Protein 9G88 (pdb70)

Sequence (1050 aa):
YVHPTDILPSGWPTATDLSGGAQPRRFEGTIFDVMTRGTIPKELHGTFYRIMPDYAQPPTYYKGGELNAPIDGDGTVAAFRFKDGKVDYRQQRFVETDRFKVERRARKSMYGLYRNPYTHHPCVRQTVESTANTNVVMHAGRFLAMKENGNAYEMDPHTLKTLGYNPFNNLPSKTMTAHPKQCSVTGNLVGFGYEAKGLATKDVYYFEVDPSGKVVRDLWLEAPWCAFIHDCALTPNYLVLMLWPFEANLERMKAGGHHWAYDYTKPITWITIPRGAKSKDEVKYWHWKNGMPIHTASGFEDEQGRIIIDSSLVHGNAFPFFPPDSDEQKKKQEADGTPKAQFVRWTIDPRKDNNEQLPDPEVILDTPSEFPQIDNRFMGVEYSSAFINVFVPDRSDGNKNVFQGLNGLAHYKRKEGTTEWYYAGDNCLIQEPVFSPRSKDAPEGDGFVLAIVDRLDLNRSEVVVIDTRDFTKAVAAVQLPFAIRSGIHGQWIIPGEVTPDFETKGLVDLPKEEHWAPLSQSPYDPDAYVHPTDILPSGWPTATDLSGGAQPRRFEGTIFDVMTRGTIPKELHGTFYRIMPDYAQPPTYYKGGELNAPIDGDGTVAAFRFKDGKVDYRQRFVETDRFKVERRARKSMYGLYRNPYTHHPCVRQTVESTANTNVVMHAGRFLAMKENGNAYEMDPHTLKTLGYNPFNLPSSKTMTAHPKQCSVTGNLVGFGYEAKGLATKDVYYFEVDPSGKVVRDLWLEAPWCAFIHDCALTPNYLVLMLWPFEANLERMKAGGHHWAYDYTKPITWITIPRGAKSKDEVKYWHWKNGMPIHTASGFEDEQGRIIIDSSLVHGNAFPFFPPDSDEQKKKQEADGTPKAQFVRWTIDPRKDNNEQLPDPEVILDTPSEFPQIDNRFMGVEYSSAFINVFVPDRSDGNKNVFQGLNGLAHYKRKEGTTEWYYAGDNCLIQEPVFSPRSKDAPEGDGFVLAIVDRLDLNRSEVVVIDTRDFTKAVAAVQLPFAIRSGIHGQWIIPGEVTPDFETKGLVDLPKEEHWAPLSQSPYDPDA

Nearest PDB structures (foldseek):
  5u97-assembly2_C  TM=9.193E-01  e=4.533E-53  Neurospora crassa OR74A
  8fu2-assembly2_C  TM=9.051E-01  e=1.361E-52  Neurospora crassa
  6xm7-assembly1_A-2  TM=9.105E-01  e=5.679E-52  Sphingobium sp. SYK-6
  6n20-assembly1_B  TM=8.997E-01  e=5.712E-51  Neurospora crassa
  3npe-assembly1_A  TM=8.228E-01  e=2.898E-35  Zea mays

Structure (mmCIF, N/CA/C/O backbone):
data_9G88
#
_entry.id   9G88
#
_cell.length_a   72.155
_cell.length_b   85.957
_cell.length_c   93.87
_cell.angle_alpha   90
_cell.angle_beta   100.336
_cell.angle_gamma   90
#
_symmetry.space_group_name_H-M   'P 1 21 1'
#
loop_
_entity.id
_entity.type
_entity.pdbx_description
1 polymer 'Lignostilbene dioxygenase'
2 non-polymer 'ACETATE ION'
3 non-polymer 'FE (II) ION'
4 water water
#
loop_
_atom_site.group_PDB
_atom_site.id
_atom_site.type_symbol
_atom_site.label_atom_id
_atom_site.label_alt_id
_atom_site.label_comp_id
_atom_site.label_asym_id
_atom_site.label_entity_id
_atom_site.label_seq_id
_atom_site.pdbx_PDB_ins_code
_atom_site.Cartn_x
_atom_site.Cartn_y
_atom_site.Cartn_z
_atom_site.occupancy
_atom_site.B_iso_or_equiv
_atom_site.auth_seq_id
_atom_site.auth_comp_id
_atom_site.auth_asym_id
_atom_site.auth_atom_id
_atom_site.pdbx_PDB_model_num
ATOM 1 N N . TYR A 1 32 ? 6.887 -32.411 20.594 1 49.636 24 TYR A N 1
ATOM 2 C CA . TYR A 1 32 ? 6.359 -31.419 19.612 1 52.481 24 TYR A CA 1
ATOM 3 C C . TYR A 1 32 ? 6.958 -30.041 19.888 1 51.509 24 TYR A C 1
ATOM 4 O O . TYR A 1 32 ? 6.887 -29.542 21.011 1 51.147 24 TYR A O 1
ATOM 13 N N . VAL A 1 33 ? 7.504 -29.429 18.828 1 44.949 25 VAL A N 1
ATOM 14 C CA . VAL A 1 33 ? 7.906 -28.025 18.814 1 47.219 25 VAL A CA 1
ATOM 15 C C . VAL A 1 33 ? 7.058 -27.35 17.734 1 43.983 25 VAL A C 1
ATOM 16 O O . VAL A 1 33 ? 6.911 -27.905 16.645 1 38.015 25 VAL A O 1
ATOM 20 N N . HIS A 1 34 ? 6.476 -26.178 18.043 1 34.583 26 HIS A N 1
ATOM 21 C CA . HIS A 1 34 ? 5.73 -25.433 17.036 1 29.855 26 HIS A CA 1
ATOM 22 C C . HIS A 1 34 ? 6.738 -24.875 16.028 1 28.97 26 HIS A C 1
ATOM 23 O O . HIS A 1 34 ? 7.704 -24.23 16.44 1 30.594 26 HIS A O 1
ATOM 30 N N . PRO A 1 35 ? 6.591 -25.09 14.693 1 27.047 27 PRO A N 1
ATOM 31 C CA . PRO A 1 35 ? 7.588 -24.608 13.74 1 25.777 27 PRO A CA 1
ATOM 32 C C . PRO A 1 35 ? 7.896 -23.108 13.804 1 28.591 27 PRO A C 1
ATOM 33 O O . PRO A 1 35 ? 9.035 -22.704 13.56 1 26.9 27 PRO A O 1
ATOM 37 N N . THR A 1 36 ? 6.893 -22.284 14.157 1 28.417 28 THR A N 1
ATOM 38 C CA . THR A 1 36 ? 7.152 -20.837 14.212 1 27.004 28 THR A CA 1
ATOM 39 C C . THR A 1 36 ? 8.001 -20.461 15.442 1 25.746 28 THR A C 1
ATOM 40 O O . THR A 1 36 ? 8.588 -19.388 15.476 1 24.189 28 THR A O 1
ATOM 44 N N . ASP A 1 37 ? 8.089 -21.37 16.417 1 26.89 29 ASP A N 1
ATOM 45 C CA . ASP A 1 37 ? 8.816 -21.095 17.661 1 26.453 29 ASP A CA 1
ATOM 46 C C . ASP A 1 37 ? 10.323 -21.206 17.479 1 27.89 29 ASP A C 1
ATOM 47 O O . ASP A 1 37 ? 11.054 -20.769 18.368 1 33.936 29 ASP A O 1
ATOM 52 N N . ILE A 1 38 ? 10.77 -21.833 16.389 1 29.571 30 ILE A N 1
ATOM 53 C CA . ILE A 1 38 ? 12.198 -21.89 16.092 1 36.244 30 ILE A CA 1
ATOM 54 C C . ILE A 1 38 ? 12.656 -20.727 15.202 1 34.468 30 ILE A C 1
ATOM 55 O O . ILE A 1 38 ? 13.853 -20.592 14.955 1 34.233 30 ILE A O 1
ATOM 60 N N . LEU A 1 39 ? 11.729 -19.861 14.745 1 28.578 31 LEU A N 1
ATOM 61 C CA . LEU A 1 39 ? 12.126 -18.67 14 1 28.376 31 LEU A CA 1
ATOM 62 C C . LEU A 1 39 ? 12.85 -17.735 14.97 1 29.249 31 LEU A C 1
ATOM 63 O O . LEU A 1 39 ? 12.405 -17.631 16.112 1 29.765 31 LEU A O 1
ATOM 68 N N . PRO A 1 40 ? 13.987 -17.082 14.605 1 30.26 32 PRO A N 1
ATOM 69 C CA . PRO A 1 40 ? 14.776 -16.314 15.567 1 31.295 32 PRO A CA 1
ATOM 70 C C . PRO A 1 40 ? 14.115 -15.043 16.088 1 31.119 32 PRO A C 1
ATOM 71 O O . PRO A 1 40 ? 13.487 -14.281 15.353 1 27.599 32 PRO A O 1
ATOM 75 N N . SER A 1 41 ? 14.358 -14.805 17.374 1 34.532 33 SER A N 1
ATOM 76 C CA . SER A 1 41 ? 14.058 -13.559 18.043 1 29.319 33 SER A CA 1
ATOM 77 C C . SER A 1 41 ? 15.366 -12.779 18.232 1 31.501 33 SER A C 1
ATOM 78 O O . SER A 1 41 ? 16.433 -13.357 18.501 1 40.101 33 SER A O 1
ATOM 81 N N . GLY A 1 42 ? 15.261 -11.467 18.048 1 26.985 34 GLY A N 1
ATOM 82 C CA . GLY A 1 42 ? 16.291 -10.49 18.357 1 24.185 34 GLY A CA 1
ATOM 83 C C . GLY A 1 42 ? 16.305 -10.052 19.826 1 25.578 34 GLY A C 1
ATOM 84 O O . GLY A 1 42 ? 17.104 -9.168 20.174 1 27.621 34 GLY A O 1
ATOM 85 N N . TRP A 1 43 ? 15.428 -10.625 20.667 1 21.144 35 TRP A N 1
ATOM 86 C CA . TRP A 1 43 ? 15.404 -10.18 22.053 1 21.23 35 TRP A CA 1
ATOM 87 C C . TRP A 1 43 ? 16.425 -10.942 22.89 1 21.183 35 TRP A C 1
ATOM 88 O O . TRP A 1 43 ? 16.476 -12.187 22.858 1 22.853 35 TRP A O 1
ATOM 99 N N . PRO A 1 44 ? 17.2 -10.234 23.737 1 19.668 36 PRO A N 1
ATOM 100 C CA . PRO A 1 44 ? 17.96 -10.899 24.801 1 20.772 36 PRO A CA 1
ATOM 101 C C . PRO A 1 44 ? 16.989 -11.261 25.925 1 24.774 36 PRO A C 1
ATOM 102 O O . PRO A 1 44 ? 15.817 -10.862 25.905 1 23.843 36 PRO A O 1
ATOM 106 N N . THR A 1 45 ? 17.48 -12.055 26.876 1 21.067 37 THR A N 1
ATOM 107 C CA . THR A 1 45 ? 16.683 -12.455 28.018 1 19.83 37 THR A CA 1
ATOM 108 C C . THR A 1 45 ? 16.592 -11.269 28.973 1 19.402 37 THR A C 1
ATOM 109 O O . THR A 1 45 ? 17.617 -10.878 29.538 1 25.31 37 THR A O 1
ATOM 113 N N . ALA A 1 46 ? 15.388 -10.695 29.119 1 20.598 38 ALA A N 1
ATOM 114 C CA . ALA A 1 46 ? 15.178 -9.487 29.923 1 19.539 38 ALA A CA 1
ATOM 115 C C . ALA A 1 46 ? 14.296 -9.888 31.108 1 17.63 38 ALA A C 1
ATOM 116 O O . ALA A 1 46 ? 13.063 -9.945 30.989 1 17.27 38 ALA A O 1
ATOM 118 N N . THR A 1 47 ? 14.931 -10.287 32.225 1 16.745 39 THR A N 1
ATOM 119 C CA . THR A 1 47 ? 14.174 -10.744 33.398 1 16.615 39 THR A CA 1
ATOM 120 C C . THR A 1 47 ? 13.651 -9.551 34.214 1 15.672 39 THR A C 1
ATOM 121 O O . THR A 1 47 ? 14.164 -8.432 34.139 1 16.852 39 THR A O 1
ATOM 125 N N . ASP A 1 48 ? 12.635 -9.864 35.025 1 15.119 40 ASP A N 1
ATOM 126 C CA . ASP A 1 48 ? 12.219 -8.992 36.124 1 15.297 40 ASP A CA 1
ATOM 127 C C . ASP A 1 48 ? 12.649 -9.705 37.413 1 16.195 40 ASP A C 1
ATOM 128 O O . ASP A 1 48 ? 13.261 -10.773 37.366 1 16.042 40 ASP A O 1
ATOM 133 N N . LEU A 1 49 ? 12.369 -9.112 38.58 1 16.01 41 LEU A N 1
ATOM 134 C CA . LEU A 1 49 ? 12.912 -9.666 39.814 1 15.523 41 LEU A CA 1
ATOM 135 C C . LEU A 1 49 ? 12.377 -11.068 40.099 1 16.478 41 LEU A C 1
ATOM 136 O O . LEU A 1 49 ? 13.058 -11.837 40.79 1 17.202 41 LEU A O 1
ATOM 141 N N . SER A 1 50 ? 11.182 -11.409 39.603 1 16.351 42 SER A N 1
ATOM 142 C CA . SER A 1 50 ? 10.649 -12.755 39.808 1 18.444 42 SER A CA 1
ATOM 143 C C . SER A 1 50 ? 11.452 -13.815 39.041 1 15.981 42 SER A C 1
ATOM 144 O O . SER A 1 50 ? 11.298 -15.014 39.33 1 18.468 42 SER A O 1
ATOM 147 N N . GLY A 1 51 ? 12.246 -13.394 38.062 1 16.183 43 GLY A N 1
ATOM 148 C CA . GLY A 1 51 ? 12.933 -14.286 37.132 1 17.923 43 GLY A CA 1
ATOM 149 C C . GLY A 1 51 ? 12.195 -14.466 35.801 1 19.141 43 GLY A C 1
ATOM 150 O O . GLY A 1 51 ? 12.785 -14.98 34.838 1 19.224 43 GLY A O 1
ATOM 151 N N . GLY A 1 52 ? 10.935 -14.007 35.756 1 18.726 44 GLY A N 1
ATOM 152 C CA . GLY A 1 52 ? 10.148 -14.099 34.531 1 17.395 44 GLY A CA 1
ATOM 153 C C . GLY A 1 52 ? 10.782 -13.247 33.434 1 18.266 44 GLY A C 1
ATOM 154 O O . GLY A 1 52 ? 11.364 -12.205 33.715 1 17.816 44 GLY A O 1
ATOM 155 N N . ALA A 1 53 ? 10.676 -13.687 32.166 1 17.651 45 ALA A N 1
ATOM 156 C CA . ALA A 1 53 ? 11.415 -12.987 31.125 1 19.478 45 ALA A CA 1
ATOM 157 C C . ALA A 1 53 ? 10.531 -12.682 29.915 1 19.133 45 ALA A C 1
ATOM 158 O O . ALA A 1 53 ? 11.064 -12.518 28.811 1 22.894 45 ALA A O 1
ATOM 160 N N . GLN A 1 54 ? 9.205 -12.618 30.12 1 17.586 46 GLN A N 1
ATOM 161 C CA . GLN A 1 54 ? 8.367 -12.313 28.964 1 15.285 46 GLN A CA 1
ATOM 162 C C . GLN A 1 54 ? 8.153 -10.798 28.861 1 14.6 46 GLN A C 1
ATOM 163 O O . GLN A 1 54 ? 7.499 -10.23 29.724 1 15.173 46 GLN A O 1
ATOM 169 N N . PRO A 1 55 ? 8.603 -10.107 27.799 1 14.854 47 PRO A N 1
ATOM 170 C CA . PRO A 1 55 ? 8.268 -8.689 27.63 1 14.253 47 PRO A CA 1
ATOM 171 C C . PRO A 1 55 ? 6.77 -8.49 27.43 1 14.456 47 PRO A C 1
ATOM 172 O O . PRO A 1 55 ? 6.117 -9.312 26.752 1 15.31 47 PRO A O 1
ATOM 176 N N . ARG A 1 56 ? 6.224 -7.444 28.065 1 12.417 48 ARG A N 1
ATOM 177 C CA . ARG A 1 56 ? 4.782 -7.172 27.942 1 13.846 48 ARG A CA 1
ATOM 178 C C . ARG A 1 56 ? 4.627 -5.888 27.141 1 14.554 48 ARG A C 1
ATOM 179 O O . ARG A 1 56 ? 4.285 -5.947 25.952 1 14.447 48 ARG A O 1
ATOM 187 N N . ARG A 1 57 ? 4.857 -4.728 27.78 1 13.597 49 ARG A N 1
ATOM 188 C CA . ARG A 1 57 ? 5.092 -3.465 27.061 1 14.38 49 ARG A CA 1
ATOM 189 C C . ARG A 1 57 ? 3.815 -2.826 26.497 1 15.063 49 ARG A C 1
ATOM 190 O O . ARG A 1 57 ? 3.914 -1.889 25.713 1 18.388 49 ARG A O 1
ATOM 198 N N . PHE A 1 58 ? 2.657 -3.279 26.89 1 16.967 50 PHE A N 1
ATOM 199 C CA . PHE A 1 58 ? 1.498 -2.6 26.362 1 16.397 50 PHE A CA 1
ATOM 200 C C . PHE A 1 58 ? 1.195 -1.369 27.203 1 13.161 50 PHE A C 1
ATOM 201 O O . PHE A 1 58 ? 1.462 -1.245 28.406 1 15.553 50 PHE A O 1
ATOM 209 N N . GLU A 1 59 ? 0.506 -0.462 26.515 1 12.669 51 GLU A N 1
ATOM 210 C CA . GLU A 1 59 ? 0.099 0.817 27.093 1 11.994 51 GLU A CA 1
ATOM 211 C C . GLU A 1 59 ? -1.36 1.03 26.749 1 12.191 51 GLU A C 1
ATOM 212 O O . GLU A 1 59 ? -1.729 1.1 25.554 1 13.172 51 GLU A O 1
ATOM 218 N N . GLY A 1 60 ? -2.21 1.11 27.789 1 12.452 52 GLY A N 1
ATOM 219 C CA . GLY A 1 60 ? -3.618 1.309 27.486 1 12.951 52 GLY A CA 1
ATOM 220 C C . GLY A 1 60 ? -4.477 0.96 28.692 1 12.178 52 GLY A C 1
ATOM 221 O O . GLY A 1 60 ? -3.976 0.958 29.819 1 13.431 52 GLY A O 1
ATOM 222 N N . THR A 1 61 ? -5.746 0.705 28.428 1 12.751 53 THR A N 1
ATOM 223 C CA . THR A 1 61 ? -6.745 0.622 29.5 1 12.893 53 THR A CA 1
ATOM 224 C C . THR A 1 61 ? -7.659 -0.584 29.326 1 11.764 53 THR A C 1
ATOM 225 O O . THR A 1 61 ? -7.849 -1.118 28.226 1 12.511 53 THR A O 1
ATOM 229 N N . ILE A 1 62 ? -8.282 -0.955 30.456 1 12.065 54 ILE A N 1
ATOM 230 C CA . ILE A 1 62 ? -9.517 -1.752 30.446 1 12.393 54 ILE A CA 1
ATOM 231 C C . ILE A 1 62 ? -10.477 -1.058 31.393 1 12.273 54 ILE A C 1
ATOM 232 O O . ILE A 1 62 ? -10.175 -0.795 32.553 1 12.377 54 ILE A O 1
ATOM 237 N N . PHE A 1 63 ? -11.647 -0.708 30.833 1 13.12 55 PHE A N 1
ATOM 238 C CA . PHE A 1 63 ? -12.719 -0.112 31.596 1 12.465 55 PHE A CA 1
ATOM 239 C C . PHE A 1 63 ? -13.592 -1.207 32.229 1 13.537 55 PHE A C 1
ATOM 240 O O . PHE A 1 63 ? -13.977 -2.138 31.515 1 13.167 55 PHE A O 1
ATOM 248 N N . ASP A 1 64 ? -13.796 -1.146 33.549 1 13.228 56 ASP A N 1
ATOM 249 C CA . ASP A 1 64 ? -14.628 -2.098 34.288 1 13.23 56 ASP A CA 1
ATOM 250 C C . ASP A 1 64 ? -14.027 -3.506 34.166 1 12.93 56 ASP A C 1
ATOM 251 O O . ASP A 1 64 ? -14.571 -4.439 33.544 1 12.63 56 ASP A O 1
ATOM 256 N N . VAL A 1 65 ? -12.828 -3.652 34.74 1 12.708 57 VAL A N 1
ATOM 257 C CA . VAL A 1 65 ? -12.097 -4.931 34.734 1 11.749 57 VAL A CA 1
ATOM 258 C C . VAL A 1 65 ? -12.972 -5.997 35.403 1 11.955 57 VAL A C 1
ATOM 259 O O . VAL A 1 65 ? -13.698 -5.743 36.367 1 13.377 57 VAL A O 1
ATOM 263 N N . MET A 1 66 ? -12.945 -7.192 34.797 1 12.607 58 MET A N 1
ATOM 264 C CA . MET A 1 66 ? -13.683 -8.311 35.378 1 13.424 58 MET A CA 1
ATOM 265 C C . MET A 1 66 ? -13.294 -8.555 36.817 1 14.35 58 MET A C 1
ATOM 266 O O . MET A 1 66 ? -12.101 -8.475 37.157 1 14.153 58 MET A O 1
ATOM 271 N N . THR A 1 67 ? -14.306 -8.85 37.661 1 13.919 59 THR A N 1
ATOM 272 C CA . THR A 1 67 ? -14.042 -9.205 39.05 1 13.844 59 THR A CA 1
ATOM 273 C C . THR A 1 67 ? -14.735 -10.503 39.421 1 14.745 59 THR A C 1
ATOM 274 O O . THR A 1 67 ? -15.767 -10.83 38.832 1 15.123 59 THR A O 1
ATOM 278 N N . ARG A 1 68 ? -14.162 -11.159 40.423 1 15.641 60 ARG A N 1
ATOM 279 C CA . ARG A 1 68 ? -14.783 -12.309 41.065 1 15.084 60 ARG A CA 1
ATOM 280 C C . ARG A 1 68 ? -14.969 -11.923 42.508 1 16.865 60 ARG A C 1
ATOM 281 O O . ARG A 1 68 ? -14.118 -11.306 43.134 1 17.532 60 ARG A O 1
ATOM 289 N N . GLY A 1 69 ? -16.068 -12.348 43.106 1 15.97 61 GLY A N 1
ATOM 290 C CA . GLY A 1 69 ? -16.319 -11.999 44.491 1 17.957 61 GLY A CA 1
ATOM 291 C C . GLY A 1 69 ? -16.923 -10.617 44.597 1 18.988 61 GLY A C 1
ATOM 292 O O . GLY A 1 69 ? -17.525 -10.163 43.623 1 25.502 61 GLY A O 1
ATOM 293 N N . THR A 1 70 ? -16.809 -9.975 45.757 1 19.783 62 THR A N 1
ATOM 294 C CA . THR A 1 70 ? -17.434 -8.678 45.965 1 21.501 62 THR A CA 1
ATOM 295 C C . THR A 1 70 ? -16.303 -7.698 46.28 1 17.706 62 THR A C 1
ATOM 296 O O . THR A 1 70 ? -15.583 -7.884 47.274 1 18.92 62 THR A O 1
ATOM 300 N N . ILE A 1 71 ? -16.178 -6.673 45.434 1 17.198 63 ILE A N 1
ATOM 301 C CA . ILE A 1 71 ? -15.207 -5.619 45.685 1 17.806 63 ILE A CA 1
ATOM 302 C C . ILE A 1 71 ? -15.697 -4.799 46.879 1 17.683 63 ILE A C 1
ATOM 303 O O . ILE A 1 71 ? -16.808 -4.247 46.838 1 19.344 63 ILE A O 1
ATOM 308 N N . PRO A 1 72 ? -14.914 -4.676 47.973 1 14.681 64 PRO A N 1
ATOM 309 C CA . PRO A 1 72 ? -15.365 -3.899 49.126 1 15.646 64 PRO A CA 1
ATOM 310 C C . PRO A 1 72 ? -15.705 -2.467 48.733 1 18.528 64 PRO A C 1
ATOM 311 O O . PRO A 1 72 ? -14.926 -1.799 48.021 1 17.173 64 PRO A O 1
ATOM 315 N N . LYS A 1 73 ? -16.88 -2.013 49.222 1 19.707 65 LYS A N 1
ATOM 316 C CA . LYS A 1 73 ? -17.289 -0.643 48.965 1 21.06 65 LYS A CA 1
ATOM 317 C C . LYS A 1 73 ? -16.388 0.373 49.669 1 18.517 65 LYS A C 1
ATOM 318 O O . LYS A 1 73 ? -16.325 1.535 49.259 1 20.55 65 LYS A O 1
ATOM 324 N N . GLU A 1 74 ? -15.601 -0.103 50.647 1 18.348 66 GLU A N 1
ATOM 325 C CA . GLU A 1 74 ? -14.727 0.773 51.406 1 17.826 66 GLU A CA 1
ATOM 326 C C . GLU A 1 74 ? -13.47 1.159 50.612 1 16.309 66 GLU A C 1
ATOM 327 O O . GLU A 1 74 ? -12.737 2.055 51.052 1 18.474 66 GLU A O 1
ATOM 333 N N . LEU A 1 75 ? -13.217 0.46 49.492 1 15.51 67 LEU A N 1
ATOM 334 C CA . LEU A 1 75 ? -12.02 0.813 48.702 1 15.336 67 LEU A CA 1
ATOM 335 C C . LEU A 1 75 ? -12.354 2.013 47.815 1 13.81 67 LEU A C 1
ATOM 336 O O . LEU A 1 75 ? -13.271 1.935 46.992 1 15.825 67 LEU A O 1
ATOM 341 N N . HIS A 1 76 ? -11.607 3.111 47.985 1 13.847 68 HIS A N 1
ATOM 342 C CA . HIS A 1 76 ? -11.858 4.349 47.266 1 12.833 68 HIS A CA 1
ATOM 343 C C . HIS A 1 76 ? -10.513 4.986 46.993 1 13.567 68 HIS A C 1
ATOM 344 O O . HIS A 1 76 ? -9.977 5.701 47.809 1 15.143 68 HIS A O 1
ATOM 351 N N . GLY A 1 77 ? -9.914 4.541 45.88 1 12.679 69 GLY A N 1
ATOM 352 C CA . GLY A 1 77 ? -8.539 4.937 45.639 1 12.652 69 GLY A CA 1
ATOM 353 C C . GLY A 1 77 ? -7.956 4.107 44.523 1 11.681 69 GLY A C 1
ATOM 354 O O . GLY A 1 77 ? -8.695 3.555 43.717 1 12.952 69 GLY A O 1
ATOM 355 N N . THR A 1 78 ? -6.611 4.157 44.435 1 12.37 70 THR A N 1
ATOM 356 C CA . THR A 1 78 ? -5.94 3.54 43.293 1 10.983 70 THR A CA 1
ATOM 357 C C . THR A 1 78 ? -4.76 2.749 43.823 1 11.317 70 THR A C 1
ATOM 358 O O . THR A 1 78 ? -3.978 3.262 44.613 1 12.508 70 THR A O 1
ATOM 362 N N . PHE A 1 79 ? -4.645 1.495 43.34 1 11.307 71 PHE A N 1
ATOM 363 C CA . PHE A 1 79 ? -3.44 0.712 43.59 1 12.08 71 PHE A CA 1
ATOM 364 C C . PHE A 1 79 ? -2.548 0.95 42.37 1 11.871 71 PHE A C 1
ATOM 365 O O . PHE A 1 79 ? -2.852 0.494 41.256 1 11.694 71 PHE A O 1
ATOM 373 N N . TYR A 1 80 ? -1.455 1.681 42.598 1 10.659 72 TYR A N 1
ATOM 374 C CA . TYR A 1 80 ? -0.477 1.943 41.532 1 11.251 72 TYR A CA 1
ATOM 375 C C . TYR A 1 80 ? 0.7 1.004 41.744 1 13.011 72 TYR A C 1
ATOM 376 O O . TYR A 1 80 ? 1.267 1.018 42.836 1 14.671 72 TYR A O 1
ATOM 385 N N . ARG A 1 81 ? 1.098 0.252 40.708 1 12.467 73 ARG A N 1
ATOM 386 C CA . ARG A 1 81 ? 2.243 -0.65 40.822 1 12.064 73 ARG A CA 1
ATOM 387 C C . ARG A 1 81 ? 3.202 -0.332 39.696 1 12.265 73 ARG A C 1
ATOM 388 O O . ARG A 1 81 ? 2.762 0.001 38.614 1 14.209 73 ARG A O 1
ATOM 396 N N . ILE A 1 82 ? 4.505 -0.413 39.966 1 11.015 74 ILE A N 1
ATOM 397 C CA . ILE A 1 82 ? 5.471 -0.073 38.931 1 12.664 74 ILE A CA 1
ATOM 398 C C . ILE A 1 82 ? 6.352 -1.29 38.676 1 12.003 74 ILE A C 1
ATOM 399 O O . ILE A 1 82 ? 6.635 -2.075 39.583 1 13.133 74 ILE A O 1
ATOM 404 N N . MET A 1 83 ? 6.739 -1.426 37.404 1 11.656 75 MET A N 1
ATOM 405 C CA . MET A 1 83 ? 7.438 -2.626 36.957 1 11.904 75 MET A CA 1
ATOM 406 C C . MET A 1 83 ? 8.499 -2.24 35.965 1 12.422 75 MET A C 1
ATOM 407 O O . MET A 1 83 ? 8.367 -1.299 35.17 1 11.741 75 MET A O 1
ATOM 412 N N . PRO A 1 84 ? 9.607 -3.011 35.915 1 11.496 76 PRO A N 1
ATOM 413 C CA . PRO A 1 84 ? 10.61 -2.879 34.854 1 11.252 76 PRO A CA 1
ATOM 414 C C . PRO A 1 84 ? 10.164 -3.68 33.64 1 11.819 76 PRO A C 1
ATOM 415 O O . PRO A 1 84 ? 9.872 -4.882 33.775 1 14.037 76 PRO A O 1
ATOM 419 N N . ASP A 1 85 ? 10.085 -3.016 32.481 1 11.39 77 ASP A N 1
ATOM 420 C CA . ASP A 1 85 ? 9.641 -3.75 31.294 1 12.434 77 ASP A CA 1
ATOM 421 C C . ASP A 1 85 ? 10.303 -3.075 30.105 1 11.52 77 ASP A C 1
ATOM 422 O O . ASP A 1 85 ? 9.698 -2.229 29.441 1 13.282 77 ASP A O 1
ATOM 427 N N . TYR A 1 86 ? 11.555 -3.457 29.81 1 12.921 78 TYR A N 1
ATOM 428 C CA . TYR A 1 86 ? 12.277 -2.801 28.719 1 13.061 78 TYR A CA 1
ATOM 429 C C . TYR A 1 86 ? 11.378 -2.624 27.483 1 12.259 78 TYR A C 1
ATOM 430 O O . TYR A 1 86 ? 10.789 -3.613 26.992 1 13.382 78 TYR A O 1
ATOM 439 N N . ALA A 1 87 ? 11.311 -1.379 26.976 1 12.249 79 ALA A N 1
ATOM 440 C CA . ALA A 1 87 ? 10.406 -1.069 25.875 1 13.28 79 ALA A CA 1
ATOM 441 C C . ALA A 1 87 ? 10.978 -1.477 24.521 1 14.844 79 ALA A C 1
ATOM 442 O O . ALA A 1 87 ? 10.233 -1.819 23.603 1 16.022 79 ALA A O 1
ATOM 444 N N . GLN A 1 88 ? 12.304 -1.414 24.408 1 14.96 80 GLN A N 1
ATOM 445 C CA . GLN A 1 88 ? 13.053 -1.898 23.245 1 14.576 80 GLN A CA 1
ATOM 446 C C . GLN A 1 88 ? 14.003 -2.987 23.706 1 15.506 80 GLN A C 1
ATOM 447 O O . GLN A 1 88 ? 14.441 -2.989 24.859 1 15.08 80 GLN A O 1
ATOM 453 N N . PRO A 1 89 ? 14.365 -3.953 22.827 1 14.939 81 PRO A N 1
ATOM 454 C CA . PRO A 1 89 ? 15.266 -5.035 23.248 1 15.316 81 PRO A CA 1
ATOM 455 C C . PRO A 1 89 ? 16.611 -4.393 23.643 1 13.977 81 PRO A C 1
ATOM 456 O O . PRO A 1 89 ? 17.148 -3.591 22.876 1 13.82 81 PRO A O 1
ATOM 460 N N . PRO A 1 90 ? 17.161 -4.709 24.847 1 14.755 82 PRO A N 1
ATOM 461 C CA . PRO A 1 90 ? 18.249 -3.869 25.414 1 14.725 82 PRO A CA 1
ATOM 462 C C . PRO A 1 90 ? 19.659 -4.251 24.942 1 15.934 82 PRO A C 1
ATOM 463 O O . PRO A 1 90 ? 20.516 -4.574 25.762 1 16.738 82 PRO A O 1
ATOM 467 N N . THR A 1 91 ? 19.844 -4.231 23.619 1 15.238 83 THR A N 1
ATOM 468 C CA . THR A 1 91 ? 21.002 -4.897 23.013 1 15.821 83 THR A CA 1
ATOM 469 C C . THR A 1 91 ? 22.246 -4.005 22.908 1 16.631 83 THR A C 1
ATOM 470 O O . THR A 1 91 ? 23.236 -4.492 22.355 1 18.205 83 THR A O 1
ATOM 474 N N . TYR A 1 92 ? 22.223 -2.742 23.376 1 14.722 84 TYR A N 1
ATOM 475 C CA . TYR A 1 92 ? 23.321 -1.818 23.073 1 15.553 84 TYR A CA 1
ATOM 476 C C . TYR A 1 92 ? 24.669 -2.347 23.6 1 15.27 84 TYR A C 1
ATOM 477 O O . TYR A 1 92 ? 25.687 -2.309 22.851 1 16.902 84 TYR A O 1
ATOM 486 N N . TYR A 1 93 ? 24.713 -2.812 24.853 1 14.858 85 TYR A N 1
ATOM 487 C CA . TYR A 1 93 ? 26.01 -3.193 25.439 1 15.045 85 TYR A CA 1
ATOM 488 C C . TYR A 1 93 ? 26.08 -4.696 25.601 1 16.488 85 TYR A C 1
ATOM 489 O O . TYR A 1 93 ? 25.267 -5.279 26.298 1 17.828 85 TYR A O 1
ATOM 498 N N . LYS A 1 94 ? 27.105 -5.314 24.967 1 17.444 86 LYS A N 1
ATOM 499 C CA . LYS A 1 94 ? 27.342 -6.751 25.115 1 17.794 86 LYS A CA 1
ATOM 500 C C . LYS A 1 94 ? 26.084 -7.54 24.754 1 16.957 86 LYS A C 1
ATOM 501 O O . LYS A 1 94 ? 25.78 -8.555 25.374 1 19.054 86 LYS A O 1
ATOM 507 N N . GLY A 1 95 ? 25.332 -7.058 23.748 1 18.968 87 GLY A N 1
ATOM 508 C CA . GLY A 1 95 ? 24.085 -7.691 23.325 1 19.283 87 GLY A CA 1
ATOM 509 C C . GLY A 1 95 ? 22.992 -7.77 24.41 1 18.892 87 GLY A C 1
ATOM 510 O O . GLY A 1 95 ? 22.08 -8.605 24.323 1 21.043 87 GLY A O 1
ATOM 511 N N . GLY A 1 96 ? 23.132 -6.938 25.454 1 17.933 88 GLY A N 1
ATOM 512 C CA . GLY A 1 96 ? 22.215 -7.004 26.599 1 17.749 88 GLY A CA 1
ATOM 513 C C . GLY A 1 96 ? 22.454 -8.19 27.527 1 17.944 88 GLY A C 1
ATOM 514 O O . GLY A 1 96 ? 21.634 -8.412 28.418 1 17.664 88 GLY A O 1
ATOM 515 N N . GLU A 1 97 ? 23.6 -8.903 27.403 1 18.026 89 GLU A N 1
ATOM 516 C CA . GLU A 1 97 ? 23.827 -10.133 28.17 1 20.709 89 GLU A CA 1
ATOM 517 C C . GLU A 1 97 ? 23.853 -9.879 29.69 1 17.759 89 GLU A C 1
ATOM 518 O O . GLU A 1 97 ? 23.512 -10.777 30.475 1 18.461 89 GLU A O 1
ATOM 524 N N . LEU A 1 98 ? 24.24 -8.653 30.098 1 16.771 90 LEU A N 1
ATOM 525 C CA . LEU A 1 98 ? 24.394 -8.342 31.515 1 17.892 90 LEU A CA 1
ATOM 526 C C . LEU A 1 98 ? 23.3 -7.382 32.021 1 17.236 90 LEU A C 1
ATOM 527 O O . LEU A 1 98 ? 23.472 -6.777 33.095 1 16.606 90 LEU A O 1
ATOM 532 N N . ASN A 1 99 ? 22.183 -7.255 31.255 1 15.63 91 ASN A N 1
ATOM 533 C CA . ASN A 1 99 ? 21.039 -6.522 31.81 1 16.422 91 ASN A CA 1
ATOM 534 C C . ASN A 1 99 ? 20.605 -7.14 33.145 1 16.119 91 ASN A C 1
ATOM 535 O O . ASN A 1 99 ? 20.644 -8.351 33.33 1 18.545 91 ASN A O 1
ATOM 540 N N . ALA A 1 100 ? 20.181 -6.266 34.09 1 15.547 92 ALA A N 1
ATOM 541 C CA . ALA A 1 100 ? 19.779 -6.695 35.407 1 14.607 92 ALA A CA 1
ATOM 542 C C . ALA A 1 100 ? 18.253 -6.643 35.515 1 15.749 92 ALA A C 1
ATOM 543 O O . ALA A 1 100 ? 17.614 -5.844 34.814 1 14.771 92 ALA A O 1
ATOM 545 N N . PRO A 1 101 ? 17.622 -7.436 36.404 1 13.671 93 PRO A N 1
ATOM 546 C CA . PRO A 1 101 ? 16.16 -7.39 36.576 1 14.505 93 PRO A CA 1
ATOM 547 C C . PRO A 1 101 ? 15.633 -6.033 37.015 1 13.858 93 PRO A C 1
ATOM 548 O O . PRO A 1 101 ? 14.456 -5.744 36.757 1 15.485 93 PRO A O 1
ATOM 552 N N . ILE A 1 102 ? 16.51 -5.207 37.598 1 13.632 94 ILE A N 1
ATOM 553 C CA . ILE A 1 102 ? 16.127 -3.864 38.05 1 13.617 94 ILE A CA 1
ATOM 554 C C . ILE A 1 102 ? 16.34 -2.791 36.983 1 14.661 94 ILE A C 1
ATOM 555 O O . ILE A 1 102 ? 16.23 -1.607 37.297 1 12.797 94 ILE A O 1
ATOM 560 N N . ASP A 1 103 ? 16.746 -3.165 35.774 1 12.624 95 ASP A N 1
ATOM 561 C CA . ASP A 1 103 ? 17.092 -2.167 34.76 1 12.431 95 ASP A CA 1
ATOM 562 C C . ASP A 1 103 ? 15.904 -1.606 33.968 1 13.527 95 ASP A C 1
ATOM 563 O O . ASP A 1 103 ? 15.947 -0.408 33.61 1 13.986 95 ASP A O 1
ATOM 568 N N . GLY A 1 104 ? 14.92 -2.456 33.62 1 12.827 96 GLY A N 1
ATOM 569 C CA . GLY A 1 104 ? 14.085 -2.127 32.447 1 13.708 96 GLY A CA 1
ATOM 570 C C . GLY A 1 104 ? 13.2 -0.879 32.626 1 12.58 96 GLY A C 1
ATOM 571 O O . GLY A 1 104 ? 12.824 -0.507 33.73 1 12.859 96 GLY A O 1
ATOM 572 N N . ASP A 1 105 ? 12.835 -0.272 31.494 1 11.987 97 ASP A N 1
ATOM 573 C CA . ASP A 1 105 ? 12.01 0.949 31.491 1 12.515 97 ASP A CA 1
ATOM 574 C C . ASP A 1 105 ? 10.791 0.802 32.405 1 11.083 97 ASP A C 1
ATOM 575 O O . ASP A 1 105 ? 10.033 -0.171 32.354 1 12.144 97 ASP A O 1
ATOM 580 N N . GLY A 1 106 ? 10.584 1.837 33.246 1 10.86 98 GLY A N 1
ATOM 581 C CA . GLY A 1 106 ? 9.474 1.798 34.208 1 10.949 98 GLY A CA 1
ATOM 582 C C . GLY A 1 106 ? 8.119 1.955 33.52 1 11.226 98 GLY A C 1
ATOM 583 O O . GLY A 1 106 ? 7.948 2.828 32.657 1 11.466 98 GLY A O 1
ATOM 584 N N . THR A 1 107 ? 7.193 1.061 33.903 1 10.876 99 THR A N 1
ATOM 585 C CA . THR A 1 107 ? 5.806 1.163 33.44 1 10.915 99 THR A CA 1
ATOM 586 C C . THR A 1 107 ? 4.9 1.044 34.669 1 11.331 99 THR A C 1
ATOM 587 O O . THR A 1 107 ? 5.159 0.186 35.536 1 11.541 99 THR A O 1
ATOM 591 N N . VAL A 1 108 ? 3.892 1.916 34.727 1 11.842 100 VAL A N 1
ATOM 592 C CA . VAL A 1 108 ? 2.979 2.007 35.861 1 12.856 100 VAL A CA 1
ATOM 593 C C . VAL A 1 108 ? 1.667 1.349 35.477 1 11.46 100 VAL A C 1
ATOM 594 O O . VAL A 1 108 ? 1.08 1.677 34.431 1 12.013 100 VAL A O 1
ATOM 598 N N . ALA A 1 109 ? 1.224 0.424 36.335 1 11.314 101 ALA A N 1
ATOM 599 C CA . ALA A 1 109 ? -0.148 -0.079 36.246 1 13.41 101 ALA A CA 1
ATOM 600 C C . ALA A 1 109 ? -0.96 0.572 37.35 1 13.046 101 ALA A C 1
ATOM 601 O O . ALA A 1 109 ? -0.549 0.61 38.512 1 15.594 101 ALA A O 1
ATOM 603 N N . ALA A 1 110 ? -2.142 1.03 36.991 1 12.251 102 ALA A N 1
ATOM 604 C CA . ALA A 1 110 ? -3.06 1.636 37.947 1 11.135 102 ALA A CA 1
ATOM 605 C C . ALA A 1 110 ? -4.349 0.841 37.959 1 11.18 102 ALA A C 1
ATOM 606 O O . ALA A 1 110 ? -4.944 0.602 36.891 1 11.133 102 ALA A O 1
ATOM 608 N N . PHE A 1 111 ? -4.827 0.504 39.169 1 12.273 103 PHE A N 1
ATOM 609 C CA . PHE A 1 111 ? -6.115 -0.173 39.341 1 11.156 103 PHE A CA 1
ATOM 610 C C . PHE A 1 111 ? -6.936 0.703 40.253 1 11.531 103 PHE A C 1
ATOM 611 O O . PHE A 1 111 ? -6.634 0.843 41.428 1 11.992 103 PHE A O 1
ATOM 619 N N . ARG A 1 112 ? -7.935 1.391 39.657 1 11.767 104 ARG A N 1
ATOM 620 C CA . ARG A 1 112 ? -8.713 2.365 40.442 1 11.34 104 ARG A CA 1
ATOM 621 C C . ARG A 1 112 ? -10.038 1.75 40.857 1 12.286 104 ARG A C 1
ATOM 622 O O . ARG A 1 112 ? -10.79 1.277 40.002 1 12.651 104 ARG A O 1
ATOM 630 N N . PHE A 1 113 ? -10.262 1.785 42.161 1 12.359 105 PHE A N 1
ATOM 631 C CA . PHE A 1 113 ? -11.483 1.255 42.771 1 11.725 105 PHE A CA 1
ATOM 632 C C . PHE A 1 113 ? -12.37 2.42 43.214 1 12.683 105 PHE A C 1
ATOM 633 O O . PHE A 1 113 ? -11.975 3.28 44.005 1 14.07 105 PHE A O 1
ATOM 641 N N . LYS A 1 114 ? -13.609 2.407 42.713 1 14.296 106 LYS A N 1
ATOM 642 C CA . LYS A 1 114 ? -14.574 3.415 43.136 1 16.363 106 LYS A CA 1
ATOM 643 C C . LYS A 1 114 ? -15.951 2.761 43.094 1 17.663 106 LYS A C 1
ATOM 644 O O . LYS A 1 114 ? -16.34 2.228 42.042 1 17.23 106 LYS A O 1
ATOM 650 N N . ASP A 1 115 ? -16.661 2.779 44.234 1 18.414 107 ASP A N 1
ATOM 651 C CA . ASP A 1 115 ? -18.036 2.266 44.288 1 20.998 107 ASP A CA 1
ATOM 652 C C . ASP A 1 115 ? -18.143 0.819 43.765 1 19.958 107 ASP A C 1
ATOM 653 O O . ASP A 1 115 ? -19.061 0.471 43.011 1 21.982 107 ASP A O 1
ATOM 658 N N . GLY A 1 116 ? -17.174 -0.053 44.092 1 16.218 108 GLY A N 1
ATOM 659 C CA . GLY A 1 116 ? -17.231 -1.453 43.752 1 16.981 108 GLY A CA 1
ATOM 660 C C . GLY A 1 116 ? -16.739 -1.801 42.351 1 17.47 108 GLY A C 1
ATOM 661 O O . GLY A 1 116 ? -16.751 -2.984 42.035 1 19.265 108 GLY A O 1
ATOM 662 N N . LYS A 1 117 ? -16.331 -0.79 41.581 1 16.417 109 LYS A N 1
ATOM 663 C CA . LYS A 1 117 ? -15.912 -1.017 40.196 1 16.88 109 LYS A CA 1
ATOM 664 C C . LYS A 1 117 ? -14.429 -0.692 40.051 1 13.991 109 LYS A C 1
ATOM 665 O O . LYS A 1 117 ? -13.942 0.136 40.784 1 14.904 109 LYS A O 1
ATOM 671 N N . VAL A 1 118 ? -13.737 -1.391 39.155 1 12.814 110 VAL A N 1
ATOM 672 C CA . VAL A 1 118 ? -12.299 -1.271 38.993 1 13.687 110 VAL A CA 1
ATOM 673 C C . VAL A 1 118 ? -12 -0.961 37.535 1 13.118 110 VAL A C 1
ATOM 674 O O . VAL A 1 118 ? -12.49 -1.668 36.654 1 14.095 110 VAL A O 1
ATOM 678 N N . ASP A 1 119 ? -11.148 0.072 37.271 1 12.368 111 ASP A N 1
ATOM 679 C CA . ASP A 1 119 ? -10.595 0.342 35.936 1 12.153 111 ASP A CA 1
ATOM 680 C C . ASP A 1 119 ? -9.088 0.137 36.017 1 11.917 111 ASP A C 1
ATOM 681 O O . ASP A 1 119 ? -8.466 0.244 37.096 1 12.258 111 ASP A O 1
ATOM 686 N N . TYR A 1 120 ? -8.498 -0.123 34.848 1 11.501 112 TYR A N 1
ATOM 687 C CA . TYR A 1 120 ? -7.061 -0.325 34.774 1 10.803 112 TYR A CA 1
ATOM 688 C C . TYR A 1 120 ? -6.445 0.531 33.676 1 12.102 112 TYR A C 1
ATOM 689 O O . TYR A 1 120 ? -7.041 0.679 32.582 1 13.038 112 TYR A O 1
ATOM 698 N N . ARG A 1 121 ? -5.261 1.078 33.96 1 11.064 113 ARG A N 1
ATOM 699 C CA . ARG A 1 121 ? -4.45 1.734 32.926 1 12.109 113 ARG A CA 1
ATOM 700 C C . ARG A 1 121 ? -3.013 1.332 33.146 1 12.814 113 ARG A C 1
ATOM 701 O O . ARG A 1 121 ? -2.564 1.261 34.299 1 13.914 113 ARG A O 1
ATOM 709 N N A GLN A 1 122 ? -2.272 1.045 32.049 0.5 12.127 114 GLN A N 1
ATOM 710 N N B GLN A 1 122 ? -2.295 1.131 32.047 0.5 12.403 114 GLN A N 1
ATOM 711 C CA A GLN A 1 122 ? -0.83 0.715 32.007 0.5 12.442 114 GLN A CA 1
ATOM 712 C CA B GLN A 1 122 ? -0.861 0.933 32.149 0.5 13.335 114 GLN A CA 1
ATOM 713 C C A GLN A 1 122 ? -0.12 1.758 31.132 0.5 12.595 114 GLN A C 1
ATOM 714 C C B GLN A 1 122 ? -0.143 1.824 31.151 0.5 13.078 114 GLN A C 1
ATOM 715 O O A GLN A 1 122 ? -0.619 2.001 30.046 0.5 12.742 114 GLN A O 1
ATOM 716 O O B GLN A 1 122 ? -0.624 1.996 30.044 0.5 13.209 114 GLN A O 1
ATOM 727 N N . ARG A 1 123 ? 0.985 2.4 31.591 1 11.015 115 ARG A N 1
ATOM 728 C CA . ARG A 1 123 ? 1.71 3.269 30.672 1 12.059 115 ARG A CA 1
ATOM 729 C C . ARG A 1 123 ? 3.171 3.362 31.079 1 11.483 115 ARG A C 1
ATOM 730 O O . ARG A 1 123 ? 3.466 3.48 32.269 1 12.266 115 ARG A O 1
ATOM 738 N N . PHE A 1 124 ? 4.051 3.417 30.06 1 11.286 116 PHE A N 1
ATOM 739 C CA . PHE A 1 124 ? 5.459 3.707 30.342 1 12.115 116 PHE A CA 1
ATOM 740 C C . PHE A 1 124 ? 5.648 5.132 30.852 1 12.175 116 PHE A C 1
ATOM 741 O O . PHE A 1 124 ? 5.05 6.075 30.322 1 13.357 116 PHE A O 1
ATOM 749 N N . VAL A 1 125 ? 6.572 5.284 31.831 1 11.477 117 VAL A N 1
ATOM 750 C CA . VAL A 1 125 ? 7.092 6.615 32.183 1 11.055 117 VAL A CA 1
ATOM 751 C C . VAL A 1 125 ? 7.928 7.148 31.013 1 11.946 117 VAL A C 1
ATOM 752 O O . VAL A 1 125 ? 8.763 6.419 30.472 1 12.204 117 VAL A O 1
ATOM 756 N N . GLU A 1 126 ? 7.67 8.403 30.583 1 12.509 118 GLU A N 1
ATOM 757 C CA . GLU A 1 126 ? 8.435 8.907 29.443 1 14.019 118 GLU A CA 1
ATOM 758 C C . GLU A 1 126 ? 9.757 9.508 29.922 1 13.658 118 GLU A C 1
ATOM 759 O O . GLU A 1 126 ? 9.974 10.74 29.836 1 14.695 118 GLU A O 1
ATOM 765 N N . THR A 1 127 ? 10.598 8.668 30.53 1 12.585 119 THR A N 1
ATOM 766 C CA . THR A 1 127 ? 11.914 9.146 30.969 1 12.592 119 THR A CA 1
ATOM 767 C C . THR A 1 127 ? 12.695 9.652 29.746 1 12.948 119 THR A C 1
ATOM 768 O O . THR A 1 127 ? 12.42 9.195 28.626 1 12.728 119 THR A O 1
ATOM 772 N N . ASP A 1 128 ? 13.736 10.466 30.02 1 13.56 120 ASP A N 1
ATOM 773 C CA . ASP A 1 128 ? 14.558 10.898 28.883 1 12.391 120 ASP A CA 1
ATOM 774 C C . ASP A 1 128 ? 15.158 9.714 28.133 1 12.987 120 ASP A C 1
ATOM 775 O O . ASP A 1 128 ? 15.259 9.72 26.896 1 14.026 120 ASP A O 1
ATOM 780 N N . ARG A 1 129 ? 15.526 8.662 28.9 1 11.943 121 ARG A N 1
ATOM 781 C CA . ARG A 1 129 ? 16.056 7.438 28.318 1 12.534 121 ARG A CA 1
ATOM 782 C C . ARG A 1 129 ? 15.035 6.732 27.43 1 13.028 121 ARG A C 1
ATOM 783 O O . ARG A 1 129 ? 15.363 6.268 26.341 1 13.16 121 ARG A O 1
ATOM 791 N N . PHE A 1 130 ? 13.82 6.538 27.971 1 12.244 122 PHE A N 1
ATOM 792 C CA . PHE A 1 130 ? 12.765 5.907 27.18 1 11.742 122 PHE A CA 1
ATOM 793 C C . PHE A 1 130 ? 12.498 6.695 25.895 1 11.925 122 PHE A C 1
ATOM 794 O O . PHE A 1 130 ? 12.316 6.057 24.854 1 13.113 122 PHE A O 1
ATOM 802 N N . LYS A 1 131 ? 12.478 8.031 25.983 1 13.282 123 LYS A N 1
ATOM 803 C CA . LYS A 1 131 ? 12.204 8.838 24.791 1 13.55 123 LYS A CA 1
ATOM 804 C C . LYS A 1 131 ? 13.316 8.63 23.757 1 13.546 123 LYS A C 1
ATOM 805 O O . LYS A 1 131 ? 12.984 8.459 22.58 1 13.679 123 LYS A O 1
ATOM 811 N N . VAL A 1 132 ? 14.581 8.654 24.205 1 13.919 124 VAL A N 1
ATOM 812 C CA . VAL A 1 132 ? 15.69 8.439 23.261 1 14.104 124 VAL A CA 1
ATOM 813 C C . VAL A 1 132 ? 15.479 7.093 22.578 1 13.72 124 VAL A C 1
ATOM 814 O O . VAL A 1 132 ? 15.612 7.002 21.354 1 15.059 124 VAL A O 1
ATOM 818 N N . GLU A 1 133 ? 15.256 6.028 23.355 1 12.661 125 GLU A N 1
ATOM 819 C CA . GLU A 1 133 ? 15.241 4.71 22.729 1 12.954 125 GLU A CA 1
ATOM 820 C C . GLU A 1 133 ? 14.007 4.476 21.847 1 14.088 125 GLU A C 1
ATOM 821 O O . GLU A 1 133 ? 14.091 3.76 20.838 1 14.992 125 GLU A O 1
ATOM 827 N N . ARG A 1 134 ? 12.848 5.051 22.208 1 14.076 126 ARG A N 1
ATOM 828 C CA . ARG A 1 134 ? 11.66 4.837 21.384 1 13.927 126 ARG A CA 1
ATOM 829 C C . ARG A 1 134 ? 11.806 5.611 20.072 1 14.667 126 ARG A C 1
ATOM 830 O O . ARG A 1 134 ? 11.499 5.064 19.02 1 15.848 126 ARG A O 1
ATOM 838 N N . ARG A 1 135 ? 12.295 6.847 20.156 1 14.801 127 ARG A N 1
ATOM 839 C CA . ARG A 1 135 ? 12.468 7.689 18.968 1 15.336 127 ARG A CA 1
ATOM 840 C C . ARG A 1 135 ? 13.481 7.051 18.026 1 17.841 127 ARG A C 1
ATOM 841 O O . ARG A 1 135 ? 13.32 7.156 16.813 1 19.62 127 ARG A O 1
ATOM 849 N N . ALA A 1 136 ? 14.537 6.431 18.567 1 17.255 128 ALA A N 1
ATOM 850 C CA . ALA A 1 136 ? 15.557 5.805 17.723 1 18.196 128 ALA A CA 1
ATOM 851 C C . ALA A 1 136 ? 15.164 4.391 17.342 1 16.963 128 ALA A C 1
ATOM 852 O O . ALA A 1 136 ? 15.852 3.775 16.516 1 19.196 128 ALA A O 1
ATOM 854 N N . ARG A 1 137 ? 14.104 3.825 17.95 1 16.172 129 ARG A N 1
ATOM 855 C CA . ARG A 1 137 ? 13.77 2.402 17.901 1 15.894 129 ARG A CA 1
ATOM 856 C C . ARG A 1 137 ? 15.033 1.544 18.135 1 17.715 129 ARG A C 1
ATOM 857 O O . ARG A 1 137 ? 15.308 0.545 17.434 1 18.12 129 ARG A O 1
ATOM 865 N N . LYS A 1 138 ? 15.782 1.887 19.19 1 15.878 130 LYS A N 1
ATOM 866 C CA . LYS A 1 138 ? 17.094 1.282 19.41 1 17.143 130 LYS A CA 1
ATOM 867 C C . LYS A 1 138 ? 17.484 1.474 20.868 1 15.143 130 LYS A C 1
ATOM 868 O O . LYS A 1 138 ? 17.452 2.576 21.37 1 16.468 130 LYS A O 1
ATOM 874 N N . SER A 1 139 ? 18.001 0.399 21.461 1 14.556 131 SER A N 1
ATOM 875 C CA . SER A 1 139 ? 18.727 0.484 22.721 1 14.323 131 SER A CA 1
ATOM 876 C C . SER A 1 139 ? 19.982 1.371 22.58 1 15.986 131 SER A C 1
ATOM 877 O O . SER A 1 139 ? 20.786 1.217 21.654 1 16.139 131 SER A O 1
ATOM 880 N N . MET A 1 140 ? 20.172 2.279 23.548 1 14.702 132 MET A N 1
ATOM 881 C CA . MET A 1 140 ? 21.277 3.224 23.546 1 14.354 132 MET A CA 1
ATOM 882 C C . MET A 1 140 ? 21.982 3.262 24.89 1 14.775 132 MET A C 1
ATOM 883 O O . MET A 1 140 ? 22.916 4.038 25.071 1 15.128 132 MET A O 1
ATOM 888 N N . TYR A 1 141 ? 21.55 2.388 25.823 1 13.541 133 TYR A N 1
ATOM 889 C CA . TYR A 1 141 ? 22.057 2.41 27.19 1 13.278 133 TYR A CA 1
ATOM 890 C C . TYR A 1 141 ? 22.564 1.029 27.519 1 13.085 133 TYR A C 1
ATOM 891 O O . TYR A 1 141 ? 22.039 0.02 27.032 1 14.086 133 TYR A O 1
ATOM 900 N N . GLY A 1 142 ? 23.618 1.014 28.347 1 13.311 134 GLY A N 1
ATOM 901 C CA . GLY A 1 142 ? 24.307 -0.221 28.725 1 15.543 134 GLY A CA 1
ATOM 902 C C . GLY A 1 142 ? 23.91 -0.731 30.094 1 15.097 134 GLY A C 1
ATOM 903 O O . GLY A 1 142 ? 22.73 -0.91 30.396 1 15.47 134 GLY A O 1
ATOM 904 N N . LEU A 1 143 ? 24.923 -0.905 30.961 1 14.689 135 LEU A N 1
ATOM 905 C CA . LEU A 1 143 ? 24.743 -1.537 32.275 1 14.402 135 LEU A CA 1
ATOM 906 C C . LEU A 1 143 ? 24.051 -0.602 33.252 1 13.323 135 LEU A C 1
ATOM 907 O O . LEU A 1 143 ? 24.142 0.622 33.122 1 14.075 135 LEU A O 1
ATOM 912 N N . TYR A 1 144 ? 23.4 -1.215 34.266 1 13.396 136 TYR A N 1
ATOM 913 C CA . TYR A 1 144 ? 22.815 -0.514 35.391 1 13.763 136 TYR A CA 1
ATOM 914 C C . TYR A 1 144 ? 23.787 0.525 35.942 1 13.612 136 TYR A C 1
ATOM 915 O O . TYR A 1 144 ? 24.886 0.207 36.408 1 14.208 136 TYR A O 1
ATOM 924 N N . ARG A 1 145 ? 23.395 1.796 35.9 1 13.638 137 ARG A N 1
ATOM 925 C CA . ARG A 1 145 ? 24.14 2.886 36.518 1 13.696 137 ARG A CA 1
ATOM 926 C C . ARG A 1 145 ? 25.577 2.986 35.983 1 13.572 137 ARG A C 1
ATOM 927 O O . ARG A 1 145 ? 26.46 3.397 36.749 1 13.649 137 ARG A O 1
ATOM 935 N N . ASN A 1 146 ? 25.822 2.624 34.703 1 13.141 138 ASN A N 1
ATOM 936 C CA . ASN A 1 146 ? 27.193 2.814 34.215 1 14.049 138 ASN A CA 1
ATOM 937 C C . ASN A 1 146 ? 27.171 3.581 32.89 1 12.851 138 ASN A C 1
ATOM 938 O O . ASN A 1 146 ? 27.146 2.986 31.807 1 13.953 138 ASN A O 1
ATOM 943 N N . PRO A 1 147 ? 27.183 4.927 32.951 1 13.632 139 PRO A N 1
ATOM 944 C CA . PRO A 1 147 ? 27.236 5.767 31.74 1 12.812 139 PRO A CA 1
ATOM 945 C C . PRO A 1 147 ? 28.397 5.482 30.77 1 14.2 139 PRO A C 1
ATOM 946 O O . PRO A 1 147 ? 28.265 5.779 29.593 1 15.617 139 PRO A O 1
ATOM 950 N N . TYR A 1 148 ? 29.509 4.906 31.263 1 13.812 140 TYR A N 1
ATOM 951 C CA . TYR A 1 148 ? 30.643 4.591 30.367 1 13.271 140 TYR A CA 1
ATOM 952 C C . TYR A 1 148 ? 30.268 3.48 29.404 1 16.047 140 TYR A C 1
ATOM 953 O O . TYR A 1 148 ? 31.021 3.236 28.441 1 17.049 140 TYR A O 1
ATOM 962 N N . THR A 1 149 ? 29.136 2.788 29.637 1 14.14 141 THR A N 1
ATOM 963 C CA . THR A 1 149 ? 28.672 1.737 28.74 1 14.913 141 THR A CA 1
ATOM 964 C C . THR A 1 149 ? 27.447 2.187 27.929 1 15.163 141 THR A C 1
ATOM 965 O O . THR A 1 149 ? 26.966 1.362 27.163 1 16.374 141 THR A O 1
ATOM 969 N N . HIS A 1 150 ? 27.003 3.448 28.076 1 13.704 142 HIS A N 1
ATOM 970 C CA . HIS A 1 150 ? 25.896 3.933 27.235 1 13.222 142 HIS A CA 1
ATOM 971 C C . HIS A 1 150 ? 26.499 4.456 25.941 1 17.031 142 HIS A C 1
ATOM 972 O O . HIS A 1 150 ? 27.726 4.688 25.873 1 17.314 142 HIS A O 1
ATOM 979 N N . HIS A 1 151 ? 25.637 4.659 24.916 1 15.142 143 HIS A N 1
ATOM 980 C CA . HIS A 1 151 ? 26.134 5.231 23.672 1 16.773 143 HIS A CA 1
ATOM 981 C C . HIS A 1 151 ? 26.708 6.621 23.948 1 16.83 143 HIS A C 1
ATOM 982 O O . HIS A 1 151 ? 26.182 7.393 24.76 1 17.245 143 HIS A O 1
ATOM 989 N N . PRO A 1 152 ? 27.855 7.029 23.335 1 17.192 144 PRO A N 1
ATOM 990 C CA . PRO A 1 152 ? 28.426 8.351 23.628 1 18.947 144 PRO A CA 1
ATOM 991 C C . PRO A 1 152 ? 27.48 9.534 23.584 1 18.537 144 PRO A C 1
ATOM 992 O O . PRO A 1 152 ? 27.605 10.478 24.375 1 21.344 144 PRO A O 1
ATOM 996 N N . CYS A 1 153 ? 26.476 9.447 22.697 1 17.895 145 CYS A N 1
ATOM 997 C CA . CYS A 1 153 ? 25.578 10.574 22.522 1 20.757 145 CYS A CA 1
ATOM 998 C C . CYS A 1 153 ? 24.6 10.728 23.694 1 20.622 145 CYS A C 1
ATOM 999 O O . CYS A 1 153 ? 24.02 11.791 23.82 1 22.064 145 CYS A O 1
ATOM 1002 N N . VAL A 1 154 ? 24.468 9.71 24.57 1 16.527 146 VAL A N 1
ATOM 1003 C CA . VAL A 1 154 ? 23.517 9.796 25.672 1 17.919 146 VAL A CA 1
ATOM 1004 C C . VAL A 1 154 ? 24.225 9.731 27.032 1 18.637 146 VAL A C 1
ATOM 1005 O O . VAL A 1 154 ? 23.556 9.651 28.067 1 17.593 146 VAL A O 1
ATOM 1009 N N . ARG A 1 155 ? 25.58 9.739 27.056 1 18.622 147 ARG A N 1
ATOM 1010 C CA . ARG A 1 155 ? 26.253 9.511 28.333 1 18.946 147 ARG A CA 1
ATOM 1011 C C . ARG A 1 155 ? 25.904 10.604 29.336 1 18.915 147 ARG A C 1
ATOM 1012 O O . ARG A 1 155 ? 25.914 10.32 30.538 1 19.411 147 ARG A O 1
ATOM 1020 N N . GLN A 1 156 ? 25.638 11.836 28.871 1 18.485 148 GLN A N 1
ATOM 1021 C CA . GLN A 1 156 ? 25.365 12.929 29.781 1 17.333 148 GLN A CA 1
ATOM 1022 C C . GLN A 1 156 ? 23.869 13.206 29.887 1 20.557 148 GLN A C 1
ATOM 1023 O O . GLN A 1 156 ? 23.469 14.323 30.193 1 20.516 148 GLN A O 1
ATOM 1029 N N . THR A 1 157 ? 23.031 12.164 29.769 1 18.431 149 THR A N 1
ATOM 1030 C CA . THR A 1 157 ? 21.589 12.268 29.992 1 15.668 149 THR A CA 1
ATOM 1031 C C . THR A 1 157 ? 21.298 11.739 31.386 1 14.37 149 THR A C 1
ATOM 1032 O O . THR A 1 157 ? 22.156 11.115 32.029 1 15.093 149 THR A O 1
ATOM 1036 N N . VAL A 1 158 ? 20.069 12.035 31.862 1 12.243 150 VAL A N 1
ATOM 1037 C CA . VAL A 1 158 ? 19.526 11.292 33.019 1 12.594 150 VAL A CA 1
ATOM 1038 C C . VAL A 1 158 ? 19.244 9.881 32.528 1 12.391 150 VAL A C 1
ATOM 1039 O O . VAL A 1 158 ? 18.458 9.68 31.609 1 13.429 150 VAL A O 1
ATOM 1043 N N . GLU A 1 159 ? 19.897 8.894 33.176 1 12.185 151 GLU A N 1
ATOM 1044 C CA . GLU A 1 159 ? 19.842 7.5 32.752 1 12.686 151 GLU A CA 1
ATOM 1045 C C . GLU A 1 159 ? 18.759 6.718 33.511 1 11.133 151 GLU A C 1
ATOM 1046 O O . GLU A 1 159 ? 18.557 5.546 33.208 1 12.739 151 GLU A O 1
ATOM 1052 N N . SER A 1 160 ? 18.068 7.355 34.457 1 10.932 152 SER A N 1
ATOM 1053 C CA . SER A 1 160 ? 17.044 6.662 35.254 1 10.551 152 SER A CA 1
ATOM 1054 C C . SER A 1 160 ? 15.93 6.124 34.359 1 11.654 152 SER A C 1
ATOM 1055 O O . SER A 1 160 ? 15.399 6.819 33.469 1 13.038 152 SER A O 1
ATOM 1058 N N . THR A 1 161 ? 15.531 4.888 34.671 1 10.834 153 THR A N 1
ATOM 1059 C CA . THR A 1 161 ? 14.345 4.298 34.06 1 11.301 153 THR A CA 1
ATOM 1060 C C . THR A 1 161 ? 13.11 4.397 34.951 1 10.803 153 THR A C 1
ATOM 1061 O O . THR A 1 161 ? 12.058 3.87 34.582 1 11.595 153 THR A O 1
ATOM 1065 N N . ALA A 1 162 ? 13.221 5.106 36.098 1 11.283 154 ALA A N 1
ATOM 1066 C CA . ALA A 1 162 ? 12.042 5.47 36.897 1 11.231 154 ALA A CA 1
ATOM 1067 C C . ALA A 1 162 ? 11.109 4.278 37.092 1 12.523 154 ALA A C 1
ATOM 1068 O O . ALA A 1 162 ? 9.916 4.345 36.78 1 12.739 154 ALA A O 1
ATOM 1070 N N . ASN A 1 163 ? 11.685 3.19 37.66 1 11.416 155 ASN A N 1
ATOM 1071 C CA . ASN A 1 163 ? 10.999 1.897 37.565 1 11.879 155 ASN A CA 1
ATOM 1072 C C . ASN A 1 163 ? 10.832 1.218 38.913 1 12.414 155 ASN A C 1
ATOM 1073 O O . ASN A 1 163 ? 10.49 0.032 38.906 1 12.41 155 ASN A O 1
ATOM 1078 N N . THR A 1 164 ? 11.048 1.911 40.065 1 11.194 156 THR A N 1
ATOM 1079 C CA . THR A 1 164 ? 11.031 1.103 41.297 1 11.572 156 THR A CA 1
ATOM 1080 C C . THR A 1 164 ? 9.89 1.407 42.248 1 12.448 156 THR A C 1
ATOM 1081 O O . THR A 1 164 ? 9.457 0.483 42.936 1 12.166 156 THR A O 1
ATOM 1085 N N . ASN A 1 165 ? 9.47 2.666 42.417 1 10.871 157 ASN A N 1
ATOM 1086 C CA . ASN A 1 165 ? 8.379 2.941 43.366 1 10.969 157 ASN A CA 1
ATOM 1087 C C . ASN A 1 165 ? 7.689 4.242 42.955 1 11.729 157 ASN A C 1
ATOM 1088 O O . ASN A 1 165 ? 8.153 4.959 42.072 1 11.372 157 ASN A O 1
ATOM 1093 N N . VAL A 1 166 ? 6.527 4.493 43.556 1 11.292 158 VAL A N 1
ATOM 1094 C CA . VAL A 1 166 ? 5.717 5.673 43.26 1 11.895 158 VAL A CA 1
ATOM 1095 C C . VAL A 1 166 ? 5.282 6.298 44.579 1 11.378 158 VAL A C 1
ATOM 1096 O O . VAL A 1 166 ? 5.304 5.655 45.627 1 11.726 158 VAL A O 1
ATOM 1100 N N . VAL A 1 167 ? 4.899 7.597 44.501 1 11.295 159 VAL A N 1
ATOM 1101 C CA . VAL A 1 167 ? 4.393 8.306 45.692 1 11.942 159 VAL A CA 1
ATOM 1102 C C . VAL A 1 167 ? 3.453 9.416 45.193 1 12.484 159 VAL A C 1
ATOM 1103 O O . VAL A 1 167 ? 3.671 9.964 44.101 1 12.854 159 VAL A O 1
ATOM 1107 N N . MET A 1 168 ? 2.429 9.751 45.984 1 10.809 160 MET A N 1
ATOM 1108 C CA . MET A 1 168 ? 1.611 10.941 45.77 1 11.907 160 MET A CA 1
ATOM 1109 C C . MET A 1 168 ? 1.931 11.879 46.922 1 12.989 160 MET A C 1
ATOM 1110 O O . MET A 1 168 ? 1.652 11.533 48.064 1 13.204 160 MET A O 1
ATOM 1115 N N . HIS A 1 169 ? 2.534 13.036 46.602 1 12.687 161 HIS A N 1
ATOM 1116 C CA . HIS A 1 169 ? 2.944 13.937 47.671 1 13.252 161 HIS A CA 1
ATOM 1117 C C . HIS A 1 169 ? 2.595 15.346 47.184 1 12.973 161 HIS A C 1
ATOM 1118 O O . HIS A 1 169 ? 2.966 15.71 46.076 1 13.93 161 HIS A O 1
ATOM 1125 N N . ALA A 1 170 ? 1.963 16.14 48.084 1 13.918 162 ALA A N 1
ATOM 1126 C CA . ALA A 1 170 ? 1.667 17.543 47.744 1 15.171 162 ALA A CA 1
ATOM 1127 C C . ALA A 1 170 ? 0.928 17.669 46.409 1 14.759 162 ALA A C 1
ATOM 1128 O O . ALA A 1 170 ? 1.114 18.587 45.615 1 16.037 162 ALA A O 1
ATOM 1130 N N . GLY A 1 171 ? 0.028 16.714 46.165 1 13.691 163 GLY A N 1
ATOM 1131 C CA . GLY A 1 171 ? -0.794 16.755 44.966 1 13.501 163 GLY A CA 1
ATOM 1132 C C . GLY A 1 171 ? -0.087 16.284 43.697 1 11.936 163 GLY A C 1
ATOM 1133 O O . GLY A 1 171 ? -0.614 16.536 42.621 1 14.224 163 GLY A O 1
ATOM 1134 N N . ARG A 1 172 ? 1.147 15.808 43.819 1 13.462 164 ARG A N 1
ATOM 1135 C CA . ARG A 1 172 ? 1.957 15.426 42.663 1 13.456 164 ARG A CA 1
ATOM 1136 C C . ARG A 1 172 ? 2.255 13.904 42.734 1 11.407 164 ARG A C 1
ATOM 1137 O O . ARG A 1 172 ? 2.68 13.369 43.769 1 12.166 164 ARG A O 1
ATOM 1145 N N . PHE A 1 173 ? 2.082 13.248 41.605 1 12.04 165 PHE A N 1
ATOM 1146 C CA . PHE A 1 173 ? 2.315 11.808 41.466 1 11.354 165 PHE A CA 1
ATOM 1147 C C . PHE A 1 173 ? 3.674 11.556 40.822 1 11.237 165 PHE A C 1
ATOM 1148 O O . PHE A 1 173 ? 3.904 12.011 39.696 1 12.214 165 PHE A O 1
ATO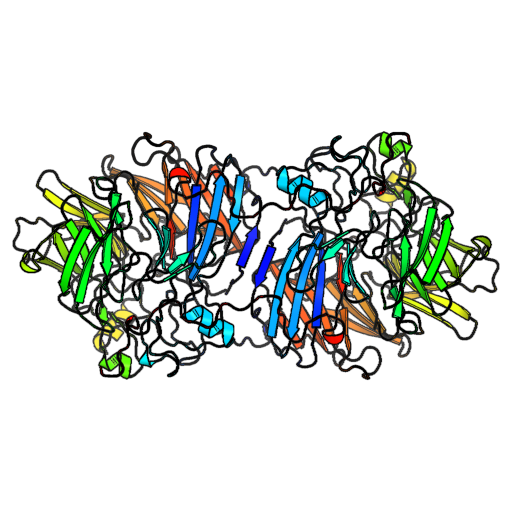M 1156 N N . LEU A 1 174 ? 4.545 10.842 41.553 1 12.116 166 LEU A N 1
ATOM 1157 C CA . LEU A 1 174 ? 5.957 10.643 41.137 1 11.972 166 LEU A CA 1
ATOM 1158 C C . LEU A 1 174 ? 6.268 9.162 40.877 1 11.841 166 LEU A C 1
ATOM 1159 O O . LEU A 1 174 ? 5.889 8.294 41.673 1 12.857 166 LEU A O 1
ATOM 1164 N N . ALA A 1 175 ? 7.043 8.915 39.814 1 11.52 167 ALA A N 1
ATOM 1165 C CA . ALA A 1 175 ? 7.72 7.653 39.557 1 11.149 167 ALA A CA 1
ATOM 1166 C C . ALA A 1 175 ? 9.182 7.856 39.935 1 11.522 167 ALA A C 1
ATOM 1167 O O . ALA A 1 175 ? 9.791 8.824 39.472 1 12.388 167 ALA A O 1
ATOM 1169 N N . MET A 1 176 ? 9.75 6.919 40.698 1 11.029 168 MET A N 1
ATOM 1170 C CA . MET A 1 176 ? 11.069 7.104 41.288 1 11.243 168 MET A CA 1
ATOM 1171 C C . MET A 1 176 ? 12.006 5.962 40.932 1 12.135 168 MET A C 1
ATOM 1172 O O . MET A 1 176 ? 11.59 4.805 40.79 1 12.377 168 MET A O 1
ATOM 1177 N N . LYS A 1 177 ? 13.302 6.308 40.932 1 11.378 169 LYS A N 1
ATOM 1178 C CA . LYS A 1 177 ? 14.402 5.367 40.868 1 12.434 169 LYS A CA 1
ATOM 1179 C C . LYS A 1 177 ? 15.617 6.113 41.443 1 12.565 169 LYS A C 1
ATOM 1180 O O . LYS A 1 177 ? 15.827 7.284 41.127 1 12.112 169 LYS A O 1
ATOM 1186 N N . GLU A 1 178 ? 16.409 5.41 42.27 1 12.009 170 GLU A N 1
ATOM 1187 C CA . GLU A 1 178 ? 17.375 6.079 43.138 1 11.172 170 GLU A CA 1
ATOM 1188 C C . GLU A 1 178 ? 18.595 6.706 42.442 1 11.544 170 GLU A C 1
ATOM 1189 O O . GLU A 1 178 ? 19.348 7.399 43.139 1 11.919 170 GLU A O 1
ATOM 1195 N N . ASN A 1 179 ? 18.748 6.495 41.131 1 10.547 171 ASN A N 1
ATOM 1196 C CA . ASN A 1 179 ? 19.869 7.082 40.369 1 11.285 171 ASN A CA 1
ATOM 1197 C C . ASN A 1 179 ? 19.475 8.368 39.67 1 12.428 171 ASN A C 1
ATOM 1198 O O . ASN A 1 179 ? 20.273 8.872 38.883 1 12.719 171 ASN A O 1
ATOM 1203 N N . GLY A 1 180 ? 18.334 8.954 40.037 1 11.735 172 GLY A N 1
ATOM 1204 C CA . GLY A 1 180 ? 17.939 10.23 39.464 1 11.885 172 GLY A CA 1
ATOM 1205 C C . GLY A 1 180 ? 16.864 10.87 40.349 1 11.137 172 GLY A C 1
ATOM 1206 O O . GLY A 1 180 ? 16.347 10.236 41.268 1 12.361 172 GLY A O 1
ATOM 1207 N N . ASN A 1 181 ? 16.515 12.136 40.054 1 11.689 173 ASN A N 1
ATOM 1208 C CA . ASN A 1 181 ? 15.288 12.651 40.641 1 11.413 173 ASN A CA 1
ATOM 1209 C C . ASN A 1 181 ? 14.074 12.002 39.987 1 10.38 173 ASN A C 1
ATOM 1210 O O . ASN A 1 181 ? 14.183 11.265 38.998 1 12.124 173 ASN A O 1
ATOM 1215 N N . ALA A 1 182 ? 12.908 12.202 40.618 1 12.185 174 ALA A N 1
ATOM 1216 C CA . ALA A 1 182 ? 11.681 11.571 40.124 1 12.103 174 ALA A CA 1
ATOM 1217 C C . ALA A 1 182 ? 11.163 12.204 38.841 1 13.215 174 ALA A C 1
ATOM 1218 O O . ALA A 1 182 ? 11.391 13.393 38.584 1 13.99 174 ALA A O 1
ATOM 1220 N N . TYR A 1 183 ? 10.341 11.431 38.114 1 11.953 175 TYR A N 1
ATOM 1221 C CA . TYR A 1 183 ? 9.517 11.966 37.034 1 11.631 175 TYR A CA 1
ATOM 1222 C C . TYR A 1 183 ? 8.089 12.1 37.54 1 13.035 175 TYR A C 1
ATOM 1223 O O . TYR A 1 183 ? 7.56 11.181 38.181 1 13.575 175 TYR A O 1
ATOM 1232 N N . GLU A 1 184 ? 7.415 13.176 37.177 1 11.553 176 GLU A N 1
ATOM 1233 C CA . GLU A 1 184 ? 6.018 13.364 37.534 1 12.364 176 GLU A CA 1
ATOM 1234 C C . GLU A 1 184 ? 5.121 12.857 36.414 1 12.358 176 GLU A C 1
ATOM 1235 O O . GLU A 1 184 ? 5.408 13.065 35.221 1 12.716 176 GLU A O 1
ATOM 1241 N N . MET A 1 185 ? 3.985 12.262 36.837 1 12.459 177 MET A N 1
ATOM 1242 C CA . MET A 1 185 ? 2.993 11.793 35.863 1 11.703 177 MET A CA 1
ATOM 1243 C C . MET A 1 185 ? 1.618 12.265 36.3 1 11.946 177 MET A C 1
ATOM 1244 O O . MET A 1 185 ? 1.377 12.473 37.476 1 13.69 177 MET A O 1
ATOM 1249 N N . ASP A 1 186 ? 0.71 12.43 35.315 1 12.368 178 ASP A N 1
ATOM 1250 C CA . ASP A 1 186 ? -0.691 12.693 35.619 1 11.883 178 ASP A CA 1
ATOM 1251 C C . ASP A 1 186 ? -1.237 11.426 36.281 1 12.465 178 ASP A C 1
ATOM 1252 O O . ASP A 1 186 ? -1.075 10.325 35.718 1 12.375 178 ASP A O 1
ATOM 1257 N N . PRO A 1 187 ? -1.965 11.522 37.412 1 12.464 179 PRO A N 1
ATOM 1258 C CA . PRO A 1 187 ? -2.425 10.309 38.099 1 12.267 179 PRO A CA 1
ATOM 1259 C C . PRO A 1 187 ? -3.602 9.6 37.415 1 12.727 179 PRO A C 1
ATOM 1260 O O . PRO A 1 187 ? -3.96 8.483 37.864 1 13.304 179 PRO A O 1
ATOM 1264 N N . HIS A 1 188 ? -4.162 10.196 36.352 1 11.819 180 HIS A N 1
ATOM 1265 C CA . HIS A 1 188 ? -5.337 9.601 35.692 1 12.09 180 HIS A CA 1
ATOM 1266 C C . HIS A 1 188 ? -4.994 9.082 34.32 1 13.01 180 HIS A C 1
ATOM 1267 O O . HIS A 1 188 ? -5.394 7.97 33.976 1 12.796 180 HIS A O 1
ATOM 1274 N N . THR A 1 189 ? -4.272 9.883 33.512 1 12.593 181 THR A N 1
ATOM 1275 C CA . THR A 1 189 ? -3.844 9.43 32.188 1 12.505 181 THR A CA 1
ATOM 1276 C C . THR A 1 189 ? -2.458 8.791 32.2 1 11.659 181 THR A C 1
ATOM 1277 O O . THR A 1 189 ? -2.066 8.192 31.188 1 12.362 181 THR A O 1
ATOM 1281 N N . LEU A 1 190 ? -1.697 8.993 33.286 1 11.307 182 LEU A N 1
ATOM 1282 C CA . LEU A 1 190 ? -0.319 8.545 33.426 1 13.58 182 LEU A CA 1
ATOM 1283 C C . LEU A 1 190 ? 0.585 9.241 32.403 1 13.259 182 LEU A C 1
ATOM 1284 O O . LEU A 1 190 ? 1.711 8.776 32.209 1 13.042 182 LEU A O 1
ATOM 1289 N N . LYS A 1 191 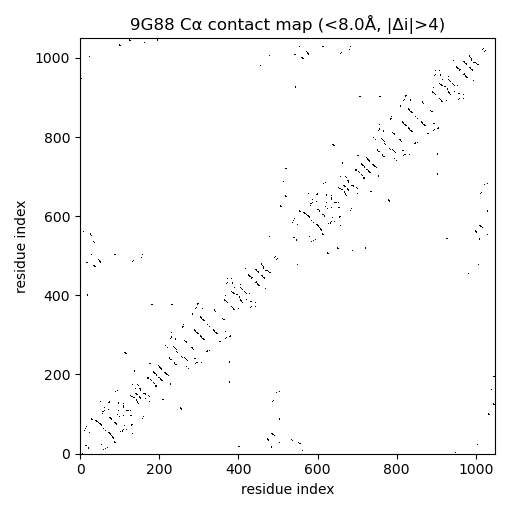? 0.144 10.349 31.767 1 13.201 183 LYS A N 1
ATOM 1290 C CA . LYS A 1 191 ? 1.046 11.096 30.88 1 13.077 183 LYS A CA 1
ATOM 1291 C C . LYS A 1 191 ? 2.194 11.647 31.727 1 12.928 183 LYS A C 1
ATOM 1292 O O . LYS A 1 191 ? 1.98 12.135 32.843 1 13.747 183 LYS A O 1
ATOM 1298 N N . THR A 1 192 ? 3.386 11.667 31.165 1 12.563 184 THR A N 1
ATOM 1299 C CA . THR A 1 192 ? 4.507 12.222 31.9 1 12.735 184 THR A CA 1
ATOM 1300 C C . THR A 1 192 ? 4.489 13.754 31.792 1 13.202 184 THR A C 1
ATOM 1301 O O . THR A 1 192 ? 4.229 14.28 30.694 1 13.297 184 THR A O 1
ATOM 1305 N N . LEU A 1 193 ? 4.716 14.411 32.918 1 12.758 185 LEU A N 1
ATOM 1306 C CA . LEU A 1 193 ? 4.595 15.88 33.004 1 13.158 185 LEU A CA 1
ATOM 1307 C C . LEU A 1 193 ? 5.926 16.608 33.132 1 14.804 185 LEU A C 1
ATOM 1308 O O . LEU A 1 193 ? 5.983 17.803 32.803 1 16.439 185 LEU A O 1
ATOM 1313 N N . GLY A 1 194 ? 6.943 15.964 33.717 1 14.188 186 GLY A N 1
ATOM 1314 C CA . GLY A 1 194 ? 8.213 16.638 33.931 1 14.826 186 GLY A CA 1
ATOM 1315 C C . GLY A 1 194 ? 9.153 15.831 34.801 1 15.635 186 GLY A C 1
ATOM 1316 O O . GLY A 1 194 ? 8.857 14.696 35.2 1 14.403 186 GLY A O 1
ATOM 1317 N N . TYR A 1 195 ? 10.265 16.469 35.145 1 13.477 187 TYR A N 1
ATOM 1318 C CA . TYR A 1 195 ? 11.331 15.843 35.9 1 12.762 187 TYR A CA 1
ATOM 1319 C C . TYR A 1 195 ? 11.599 16.736 37.106 1 12.703 187 TYR A C 1
ATOM 1320 O O . TYR A 1 195 ? 11.62 17.999 37.005 1 14.458 187 TYR A O 1
ATOM 1329 N N . ASN A 1 196 ? 11.91 16.095 38.246 1 12.041 188 ASN A N 1
ATOM 1330 C CA . ASN A 1 196 ? 12.333 16.779 39.473 1 14.15 188 ASN A CA 1
ATOM 1331 C C . ASN A 1 196 ? 11.298 17.824 39.894 1 14.426 188 ASN A C 1
ATOM 1332 O O . ASN A 1 196 ? 11.634 19.027 40.029 1 15.192 188 ASN A O 1
ATOM 1337 N N . PRO A 1 197 ? 10.017 17.452 40.121 1 15.03 189 PRO A N 1
ATOM 1338 C CA . PRO A 1 197 ? 8.986 18.442 40.434 1 15.55 189 PRO A CA 1
ATOM 1339 C C . PRO A 1 197 ? 9.188 19.279 41.688 1 14.309 189 PRO A C 1
ATOM 1340 O O . PRO A 1 197 ? 8.747 20.417 41.726 1 18.856 189 PRO A O 1
ATOM 1344 N N . PHE A 1 198 ? 9.933 18.732 42.662 1 13.456 190 PHE A N 1
ATOM 1345 C CA . PHE A 1 198 ? 10.202 19.431 43.902 1 13.581 190 PHE A CA 1
ATOM 1346 C C . PHE A 1 198 ? 11.519 20.211 43.827 1 13.645 190 PHE A C 1
ATOM 1347 O O . PHE A 1 198 ? 11.904 20.802 44.855 1 14.494 190 PHE A O 1
ATOM 1355 N N A ASN A 1 199 ? 12.203 20.185 42.673 0.5 13.96 191 ASN A N 1
ATOM 1356 N N B ASN A 1 199 ? 12.205 20.2 42.672 0.5 15.209 191 ASN A N 1
ATOM 1357 C CA A ASN A 1 199 ? 13.411 20.982 42.43 0.5 13.708 191 ASN A CA 1
ATOM 1358 C CA B ASN A 1 199 ? 13.42 20.995 42.455 0.5 15.828 191 ASN A CA 1
ATOM 1359 C C A ASN A 1 199 ? 14.461 20.696 43.498 0.5 15.118 191 ASN A C 1
ATOM 1360 C C B ASN A 1 199 ? 14.464 20.695 43.518 0.5 16.377 191 ASN A C 1
ATOM 1361 O O A ASN A 1 199 ? 15.099 21.61 43.999 0.5 15.29 191 ASN A O 1
ATOM 1362 O O B ASN A 1 199 ? 15.085 21.609 44.045 0.5 16.226 191 ASN A O 1
ATOM 1371 N N . LEU A 1 200 ? 14.678 19.402 43.819 1 15.161 192 LEU A N 1
ATOM 1372 C CA . LEU A 1 200 ? 15.722 19.034 44.746 1 14.191 192 LEU A CA 1
ATOM 1373 C C . LEU A 1 200 ? 17.08 19.395 44.126 1 14.968 192 LEU A C 1
ATOM 1374 O O . LEU A 1 200 ? 17.288 19.275 42.919 1 14.538 192 LEU A O 1
ATOM 1379 N N . PRO A 1 201 ? 18.035 19.849 44.961 1 13.496 193 PRO A N 1
ATOM 1380 C CA . PRO A 1 201 ? 19.34 20.238 44.434 1 14.335 193 PRO A CA 1
ATOM 1381 C C . PRO A 1 201 ? 20.341 19.13 44.182 1 16.552 193 PRO A C 1
ATOM 1382 O O . PRO A 1 201 ? 21.407 19.378 43.602 1 15.784 193 PRO A O 1
ATOM 1386 N N . SER A 1 202 ? 20.037 17.919 44.667 1 14.72 194 SER A N 1
ATOM 1387 C CA . SER A 1 202 ? 20.859 16.744 44.427 1 14.117 194 SER A CA 1
ATOM 1388 C C . SER A 1 202 ? 20.606 16.231 43.017 1 13.52 194 SER A C 1
ATOM 1389 O O . SER A 1 202 ? 19.585 16.573 42.376 1 13.474 194 SER A O 1
ATOM 1392 N N . LYS A 1 203 ? 21.507 15.353 42.563 1 12.683 195 LYS A N 1
ATOM 1393 C CA . LYS A 1 203 ? 21.348 14.693 41.269 1 14.071 195 LYS A CA 1
ATOM 1394 C C . LYS A 1 203 ? 20.465 13.437 41.381 1 13.885 195 LYS A C 1
ATOM 1395 O O . LYS A 1 203 ? 20.047 12.893 40.355 1 15.051 195 LYS A O 1
ATOM 1401 N N . THR A 1 204 ? 20.108 13.05 42.609 1 13.49 196 THR A N 1
ATOM 1402 C CA . THR A 1 204 ? 19.381 11.81 42.873 1 13.882 196 THR A CA 1
ATOM 1403 C C . THR A 1 204 ? 18.342 12.058 43.947 1 12.483 196 THR A C 1
ATOM 1404 O O . THR A 1 204 ? 18.464 12.953 44.784 1 13.336 196 THR A O 1
ATOM 1408 N N . MET A 1 205 ? 17.35 11.161 43.983 1 12.883 197 MET A N 1
ATOM 1409 C CA . MET A 1 205 ? 16.423 11.073 45.1 1 12.495 197 MET A CA 1
ATOM 1410 C C . MET A 1 205 ? 16.14 9.579 45.282 1 12.467 197 MET A C 1
ATOM 1411 O O . MET A 1 205 ? 15.951 8.835 44.303 1 12.406 197 MET A O 1
ATOM 1416 N N . THR A 1 206 ? 16.114 9.147 46.545 1 12.735 198 THR A N 1
ATOM 1417 C CA . THR A 1 206 ? 15.745 7.774 46.869 1 11.994 198 THR A CA 1
ATOM 1418 C C . THR A 1 206 ? 14.39 7.447 46.282 1 13.07 198 THR A C 1
ATOM 1419 O O . THR A 1 206 ? 13.523 8.328 46.171 1 12.881 198 THR A O 1
ATOM 1423 N N . ALA A 1 207 ? 14.217 6.158 45.972 1 11.794 199 ALA A N 1
ATOM 1424 C CA . ALA A 1 207 ? 12.895 5.676 45.635 1 11.877 199 ALA A CA 1
ATOM 1425 C C . ALA A 1 207 ? 12.163 5.17 46.873 1 12.429 199 ALA A C 1
ATOM 1426 O O . ALA A 1 207 ? 11.034 4.663 46.739 1 12.874 199 ALA A O 1
ATOM 1428 N N . HIS A 1 208 ? 12.747 5.335 48.07 1 12.57 200 HIS A N 1
ATOM 1429 C CA . HIS A 1 208 ? 12.101 4.9 49.309 1 11.706 200 HIS A CA 1
ATOM 1430 C C . HIS A 1 208 ? 11.98 6.097 50.263 1 13.014 200 HIS A C 1
ATOM 1431 O O . HIS A 1 208 ? 12.342 6.003 51.435 1 12.863 200 HIS A O 1
ATOM 1438 N N . PRO A 1 209 ? 11.4 7.259 49.853 1 12.402 201 PRO A N 1
ATOM 1439 C CA . PRO A 1 209 ? 11.088 8.286 50.848 1 12.163 201 PRO A CA 1
ATOM 1440 C C . PRO A 1 209 ? 9.929 7.801 51.715 1 11.916 201 PRO A C 1
ATOM 1441 O O . PRO A 1 209 ? 9.19 6.885 51.324 1 13.334 201 PRO A O 1
ATOM 1445 N N . LYS A 1 210 ? 9.724 8.463 52.848 1 11.673 202 LYS A N 1
ATOM 1446 C CA . LYS A 1 210 ? 8.66 8.037 53.776 1 10.948 202 LYS A CA 1
ATOM 1447 C C . LYS A 1 210 ? 7.788 9.255 54.049 1 12.002 202 LYS A C 1
ATOM 1448 O O . LYS A 1 210 ? 8.349 10.328 54.314 1 14.329 202 LYS A O 1
ATOM 1454 N N . GLN A 1 211 ? 6.466 9.108 54.017 1 11.713 203 GLN A N 1
ATOM 1455 C CA . GLN A 1 211 ? 5.553 10.203 54.349 1 12.463 203 GLN A CA 1
ATOM 1456 C C . GLN A 1 211 ? 5.192 10.142 55.815 1 13.115 203 GLN A C 1
ATOM 1457 O O . GLN A 1 211 ? 4.467 9.271 56.282 1 13.714 203 GLN A O 1
ATOM 1463 N N . CYS A 1 212 ? 5.74 11.106 56.557 1 12.987 204 CYS A N 1
ATOM 1464 C CA . CYS A 1 212 ? 5.598 11.207 58.009 1 15.178 204 CYS A CA 1
ATOM 1465 C C . CYS A 1 212 ? 4.122 11.392 58.395 1 14.98 204 CYS A C 1
ATOM 1466 O O . CYS A 1 212 ? 3.496 12.321 57.906 1 15.386 204 CYS A O 1
ATOM 1469 N N . SER A 1 213 ? 3.604 10.536 59.272 1 14.512 205 SER A N 1
ATOM 1470 C CA . SER A 1 213 ? 2.213 10.649 59.709 1 14.426 205 SER A CA 1
ATOM 1471 C C . SER A 1 213 ? 1.995 11.867 60.619 1 17.181 205 SER A C 1
ATOM 1472 O O . SER A 1 213 ? 0.835 12.258 60.79 1 19.759 205 SER A O 1
ATOM 1475 N N . VAL A 1 214 ? 3.052 12.445 61.21 1 17.265 206 VAL A N 1
ATOM 1476 C CA . VAL A 1 214 ? 2.863 13.554 62.144 1 18.439 206 VAL A CA 1
ATOM 1477 C C . VAL A 1 214 ? 2.89 14.884 61.391 1 19.556 206 VAL A C 1
ATOM 1478 O O . VAL A 1 214 ? 1.975 15.709 61.571 1 22.305 206 VAL A O 1
ATOM 1482 N N . THR A 1 215 ? 3.939 15.1 60.582 1 17.532 207 THR A N 1
ATOM 1483 C CA . THR A 1 215 ? 4.108 16.352 59.865 1 17.345 207 THR A CA 1
ATOM 1484 C C . THR A 1 215 ? 3.438 16.334 58.497 1 16.13 207 THR A C 1
ATOM 1485 O O . THR A 1 215 ? 3.279 17.408 57.909 1 18.748 207 THR A O 1
ATOM 1489 N N . GLY A 1 216 ? 3.266 15.142 57.883 1 15.738 208 GLY A N 1
ATOM 1490 C CA . GLY A 1 216 ? 2.904 15.053 56.475 1 14.034 208 GLY A CA 1
ATOM 1491 C C . GLY A 1 216 ? 4.111 15.24 55.542 1 13.656 208 GLY A C 1
ATOM 1492 O O . GLY A 1 216 ? 3.922 15.226 54.332 1 16.429 208 GLY A O 1
ATOM 1493 N N . ASN A 1 217 ? 5.32 15.415 56.1 1 13.922 209 ASN A N 1
ATOM 1494 C CA . ASN A 1 217 ? 6.472 15.656 55.231 1 14 209 ASN A CA 1
ATOM 1495 C C . ASN A 1 217 ? 6.858 14.382 54.466 1 13.36 209 ASN A C 1
ATOM 1496 O O . ASN A 1 217 ? 6.78 13.271 55.008 1 13.87 209 ASN A O 1
ATOM 1501 N N . LEU A 1 218 ? 7.312 14.582 53.216 1 13.209 210 LEU A N 1
ATOM 1502 C CA . LEU A 1 218 ? 8.023 13.537 52.476 1 12.019 210 LEU A CA 1
ATOM 1503 C C . LEU A 1 218 ? 9.483 13.583 52.925 1 13.373 210 LEU A C 1
ATOM 1504 O O . LEU A 1 218 ? 10.2 14.566 52.632 1 13.526 210 LEU A O 1
ATOM 1509 N N . VAL A 1 219 ? 9.924 12.552 53.656 1 11.43 211 VAL A N 1
ATOM 1510 C CA . VAL A 1 219 ? 11.239 12.56 54.285 1 11.75 211 VAL A CA 1
ATOM 1511 C C . VAL A 1 219 ? 12.1 11.583 53.481 1 12.984 211 VAL A C 1
ATOM 1512 O O . VAL A 1 219 ? 11.706 10.433 53.259 1 13.476 211 VAL A O 1
ATOM 1516 N N . GLY A 1 220 ? 13.256 12.053 53.016 1 11.82 212 GLY A N 1
ATOM 1517 C CA . GLY A 1 220 ? 14.11 11.145 52.256 1 11.322 212 GLY A CA 1
ATOM 1518 C C . GLY A 1 220 ? 15.525 11.672 52.135 1 11.706 212 GLY A C 1
ATOM 1519 O O . GLY A 1 220 ? 15.979 12.509 52.926 1 12.658 212 GLY A O 1
ATOM 1520 N N . PHE A 1 221 ? 16.199 11.152 51.124 1 11.932 213 PHE A N 1
ATOM 1521 C CA . PHE A 1 221 ? 17.61 11.426 50.886 1 11.646 213 PHE A CA 1
ATOM 1522 C C . PHE A 1 221 ? 17.887 11.111 49.442 1 12.553 213 PHE A C 1
ATOM 1523 O O . PHE A 1 221 ? 17.08 10.494 48.783 1 12.185 213 PHE A O 1
ATOM 1531 N N . GLY A 1 222 ? 19.05 11.555 48.966 1 11.503 214 GLY A N 1
ATOM 1532 C CA . GLY A 1 222 ? 19.625 11.083 47.716 1 12.419 214 GLY A CA 1
ATOM 1533 C C . GLY A 1 222 ? 21.088 10.758 47.978 1 12.927 214 GLY A C 1
ATOM 1534 O O . GLY A 1 222 ? 21.767 11.548 48.633 1 15.083 214 GLY A O 1
ATOM 1535 N N . TYR A 1 223 ? 21.556 9.598 47.536 1 12.239 215 TYR A N 1
ATOM 1536 C CA . TYR A 1 223 ? 22.981 9.277 47.666 1 12.997 215 TYR A CA 1
ATOM 1537 C C . TYR A 1 223 ? 23.611 9.291 46.271 1 12.989 215 TYR A C 1
ATOM 1538 O O . TYR A 1 223 ? 22.931 9.444 45.242 1 12.162 215 TYR A O 1
ATOM 1547 N N . GLU A 1 224 ? 24.944 9.198 46.213 1 12.483 216 GLU A N 1
ATOM 1548 C CA . GLU A 1 224 ? 25.659 9.604 44.996 1 13.685 216 GLU A CA 1
ATOM 1549 C C . GLU A 1 224 ? 25.127 10.961 44.542 1 13.299 216 GLU A C 1
ATOM 1550 O O . GLU A 1 224 ? 24.922 11.239 43.363 1 13.234 216 GLU A O 1
ATOM 1556 N N . ALA A 1 225 ? 24.939 11.867 45.52 1 13.046 217 ALA A N 1
ATOM 1557 C CA . ALA A 1 225 ? 24.114 13.043 45.275 1 12.993 217 ALA A CA 1
ATOM 1558 C C . ALA A 1 225 ? 24.799 14.097 44.419 1 14.045 217 ALA A C 1
ATOM 1559 O O . ALA A 1 225 ? 24.105 14.974 43.932 1 14.949 217 ALA A O 1
ATOM 1561 N N . LYS A 1 226 ? 26.123 13.951 44.203 1 15.219 218 LYS A N 1
ATOM 1562 C CA . LYS A 1 226 ? 26.883 14.898 43.371 1 15.445 218 LYS A CA 1
ATOM 1563 C C . LYS A 1 226 ? 27.399 14.207 42.12 1 18.09 218 LYS A C 1
ATOM 1564 O O . LYS A 1 226 ? 28.204 14.802 41.392 1 19.762 218 LYS A O 1
ATOM 1570 N N . GLY A 1 227 ? 26.913 12.997 41.804 1 14.365 219 GLY A N 1
ATOM 1571 C CA . GLY A 1 227 ? 27.262 12.32 40.56 1 16.708 219 GLY A CA 1
ATOM 1572 C C . GLY A 1 227 ? 27.859 10.941 40.795 1 14.793 219 GLY A C 1
ATOM 1573 O O . GLY A 1 227 ? 27.916 10.422 41.937 1 14.409 219 GLY A O 1
ATOM 1574 N N . LEU A 1 228 ? 28.278 10.296 39.697 1 15.772 220 LEU A N 1
ATOM 1575 C CA . LEU A 1 228 ? 28.659 8.898 39.742 1 17.022 220 LEU A CA 1
ATOM 1576 C C . LEU A 1 228 ? 29.76 8.637 40.773 1 17.421 220 LEU A C 1
ATOM 1577 O O . LEU A 1 228 ? 30.811 9.294 40.755 1 17.847 220 LEU A O 1
ATOM 1582 N N . ALA A 1 229 ? 29.513 7.664 41.671 1 15.707 221 ALA A N 1
ATOM 1583 C CA . ALA A 1 229 ? 30.45 7.152 42.667 1 16.227 221 ALA A CA 1
ATOM 1584 C C . ALA A 1 229 ? 30.77 8.175 43.765 1 16.784 221 ALA A C 1
ATOM 1585 O O . ALA A 1 229 ? 31.639 7.916 44.608 1 19.727 221 ALA A O 1
ATOM 1587 N N . THR A 1 230 ? 30.003 9.265 43.839 1 14.571 222 THR A N 1
ATOM 1588 C CA . THR A 1 230 ? 30.201 10.252 44.913 1 14.355 222 THR A CA 1
ATOM 1589 C C . THR A 1 230 ? 29.698 9.716 46.249 1 14.266 222 THR A C 1
ATOM 1590 O O . THR A 1 230 ? 28.683 8.994 46.317 1 14.785 222 THR A O 1
ATOM 1594 N N . LYS A 1 231 ? 30.424 10.094 47.332 1 14.95 223 LYS A N 1
ATOM 1595 C CA . LYS A 1 231 ? 30.009 9.691 48.678 1 15.333 223 LYS A CA 1
ATOM 1596 C C . LYS A 1 231 ? 28.914 10.592 49.262 1 14.599 223 LYS A C 1
ATOM 1597 O O . LYS A 1 231 ? 28.336 10.294 50.328 1 13.597 223 LYS A O 1
ATOM 1603 N N . ASP A 1 232 ? 28.645 11.722 48.579 1 14.056 224 ASP A N 1
ATOM 1604 C CA . ASP A 1 232 ? 27.708 12.7 49.125 1 13.711 224 ASP A CA 1
ATOM 1605 C C . ASP A 1 232 ? 26.29 12.15 49.252 1 14.104 224 ASP A C 1
ATOM 1606 O O . ASP A 1 232 ? 25.791 11.438 48.367 1 14.62 224 ASP A O 1
ATOM 1611 N N . VAL A 1 233 ? 25.669 12.535 50.362 1 13.288 225 VAL A N 1
ATOM 1612 C CA . VAL A 1 233 ? 24.283 12.207 50.656 1 12.309 225 VAL A CA 1
ATOM 1613 C C . VAL A 1 233 ? 23.566 13.49 51.002 1 13.167 225 VAL A C 1
ATOM 1614 O O . VAL A 1 233 ? 24.08 14.271 51.793 1 14.085 225 VAL A O 1
ATOM 1618 N N . TYR A 1 234 ? 22.418 13.717 50.37 1 13.099 226 TYR A N 1
ATOM 1619 C CA . TYR A 1 234 ? 21.584 14.87 50.653 1 11.933 226 TYR A CA 1
ATOM 1620 C C . TYR A 1 234 ? 20.337 14.383 51.386 1 12.908 226 TYR A C 1
ATOM 1621 O O . TYR A 1 234 ? 19.59 13.594 50.812 1 14.403 226 TYR A O 1
ATOM 1630 N N . TYR A 1 235 ? 20.064 14.88 52.585 1 12.332 227 TYR A N 1
ATOM 1631 C CA . TYR A 1 235 ? 18.847 14.579 53.315 1 12.414 227 TYR A CA 1
ATOM 1632 C C . TYR A 1 235 ? 17.867 15.725 53.133 1 14.706 227 TYR A C 1
ATOM 1633 O O . TYR A 1 235 ? 18.287 16.881 53.087 1 15.433 227 TYR A O 1
ATOM 1642 N N . PHE A 1 236 ? 16.57 15.411 53.05 1 14.037 228 PHE A N 1
ATOM 1643 C CA . PHE A 1 236 ? 15.562 16.462 52.923 1 13.069 228 PHE A CA 1
ATOM 1644 C C . PHE A 1 236 ? 14.245 16.038 53.55 1 14.082 228 PHE A C 1
ATOM 1645 O O . PHE A 1 236 ? 13.953 14.851 53.718 1 12.931 228 PHE A O 1
ATOM 1653 N N . GLU A 1 237 ? 13.423 17.06 53.861 1 13.038 229 GLU A N 1
ATOM 1654 C CA . GLU A 1 237 ? 12.015 16.869 54.122 1 13.07 229 GLU A CA 1
ATOM 1655 C C . GLU A 1 237 ? 11.244 17.912 53.335 1 15.944 229 GLU A C 1
ATOM 1656 O O . GLU A 1 237 ? 11.556 19.107 53.407 1 15.482 229 GLU A O 1
ATOM 1662 N N . VAL A 1 238 ? 10.276 17.452 52.538 1 13.456 230 VAL A N 1
ATOM 1663 C CA . VAL A 1 238 ? 9.417 18.285 51.697 1 13.197 230 VAL A CA 1
ATOM 1664 C C . VAL A 1 238 ? 8.072 18.331 52.402 1 13.106 230 VAL A C 1
ATOM 1665 O O . VAL A 1 238 ? 7.445 17.313 52.679 1 14.058 230 VAL A O 1
ATOM 1669 N N . ASP A 1 239 ? 7.576 19.544 52.691 1 15.046 231 ASP A N 1
ATOM 1670 C CA . ASP A 1 239 ? 6.337 19.646 53.433 1 15.314 231 ASP A CA 1
ATOM 1671 C C . ASP A 1 239 ? 5.114 19.393 52.55 1 14.854 231 ASP A C 1
ATOM 1672 O O . ASP A 1 239 ? 5.243 19.184 51.333 1 14.955 231 ASP A O 1
ATOM 1677 N N . PRO A 1 240 ? 3.892 19.302 53.15 1 15.117 232 PRO A N 1
ATOM 1678 C CA . PRO A 1 240 ? 2.699 19.023 52.335 1 15.45 232 PRO A CA 1
ATOM 1679 C C . PRO A 1 240 ? 2.358 20.015 51.253 1 15.398 232 PRO A C 1
ATOM 1680 O O . PRO A 1 240 ? 1.502 19.739 50.407 1 17.045 232 PRO A O 1
ATOM 1684 N N . SER A 1 241 ? 3.024 21.177 51.277 1 16.377 233 SER A N 1
ATOM 1685 C CA . SER A 1 241 ? 2.809 22.163 50.222 1 17.759 233 SER A CA 1
ATOM 1686 C C . SER A 1 241 ? 3.845 22.069 49.107 1 18.013 233 SER A C 1
ATOM 1687 O O . SER A 1 241 ? 3.81 22.852 48.154 1 20.039 233 SER A O 1
ATOM 1690 N N . GLY A 1 242 ? 4.852 21.171 49.244 1 15.652 234 GLY A N 1
ATOM 1691 C CA . GLY A 1 242 ? 5.847 20.999 48.217 1 16.012 234 GLY A CA 1
ATOM 1692 C C . GLY A 1 242 ? 7.162 21.727 48.47 1 16.416 234 GLY A C 1
ATOM 1693 O O . GLY A 1 242 ? 7.991 21.73 47.557 1 18.96 234 GLY A O 1
ATOM 1694 N N . LYS A 1 243 ? 7.318 22.334 49.647 1 17.143 235 LYS A N 1
ATOM 1695 C CA . LYS A 1 243 ? 8.522 23.131 49.943 1 19.635 235 LYS A CA 1
ATOM 1696 C C . LYS A 1 243 ? 9.532 22.287 50.732 1 16.27 235 LYS A C 1
ATOM 1697 O O . LYS A 1 243 ? 9.157 21.627 51.677 1 16.388 235 LYS A O 1
ATOM 1703 N N . VAL A 1 244 ? 10.827 22.398 50.381 1 15.501 236 VAL A N 1
ATOM 1704 C CA . VAL A 1 244 ? 11.886 21.758 51.162 1 17.07 236 VAL A CA 1
ATOM 1705 C C . VAL A 1 244 ? 12.046 22.584 52.431 1 18.152 236 VAL A C 1
ATOM 1706 O O . VAL A 1 244 ? 12.471 23.748 52.335 1 21.012 236 VAL A O 1
ATOM 1710 N N . VAL A 1 245 ? 11.702 21.998 53.565 1 16.412 237 VAL A N 1
ATOM 1711 C CA . VAL A 1 245 ? 11.701 22.705 54.84 1 17.696 237 VAL A CA 1
ATOM 1712 C C . VAL A 1 245 ? 12.87 22.305 55.721 1 17.394 237 VAL A C 1
ATOM 1713 O O . VAL A 1 245 ? 13.155 23.026 56.686 1 18.651 237 VAL A O 1
ATOM 1717 N N . ARG A 1 246 ? 13.52 21.156 55.449 1 14.965 238 ARG A N 1
ATOM 1718 C CA . ARG A 1 246 ? 14.681 20.716 56.204 1 15.238 238 ARG A CA 1
ATOM 1719 C C . ARG A 1 246 ? 15.599 20.026 55.209 1 16.048 238 ARG A C 1
ATOM 1720 O O . ARG A 1 246 ? 15.13 19.317 54.323 1 15.375 238 ARG A O 1
ATOM 1728 N N . ASP A 1 247 ? 16.91 20.276 55.307 1 14.298 239 ASP A N 1
ATOM 1729 C CA . ASP A 1 247 ? 17.876 19.555 54.488 1 14.994 239 ASP A CA 1
ATOM 1730 C C . ASP A 1 247 ? 19.225 19.556 55.175 1 15.295 239 ASP A C 1
ATOM 1731 O O . ASP A 1 247 ? 19.439 20.25 56.19 1 17.563 239 ASP A O 1
ATOM 1736 N N . LEU A 1 248 ? 20.124 18.752 54.616 1 14.918 240 LEU A N 1
ATOM 1737 C CA . LEU A 1 248 ? 21.487 18.617 55.109 1 14.744 240 LEU A CA 1
ATOM 1738 C C . LEU A 1 248 ? 22.317 17.884 54.067 1 16.449 240 LEU A C 1
ATOM 1739 O O . LEU A 1 248 ? 21.867 16.85 53.547 1 15.966 240 LEU A O 1
ATOM 1744 N N . TRP A 1 249 ? 23.545 18.349 53.82 1 15.171 241 TRP A N 1
ATOM 1745 C CA . TRP A 1 249 ? 24.53 17.602 53.051 1 13.506 241 TRP A CA 1
ATOM 1746 C C . TRP A 1 249 ? 25.451 16.867 54.021 1 14.944 241 TRP A C 1
ATOM 1747 O O . TRP A 1 249 ? 25.922 17.417 55.022 1 18.433 241 TRP A O 1
ATOM 1758 N N . LEU A 1 250 ? 25.756 15.62 53.723 1 15.258 242 LEU A N 1
ATOM 1759 C CA . LEU A 1 250 ? 26.612 14.747 54.516 1 14.633 242 LEU A CA 1
ATOM 1760 C C . LEU A 1 250 ? 27.258 13.741 53.574 1 14 242 LEU A C 1
ATOM 1761 O O . LEU A 1 250 ? 27.195 13.875 52.338 1 14.728 242 LEU A O 1
ATOM 1766 N N . GLU A 1 251 ? 27.982 12.768 54.141 1 16.263 243 GLU A N 1
ATOM 1767 C CA . GLU A 1 251 ? 28.628 11.746 53.313 1 15.484 243 GLU A CA 1
ATOM 1768 C C . GLU A 1 251 ? 28.376 10.392 53.957 1 15.475 243 GLU A C 1
ATOM 1769 O O . GLU A 1 251 ? 28.21 10.293 55.175 1 16.656 243 GLU A O 1
ATOM 1775 N N . ALA A 1 252 ? 28.374 9.344 53.122 1 14.487 244 ALA A N 1
ATOM 1776 C CA . ALA A 1 252 ? 28.398 7.973 53.627 1 14.612 244 ALA A CA 1
ATOM 1777 C C . ALA A 1 252 ? 29.849 7.552 53.894 1 16.097 244 ALA A C 1
ATOM 1778 O O . ALA A 1 252 ? 30.759 8.117 53.279 1 16.385 244 ALA A O 1
ATOM 1780 N N . PRO A 1 253 ? 30.119 6.555 54.753 1 15.052 245 PRO A N 1
ATOM 1781 C CA . PRO A 1 253 ? 31.501 6.126 55.008 1 15.922 245 PRO A CA 1
ATOM 1782 C C . PRO A 1 253 ? 32.263 5.561 53.827 1 17.866 245 PRO A C 1
ATOM 1783 O O . PRO A 1 253 ? 33.505 5.63 53.79 1 18.369 245 PRO A O 1
ATOM 1787 N N . TRP A 1 254 ? 31.519 5.006 52.873 1 15.271 246 TRP A N 1
ATOM 1788 C CA . TRP A 1 254 ? 32.012 4.543 51.59 1 14.402 246 TRP A CA 1
ATOM 1789 C C . TRP A 1 254 ? 30.896 4.825 50.581 1 14.758 246 TRP A C 1
ATOM 1790 O O . TRP A 1 254 ? 29.779 5.16 51.033 1 15.127 246 TRP A O 1
ATOM 1801 N N . CYS A 1 255 ? 31.185 4.711 49.269 1 16.959 247 CYS A N 1
ATOM 1802 C CA . CYS A 1 255 ? 30.087 4.892 48.321 1 15.651 247 CYS A CA 1
ATOM 1803 C C . CYS A 1 255 ? 29.319 3.579 48.275 1 14.697 247 CYS A C 1
ATOM 1804 O O . CYS A 1 255 ? 29.702 2.631 47.602 1 13.963 247 CYS A O 1
ATOM 1807 N N . ALA A 1 256 ? 28.243 3.564 49.075 1 15.146 248 ALA A N 1
ATOM 1808 C CA . ALA A 1 256 ? 27.456 2.387 49.376 1 12.537 248 ALA A CA 1
ATOM 1809 C C . ALA A 1 256 ? 26.102 2.458 48.68 1 14.629 248 ALA A C 1
ATOM 1810 O O . ALA A 1 256 ? 25.594 3.551 48.353 1 14.931 248 ALA A O 1
ATOM 1812 N N . PHE A 1 257 ? 25.475 1.28 48.543 1 12.762 249 PHE A N 1
ATOM 1813 C CA . PHE A 1 257 ? 24.16 1.187 47.904 1 12.291 249 PHE A CA 1
ATOM 1814 C C . PHE A 1 257 ? 23.147 1.387 49.037 1 12.5 249 PHE A C 1
ATOM 1815 O O . PHE A 1 257 ? 22.852 0.459 49.831 1 13.309 249 PHE A O 1
ATOM 1823 N N . ILE A 1 258 ? 22.611 2.61 49.123 1 12.001 250 ILE A N 1
ATOM 1824 C CA . ILE A 1 258 ? 21.684 2.991 50.2 1 12.04 250 ILE A CA 1
ATOM 1825 C C . ILE A 1 258 ? 20.265 2.947 49.631 1 12.283 250 ILE A C 1
ATOM 1826 O O . ILE A 1 258 ? 19.724 3.97 49.234 1 11.968 250 ILE A O 1
ATOM 1831 N N . HIS A 1 259 ? 19.705 1.742 49.577 1 11.162 251 HIS A N 1
ATOM 1832 C CA . HIS A 1 259 ? 18.428 1.563 48.898 1 11.657 251 HIS A CA 1
ATOM 1833 C C . HIS A 1 259 ? 17.273 2.143 49.713 1 11.872 251 HIS A C 1
ATOM 1834 O O . HIS A 1 259 ? 16.352 2.711 49.112 1 12.57 251 HIS A O 1
ATOM 1841 N N . ASP A 1 260 ? 17.246 1.833 51.003 1 12.068 252 ASP A N 1
ATOM 1842 C CA . ASP A 1 260 ? 16.064 2.106 51.817 1 11.195 252 ASP A CA 1
ATOM 1843 C C . ASP A 1 260 ? 16.516 2.761 53.116 1 11.256 252 ASP A C 1
ATOM 1844 O O . ASP A 1 260 ? 17.704 2.949 53.401 1 12.371 252 ASP A O 1
ATOM 1849 N N . CYS A 1 261 ? 15.544 3.066 53.974 1 12.119 253 CYS A N 1
ATOM 1850 C CA . CYS A 1 261 ? 15.734 3.849 55.174 1 11.584 253 CYS A CA 1
ATOM 1851 C C . CYS A 1 261 ? 14.569 3.542 56.113 1 10.566 253 CYS A C 1
ATOM 1852 O O . CYS A 1 261 ? 13.593 2.9 55.727 1 11.253 253 CYS A O 1
ATOM 1855 N N . ALA A 1 262 ? 14.648 4.092 57.326 1 12.738 254 ALA A N 1
ATOM 1856 C CA . ALA A 1 262 ? 13.513 4.005 58.237 1 11.182 254 ALA A CA 1
ATOM 1857 C C . ALA A 1 262 ? 13.318 5.381 58.86 1 12.35 254 ALA A C 1
ATOM 1858 O O . ALA A 1 262 ? 14.286 6.045 59.237 1 12.787 254 ALA A O 1
ATOM 1860 N N . LEU A 1 263 ? 12.042 5.763 59.016 1 12.486 255 LEU A N 1
ATOM 1861 C CA . LEU A 1 263 ? 11.646 7.044 59.604 1 12.79 255 LEU A CA 1
ATOM 1862 C C . LEU A 1 263 ? 11.115 6.805 61.012 1 14.106 255 LEU A C 1
ATOM 1863 O O . LEU A 1 263 ? 10.251 5.955 61.239 1 14.491 255 LEU A O 1
ATOM 1868 N N . THR A 1 264 ? 11.63 7.633 61.954 1 14.739 256 THR A N 1
ATOM 1869 C CA . THR A 1 264 ? 11.195 7.59 63.346 1 14.79 256 THR A CA 1
ATOM 1870 C C . THR A 1 264 ? 10.811 9.01 63.746 1 13.801 256 THR A C 1
ATOM 1871 O O . THR A 1 264 ? 11.056 9.957 62.962 1 14.726 256 THR A O 1
ATOM 1875 N N . PRO A 1 265 ? 10.244 9.256 64.958 1 14.705 257 PRO A N 1
ATOM 1876 C CA . PRO A 1 265 ? 9.888 10.642 65.255 1 16.929 257 PRO A CA 1
ATOM 1877 C C . PRO A 1 265 ? 11.029 11.64 65.161 1 15.503 257 PRO A C 1
ATOM 1878 O O . PRO A 1 265 ? 10.85 12.784 64.699 1 18.66 257 PRO A O 1
ATOM 1882 N N . ASN A 1 266 ? 12.235 11.198 65.564 1 15.976 258 ASN A N 1
ATOM 1883 C CA . ASN A 1 266 ? 13.364 12.115 65.676 1 16.503 258 ASN A CA 1
ATOM 1884 C C . ASN A 1 266 ? 14.518 11.826 64.721 1 17.151 258 ASN A C 1
ATOM 1885 O O . ASN A 1 266 ? 15.513 12.577 64.725 1 16.839 258 ASN A O 1
ATOM 1890 N N . TYR A 1 267 ? 14.374 10.769 63.884 1 14.592 259 TYR A N 1
ATOM 1891 C CA . TYR A 1 267 ? 15.497 10.368 63.034 1 14.204 259 TYR A CA 1
ATOM 1892 C C . TYR A 1 267 ? 15.022 9.909 61.667 1 13.92 259 TYR A C 1
ATOM 1893 O O . TYR A 1 267 ? 13.924 9.389 61.511 1 15.639 259 TYR A O 1
ATOM 1902 N N . LEU A 1 268 ? 15.904 10.133 60.69 1 13.325 260 LEU A N 1
ATOM 1903 C CA . LEU A 1 268 ? 15.863 9.346 59.46 1 12.748 260 LEU A CA 1
ATOM 1904 C C . LEU A 1 268 ? 17.103 8.46 59.499 1 14.421 260 LEU A C 1
ATOM 1905 O O . LEU A 1 268 ? 18.196 8.938 59.792 1 14.324 260 LEU A O 1
ATOM 1910 N N . VAL A 1 269 ? 16.888 7.158 59.308 1 12.484 261 VAL A N 1
ATOM 1911 C CA . VAL A 1 269 ? 17.989 6.195 59.47 1 12.133 261 VAL A CA 1
ATOM 1912 C C . VAL A 1 269 ? 18.222 5.534 58.109 1 12.172 261 VAL A C 1
ATOM 1913 O O . VAL A 1 269 ? 17.369 4.855 57.596 1 12.962 261 VAL A O 1
ATOM 1917 N N . LEU A 1 270 ? 19.406 5.762 57.53 1 11.316 262 LEU A N 1
ATOM 1918 C CA . LEU A 1 270 ? 19.753 5.209 56.225 1 12.668 262 LEU A CA 1
ATOM 1919 C C . LEU A 1 270 ? 20.335 3.813 56.41 1 12.614 262 LEU A C 1
ATOM 1920 O O . LEU A 1 270 ? 21.138 3.604 57.326 1 12.508 262 LEU A O 1
ATOM 1925 N N . MET A 1 271 ? 20.011 2.894 55.482 1 12.184 263 MET A N 1
ATOM 1926 C CA . MET A 1 271 ? 20.401 1.48 55.608 1 12.1 263 MET A CA 1
ATOM 1927 C C . MET A 1 271 ? 21.403 1.194 54.475 1 12.398 263 MET A C 1
ATOM 1928 O O . MET A 1 271 ? 21.031 1.282 53.292 1 12.645 263 MET A O 1
ATOM 1933 N N . LEU A 1 272 ? 22.664 0.903 54.812 1 11.525 264 LEU A N 1
ATOM 1934 C CA . LEU A 1 272 ? 23.692 0.664 53.783 1 11.52 264 LEU A CA 1
ATOM 1935 C C . LEU A 1 272 ? 23.876 -0.806 53.489 1 13.242 264 LEU A C 1
ATOM 1936 O O . LEU A 1 272 ? 24.204 -1.593 54.386 1 13.333 264 LEU A O 1
ATOM 1941 N N . TRP A 1 273 ? 23.635 -1.186 52.232 1 12.839 265 TRP A N 1
ATOM 1942 C CA . TRP A 1 273 ? 23.954 -2.547 51.803 1 12.317 265 TRP A CA 1
ATOM 1943 C C . TRP A 1 273 ? 25.459 -2.633 51.543 1 13.97 265 TRP A C 1
ATOM 1944 O O . TRP A 1 273 ? 26.107 -1.659 51.193 1 12.674 265 TRP A O 1
ATOM 1955 N N . PRO A 1 274 ? 26.049 -3.854 51.685 1 13.906 266 PRO A N 1
ATOM 1956 C CA . PRO A 1 274 ? 27.489 -4.091 51.489 1 14.165 266 PRO A CA 1
ATOM 1957 C C . PRO A 1 274 ? 27.919 -4.181 50.041 1 14.28 266 PRO A C 1
ATOM 1958 O O . PRO A 1 274 ? 28.475 -5.188 49.591 1 15.208 266 PRO A O 1
ATOM 1962 N N . PHE A 1 275 ? 27.555 -3.144 49.26 1 13.337 267 PHE A N 1
ATOM 1963 C CA . PHE A 1 275 ? 28.067 -2.966 47.913 1 13.663 267 PHE A CA 1
ATOM 1964 C C . PHE A 1 275 ? 28.896 -1.699 47.917 1 13.394 267 PHE A C 1
ATOM 1965 O O . PHE A 1 275 ? 28.546 -0.749 48.597 1 14.762 267 PHE A O 1
ATOM 1973 N N . GLU A 1 276 ? 29.957 -1.668 47.099 1 12.879 268 GLU A N 1
ATOM 1974 C CA . GLU A 1 276 ? 30.721 -0.457 46.911 1 14.318 268 GLU A CA 1
ATOM 1975 C C . GLU A 1 276 ? 30.796 -0.14 45.431 1 13.325 268 GLU A C 1
ATOM 1976 O O . GLU A 1 276 ? 30.846 -1.041 44.597 1 13.643 268 GLU A O 1
ATOM 1982 N N . ALA A 1 277 ? 30.752 1.166 45.158 1 13.197 269 ALA A N 1
ATOM 1983 C CA . ALA A 1 277 ? 30.895 1.682 43.795 1 14.401 269 ALA A CA 1
ATOM 1984 C C . ALA A 1 277 ? 32.356 2.006 43.512 1 17.024 269 ALA A C 1
ATOM 1985 O O . ALA A 1 277 ? 33.049 2.484 44.416 1 19.689 269 ALA A O 1
ATOM 1987 N N . ASN A 1 278 ? 32.787 1.758 42.276 1 16.277 270 ASN A N 1
ATOM 1988 C CA . ASN A 1 278 ? 34.182 2.027 41.916 1 16.515 270 ASN A CA 1
ATOM 1989 C C . ASN A 1 278 ? 34.181 2.66 40.52 1 14.543 270 ASN A C 1
ATOM 1990 O O . ASN A 1 278 ? 33.791 1.983 39.566 1 15.533 270 ASN A O 1
ATOM 1995 N N . LEU A 1 279 ? 34.657 3.911 40.412 1 15.883 271 LEU A N 1
ATOM 1996 C CA . LEU A 1 279 ? 34.669 4.62 39.14 1 14.776 271 LEU A CA 1
ATOM 1997 C C . LEU A 1 279 ? 35.592 3.936 38.129 1 15.889 271 LEU A C 1
ATOM 1998 O O . LEU A 1 279 ? 35.253 3.838 36.945 1 16.304 271 LEU A O 1
ATOM 2003 N N . GLU A 1 280 ? 36.769 3.46 38.561 1 16.471 272 GLU A N 1
ATOM 2004 C CA . GLU A 1 280 ? 37.697 2.803 37.634 1 17.28 272 GLU A CA 1
ATOM 2005 C C . GLU A 1 280 ? 37.051 1.569 37.015 1 17.982 272 GLU A C 1
ATOM 2006 O O . GLU A 1 280 ? 37.187 1.33 35.803 1 17.256 272 GLU A O 1
ATOM 2012 N N . ARG A 1 281 ? 36.364 0.751 37.821 1 16.522 273 ARG A N 1
ATOM 2013 C CA . ARG A 1 281 ? 35.672 -0.434 37.31 1 16.456 273 ARG A CA 1
ATOM 2014 C C . ARG A 1 281 ? 34.63 -0.008 36.258 1 16.236 273 ARG A C 1
ATOM 2015 O O . ARG A 1 281 ? 34.496 -0.653 35.222 1 16.3 273 ARG A O 1
ATOM 2023 N N . MET A 1 282 ? 33.869 1.047 36.559 1 14.967 274 MET A N 1
ATOM 2024 C CA . MET A 1 282 ? 32.832 1.493 35.619 1 14.997 274 MET A CA 1
ATOM 2025 C C . MET A 1 282 ? 33.487 1.977 34.327 1 16.948 274 MET A C 1
ATOM 2026 O O . MET A 1 282 ? 33.011 1.63 33.251 1 14.966 274 MET A O 1
ATOM 2031 N N . LYS A 1 283 ? 34.588 2.738 34.432 1 16.402 275 LYS A N 1
ATOM 2032 C CA . LYS A 1 283 ? 35.242 3.189 33.204 1 15.904 275 LYS A CA 1
ATOM 2033 C C . LYS A 1 283 ? 35.731 2.003 32.363 1 16.114 275 LYS A C 1
ATOM 2034 O O . LYS A 1 283 ? 35.718 2.082 31.124 1 16.904 275 LYS A O 1
ATOM 2040 N N . ALA A 1 284 ? 36.12 0.902 33.024 1 14.836 276 ALA A N 1
ATOM 2041 C CA . ALA A 1 284 ? 36.566 -0.31 32.351 1 15.234 276 ALA A CA 1
ATOM 2042 C C . ALA A 1 284 ? 35.42 -1.161 31.828 1 16.166 276 ALA A C 1
ATOM 2043 O O . ALA A 1 284 ? 35.629 -2.207 31.217 1 15.881 276 ALA A O 1
ATOM 2045 N N . GLY A 1 285 ? 34.173 -0.659 32.018 1 15.561 277 GLY A N 1
ATOM 2046 C CA . GLY A 1 285 ? 33.007 -1.337 31.459 1 16.304 277 GLY A CA 1
ATOM 2047 C C . GLY A 1 285 ? 32.356 -2.367 32.391 1 14.27 277 GLY A C 1
ATOM 2048 O O . GLY A 1 285 ? 31.522 -3.136 31.947 1 17.318 277 GLY A O 1
ATOM 2049 N N . GLY A 1 286 ? 32.755 -2.361 33.668 1 15.615 278 GLY A N 1
ATOM 2050 C CA . GLY A 1 286 ? 32.202 -3.284 34.63 1 14.937 278 GLY A CA 1
ATOM 2051 C C . GLY A 1 286 ? 30.989 -2.667 35.345 1 12.878 278 GLY A C 1
ATOM 2052 O O . GLY A 1 286 ? 30.636 -1.523 35.082 1 15.325 278 GLY A O 1
ATOM 2053 N N . HIS A 1 287 ? 30.438 -3.46 36.26 1 14.334 279 HIS A N 1
ATOM 2054 C CA . HIS A 1 287 ? 29.251 -3.033 37.002 1 14.318 279 HIS A CA 1
ATOM 2055 C C . HIS A 1 287 ? 29.56 -1.877 37.941 1 13.921 279 HIS A C 1
ATOM 2056 O O . HIS A 1 287 ? 30.661 -1.704 38.47 1 14.884 279 HIS A O 1
ATOM 2063 N N . HIS A 1 288 ? 28.548 -1.042 38.163 1 12.942 280 HIS A N 1
ATOM 2064 C CA . HIS A 1 288 ? 28.616 0.037 39.148 1 12.702 280 HIS A CA 1
ATOM 2065 C C . HIS A 1 288 ? 28.945 -0.509 40.539 1 12.966 280 HIS A C 1
ATOM 2066 O O . HIS A 1 288 ? 29.876 -0.006 41.203 1 13.511 280 HIS A O 1
ATOM 2073 N N . TRP A 1 289 ? 28.187 -1.509 40.984 1 11.854 281 TRP A N 1
ATOM 2074 C CA . TRP A 1 289 ? 28.311 -2.08 42.303 1 12.932 281 TRP A CA 1
ATOM 2075 C C . TRP A 1 289 ? 29.005 -3.432 42.283 1 13.485 281 TRP A C 1
ATOM 2076 O O . TRP A 1 289 ? 28.787 -4.218 41.35 1 14.395 281 TRP A O 1
ATOM 2087 N N . ALA A 1 290 ? 29.736 -3.711 43.37 1 13.576 282 ALA A N 1
ATOM 2088 C CA . ALA A 1 290 ? 30.232 -5.053 43.653 1 13.883 282 ALA A CA 1
ATOM 2089 C C . ALA A 1 290 ? 29.999 -5.359 45.129 1 13.155 282 ALA A C 1
ATOM 2090 O O . ALA A 1 290 ? 30.314 -4.518 45.991 1 13.896 282 ALA A O 1
ATOM 2092 N N . TYR A 1 291 ? 29.436 -6.542 45.406 1 13.502 283 TYR A N 1
ATOM 2093 C CA . TYR A 1 291 ? 29.197 -7.003 46.775 1 13.201 283 TYR A CA 1
ATOM 2094 C C . TYR A 1 291 ? 30.532 -7.18 47.49 1 14.773 283 TYR A C 1
ATOM 2095 O O . TYR A 1 291 ? 31.498 -7.63 46.842 1 15.735 283 TYR A O 1
ATOM 2104 N N . ASP A 1 292 ? 30.592 -6.806 48.773 1 14.533 284 ASP A N 1
ATOM 2105 C CA . ASP A 1 292 ? 31.814 -6.981 49.533 1 14.451 284 ASP A CA 1
ATOM 2106 C C . ASP A 1 292 ? 31.462 -7.671 50.848 1 15.179 284 ASP A C 1
ATOM 2107 O O . ASP A 1 292 ? 30.851 -7.057 51.728 1 14.837 284 ASP A O 1
ATOM 2112 N N . TYR A 1 293 ? 31.923 -8.945 51.014 1 14.924 285 TYR A N 1
ATOM 2113 C CA . TYR A 1 293 ? 31.699 -9.724 52.23 1 16.297 285 TYR A CA 1
ATOM 2114 C C . TYR A 1 293 ? 32.345 -9.082 53.454 1 15.585 285 TYR A C 1
ATOM 2115 O O . TYR A 1 293 ? 31.937 -9.408 54.574 1 17.855 285 TYR A O 1
ATOM 2124 N N . THR A 1 294 ? 33.324 -8.209 53.257 1 16.417 286 THR A N 1
ATOM 2125 C CA . THR A 1 294 ? 34.023 -7.589 54.387 1 17.134 286 THR A CA 1
ATOM 2126 C C . THR A 1 294 ? 33.318 -6.318 54.867 1 18.483 286 THR A C 1
ATOM 2127 O O . THR A 1 294 ? 33.718 -5.784 55.913 1 19.874 286 THR A O 1
ATOM 2131 N N . LYS A 1 295 ? 32.289 -5.824 54.143 1 15.453 287 LYS A N 1
ATOM 2132 C CA . LYS A 1 295 ? 31.59 -4.633 54.612 1 15.892 287 LYS A CA 1
ATOM 2133 C C . LYS A 1 295 ? 30.502 -5.067 55.588 1 15.793 287 LYS A C 1
ATOM 2134 O O . LYS A 1 295 ? 29.671 -5.923 55.262 1 15.627 287 LYS A O 1
ATOM 2140 N N . PRO A 1 296 ? 30.378 -4.429 56.77 1 15.258 288 PRO A N 1
ATOM 2141 C CA . PRO A 1 296 ? 29.276 -4.747 57.682 1 14.182 288 PRO A CA 1
ATOM 2142 C C . PRO A 1 296 ? 28.06 -3.925 57.245 1 14.161 288 PRO A C 1
ATOM 2143 O O . PRO A 1 296 ? 28.2 -2.803 56.689 1 15.159 288 PRO A O 1
ATOM 2147 N N . ILE A 1 297 ? 26.871 -4.502 57.523 1 14.021 289 ILE A N 1
ATOM 2148 C CA . ILE A 1 297 ? 25.66 -3.684 57.428 1 14.28 289 ILE A CA 1
ATOM 2149 C C . ILE A 1 297 ? 25.861 -2.436 58.291 1 14.473 289 ILE A C 1
ATOM 2150 O O . ILE A 1 297 ? 26.344 -2.549 59.432 1 15.583 289 ILE A O 1
ATOM 2155 N N . THR A 1 298 ? 25.616 -1.261 57.712 1 14.024 290 THR A N 1
ATOM 2156 C CA . THR A 1 298 ? 25.905 -0.001 58.378 1 13.344 290 THR A CA 1
ATOM 2157 C C . THR A 1 298 ? 24.65 0.861 58.304 1 13.239 290 THR A C 1
ATOM 2158 O O . THR A 1 298 ? 23.895 0.79 57.325 1 14.024 290 THR A O 1
ATOM 2162 N N . TRP A 1 299 ? 24.415 1.644 59.346 1 14.436 291 TRP A N 1
ATOM 2163 C CA . TRP A 1 299 ? 23.263 2.52 59.483 1 13.117 291 TRP A CA 1
ATOM 2164 C C . TRP A 1 299 ? 23.758 3.922 59.702 1 14.243 291 TRP A C 1
ATOM 2165 O O . TRP A 1 299 ? 24.713 4.116 60.48 1 15.608 291 TRP A O 1
ATOM 2176 N N . ILE A 1 300 ? 23.159 4.893 59.013 1 12.971 292 ILE A N 1
ATOM 2177 C CA . ILE A 1 300 ? 23.467 6.298 59.292 1 12.576 292 ILE A CA 1
ATOM 2178 C C . ILE A 1 300 ? 22.263 6.932 59.954 1 12.695 292 ILE A C 1
ATOM 2179 O O . ILE A 1 300 ? 21.202 7.058 59.325 1 13.502 292 ILE A O 1
ATOM 2184 N N . THR A 1 301 ? 22.444 7.388 61.2 1 13.704 293 THR A N 1
ATOM 2185 C CA . THR A 1 301 ? 21.372 8.094 61.891 1 14.565 293 THR A CA 1
ATOM 2186 C C . THR A 1 301 ? 21.485 9.602 61.588 1 15.646 293 THR A C 1
ATOM 2187 O O . THR A 1 301 ? 22.539 10.214 61.798 1 15.46 293 THR A O 1
ATOM 2191 N N . ILE A 1 302 ? 20.377 10.204 61.134 1 13.532 294 ILE A N 1
ATOM 2192 C CA . ILE A 1 302 ? 20.348 11.61 60.788 1 15.495 294 ILE A CA 1
ATOM 2193 C C . ILE A 1 302 ? 19.279 12.21 61.694 1 15.084 294 ILE A C 1
ATOM 2194 O O . ILE A 1 302 ? 18.079 11.943 61.514 1 14.271 294 ILE A O 1
ATOM 2199 N N . PRO A 1 303 ? 19.638 12.967 62.764 1 14.169 295 PRO A N 1
ATOM 2200 C CA . PRO A 1 303 ? 18.563 13.576 63.545 1 15.025 295 PRO A CA 1
ATOM 2201 C C . PRO A 1 303 ? 17.753 14.492 62.641 1 14.051 295 PRO A C 1
ATOM 2202 O O . PRO A 1 303 ? 18.279 15.226 61.816 1 16.261 295 PRO A O 1
ATOM 2206 N N . ARG A 1 304 ? 16.425 14.391 62.736 1 13.92 296 ARG A N 1
ATOM 2207 C CA . ARG A 1 304 ? 15.586 15.171 61.823 1 14.693 296 ARG A CA 1
ATOM 2208 C C . ARG A 1 304 ? 15.78 16.654 62.125 1 16.835 296 ARG A C 1
ATOM 2209 O O . ARG A 1 304 ? 15.831 17.025 63.312 1 18.841 296 ARG A O 1
ATOM 2217 N N . GLY A 1 305 ? 15.871 17.44 61.058 1 16.334 297 GLY A N 1
ATOM 2218 C CA . GLY A 1 305 ? 16.156 18.872 61.179 1 17.436 297 GLY A CA 1
ATOM 2219 C C . GLY A 1 305 ? 17.593 19.148 61.629 1 19.638 297 GLY A C 1
ATOM 2220 O O . GLY A 1 305 ? 17.874 20.261 62.059 1 21.348 297 GLY A O 1
ATOM 2221 N N . ALA A 1 306 ? 18.524 18.181 61.544 1 18.039 298 ALA A N 1
ATOM 2222 C CA . ALA A 1 306 ? 19.91 18.418 61.974 1 19.415 298 ALA A CA 1
ATOM 2223 C C . ALA A 1 306 ? 20.461 19.674 61.282 1 19.043 298 ALA A C 1
ATOM 2224 O O . ALA A 1 306 ? 20.208 19.921 60.112 1 20.398 298 ALA A O 1
ATOM 2226 N N . LYS A 1 307 ? 21.336 20.39 62.012 1 21.587 299 LYS A N 1
ATOM 2227 C CA . LYS A 1 307 ? 21.924 21.58 61.418 1 22.14 299 LYS A CA 1
ATOM 2228 C C . LYS A 1 307 ? 23.378 21.388 61.01 1 22.912 299 LYS A C 1
ATOM 2229 O O . LYS A 1 307 ? 23.9 22.236 60.291 1 26.468 299 LYS A O 1
ATOM 2235 N N . SER A 1 308 ? 23.991 20.284 61.445 1 19.432 300 SER A N 1
ATOM 2236 C CA . SER A 1 308 ? 25.379 20.029 61.115 1 21.496 300 SER A CA 1
ATOM 2237 C C . SER A 1 308 ? 25.5 18.538 60.82 1 20.187 300 SER A C 1
ATOM 2238 O O . SER A 1 308 ? 24.915 17.735 61.562 1 21.498 300 SER A O 1
ATOM 2241 N N . LYS A 1 309 ? 26.369 18.217 59.861 1 20.39 301 LYS A N 1
ATOM 2242 C CA . LYS A 1 309 ? 26.747 16.826 59.622 1 20.72 301 LYS A CA 1
ATOM 2243 C C . LYS A 1 309 ? 27.438 16.214 60.851 1 20.731 301 LYS A C 1
ATOM 2244 O O . LYS A 1 309 ? 27.491 14.999 61.007 1 20.859 301 LYS A O 1
ATOM 2250 N N . ASP A 1 310 ? 27.897 17.038 61.812 1 22.855 302 ASP A N 1
ATOM 2251 C CA . ASP A 1 310 ? 28.495 16.511 63.04 1 22.225 302 ASP A CA 1
ATOM 2252 C C . ASP A 1 310 ? 27.483 15.742 63.903 1 19.869 302 ASP A C 1
ATOM 2253 O O . ASP A 1 310 ? 27.883 14.975 64.782 1 23.011 302 ASP A O 1
ATOM 2258 N N . GLU A 1 311 ? 26.169 15.959 63.657 1 19.127 303 GLU A N 1
ATOM 2259 C CA . GLU A 1 311 ? 25.128 15.277 64.42 1 18.662 303 GLU A CA 1
ATOM 2260 C C . GLU A 1 311 ? 24.847 13.868 63.882 1 17.123 303 GLU A C 1
ATOM 2261 O O . GLU A 1 311 ? 24.206 13.094 64.594 1 17.796 303 GLU A O 1
ATOM 2267 N N . VAL A 1 312 ? 25.352 13.565 62.692 1 17.187 304 VAL A N 1
ATOM 2268 C CA . VAL A 1 312 ? 25.092 12.292 62.033 1 17.427 304 VAL A CA 1
ATOM 2269 C C . VAL A 1 312 ? 26.058 11.259 62.613 1 17.505 304 VAL A C 1
ATOM 2270 O O . VAL A 1 312 ? 27.221 11.579 62.915 1 18.642 304 VAL A O 1
ATOM 2274 N N . LYS A 1 313 ? 25.573 10.016 62.799 1 16.546 305 LYS A N 1
ATOM 2275 C CA . LYS A 1 313 ? 26.426 8.965 63.318 1 15.936 305 LYS A CA 1
ATOM 2276 C C . LYS A 1 313 ? 26.316 7.714 62.461 1 16.318 305 LYS A C 1
ATOM 2277 O O . LYS A 1 313 ? 25.241 7.46 61.875 1 14.934 305 LYS A O 1
ATOM 2283 N N . TYR A 1 314 ? 27.42 6.956 62.357 1 15.76 306 TYR A N 1
ATOM 2284 C CA . TYR A 1 314 ? 27.461 5.685 61.642 1 13.91 306 TYR A CA 1
ATOM 2285 C C . TYR A 1 314 ? 27.487 4.553 62.66 1 15.822 306 TYR A C 1
ATOM 2286 O O . TYR A 1 314 ? 28.262 4.583 63.637 1 16.393 306 TYR A O 1
ATOM 2295 N N . TRP A 1 315 ? 26.667 3.523 62.417 1 14.556 307 TRP A N 1
ATOM 2296 C CA . TRP A 1 315 ? 26.539 2.359 63.29 1 15.037 307 TRP A CA 1
ATOM 2297 C C . TRP A 1 315 ? 26.757 1.11 62.446 1 16.258 307 TRP A C 1
ATOM 2298 O O . TRP A 1 315 ? 26.401 1.109 61.265 1 17.875 307 TRP A O 1
ATOM 2309 N N . HIS A 1 316 ? 27.271 0.03 63.015 1 14.427 308 HIS A N 1
ATOM 2310 C CA . HIS A 1 316 ? 27.608 -1.123 62.194 1 14.922 308 HIS A CA 1
ATOM 2311 C C . HIS A 1 316 ? 27.294 -2.419 62.919 1 15.066 308 HIS A C 1
ATOM 2312 O O . HIS A 1 316 ? 27.346 -2.474 64.143 1 15.553 308 HIS A O 1
ATOM 2319 N N . TRP A 1 317 ? 26.937 -3.443 62.124 1 15.012 309 TRP A N 1
ATOM 2320 C CA . TRP A 1 317 ? 26.788 -4.806 62.611 1 15.932 309 TRP A CA 1
ATOM 2321 C C . TRP A 1 317 ? 27.808 -5.714 61.92 1 15.859 309 TRP A C 1
ATOM 2322 O O . TRP A 1 317 ? 28.992 -5.611 62.21 1 17.195 309 TRP A O 1
ATOM 2333 N N . LYS A 1 318 ? 27.358 -6.587 61.003 1 15.117 310 LYS A N 1
ATOM 2334 C CA . LYS A 1 318 ? 28.151 -7.631 60.35 1 14.069 310 LYS A CA 1
ATOM 2335 C C . LYS A 1 318 ? 27.67 -7.692 58.906 1 15.353 310 LYS A C 1
ATOM 2336 O O . LYS A 1 318 ? 26.652 -7.084 58.535 1 15.876 310 LYS A O 1
ATOM 2342 N N . ASN A 1 319 ? 28.362 -8.484 58.083 1 14.853 311 ASN A N 1
ATOM 2343 C CA . ASN A 1 319 ? 27.942 -8.555 56.684 1 14.114 311 ASN A CA 1
ATOM 2344 C C . ASN A 1 319 ? 26.598 -9.271 56.526 1 13.688 311 ASN A C 1
ATOM 2345 O O . ASN A 1 319 ? 26.245 -10.173 57.266 1 15.538 311 ASN A O 1
ATOM 2350 N N . GLY A 1 320 ? 25.826 -8.804 55.522 1 13.129 312 GLY A N 1
ATOM 2351 C CA . GLY A 1 320 ? 24.533 -9.363 55.129 1 13.563 312 GLY A CA 1
ATOM 2352 C C . GLY A 1 320 ? 23.812 -8.279 54.341 1 14.123 312 GLY A C 1
ATOM 2353 O O . GLY A 1 320 ? 24.347 -7.201 54.115 1 13.608 312 GLY A O 1
ATOM 2354 N N . MET A 1 321 ? 22.58 -8.619 53.904 1 13.66 313 MET A N 1
ATOM 2355 C CA . MET A 1 321 ? 21.863 -7.736 52.994 1 12.845 313 MET A CA 1
ATOM 2356 C C . MET A 1 321 ? 20.439 -7.584 53.494 1 12.85 313 MET A C 1
ATOM 2357 O O . MET A 1 321 ? 19.558 -8.407 53.215 1 13.224 313 MET A O 1
ATOM 2362 N N . PRO A 1 322 ? 20.14 -6.479 54.24 1 12.405 314 PRO A N 1
ATOM 2363 C CA . PRO A 1 322 ? 18.791 -6.227 54.727 1 11.827 314 PRO A CA 1
ATOM 2364 C C . PRO A 1 322 ? 18.186 -5.352 53.614 1 11.373 314 PRO A C 1
ATOM 2365 O O . PRO A 1 322 ? 18.615 -4.216 53.367 1 13.035 314 PRO A O 1
ATOM 2369 N N . ILE A 1 323 ? 17.228 -5.93 52.885 1 11.849 315 ILE A N 1
ATOM 2370 C CA . ILE A 1 323 ? 16.844 -5.349 51.6 1 11.682 315 ILE A CA 1
ATOM 2371 C C . ILE A 1 323 ? 15.912 -4.154 51.817 1 11.725 315 ILE A C 1
ATOM 2372 O O . ILE A 1 323 ? 16.16 -3.067 51.277 1 13.5 315 ILE A O 1
ATOM 2377 N N . HIS A 1 324 ? 14.829 -4.352 52.57 1 12.196 316 HIS A N 1
ATOM 2378 C CA . HIS A 1 324 ? 13.845 -3.305 52.815 1 12.354 316 HIS A CA 1
ATOM 2379 C C . HIS A 1 324 ? 13.492 -3.271 54.299 1 13.481 316 HIS A C 1
ATOM 2380 O O . HIS A 1 324 ? 13.389 -4.327 54.953 1 13.466 316 HIS A O 1
ATOM 2387 N N . THR A 1 325 ? 13.184 -2.081 54.785 1 13.24 317 THR A N 1
ATOM 2388 C CA . THR A 1 325 ? 12.59 -1.92 56.104 1 13.236 317 THR A CA 1
ATOM 2389 C C . THR A 1 325 ? 11.077 -2.099 56.008 1 12.526 317 THR A C 1
ATOM 2390 O O . THR A 1 325 ? 10.437 -1.724 55.013 1 12.364 317 THR A O 1
ATOM 2394 N N . ALA A 1 326 ? 10.482 -2.636 57.09 1 11.665 318 ALA A N 1
ATOM 2395 C CA . ALA A 1 326 ? 9.048 -2.454 57.3 1 11.071 318 ALA A CA 1
ATOM 2396 C C . ALA A 1 326 ? 8.805 -1.003 57.701 1 12.176 318 ALA A C 1
ATOM 2397 O O . ALA A 1 326 ? 8.374 -0.182 56.889 1 12.549 318 ALA A O 1
ATOM 2399 N N . SER A 1 327 ? 9.19 -0.661 58.93 1 12.554 319 SER A N 1
ATOM 2400 C CA . SER A 1 327 ? 9.3 0.722 59.329 1 12.38 319 SER A CA 1
ATOM 2401 C C . SER A 1 327 ? 10.198 0.768 60.571 1 13.039 319 SER A C 1
ATOM 2402 O O . SER A 1 327 ? 10.807 -0.249 60.966 1 13.445 319 SER A O 1
ATOM 2405 N N . GLY A 1 328 ? 10.254 1.947 61.181 1 12.374 320 GLY A N 1
ATOM 2406 C CA . GLY A 1 328 ? 10.965 2.123 62.433 1 12.477 320 GLY A CA 1
ATOM 2407 C C . GLY A 1 328 ? 10.144 2.951 63.415 1 13.436 320 GLY A C 1
ATOM 2408 O O . GLY A 1 328 ? 9.132 3.563 63.053 1 14.328 320 GLY A O 1
ATOM 2409 N N . PHE A 1 329 ? 10.665 2.95 64.655 1 13.296 321 PHE A N 1
ATOM 2410 C CA . PHE A 1 329 ? 10.072 3.824 65.67 1 12.944 321 PHE A CA 1
ATOM 2411 C C . PHE A 1 329 ? 11.078 3.959 66.808 1 14.408 321 PHE A C 1
ATOM 2412 O O . PHE A 1 329 ? 12.16 3.347 66.79 1 14.924 321 PHE A O 1
ATOM 2420 N N . GLU A 1 330 ? 10.722 4.809 67.808 1 15.28 322 GLU A N 1
ATOM 2421 C CA . GLU A 1 330 ? 11.565 4.879 69.006 1 16.173 322 GLU A CA 1
ATOM 2422 C C . GLU A 1 330 ? 10.802 4.28 70.184 1 15.356 322 GLU A C 1
ATOM 2423 O O . GLU A 1 330 ? 9.635 4.626 70.383 1 16.728 322 GLU A O 1
ATOM 2429 N N . ASP A 1 331 ? 11.481 3.423 70.943 1 17.58 323 ASP A N 1
ATOM 2430 C CA . ASP A 1 331 ? 10.838 2.711 72.063 1 16.483 323 ASP A CA 1
ATOM 2431 C C . ASP A 1 331 ? 10.714 3.676 73.265 1 18.117 323 ASP A C 1
ATOM 2432 O O . ASP A 1 331 ? 11.065 4.857 73.175 1 18.846 323 ASP A O 1
ATOM 2437 N N . GLU A 1 332 ? 10.245 3.136 74.393 1 20.928 324 GLU A N 1
ATOM 2438 C CA . GLU A 1 332 ? 10.023 3.945 75.592 1 21.981 324 GLU A CA 1
ATOM 2439 C C . GLU A 1 332 ? 11.331 4.488 76.179 1 23.138 324 GLU A C 1
ATOM 2440 O O . GLU A 1 332 ? 11.24 5.412 76.983 1 24.763 324 GLU A O 1
ATOM 2446 N N . GLN A 1 333 ? 12.508 3.949 75.813 1 19.553 325 GLN A N 1
ATOM 2447 C CA . GLN A 1 333 ? 13.803 4.445 76.241 1 20.205 325 GLN A CA 1
ATOM 2448 C C . GLN A 1 333 ? 14.524 5.266 75.169 1 18.732 325 GLN A C 1
ATOM 2449 O O . GLN A 1 333 ? 15.7 5.6 75.33 1 23.168 325 GLN A O 1
ATOM 2455 N N . GLY A 1 334 ? 13.813 5.602 74.083 1 18.182 326 GLY A N 1
ATOM 2456 C CA . GLY A 1 334 ? 14.359 6.416 72.997 1 18.73 326 GLY A CA 1
ATOM 2457 C C . GLY A 1 334 ? 15.219 5.597 72.009 1 18.539 326 GLY A C 1
ATOM 2458 O O . GLY A 1 334 ? 15.948 6.176 71.205 1 19.524 326 GLY A O 1
ATOM 2459 N N . ARG A 1 335 ? 15.191 4.266 72.116 1 16.723 327 ARG A N 1
ATOM 2460 C CA . ARG A 1 335 ? 16.027 3.439 71.252 1 16.766 327 ARG A CA 1
ATOM 2461 C C . ARG A 1 335 ? 15.315 3.313 69.899 1 15.589 327 ARG A C 1
ATOM 2462 O O . ARG A 1 335 ? 14.089 3.241 69.828 1 15.237 327 ARG A O 1
ATOM 2470 N N . ILE A 1 336 ? 16.127 3.338 68.818 1 13.79 328 ILE A N 1
ATOM 2471 C CA . ILE A 1 336 ? 15.596 3.146 67.459 1 14.439 328 ILE A CA 1
ATOM 2472 C C . ILE A 1 336 ? 15.376 1.66 67.211 1 13.813 328 ILE A C 1
ATOM 2473 O O . ILE A 1 336 ? 16.311 0.87 67.304 1 14.787 328 ILE A O 1
ATOM 2478 N N . ILE A 1 337 ? 14.13 1.318 66.856 1 13.665 329 ILE A N 1
ATOM 2479 C CA . ILE A 1 337 ? 13.749 -0.054 66.549 1 14.261 329 ILE A CA 1
ATOM 2480 C C . ILE A 1 337 ? 13.334 -0.069 65.078 1 13.319 329 ILE A C 1
ATOM 2481 O O . ILE A 1 337 ? 12.489 0.717 64.676 1 15.119 329 ILE A O 1
ATOM 2486 N N . ILE A 1 338 ? 13.945 -0.996 64.324 1 12.571 330 ILE A N 1
ATOM 2487 C CA . ILE A 1 338 ? 13.681 -1.087 62.879 1 13.005 330 ILE A CA 1
ATOM 2488 C C . ILE A 1 338 ? 13.521 -2.57 62.544 1 12.962 330 ILE A C 1
ATOM 2489 O O . ILE A 1 338 ? 14.364 -3.384 62.89 1 13.408 330 ILE A O 1
ATOM 2494 N N . ASP A 1 339 ? 12.45 -2.92 61.829 1 13.11 331 ASP A N 1
ATOM 2495 C CA . ASP A 1 339 ? 12.367 -4.279 61.289 1 13.295 331 ASP A CA 1
ATOM 2496 C C . ASP A 1 339 ? 12.72 -4.245 59.803 1 13.114 331 ASP A C 1
ATOM 2497 O O . ASP A 1 339 ? 12.383 -3.289 59.087 1 13.434 331 ASP A O 1
ATOM 2502 N N . SER A 1 340 ? 13.363 -5.321 59.348 1 12.565 332 SER A N 1
ATOM 2503 C CA . SER A 1 340 ? 13.719 -5.417 57.953 1 12.254 332 SER A CA 1
ATOM 2504 C C . SER A 1 340 ? 13.823 -6.854 57.528 1 12.419 332 SER A C 1
ATOM 2505 O O . SER A 1 340 ? 13.974 -7.76 58.352 1 13.289 332 SER A O 1
ATOM 2508 N N . SER A 1 341 ? 13.822 -7.072 56.206 1 12.714 333 SER A N 1
ATOM 2509 C CA . SER A 1 341 ? 14.321 -8.357 55.737 1 12.585 333 SER A CA 1
ATOM 2510 C C . SER A 1 341 ? 15.826 -8.467 56.009 1 13.396 333 SER A C 1
ATOM 2511 O O . SER A 1 341 ? 16.521 -7.449 56.204 1 13.427 333 SER A O 1
ATOM 2514 N N . LEU A 1 342 ? 16.299 -9.723 56.06 1 12.921 334 LEU A N 1
ATOM 2515 C CA . LEU A 1 342 ? 17.741 -9.964 56.164 1 12.756 334 LEU A CA 1
ATOM 2516 C C . LEU A 1 342 ? 18.089 -11.219 55.378 1 13.499 334 LEU A C 1
ATOM 2517 O O . LEU A 1 342 ? 17.699 -12.316 55.775 1 14.184 334 LEU A O 1
ATOM 2522 N N . VAL A 1 343 ? 18.862 -10.999 54.315 1 12.65 335 VAL A N 1
ATOM 2523 C CA . VAL A 1 343 ? 19.423 -12.131 53.55 1 12.617 335 VAL A CA 1
ATOM 2524 C C . VAL A 1 343 ? 20.885 -12.221 53.966 1 13.598 335 VAL A C 1
ATOM 2525 O O . VAL A 1 343 ? 21.599 -11.217 53.975 1 14.427 335 VAL A O 1
ATOM 2529 N N . HIS A 1 344 ? 21.308 -13.425 54.372 1 13.821 336 HIS A N 1
ATOM 2530 C CA . HIS A 1 344 ? 22.629 -13.631 54.969 1 14.788 336 HIS A CA 1
ATOM 2531 C C . HIS A 1 344 ? 23.67 -13.851 53.875 1 15.804 336 HIS A C 1
ATOM 2532 O O . HIS A 1 344 ? 24.389 -14.862 53.833 1 17.193 336 HIS A O 1
ATOM 2539 N N . GLY A 1 345 ? 23.762 -12.851 52.953 1 15.135 337 GLY A N 1
ATOM 2540 C CA . GLY A 1 345 ? 24.6 -12.978 51.763 1 13.396 337 GLY A CA 1
ATOM 2541 C C . GLY A 1 345 ? 24.033 -12.105 50.636 1 14.456 337 GLY A C 1
ATOM 2542 O O . GLY A 1 345 ? 23.19 -11.246 50.909 1 14.771 337 GLY A O 1
ATOM 2543 N N . ASN A 1 346 ? 24.432 -12.389 49.406 1 13.907 338 ASN A N 1
ATOM 2544 C CA . ASN A 1 346 ? 24.091 -11.5 48.301 1 15.022 338 ASN A CA 1
ATOM 2545 C C . ASN A 1 346 ? 22.775 -11.901 47.642 1 13.806 338 ASN A C 1
ATOM 2546 O O . ASN A 1 346 ? 22.701 -12.9 46.933 1 16.569 338 ASN A O 1
ATOM 2551 N N . ALA A 1 347 ? 21.732 -11.071 47.811 1 13.013 339 ALA A N 1
ATOM 2552 C CA . ALA A 1 347 ? 20.451 -11.278 47.132 1 13.801 339 ALA A CA 1
ATOM 2553 C C . ALA A 1 347 ? 20.426 -10.684 45.731 1 15.542 339 ALA A C 1
ATOM 2554 O O . ALA A 1 347 ? 19.413 -10.862 45.027 1 15.17 339 ALA A O 1
ATOM 2556 N N . PHE A 1 348 ? 21.479 -9.966 45.323 1 15.494 340 PHE A N 1
ATOM 2557 C CA . PHE A 1 348 ? 21.601 -9.49 43.941 1 14.064 340 PHE A CA 1
ATOM 2558 C C . PHE A 1 348 ? 22.862 -10.157 43.373 1 14.832 340 PHE A C 1
ATOM 2559 O O . PHE A 1 348 ? 23.889 -9.512 43.13 1 15.505 340 PHE A O 1
ATOM 2567 N N . PRO A 1 349 ? 22.818 -11.493 43.114 1 16.317 341 PRO A N 1
ATOM 2568 C CA . PRO A 1 349 ? 24.059 -12.166 42.687 1 15.504 341 PRO A CA 1
ATOM 2569 C C . PRO A 1 349 ? 24.579 -11.686 41.33 1 14.88 341 PRO A C 1
ATOM 2570 O O . PRO A 1 349 ? 25.753 -11.913 41.024 1 16.493 341 PRO A O 1
ATOM 2574 N N . PHE A 1 350 ? 23.721 -11.007 40.547 1 13.896 342 PHE A N 1
ATOM 2575 C CA . PHE A 1 350 ? 24.118 -10.39 39.3 1 16.596 342 PHE A CA 1
ATOM 2576 C C . PHE A 1 350 ? 25.068 -9.2 39.458 1 15.175 342 PHE A C 1
ATOM 2577 O O . PHE A 1 350 ? 25.619 -8.73 38.457 1 17.666 342 PHE A O 1
ATOM 2585 N N . PHE A 1 351 ? 25.295 -8.75 40.698 1 15.343 343 PHE A N 1
ATOM 2586 C CA . PHE A 1 351 ? 26.371 -7.808 40.998 1 14.774 343 PHE A CA 1
ATOM 2587 C C . PHE A 1 351 ? 27.328 -8.487 41.97 1 15.316 343 PHE A C 1
ATOM 2588 O O . PHE A 1 351 ? 27.341 -8.209 43.187 1 15.763 343 PHE A O 1
ATOM 2596 N N . PRO A 1 352 ? 28.165 -9.402 41.455 1 16.125 344 PRO A N 1
ATOM 2597 C CA . PRO A 1 352 ? 29.06 -10.177 42.327 1 15.355 344 PRO A CA 1
ATOM 2598 C C . PRO A 1 352 ? 30.205 -9.34 42.885 1 15.982 344 PRO A C 1
ATOM 2599 O O . PRO A 1 352 ? 30.42 -8.166 42.507 1 15.768 344 PRO A O 1
ATOM 2603 N N . PRO A 1 353 ? 31.022 -9.904 43.814 1 14.743 345 PRO A N 1
ATOM 2604 C CA . PRO A 1 353 ? 32.206 -9.192 44.27 1 14.636 345 PRO A CA 1
ATOM 2605 C C . PRO A 1 353 ? 33.238 -8.916 43.192 1 15.304 345 PRO A C 1
ATOM 2606 O O . PRO A 1 353 ? 33.206 -9.497 42.099 1 17.448 345 PRO A O 1
ATOM 2610 N N . ASP A 1 354 ? 34.173 -8.029 43.537 1 16.635 346 ASP A N 1
ATOM 2611 C CA . ASP A 1 354 ? 35.236 -7.624 42.654 1 21.165 346 ASP A CA 1
ATOM 2612 C C . ASP A 1 354 ? 36.37 -8.657 42.682 1 20.883 346 ASP A C 1
ATOM 2613 O O . ASP A 1 354 ? 36.824 -9.055 41.608 1 25.202 346 ASP A O 1
ATOM 2618 N N . SER A 1 355 ? 36.746 -9.139 43.883 1 20.076 347 SER A N 1
ATOM 2619 C CA . SER A 1 355 ? 37.967 -9.939 43.979 1 18.954 347 SER A CA 1
ATOM 2620 C C . SER A 1 355 ? 37.668 -11.391 43.626 1 21.207 347 SER A C 1
ATOM 2621 O O . SER A 1 355 ? 36.542 -11.884 43.832 1 20.344 347 SER A O 1
ATOM 2624 N N . ASP A 1 356 ? 38.695 -12.097 43.134 1 22.62 348 ASP A N 1
ATOM 2625 C CA . ASP A 1 356 ? 38.545 -13.512 42.817 1 23.602 348 ASP A CA 1
ATOM 2626 C C . ASP A 1 356 ? 38.087 -14.354 44.002 1 18.888 348 ASP A C 1
ATOM 2627 O O . ASP A 1 356 ? 37.171 -15.17 43.846 1 20.498 348 ASP A O 1
ATOM 2632 N N . GLU A 1 357 ? 38.681 -14.141 45.186 1 18.109 349 GLU A N 1
ATOM 2633 C CA . GLU A 1 357 ? 38.356 -14.952 46.348 1 18.759 349 GLU A CA 1
ATOM 2634 C C . GLU A 1 357 ? 36.891 -14.768 46.752 1 18.668 349 GLU A C 1
ATOM 2635 O O . GLU A 1 357 ? 36.206 -15.73 47.101 1 19.328 349 GLU A O 1
ATOM 2641 N N . GLN A 1 358 ? 36.42 -13.501 46.752 1 17.416 350 GLN A N 1
ATOM 2642 C CA . GLN A 1 358 ? 35.042 -13.271 47.176 1 16.062 350 GLN A CA 1
ATOM 2643 C C . GLN A 1 358 ? 34.052 -13.803 46.134 1 15.154 350 GLN A C 1
ATOM 2644 O O . GLN A 1 358 ? 33.009 -14.299 46.53 1 16.06 350 GLN A O 1
ATOM 2650 N N . LYS A 1 359 ? 34.384 -13.719 44.838 1 16.047 351 LYS A N 1
ATOM 2651 C CA . LYS A 1 359 ? 33.527 -14.267 43.804 1 16.947 351 LYS A CA 1
ATOM 2652 C C . LYS A 1 359 ? 33.372 -15.773 44.028 1 15.785 351 LYS A C 1
ATOM 2653 O O . LYS A 1 359 ? 32.271 -16.3 43.85 1 16.684 351 LYS A O 1
ATOM 2659 N N . LYS A 1 360 ? 34.479 -16.457 44.403 1 16.638 352 LYS A N 1
ATOM 2660 C CA . LYS A 1 360 ? 34.393 -17.904 44.612 1 16.562 352 LYS A CA 1
ATOM 2661 C C . LYS A 1 360 ? 33.479 -18.242 45.789 1 15.677 352 LYS A C 1
ATOM 2662 O O . LYS A 1 360 ? 32.668 -19.179 45.726 1 18.259 352 LYS A O 1
ATOM 2668 N N . LYS A 1 361 ? 33.514 -17.398 46.847 1 15.455 353 LYS A N 1
ATOM 2669 C CA . LYS A 1 361 ? 32.598 -17.59 47.954 1 15.342 353 LYS A CA 1
ATOM 2670 C C . LYS A 1 361 ? 31.117 -17.449 47.53 1 15.731 353 LYS A C 1
ATOM 2671 O O . LYS A 1 361 ? 30.254 -18.24 47.928 1 15.282 353 LYS A O 1
ATOM 2677 N N . GLN A 1 362 ? 30.829 -16.417 46.733 1 15.04 354 GLN A N 1
ATOM 2678 C CA . GLN A 1 362 ? 29.433 -16.238 46.347 1 16.271 354 GLN A CA 1
ATOM 2679 C C . GLN A 1 362 ? 28.915 -17.466 45.582 1 15.757 354 GLN A C 1
ATOM 2680 O O . GLN A 1 362 ? 27.805 -17.901 45.822 1 17.305 354 GLN A O 1
ATOM 2686 N N . GLU A 1 363 ? 29.751 -17.981 44.67 1 17.458 355 GLU A N 1
ATOM 2687 C CA . GLU A 1 363 ? 29.34 -19.105 43.843 1 19.259 355 GLU A CA 1
ATOM 2688 C C . GLU A 1 363 ? 29.173 -20.339 44.723 1 17.366 355 GLU A C 1
ATOM 2689 O O . GLU A 1 363 ? 28.131 -21.016 44.633 1 21.555 355 GLU A O 1
ATOM 2695 N N . ALA A 1 364 ? 30.11 -20.553 45.65 1 16.486 356 ALA A N 1
ATOM 2696 C CA . ALA A 1 364 ? 30.021 -21.706 46.537 1 19.527 356 ALA A CA 1
ATOM 2697 C C . ALA A 1 364 ? 28.784 -21.664 47.436 1 21.796 356 ALA A C 1
ATOM 2698 O O . ALA A 1 364 ? 28.113 -22.688 47.654 1 21.671 356 ALA A O 1
ATOM 2700 N N . ASP A 1 365 ? 28.468 -20.48 47.962 1 19.108 357 ASP A N 1
ATOM 2701 C CA . ASP A 1 365 ? 27.364 -20.387 48.917 1 19.933 357 ASP A CA 1
ATOM 2702 C C . ASP A 1 365 ? 25.984 -20.533 48.286 1 20.633 357 ASP A C 1
ATOM 2703 O O . ASP A 1 365 ? 25.051 -20.942 49.007 1 23.321 357 ASP A O 1
ATOM 2708 N N . GLY A 1 366 ? 25.807 -20.056 47.043 1 20.307 358 GLY A N 1
ATOM 2709 C CA . GLY A 1 366 ? 24.501 -20.079 46.384 1 19.115 358 GLY A CA 1
ATOM 2710 C C . GLY A 1 366 ? 23.473 -19.216 47.143 1 20.21 358 GLY A C 1
ATOM 2711 O O . GLY A 1 366 ? 23.833 -18.236 47.809 1 20.904 358 GLY A O 1
ATOM 2712 N N . THR A 1 367 ? 22.202 -19.674 47.146 1 20.709 359 THR A N 1
ATOM 2713 C CA . THR A 1 367 ? 21.147 -18.926 47.827 1 18.845 359 THR A CA 1
ATOM 2714 C C . THR A 1 367 ? 21.376 -18.866 49.351 1 18.01 359 THR A C 1
ATOM 2715 O O . THR A 1 367 ? 21.334 -19.908 50.035 1 18.655 359 THR A O 1
ATOM 2719 N N . PRO A 1 368 ? 21.521 -17.657 49.957 1 17.662 360 PRO A N 1
ATOM 2720 C CA . PRO A 1 368 ? 21.667 -17.532 51.404 1 16.265 360 PRO A CA 1
ATOM 2721 C C . PRO A 1 368 ? 20.37 -17.743 52.191 1 15.736 360 PRO A C 1
ATOM 2722 O O . PRO A 1 368 ? 19.273 -17.722 51.62 1 16.8 360 PRO A O 1
ATOM 2726 N N . LYS A 1 369 ? 20.508 -17.992 53.502 1 16.434 361 LYS A N 1
ATOM 2727 C CA . LYS A 1 369 ? 19.406 -17.942 54.461 1 16.886 361 LYS A CA 1
ATOM 2728 C C . LYS A 1 369 ? 18.765 -16.534 54.439 1 15.5 361 LYS A C 1
ATOM 2729 O O . LYS A 1 369 ? 19.449 -15.531 54.224 1 16.364 361 LYS A O 1
ATOM 2735 N N . ALA A 1 370 ? 17.448 -16.509 54.578 1 15.273 362 ALA A N 1
ATOM 2736 C CA . ALA A 1 370 ? 16.699 -15.265 54.506 1 14.723 362 ALA A CA 1
ATOM 2737 C C . ALA A 1 370 ? 15.609 -15.269 55.573 1 14.275 362 ALA A C 1
ATOM 2738 O O . ALA A 1 370 ? 14.923 -16.278 55.791 1 14.972 362 ALA A O 1
ATOM 2740 N N . GLN A 1 371 ? 15.502 -14.141 56.299 1 14.347 363 GLN A N 1
ATOM 2741 C CA . GLN A 1 371 ? 14.612 -14.033 57.45 1 14.446 363 GLN A CA 1
ATOM 2742 C C . GLN A 1 371 ? 14.026 -12.614 57.5 1 14.252 363 GLN A C 1
ATOM 2743 O O . GLN A 1 371 ? 14.378 -11.745 56.676 1 13.616 363 GLN A O 1
ATOM 2749 N N . PHE A 1 372 ? 13.16 -12.365 58.493 1 13.997 364 PHE A N 1
ATOM 2750 C CA . PHE A 1 372 ? 12.671 -11.033 58.822 1 13.705 364 PHE A CA 1
ATOM 2751 C C . PHE A 1 372 ? 13.122 -10.763 60.251 1 15.029 364 PHE A C 1
ATOM 2752 O O . PHE A 1 372 ? 12.859 -11.601 61.114 1 14.14 364 PHE A O 1
ATOM 2760 N N . VAL A 1 373 ? 13.756 -9.618 60.495 1 14.228 365 VAL A N 1
ATOM 2761 C CA . VAL A 1 373 ? 14.46 -9.377 61.757 1 12.19 365 VAL A CA 1
ATOM 2762 C C . VAL A 1 373 ? 14.165 -7.988 62.331 1 14.675 365 VAL A C 1
ATOM 2763 O O . VAL A 1 373 ? 13.699 -7.092 61.627 1 14.27 365 VAL A O 1
ATOM 2767 N N . ARG A 1 374 ? 14.614 -7.773 63.581 1 13.291 366 ARG A N 1
ATOM 2768 C CA . ARG A 1 374 ? 14.421 -6.527 64.293 1 13.642 366 ARG A CA 1
ATOM 2769 C C . ARG A 1 374 ? 15.758 -6.054 64.847 1 13.866 366 ARG A C 1
ATOM 2770 O O . ARG A 1 374 ? 16.446 -6.769 65.597 1 15.661 366 ARG A O 1
ATOM 2778 N N . TRP A 1 375 ? 16.078 -4.808 64.517 1 13.628 367 TRP A N 1
ATOM 2779 C CA . TRP A 1 375 ? 17.301 -4.122 64.928 1 13.378 367 TRP A CA 1
ATOM 2780 C C . TRP A 1 375 ? 17.007 -3.149 66.057 1 14.146 367 TRP A C 1
ATOM 2781 O O . TRP A 1 375 ? 15.945 -2.524 66.074 1 14.736 367 TRP A O 1
ATOM 2792 N N . THR A 1 376 ? 17.997 -3.005 66.985 1 14.537 368 THR A N 1
ATOM 2793 C CA . THR A 1 376 ? 17.931 -2.033 68.06 1 15.778 368 THR A CA 1
ATOM 2794 C C . THR A 1 376 ? 19.185 -1.145 68.007 1 15.232 368 THR A C 1
ATOM 2795 O O . THR A 1 376 ? 20.312 -1.658 68.144 1 17.033 368 THR A O 1
ATOM 2799 N N . ILE A 1 377 ? 18.982 0.159 67.768 1 15.52 369 ILE A N 1
ATOM 2800 C CA . ILE A 1 377 ? 20.076 1.113 67.79 1 15.242 369 ILE A CA 1
ATOM 2801 C C . ILE A 1 377 ? 19.79 2.076 68.938 1 15.817 369 ILE A C 1
ATOM 2802 O O . ILE A 1 377 ? 18.921 2.954 68.834 1 16.408 369 ILE A O 1
ATOM 2807 N N . ASP A 1 378 ? 20.583 1.913 70.018 1 16.742 370 ASP A N 1
ATOM 2808 C CA . ASP A 1 378 ? 20.402 2.771 71.188 1 17.844 370 ASP A CA 1
ATOM 2809 C C . ASP A 1 378 ? 21.336 3.978 71.077 1 18.007 370 ASP A C 1
ATOM 2810 O O . ASP A 1 378 ? 22.545 3.811 71.169 1 18.979 370 ASP A O 1
ATOM 2815 N N . PRO A 1 379 ? 20.786 5.195 70.816 1 19.53 371 PRO A N 1
ATOM 2816 C CA . PRO A 1 379 ? 21.615 6.378 70.593 1 19.753 371 PRO A CA 1
ATOM 2817 C C . PRO A 1 379 ? 22.476 6.814 71.788 1 21.466 371 PRO A C 1
ATOM 2818 O O . PRO A 1 379 ? 23.358 7.639 71.605 1 22.058 371 PRO A O 1
ATOM 2822 N N . ARG A 1 380 ? 22.234 6.209 72.965 1 20.999 372 ARG A N 1
ATOM 2823 C CA . ARG A 1 380 ? 23.046 6.477 74.151 1 19.753 372 ARG A CA 1
ATOM 2824 C C . ARG A 1 380 ? 24.369 5.718 74.088 1 23.565 372 ARG A C 1
ATOM 2825 O O . ARG A 1 380 ? 25.313 6.055 74.814 1 23.399 372 ARG A O 1
ATOM 2833 N N . LYS A 1 381 ? 24.435 4.658 73.262 1 19.959 373 LYS A N 1
ATOM 2834 C CA . LYS A 1 381 ? 25.597 3.793 73.195 1 20.135 373 LYS A CA 1
ATOM 2835 C C . LYS A 1 381 ? 26.679 4.435 72.339 1 18.84 373 LYS A C 1
ATOM 2836 O O . LYS A 1 381 ? 26.417 5.318 71.532 1 21.429 373 LYS A O 1
ATOM 2842 N N . ASP A 1 382 ? 27.921 3.953 72.503 1 20.258 374 ASP A N 1
ATOM 2843 C CA . ASP A 1 382 ? 29 4.38 71.62 1 22.783 374 ASP A CA 1
ATOM 2844 C C . ASP A 1 382 ? 28.775 3.767 70.223 1 19.906 374 ASP A C 1
ATOM 2845 O O . ASP A 1 382 ? 28.792 2.557 70.084 1 20.644 374 ASP A O 1
ATOM 2850 N N . ASN A 1 383 ? 28.622 4.643 69.211 1 18.664 375 ASN A N 1
ATOM 2851 C CA . ASN A 1 383 ? 28.353 4.168 67.841 1 18.411 375 ASN A CA 1
ATOM 2852 C C . ASN A 1 383 ? 29.541 3.409 67.244 1 19.856 375 ASN A C 1
ATOM 2853 O O . ASN A 1 383 ? 29.374 2.705 66.241 1 18.773 375 ASN A O 1
ATOM 2858 N N . ASN A 1 384 ? 30.747 3.492 67.84 1 20.808 376 ASN A N 1
ATOM 2859 C CA . ASN A 1 384 ? 31.881 2.691 67.389 1 23.471 376 ASN A CA 1
ATOM 2860 C C . ASN A 1 384 ? 31.792 1.23 67.827 1 20.537 376 ASN A C 1
ATOM 2861 O O . ASN A 1 384 ? 32.549 0.403 67.328 1 21.593 376 ASN A O 1
ATOM 2866 N N . GLU A 1 385 ? 30.924 0.907 68.808 1 18.948 377 GLU A N 1
ATOM 2867 C CA . GLU A 1 385 ? 30.738 -0.457 69.248 1 21.122 377 GLU A CA 1
ATOM 2868 C C . GLU A 1 385 ? 29.752 -1.154 68.301 1 18.47 377 GLU A C 1
ATOM 2869 O O . GLU A 1 385 ? 28.712 -0.584 67.969 1 20.069 377 GLU A O 1
ATOM 2875 N N . GLN A 1 386 ? 30.1 -2.364 67.902 1 16.855 378 GLN A N 1
ATOM 2876 C CA . GLN A 1 386 ? 29.242 -3.218 67.081 1 18.096 378 GLN A CA 1
ATOM 2877 C C . GLN A 1 386 ? 27.847 -3.295 67.707 1 17.58 378 GLN A C 1
ATOM 2878 O O . GLN A 1 386 ? 27.67 -3.545 68.92 1 18.279 378 GLN A O 1
ATOM 2884 N N . LEU A 1 387 ? 26.809 -3.109 66.859 1 15.843 379 LEU A N 1
ATOM 2885 C CA . LEU A 1 387 ? 25.418 -3.296 67.271 1 16.224 379 LEU A CA 1
ATOM 2886 C C . LEU A 1 387 ? 25.146 -4.716 67.76 1 15.247 379 LEU A C 1
ATOM 2887 O O . LEU A 1 387 ? 25.805 -5.654 67.308 1 16.448 379 LEU A O 1
ATOM 2892 N N . PRO A 1 388 ? 24.125 -4.906 68.623 1 17.578 380 PRO A N 1
ATOM 2893 C CA . PRO A 1 388 ? 23.668 -6.234 69.003 1 18.69 380 PRO A CA 1
ATOM 2894 C C . PRO A 1 388 ? 23.077 -6.955 67.791 1 18.909 380 PRO A C 1
ATOM 2895 O O . PRO A 1 388 ? 22.586 -6.337 66.825 1 18.566 380 PRO A O 1
ATOM 2899 N N . ASP A 1 389 ? 23.139 -8.283 67.828 1 17.872 381 ASP A N 1
ATOM 2900 C CA . ASP A 1 389 ? 22.601 -9.063 66.736 1 17.834 381 ASP A CA 1
ATOM 2901 C C . ASP A 1 389 ? 21.09 -8.823 66.649 1 18.446 381 ASP A C 1
ATOM 2902 O O . ASP A 1 389 ? 20.422 -8.699 67.675 1 18.252 381 ASP A O 1
ATOM 2907 N N . PRO A 1 390 ? 20.529 -8.722 65.419 1 17.151 382 PRO A N 1
ATOM 2908 C CA . PRO A 1 390 ? 19.081 -8.521 65.309 1 17.212 382 PRO A CA 1
ATOM 2909 C C . PRO A 1 390 ? 18.325 -9.761 65.768 1 17.947 382 PRO A C 1
ATOM 2910 O O . PRO A 1 390 ? 18.85 -10.889 65.682 1 17.479 382 PRO A O 1
ATOM 2914 N N . GLU A 1 391 ? 17.108 -9.513 66.264 1 17.69 383 GLU A N 1
ATOM 2915 C CA . GLU A 1 391 ? 16.23 -10.581 66.702 1 16.023 383 GLU A CA 1
ATOM 2916 C C . GLU A 1 391 ? 15.496 -11.146 65.488 1 17.075 383 GLU A C 1
ATOM 2917 O O . GLU A 1 391 ? 14.968 -10.376 64.677 1 15.945 383 GLU A O 1
ATOM 2923 N N . VAL A 1 392 ? 15.404 -12.476 65.378 1 16.655 384 VAL A N 1
ATOM 2924 C CA . VAL A 1 392 ? 14.649 -13.112 64.308 1 17.093 384 VAL A CA 1
ATOM 2925 C C . VAL A 1 392 ? 13.176 -13.015 64.639 1 17.866 384 VAL A C 1
ATOM 2926 O O . VAL A 1 392 ? 12.719 -13.521 65.678 1 20.455 384 VAL A O 1
ATOM 2930 N N . ILE A 1 393 ? 12.404 -12.415 63.722 1 16.923 385 ILE A N 1
ATOM 2931 C CA . ILE A 1 393 ? 10.965 -12.25 63.89 1 17.239 385 ILE A CA 1
ATOM 2932 C C . ILE A 1 393 ? 10.246 -13.326 63.093 1 17.876 385 ILE A C 1
ATOM 2933 O O . ILE A 1 393 ? 9.349 -13.971 63.643 1 18.739 385 ILE A O 1
ATOM 2938 N N . LEU A 1 394 ? 10.584 -13.473 61.806 1 16.129 386 LEU A N 1
ATOM 2939 C CA . LEU A 1 394 ? 10.102 -14.584 60.996 1 16.327 386 LEU A CA 1
ATOM 2940 C C . LEU A 1 394 ? 11.295 -15.355 60.462 1 19.405 386 LEU A C 1
ATOM 2941 O O . LEU A 1 394 ? 12.161 -14.787 59.801 1 17.1 386 LEU A O 1
ATOM 2946 N N . ASP A 1 395 ? 11.334 -16.668 60.73 1 17.303 387 ASP A N 1
ATOM 2947 C CA . ASP A 1 395 ? 12.386 -17.487 60.172 1 16.586 387 ASP A CA 1
ATOM 2948 C C . ASP A 1 395 ? 11.899 -18.084 58.857 1 19.574 387 ASP A C 1
ATOM 2949 O O . ASP A 1 395 ? 11.862 -19.29 58.666 1 18.16 387 ASP A O 1
ATOM 2954 N N . THR A 1 396 ? 11.558 -17.212 57.89 1 16.701 388 THR A N 1
ATOM 2955 C CA . THR A 1 396 ? 11.198 -17.623 56.555 1 16.365 388 THR A CA 1
ATOM 2956 C C . THR A 1 396 ? 11.663 -16.504 55.62 1 15.386 388 THR A C 1
ATOM 2957 O O . THR A 1 396 ? 11.69 -15.351 56.04 1 15.921 388 THR A O 1
ATOM 2961 N N . PRO A 1 397 ? 12.045 -16.819 54.373 1 16.38 389 PRO A N 1
ATOM 2962 C CA . PRO A 1 397 ? 12.378 -15.757 53.417 1 14.657 389 PRO A CA 1
ATOM 2963 C C . PRO A 1 397 ? 11.197 -14.796 53.298 1 16.202 389 PRO A C 1
ATOM 2964 O O . PRO A 1 397 ? 10.039 -15.219 53.135 1 15.928 389 PRO A O 1
ATOM 2968 N N . SER A 1 398 ? 11.526 -13.501 53.451 1 13.887 390 SER A N 1
ATOM 2969 C CA . SER A 1 398 ? 10.568 -12.416 53.649 1 13.508 390 SER A CA 1
ATOM 2970 C C . SER A 1 398 ? 11.075 -11.221 52.837 1 13.794 390 SER A C 1
ATOM 2971 O O . SER A 1 398 ? 12.293 -10.928 52.83 1 15.304 390 SER A O 1
ATOM 2974 N N . GLU A 1 399 ? 10.163 -10.52 52.157 1 12.577 391 GLU A N 1
ATOM 2975 C CA . GLU A 1 399 ? 10.637 -9.346 51.414 1 12.701 391 GLU A CA 1
ATOM 2976 C C . GLU A 1 399 ? 9.414 -8.451 51.206 1 13.506 391 GLU A C 1
ATOM 2977 O O . GLU A 1 399 ? 8.329 -8.72 51.663 1 12.594 391 GLU A O 1
ATOM 2983 N N . PHE A 1 400 ? 9.636 -7.293 50.564 1 12.216 392 PHE A N 1
ATOM 2984 C CA . PHE A 1 400 ? 8.593 -6.34 50.225 1 11.447 392 PHE A CA 1
ATOM 2985 C C . PHE A 1 400 ? 7.624 -6.13 51.377 1 11.831 392 PHE A C 1
ATOM 2986 O O . PHE A 1 400 ? 6.412 -6.176 51.164 1 12.534 392 PHE A O 1
ATOM 2994 N N . PRO A 1 401 ? 8.093 -5.745 52.587 1 11.989 393 PRO A N 1
ATOM 2995 C CA . PRO A 1 401 ? 7.175 -5.383 53.657 1 11.709 393 PRO A CA 1
ATOM 2996 C C . PRO A 1 401 ? 6.588 -3.976 53.479 1 12.231 393 PRO A C 1
ATOM 2997 O O . PRO A 1 401 ? 7.266 -3.072 52.994 1 12.449 393 PRO A O 1
ATOM 3001 N N . GLN A 1 402 ? 5.33 -3.823 53.904 1 11.204 394 GLN A N 1
ATOM 3002 C CA . GLN A 1 402 ? 4.711 -2.509 54.037 1 12.637 394 GLN A CA 1
ATOM 3003 C C . GLN A 1 402 ? 3.987 -2.483 55.377 1 12.261 394 GLN A C 1
ATOM 3004 O O . GLN A 1 402 ? 3.868 -3.509 56.059 1 12.48 394 GLN A O 1
ATOM 3010 N N . ILE A 1 403 ? 3.528 -1.29 55.776 1 11.667 395 ILE A N 1
ATOM 3011 C CA . ILE A 1 403 ? 2.853 -1.129 57.063 1 12.285 395 ILE A CA 1
ATOM 3012 C C . ILE A 1 403 ? 1.529 -0.388 56.85 1 11.938 395 ILE A C 1
ATOM 3013 O O . ILE A 1 403 ? 1.096 -0.143 55.729 1 12.334 395 ILE A O 1
ATOM 3018 N N . ASP A 1 404 ? 0.885 -0.035 57.971 1 13.338 396 ASP A N 1
ATOM 3019 C CA . ASP A 1 404 ? -0.247 0.876 57.99 1 13.617 396 ASP A CA 1
ATOM 3020 C C . ASP A 1 404 ? 0.313 2.291 58.108 1 13.393 396 ASP A C 1
ATOM 3021 O O . ASP A 1 404 ? 0.794 2.685 59.173 1 14.124 396 ASP A O 1
ATOM 3026 N N . ASN A 1 405 ? 0.266 3.044 57.002 1 13.877 397 ASN A N 1
ATOM 3027 C CA . ASN A 1 405 ? 0.996 4.31 56.883 1 14.659 397 ASN A CA 1
ATOM 3028 C C . ASN A 1 405 ? 0.399 5.404 57.764 1 13.991 397 ASN A C 1
ATOM 3029 O O . ASN A 1 405 ? 1.03 6.444 57.962 1 15.002 397 ASN A O 1
ATOM 3034 N N . ARG A 1 406 ? -0.762 5.124 58.368 1 13.606 398 ARG A N 1
ATOM 3035 C CA . ARG A 1 406 ? -1.215 6.044 59.42 1 13.589 398 ARG A CA 1
ATOM 3036 C C . ARG A 1 406 ? -0.274 6.034 60.616 1 15.535 398 ARG A C 1
ATOM 3037 O O . ARG A 1 406 ? -0.377 6.928 61.478 1 16.782 398 ARG A O 1
ATOM 3045 N N . PHE A 1 407 ? 0.635 5.045 60.672 1 13.983 399 PHE A N 1
ATOM 3046 C CA . PHE A 1 407 ? 1.616 4.908 61.743 1 13.398 399 PHE A CA 1
ATOM 3047 C C . PHE A 1 407 ? 3.047 5.077 61.188 1 13.083 399 PHE A C 1
ATOM 3048 O O . PHE A 1 407 ? 4.016 4.765 61.914 1 14.511 399 PHE A O 1
ATOM 3056 N N . MET A 1 408 ? 3.18 5.713 60.011 1 13.008 400 MET A N 1
ATOM 3057 C CA . MET A 1 408 ? 4.5 5.917 59.447 1 12.917 400 MET A CA 1
ATOM 3058 C C . MET A 1 408 ? 5.215 7.007 60.254 1 13.811 400 MET A C 1
ATOM 3059 O O . MET A 1 408 ? 4.72 8.117 60.411 1 14.603 400 MET A O 1
ATOM 3064 N N . GLY A 1 409 ? 6.438 6.703 60.679 1 13.55 401 GLY A N 1
ATOM 3065 C CA . GLY A 1 409 ? 7.271 7.619 61.449 1 15.423 401 GLY A CA 1
ATOM 3066 C C . GLY A 1 409 ? 6.924 7.662 62.946 1 16.308 401 GLY A C 1
ATOM 3067 O O . GLY A 1 409 ? 7.502 8.492 63.65 1 16.807 401 GLY A O 1
ATOM 3068 N N . VAL A 1 410 ? 6.03 6.797 63.416 1 14.942 402 VAL A N 1
ATOM 3069 C CA . VAL A 1 410 ? 5.72 6.65 64.844 1 14.861 402 VAL A CA 1
ATOM 3070 C C . VAL A 1 410 ? 5.705 5.169 65.184 1 15.131 402 VAL A C 1
ATOM 3071 O O . VAL A 1 410 ? 5.891 4.325 64.293 1 15.126 402 VAL A O 1
ATOM 3075 N N . GLU A 1 411 ? 5.428 4.825 66.47 1 14.717 403 GLU A N 1
ATOM 3076 C CA . GLU A 1 411 ? 5.316 3.419 66.803 1 15.055 403 GLU A CA 1
ATOM 3077 C C . GLU A 1 411 ? 4.238 2.751 65.932 1 14.746 403 GLU A C 1
ATOM 3078 O O . GLU A 1 411 ? 3.111 3.243 65.803 1 16.935 403 GLU A O 1
ATOM 3084 N N . TYR A 1 412 ? 4.621 1.611 65.353 1 13.5 404 TYR A N 1
ATOM 3085 C CA . TYR A 1 412 ? 3.748 0.818 64.513 1 13.552 404 TYR A CA 1
ATOM 3086 C C . TYR A 1 412 ? 3.815 -0.623 64.981 1 14.65 404 TYR A C 1
ATOM 3087 O O . TYR A 1 412 ? 4.788 -1.027 65.624 1 15.363 404 TYR A O 1
ATOM 3096 N N . SER A 1 413 ? 2.783 -1.399 64.606 1 15.676 405 SER A N 1
ATOM 3097 C CA . SER A 1 413 ? 2.665 -2.79 65.002 1 15.739 405 SER A CA 1
ATOM 3098 C C . SER A 1 413 ? 2.441 -3.741 63.815 1 14.451 405 SER A C 1
ATOM 3099 O O . SER A 1 413 ? 3.066 -4.802 63.777 1 14.989 405 SER A O 1
ATOM 3102 N N . SER A 1 414 ? 1.519 -3.395 62.893 1 13.679 406 SER A N 1
ATOM 3103 C CA . SER A 1 414 ? 1.247 -4.269 61.744 1 14.328 406 SER A CA 1
ATOM 3104 C C . SER A 1 414 ? 2.368 -4.16 60.718 1 13.029 406 SER A C 1
ATOM 3105 O O . SER A 1 414 ? 2.769 -3.041 60.346 1 15.032 406 SER A O 1
ATOM 3108 N N . ALA A 1 415 ? 2.764 -5.305 60.191 1 13.105 407 ALA A N 1
ATOM 3109 C CA . ALA A 1 415 ? 3.571 -5.382 58.966 1 13.209 407 ALA A CA 1
ATOM 3110 C C . ALA A 1 415 ? 2.938 -6.393 58.026 1 13.743 407 ALA A C 1
ATOM 3111 O O . ALA A 1 415 ? 2.523 -7.464 58.454 1 14.377 407 ALA A O 1
ATOM 3113 N N . PHE A 1 416 ? 2.834 -6.006 56.754 1 12.73 408 PHE A N 1
ATOM 3114 C CA . PHE A 1 416 ? 2.32 -6.859 55.687 1 11.992 408 PHE A CA 1
ATOM 3115 C C . PHE A 1 416 ? 3.517 -7.267 54.852 1 12.681 408 PHE A C 1
ATOM 3116 O O . PHE A 1 416 ? 4.189 -6.398 54.315 1 13.293 408 PHE A O 1
ATOM 3124 N N . ILE A 1 417 ? 3.828 -8.571 54.767 1 12.971 409 ILE A N 1
ATOM 3125 C CA . ILE A 1 417 ? 5.139 -9.021 54.291 1 12.278 409 ILE A CA 1
ATOM 3126 C C . ILE A 1 417 ? 4.931 -10.057 53.193 1 13.017 409 ILE A C 1
ATOM 3127 O O . ILE A 1 417 ? 4.068 -10.947 53.318 1 13.817 409 ILE A O 1
ATOM 3132 N N . ASN A 1 418 ? 5.709 -9.951 52.104 1 12.07 410 ASN A N 1
ATOM 3133 C CA . ASN A 1 418 ? 5.703 -10.955 51.046 1 12.425 410 ASN A CA 1
ATOM 3134 C C . ASN A 1 418 ? 6.609 -12.097 51.513 1 14.6 410 ASN A C 1
ATOM 3135 O O . ASN A 1 418 ? 7.74 -11.828 51.953 1 14.003 410 ASN A O 1
ATOM 3140 N N . VAL A 1 419 ? 6.075 -13.33 51.514 1 13.811 411 VAL A N 1
ATOM 3141 C CA . VAL A 1 419 ? 6.842 -14.43 52.114 1 13.299 411 VAL A CA 1
ATOM 3142 C C . VAL A 1 419 ? 6.933 -15.643 51.196 1 13.43 411 VAL A C 1
ATOM 3143 O O . VAL A 1 419 ? 6.06 -15.873 50.361 1 14.769 411 VAL A O 1
ATOM 3147 N N . PHE A 1 420 ? 7.968 -16.45 51.449 1 15.26 412 PHE A N 1
ATOM 3148 C CA . PHE A 1 420 ? 7.96 -17.86 51.061 1 16.387 412 PHE A CA 1
ATOM 3149 C C . PHE A 1 420 ? 7.177 -18.588 52.148 1 15.545 412 PHE A C 1
ATOM 3150 O O . PHE A 1 420 ? 7.537 -18.513 53.322 1 18.727 412 PHE A O 1
ATOM 3158 N N . VAL A 1 421 ? 6.067 -19.223 51.777 1 17.286 413 VAL A N 1
ATOM 3159 C CA . VAL A 1 421 ? 5.195 -19.785 52.805 1 17.724 413 VAL A CA 1
ATOM 3160 C C . VAL A 1 421 ? 5.882 -21.008 53.429 1 20.305 413 VAL A C 1
ATOM 3161 O O . VAL A 1 421 ? 6.299 -21.893 52.683 1 21.334 413 VAL A O 1
ATOM 3165 N N . PRO A 1 422 ? 6.013 -21.073 54.781 1 21.008 414 PRO A N 1
ATOM 3166 C CA . PRO A 1 422 ? 6.697 -22.213 55.424 1 23.83 414 PRO A CA 1
ATOM 3167 C C . PRO A 1 422 ? 6.094 -23.552 54.973 1 27.126 414 PRO A C 1
ATOM 3168 O O . PRO A 1 422 ? 4.87 -23.686 54.896 1 23.594 414 PRO A O 1
ATOM 3172 N N . ASP A 1 423 ? 6.967 -24.475 54.552 1 27.27 415 ASP A N 1
ATOM 3173 C CA . ASP A 1 423 ? 6.635 -25.86 54.181 1 31.296 415 ASP A CA 1
ATOM 3174 C C . ASP A 1 423 ? 5.955 -25.965 52.816 1 31.783 415 ASP A C 1
ATOM 3175 O O . ASP A 1 423 ? 5.608 -27.063 52.385 1 32.71 415 ASP A O 1
ATOM 3180 N N . ARG A 1 424 ? 5.836 -24.843 52.093 1 26.841 416 ARG A N 1
ATOM 3181 C CA . ARG A 1 424 ? 5.134 -24.805 50.819 1 27.869 416 ARG A CA 1
ATOM 3182 C C . ARG A 1 424 ? 5.899 -23.929 49.828 1 32.586 416 ARG A C 1
ATOM 3183 O O . ARG A 1 424 ? 5.309 -23.348 48.912 1 33.405 416 ARG A O 1
ATOM 3191 N N . SER A 1 425 ? 7.218 -23.856 50.005 1 32.472 417 SER A N 1
ATOM 3192 C CA . SER A 1 425 ? 8.043 -22.968 49.203 1 30.353 417 SER A CA 1
ATOM 3193 C C . SER A 1 425 ? 9.409 -23.605 48.979 1 33.604 417 SER A C 1
ATOM 3194 O O . SER A 1 425 ? 9.778 -24.563 49.668 1 32.066 417 SER A O 1
ATOM 3197 N N . ASP A 1 426 ? 10.128 -23.049 47.997 1 33.993 418 ASP A N 1
ATOM 3198 C CA . ASP A 1 426 ? 11.428 -23.558 47.597 1 38.44 418 ASP A CA 1
ATOM 3199 C C . ASP A 1 426 ? 12.51 -22.628 48.147 1 35.34 418 ASP A C 1
ATOM 3200 O O . ASP A 1 426 ? 12.794 -21.588 47.537 1 28.769 418 ASP A O 1
ATOM 3205 N N . GLY A 1 427 ? 13.136 -23.058 49.261 1 32.238 419 GLY A N 1
ATOM 3206 C CA . GLY A 1 427 ? 14.139 -22.286 49.977 1 35.213 419 GLY A CA 1
ATOM 3207 C C . GLY A 1 427 ? 15.412 -22.048 49.156 1 33.451 419 GLY A C 1
ATOM 3208 O O . GLY A 1 427 ? 16.214 -21.194 49.532 1 36.595 419 GLY A O 1
ATOM 3209 N N . ASN A 1 428 ? 15.569 -22.789 48.039 1 29.338 420 ASN A N 1
ATOM 3210 C CA . ASN A 1 428 ? 16.758 -22.621 47.221 1 32.904 420 ASN A CA 1
ATOM 3211 C C . ASN A 1 428 ? 16.581 -21.495 46.207 1 25.902 420 ASN A C 1
ATOM 3212 O O . ASN A 1 428 ? 17.554 -21.158 45.543 1 25.849 420 ASN A O 1
ATOM 3217 N N . LYS A 1 429 ? 15.355 -20.943 46.047 1 21.867 421 LYS A N 1
ATOM 3218 C CA . LYS A 1 429 ? 15.179 -19.817 45.139 1 20.396 421 LYS A CA 1
ATOM 3219 C C . LYS A 1 429 ? 15.722 -18.539 45.8 1 20.423 421 LYS A C 1
ATOM 3220 O O . LYS A 1 429 ? 15.589 -18.33 47.011 1 18.421 421 LYS A O 1
ATOM 3226 N N . ASN A 1 430 ? 16.351 -17.696 44.97 1 17.112 422 ASN A N 1
ATOM 3227 C CA . ASN A 1 430 ? 16.647 -16.318 45.35 1 15.304 422 ASN A CA 1
ATOM 3228 C C . ASN A 1 430 ? 15.392 -15.715 45.986 1 15.173 422 ASN A C 1
ATOM 3229 O O . ASN A 1 430 ? 14.262 -16.059 45.596 1 16.161 422 ASN A O 1
ATOM 3234 N N . VAL A 1 431 ? 15.59 -14.789 46.941 1 14.545 423 VAL A N 1
ATOM 3235 C CA . VAL A 1 431 ? 14.51 -14.274 47.775 1 14.436 423 VAL A CA 1
ATOM 3236 C C . VAL A 1 431 ? 13.41 -13.614 46.913 1 14.39 423 VAL A C 1
ATOM 3237 O O . VAL A 1 431 ? 12.244 -13.593 47.333 1 16.433 423 VAL A O 1
ATOM 3241 N N . PHE A 1 432 ? 13.758 -13.048 45.741 1 15.094 424 PHE A N 1
ATOM 3242 C CA . PHE A 1 432 ? 12.75 -12.353 44.934 1 15.659 424 PHE A CA 1
ATOM 3243 C C . PHE A 1 432 ? 11.955 -13.318 44.062 1 14.646 424 PHE A C 1
ATOM 3244 O O . PHE A 1 432 ? 10.992 -12.863 43.428 1 15.133 424 PHE A O 1
ATOM 3252 N N . GLN A 1 433 ? 12.317 -14.625 44.054 1 16.477 425 GLN A N 1
ATOM 3253 C CA . GLN A 1 433 ? 11.785 -15.525 43.029 1 16.668 425 GLN A CA 1
ATOM 3254 C C . GLN A 1 433 ? 10.915 -16.643 43.605 1 18.727 425 GLN A C 1
ATOM 3255 O O . GLN A 1 433 ? 10.362 -17.419 42.809 1 20.396 425 GLN A O 1
ATOM 3261 N N . GLY A 1 434 ? 10.74 -16.73 44.911 1 15.19 426 GLY A N 1
ATOM 3262 C CA . GLY A 1 434 ? 9.895 -17.783 45.475 1 17.013 426 GLY A CA 1
ATOM 3263 C C . GLY A 1 434 ? 8.754 -17.283 46.349 1 17.325 426 GLY A C 1
ATOM 3264 O O . GLY A 1 434 ? 8.282 -18.033 47.214 1 18.379 426 GLY A O 1
ATOM 3265 N N . LEU A 1 435 ? 8.355 -16.011 46.163 1 16.325 427 LEU A N 1
ATOM 3266 C CA . LEU A 1 435 ? 7.411 -15.382 47.093 1 16.084 427 LEU A CA 1
ATOM 3267 C C . LEU A 1 435 ? 5.99 -15.78 46.679 1 16.269 427 LEU A C 1
ATOM 3268 O O . LEU A 1 435 ? 5.445 -15.292 45.66 1 16.107 427 LEU A O 1
ATOM 3273 N N . ASN A 1 436 ? 5.406 -16.7 47.465 1 16.273 428 ASN A N 1
ATOM 3274 C CA . ASN A 1 436 ? 4.116 -17.31 47.147 1 15.716 428 ASN A CA 1
ATOM 3275 C C . ASN A 1 436 ? 3.082 -17.11 48.246 1 14.968 428 ASN A C 1
ATOM 3276 O O . ASN A 1 436 ? 2.027 -17.765 48.251 1 16.212 428 ASN A O 1
ATOM 3281 N N . GLY A 1 437 ? 3.356 -16.189 49.183 1 14.029 429 GLY A N 1
ATOM 3282 C CA . GLY A 1 437 ? 2.361 -15.843 50.163 1 14.674 429 GLY A CA 1
ATOM 3283 C C . GLY A 1 437 ? 2.529 -14.459 50.76 1 13.132 429 GLY A C 1
ATOM 3284 O O . GLY A 1 437 ? 3.466 -13.717 50.374 1 14.237 429 GLY A O 1
ATOM 3285 N N . LEU A 1 438 ? 1.585 -14.117 51.633 1 13.402 430 LEU A N 1
ATOM 3286 C CA . LEU A 1 438 ? 1.698 -12.905 52.426 1 14.054 430 LEU A CA 1
ATOM 3287 C C . LEU A 1 438 ? 1.617 -13.267 53.897 1 13.792 430 LEU A C 1
ATOM 3288 O O . LEU A 1 438 ? 0.942 -14.247 54.26 1 14.698 430 LEU A O 1
ATOM 3293 N N . ALA A 1 439 ? 2.233 -12.423 54.726 1 13.998 431 ALA A N 1
ATOM 3294 C CA . ALA A 1 439 ? 2.039 -12.539 56.159 1 14.31 431 ALA A CA 1
ATOM 3295 C C . ALA A 1 439 ? 1.537 -11.229 56.725 1 15.054 431 ALA A C 1
ATOM 3296 O O . ALA A 1 439 ? 1.96 -10.165 56.261 1 14.789 431 ALA A O 1
ATOM 3298 N N . HIS A 1 440 ? 0.619 -11.287 57.7 1 14.126 432 HIS A N 1
ATOM 3299 C CA . HIS A 1 440 ? 0.257 -10.11 58.476 1 13.573 432 HIS A CA 1
ATOM 3300 C C . HIS A 1 440 ? 0.806 -10.333 59.879 1 13.863 432 HIS A C 1
ATOM 3301 O O . HIS A 1 440 ? 0.257 -11.152 60.614 1 16.043 432 HIS A O 1
ATOM 3308 N N . TYR A 1 441 ? 1.927 -9.705 60.184 1 14.123 433 TYR A N 1
ATOM 3309 C CA . TYR A 1 441 ? 2.605 -9.769 61.467 1 13.78 433 TYR A CA 1
ATOM 3310 C C . TYR A 1 441 ? 2.125 -8.613 62.325 1 13.756 433 TYR A C 1
ATOM 3311 O O . TYR A 1 441 ? 2.004 -7.477 61.855 1 14.989 433 TYR A O 1
ATOM 3320 N N . LYS A 1 442 ? 1.838 -8.89 63.613 1 14.871 434 LYS A N 1
ATOM 3321 C CA . LYS A 1 442 ? 1.463 -7.843 64.558 1 15.127 434 LYS A CA 1
ATOM 3322 C C . LYS A 1 442 ? 2.399 -7.922 65.756 1 17.194 434 LYS A C 1
ATOM 3323 O O . LYS A 1 442 ? 2.337 -8.905 66.522 1 17.963 434 LYS A O 1
ATOM 3329 N N . ARG A 1 443 ? 3.252 -6.895 65.9 1 15.644 435 ARG A N 1
ATOM 3330 C CA . ARG A 1 443 ? 4.235 -6.896 66.981 1 17.473 435 ARG A CA 1
ATOM 3331 C C . ARG A 1 443 ? 3.529 -6.882 68.342 1 19.341 435 ARG A C 1
ATOM 3332 O O . ARG A 1 443 ? 3.95 -7.639 69.232 1 21.471 435 ARG A O 1
ATOM 3340 N N . LYS A 1 444 ? 2.479 -6.06 68.484 1 16.38 436 LYS A N 1
ATOM 3341 C CA . LYS A 1 444 ? 1.91 -5.874 69.838 1 20.145 436 LYS A CA 1
ATOM 3342 C C . LYS A 1 444 ? 1.312 -7.186 70.328 1 19.774 436 LYS A C 1
ATOM 3343 O O . LYS A 1 444 ? 1.6 -7.571 71.469 1 22.184 436 LYS A O 1
ATOM 3349 N N . GLU A 1 445 ? 0.556 -7.871 69.467 1 21.059 437 GLU A N 1
ATOM 3350 C CA . GLU A 1 445 ? -0.052 -9.155 69.806 1 20.163 437 GLU A CA 1
ATOM 3351 C C . GLU A 1 445 ? 0.956 -10.305 69.686 1 20.287 437 GLU A C 1
ATOM 3352 O O . GLU A 1 445 ? 0.737 -11.342 70.331 1 24.959 437 GLU A O 1
ATOM 3358 N N . GLY A 1 446 ? 2.015 -10.169 68.878 1 21.995 438 GLY A N 1
ATOM 3359 C CA . GLY A 1 446 ? 3.035 -11.192 68.691 1 19.897 438 GLY A CA 1
ATOM 3360 C C . GLY A 1 446 ? 2.629 -12.293 67.7 1 23.804 438 GLY A C 1
ATOM 3361 O O . GLY A 1 446 ? 3.286 -13.328 67.658 1 29.652 438 GLY A O 1
ATOM 3362 N N . THR A 1 447 ? 1.585 -12.041 66.901 1 23.485 439 THR A N 1
ATOM 3363 C CA . THR A 1 447 ? 0.943 -13.031 66.059 1 20.611 439 THR A CA 1
ATOM 3364 C C . THR A 1 447 ? 1.348 -12.818 64.609 1 18.618 439 THR A C 1
ATOM 3365 O O . THR A 1 447 ? 1.602 -11.68 64.212 1 18.03 439 THR A O 1
ATOM 3369 N N . THR A 1 448 ? 1.279 -13.891 63.823 1 16.749 440 THR A N 1
ATOM 3370 C CA . THR A 1 448 ? 1.447 -13.83 62.375 1 16.718 440 THR A CA 1
ATOM 3371 C C . THR A 1 448 ? 0.317 -14.632 61.741 1 18.912 440 THR A C 1
ATOM 3372 O O . THR A 1 448 ? 0.083 -15.784 62.124 1 20.408 440 THR A O 1
ATOM 3376 N N . GLU A 1 449 ? -0.385 -14.025 60.782 1 16.757 441 GLU A N 1
ATOM 3377 C CA . GLU A 1 449 ? -1.371 -14.687 59.936 1 16.888 441 GLU A CA 1
ATOM 3378 C C . GLU A 1 449 ? -0.83 -14.8 58.519 1 18.082 441 GLU A C 1
ATOM 3379 O O . GLU A 1 449 ? -0.005 -13.989 58.103 1 17.322 441 GLU A O 1
ATOM 3385 N N . TRP A 1 450 ? -1.309 -15.781 57.755 1 16.585 442 TRP A N 1
ATOM 3386 C CA . TRP A 1 450 ? -0.687 -16.197 56.498 1 16.292 442 TRP A CA 1
ATOM 3387 C C . TRP A 1 450 ? -1.74 -16.344 55.414 1 17.358 442 TRP A C 1
ATOM 3388 O O . TRP A 1 450 ? -2.824 -16.885 55.647 1 18.442 442 TRP A O 1
ATOM 3399 N N . TYR A 1 451 ? -1.43 -15.805 54.234 1 14.929 443 TYR A N 1
ATOM 3400 C CA . TYR A 1 451 ? -2.21 -15.98 53.022 1 15.889 443 TYR A CA 1
ATOM 3401 C C . TYR A 1 451 ? -1.365 -16.746 52.012 1 15.544 443 TYR A C 1
ATOM 3402 O O . TYR A 1 451 ? -0.22 -16.37 51.736 1 15.906 443 TYR A O 1
ATOM 3411 N N . TYR A 1 452 ? -1.914 -17.853 51.459 1 16.451 444 TYR A N 1
ATOM 3412 C CA . TYR A 1 452 ? -1.22 -18.605 50.419 1 15.475 444 TYR A CA 1
ATOM 3413 C C . TYR A 1 452 ? -1.739 -18.194 49.038 1 17.199 444 TYR A C 1
ATOM 3414 O O . TYR A 1 452 ? -2.945 -18.256 48.789 1 18.678 444 TYR A O 1
ATOM 3423 N N . ALA A 1 453 ? -0.827 -17.869 48.121 1 15.752 445 ALA A N 1
ATOM 3424 C CA . ALA A 1 453 ? -1.254 -17.37 46.817 1 16.313 445 ALA A CA 1
ATOM 3425 C C . ALA A 1 453 ? -1.957 -18.448 45.982 1 19.016 445 ALA A C 1
ATOM 3426 O O . ALA A 1 453 ? -2.772 -18.111 45.114 1 17.812 445 ALA A O 1
ATOM 3428 N N . GLY A 1 454 ? -1.536 -19.705 46.168 1 19.672 446 GLY A N 1
ATOM 3429 C CA . GLY A 1 454 ? -2.083 -20.818 45.411 1 21.355 446 GLY A CA 1
ATOM 3430 C C . GLY A 1 454 ? -0.965 -21.626 44.756 1 19.451 446 GLY A C 1
ATOM 3431 O O . GLY A 1 454 ? 0.144 -21.151 44.52 1 21.621 446 GLY A O 1
ATOM 3432 N N . ASP A 1 455 ? -1.281 -22.892 44.395 1 24.224 447 ASP A N 1
ATOM 3433 C CA . ASP A 1 455 ? -0.353 -23.691 43.602 1 24.114 447 ASP A CA 1
ATOM 3434 C C . ASP A 1 455 ? -0.138 -23.035 42.242 1 23.475 447 ASP A C 1
ATOM 3435 O O . ASP A 1 455 ? -1.09 -22.506 41.681 1 27.972 447 ASP A O 1
ATOM 3440 N N . ASN A 1 456 ? 1.121 -23.059 41.788 1 25.303 448 ASN A N 1
ATOM 3441 C CA . ASN A 1 456 ? 1.589 -22.49 40.529 1 26.675 448 ASN A CA 1
ATOM 3442 C C . ASN A 1 456 ? 1.282 -20.983 40.478 1 26.09 448 ASN A C 1
ATOM 3443 O O . ASN A 1 456 ? 0.962 -20.431 39.417 1 24.953 448 ASN A O 1
ATOM 3448 N N . CYS A 1 457 ? 1.356 -20.338 41.646 1 20.345 449 CYS A N 1
ATOM 3449 C CA . CYS A 1 457 ? 1.163 -18.888 41.74 1 18.145 449 CYS A CA 1
ATOM 3450 C C . CYS A 1 457 ? 2.341 -18.262 42.471 1 18.455 449 CYS A C 1
ATOM 3451 O O . CYS A 1 457 ? 2.972 -18.874 43.354 1 20.618 449 CYS A O 1
ATOM 3454 N N . LEU A 1 458 ? 2.643 -17.01 42.112 1 15.788 450 LEU A N 1
ATOM 3455 C CA . LEU A 1 458 ? 3.443 -16.113 42.93 1 15.926 450 LEU A CA 1
ATOM 3456 C C . LEU A 1 458 ? 2.535 -14.947 43.31 1 15.88 450 LEU A C 1
ATOM 3457 O O . LEU A 1 458 ? 1.479 -14.726 42.691 1 16.573 450 LEU A O 1
ATOM 3462 N N . ILE A 1 459 ? 2.936 -14.25 44.38 1 14.779 451 ILE A N 1
ATOM 3463 C CA . ILE A 1 459 ? 2.22 -13.048 44.799 1 13.601 451 ILE A CA 1
ATOM 3464 C C . ILE A 1 459 ? 3.271 -11.981 45.1 1 13.071 451 ILE A C 1
ATOM 3465 O O . ILE A 1 459 ? 4.404 -12.271 45.514 1 12.733 451 ILE A O 1
ATOM 3470 N N . GLN A 1 460 ? 2.925 -10.733 44.754 1 13.184 452 GLN A N 1
ATOM 3471 C CA . GLN A 1 460 ? 3.856 -9.607 44.839 1 12.373 452 GLN A CA 1
ATOM 3472 C C . GLN A 1 460 ? 3.557 -8.762 46.089 1 12.528 452 GLN A C 1
ATOM 3473 O O . GLN A 1 460 ? 2.73 -9.143 46.937 1 12.633 452 GLN A O 1
ATOM 3479 N N . GLU A 1 461 ? 4.276 -7.631 46.244 1 12.44 453 GLU A N 1
ATOM 3480 C CA . GLU A 1 461 ? 4.264 -6.851 47.495 1 10.785 453 GLU A CA 1
ATOM 3481 C C . GLU A 1 461 ? 2.823 -6.456 47.843 1 10.803 453 GLU A C 1
ATOM 3482 O O . GLU A 1 461 ? 2.077 -5.963 46.982 1 11.608 453 GLU A O 1
ATOM 3488 N N . PRO A 1 462 ? 2.421 -6.618 49.115 1 11.596 454 PRO A N 1
ATOM 3489 C CA . PRO A 1 462 ? 1.08 -6.182 49.546 1 12.023 454 PRO A CA 1
ATOM 3490 C C . PRO A 1 462 ? 1.027 -4.68 49.828 1 11.673 454 PRO A C 1
ATOM 3491 O O . PRO A 1 462 ? 2.029 -4.062 50.265 1 12.202 454 PRO A O 1
ATOM 3495 N N . VAL A 1 463 ? -0.172 -4.13 49.642 1 11.392 455 VAL A N 1
ATOM 3496 C CA . VAL A 1 463 ? -0.481 -2.79 50.131 1 11.031 455 VAL A CA 1
ATOM 3497 C C . VAL A 1 463 ? -1.738 -2.833 50.984 1 13.069 455 VAL A C 1
ATOM 3498 O O . VAL A 1 463 ? -2.611 -3.699 50.78 1 13.082 455 VAL A O 1
ATOM 3502 N N . PHE A 1 464 ? -1.865 -1.864 51.887 1 12.56 456 PHE A N 1
ATOM 3503 C CA . PHE A 1 464 ? -2.986 -1.875 52.841 1 12.937 456 PHE A CA 1
ATOM 3504 C C . PHE A 1 464 ? -3.844 -0.609 52.686 1 13.908 456 PHE A C 1
ATOM 3505 O O . PHE A 1 464 ? -3.345 0.506 52.478 1 13.421 456 PHE A O 1
ATOM 3513 N N . SER A 1 465 ? -5.152 -0.822 52.795 1 13.592 457 SER A N 1
ATOM 3514 C CA . SER A 1 465 ? -6.074 0.311 52.847 1 14.49 457 SER A CA 1
ATOM 3515 C C . SER A 1 465 ? -6.928 0.148 54.106 1 14.935 457 SER A C 1
ATOM 3516 O O . SER A 1 465 ? -7.584 -0.884 54.231 1 14.301 457 SER A O 1
ATOM 3519 N N . PRO A 1 466 ? -6.976 1.136 55.032 1 14.811 458 PRO A N 1
ATOM 3520 C CA . PRO A 1 466 ? -7.8 0.956 56.251 1 14.556 458 PRO A CA 1
ATOM 3521 C C . PRO A 1 466 ? -9.292 0.869 55.941 1 14.237 458 PRO A C 1
ATOM 3522 O O . PRO A 1 466 ? -9.756 1.512 54.993 1 16.48 458 PRO A O 1
ATOM 3526 N N . ARG A 1 467 ? -10.019 0.131 56.786 1 15.408 459 ARG A N 1
ATOM 3527 C CA . ARG A 1 467 ? -11.448 -0.053 56.532 1 15.936 459 ARG A CA 1
ATOM 3528 C C . ARG A 1 467 ? -12.167 1.304 56.526 1 17.245 459 ARG A C 1
ATOM 3529 O O . ARG A 1 467 ? -13.093 1.497 55.735 1 19.392 459 ARG A O 1
ATOM 3537 N N . SER A 1 468 ? -11.735 2.24 57.386 1 18.38 460 SER A N 1
ATOM 3538 C CA . SER A 1 468 ? -12.141 3.644 57.43 1 19.917 460 SER A CA 1
ATOM 3539 C C . SER A 1 468 ? -10.998 4.438 58.064 1 20.479 460 SER A C 1
ATOM 3540 O O . SER A 1 468 ? -10.067 3.855 58.608 1 20.925 460 SER A O 1
ATOM 3543 N N . LYS A 1 469 ? -11.097 5.787 58.022 1 24.025 461 LYS A N 1
ATOM 3544 C CA . LYS A 1 469 ? -10.012 6.652 58.491 1 26.101 461 LYS A CA 1
ATOM 3545 C C . LYS A 1 469 ? -9.663 6.365 59.951 1 25.355 461 LYS A C 1
ATOM 3546 O O . LYS A 1 469 ? -8.476 6.447 60.298 1 24.693 461 LYS A O 1
ATOM 3552 N N . ASP A 1 470 ? -10.663 5.999 60.785 1 24.014 462 ASP A N 1
ATOM 3553 C CA . ASP A 1 470 ? -10.385 5.744 62.197 1 24.24 462 ASP A CA 1
ATOM 3554 C C . ASP A 1 470 ? -10.515 4.276 62.583 1 24.695 462 ASP A C 1
ATOM 3555 O O . ASP A 1 470 ? -10.582 3.945 63.778 1 25.857 462 ASP A O 1
ATOM 3560 N N . ALA A 1 471 ? -10.429 3.366 61.592 1 20.64 463 ALA A N 1
ATOM 3561 C CA . ALA A 1 471 ? -10.308 1.944 61.911 1 19.026 463 ALA A CA 1
ATOM 3562 C C . ALA A 1 471 ? -9.053 1.697 62.759 1 17.977 463 ALA A C 1
ATOM 3563 O O . ALA A 1 471 ? -8.075 2.444 62.629 1 19.077 463 ALA A O 1
ATOM 3565 N N . PRO A 1 472 ? -9.017 0.646 63.599 1 17.821 464 PRO A N 1
ATOM 3566 C CA . PRO A 1 472 ? -7.8 0.288 64.339 1 17.49 464 PRO A CA 1
ATOM 3567 C C . PRO A 1 472 ? -6.648 -0.009 63.366 1 17.372 464 PRO A C 1
ATOM 3568 O O . PRO A 1 472 ? -6.874 -0.334 62.183 1 17.575 464 PRO A O 1
ATOM 3572 N N . GLU A 1 473 ? -5.427 0.088 63.902 1 17.698 465 GLU A N 1
ATOM 3573 C CA . GLU A 1 473 ? -4.249 -0.211 63.073 1 16.257 465 GLU A CA 1
ATOM 3574 C C . GLU A 1 473 ? -4.373 -1.591 62.439 1 16.233 465 GLU A C 1
ATOM 3575 O O . GLU A 1 473 ? -4.7 -2.582 63.098 1 16.222 465 GLU A O 1
ATOM 3581 N N . GLY A 1 474 ? -4.109 -1.64 61.12 1 14.494 466 GLY A N 1
ATOM 3582 C CA . GLY A 1 474 ? -4.077 -2.907 60.386 1 13.708 466 GLY A CA 1
ATOM 3583 C C . GLY A 1 474 ? -5.462 -3.532 60.214 1 14.795 466 GLY A C 1
ATOM 3584 O O . GLY A 1 474 ? -5.494 -4.716 59.859 1 16.881 466 GLY A O 1
ATOM 3585 N N . ASP A 1 475 ? -6.555 -2.774 60.441 1 14.294 467 ASP A N 1
ATOM 3586 C CA . ASP A 1 475 ? -7.896 -3.259 60.112 1 15.3 467 ASP A CA 1
ATOM 3587 C C . ASP A 1 475 ? -8.373 -2.672 58.798 1 15.163 467 ASP A C 1
ATOM 3588 O O . ASP A 1 475 ? -8.539 -1.462 58.666 1 15.955 467 ASP A O 1
ATOM 3593 N N . GLY A 1 476 ? -8.558 -3.569 57.82 1 14.12 468 GLY A N 1
ATOM 3594 C CA . GLY A 1 476 ? -8.981 -3.103 56.511 1 14.294 468 GLY A CA 1
ATOM 3595 C C . GLY A 1 476 ? -8.673 -4.159 55.459 1 14.181 468 GLY A C 1
ATOM 3596 O O . GLY A 1 476 ? -8.907 -5.337 55.664 1 13.919 468 GLY A O 1
ATOM 3597 N N . PHE A 1 477 ? -8.121 -3.703 54.317 1 13.019 469 PHE A N 1
ATOM 3598 C CA . PHE A 1 477 ? -7.975 -4.598 53.187 1 13.628 469 PHE A CA 1
ATOM 3599 C C . PHE A 1 477 ? -6.508 -4.599 52.745 1 13.635 469 PHE A C 1
ATOM 3600 O O . PHE A 1 477 ? -5.851 -3.539 52.752 1 14.358 469 PHE A O 1
ATOM 3608 N N . VAL A 1 478 ? -6.09 -5.76 52.269 1 12.362 470 VAL A N 1
ATOM 3609 C CA . VAL A 1 478 ? -4.751 -5.955 51.697 1 12.779 470 VAL A CA 1
ATOM 3610 C C . VAL A 1 478 ? -4.938 -6.361 50.254 1 12.656 470 VAL A C 1
ATOM 3611 O O . VAL A 1 478 ? -5.765 -7.212 49.914 1 13.598 470 VAL A O 1
ATOM 3615 N N . LEU A 1 479 ? -4.197 -5.677 49.372 1 11.268 471 LEU A N 1
ATOM 3616 C CA . LEU A 1 479 ? -4.253 -5.954 47.948 1 12.89 471 LEU A CA 1
ATOM 3617 C C . LEU A 1 479 ? -2.862 -6.353 47.465 1 11.287 471 LEU A C 1
ATOM 3618 O O . LEU A 1 479 ? -1.857 -5.867 47.987 1 11.881 471 LEU A O 1
ATOM 3623 N N . ALA A 1 480 ? -2.82 -7.261 46.493 1 11.939 472 ALA A N 1
ATOM 3624 C CA . ALA A 1 480 ? -1.531 -7.616 45.906 1 11.411 472 ALA A CA 1
ATOM 3625 C C . ALA A 1 480 ? -1.747 -8.242 44.539 1 12.132 472 ALA A C 1
ATOM 3626 O O . ALA A 1 480 ? -2.828 -8.804 44.274 1 12.796 472 ALA A O 1
ATOM 3628 N N . ILE A 1 481 ? -0.736 -8.159 43.689 1 11.69 473 ILE A N 1
ATOM 3629 C CA . ILE A 1 481 ? -0.795 -8.816 42.371 1 11.581 473 ILE A CA 1
ATOM 3630 C C . ILE A 1 481 ? -0.389 -10.289 42.468 1 12.206 473 ILE A C 1
ATOM 3631 O O . ILE A 1 481 ? 0.644 -10.622 43.058 1 13.467 473 ILE A O 1
ATOM 3636 N N . VAL A 1 482 ? -1.241 -11.16 41.926 1 12.898 474 VAL A N 1
ATOM 3637 C CA . VAL A 1 482 ? -0.971 -12.594 41.841 1 13.793 474 VAL A CA 1
ATOM 3638 C C . VAL A 1 482 ? -0.684 -12.97 40.398 1 13.761 474 VAL A C 1
ATOM 3639 O O . VAL A 1 482 ? -1.442 -12.598 39.48 1 14.126 474 VAL A O 1
ATOM 3643 N N . ASP A 1 483 ? 0.441 -13.668 40.194 1 14.655 475 ASP A N 1
ATOM 3644 C CA . ASP A 1 483 ? 0.769 -14.273 38.895 1 14.514 475 ASP A CA 1
ATOM 3645 C C . ASP A 1 483 ? 0.157 -15.668 38.844 1 17.124 475 ASP A C 1
ATOM 3646 O O . ASP A 1 483 ? 0.563 -16.53 39.645 1 17.243 475 ASP A O 1
ATOM 3651 N N . ARG A 1 484 ? -0.857 -15.854 37.975 1 17.742 476 ARG A N 1
ATOM 3652 C CA . ARG A 1 484 ? -1.448 -17.174 37.759 1 17.893 476 ARG A CA 1
ATOM 3653 C C . ARG A 1 484 ? -0.607 -17.868 36.693 1 20.862 476 ARG A C 1
ATOM 3654 O O . ARG A 1 484 ? -0.899 -17.71 35.499 1 20.313 476 ARG A O 1
ATOM 3662 N N . LEU A 1 485 ? 0.493 -18.499 37.104 1 19.73 477 LEU A N 1
ATOM 3663 C CA . LEU A 1 485 ? 1.541 -18.904 36.176 1 23.431 477 LEU A CA 1
ATOM 3664 C C . LEU A 1 485 ? 1.077 -19.91 35.126 1 26.837 477 LEU A C 1
ATOM 3665 O O . LEU A 1 485 ? 1.562 -19.843 34.011 1 32.217 477 LEU A O 1
ATOM 3670 N N . ASP A 1 486 ? 0.149 -20.788 35.476 1 26.037 478 ASP A N 1
ATOM 3671 C CA . ASP A 1 486 ? -0.359 -21.761 34.51 1 31.866 478 ASP A CA 1
ATOM 3672 C C . ASP A 1 486 ? -1.385 -21.147 33.549 1 35.807 478 ASP A C 1
ATOM 3673 O O . ASP A 1 486 ? -1.738 -21.783 32.542 1 32.888 478 ASP A O 1
ATOM 3678 N N . LEU A 1 487 ? -1.844 -19.909 33.831 1 29.608 479 LEU A N 1
ATOM 3679 C CA . LEU A 1 487 ? -2.895 -19.293 33.018 1 25.464 479 LEU A CA 1
ATOM 3680 C C . LEU A 1 487 ? -2.395 -18.123 32.16 1 24.997 479 LEU A C 1
ATOM 3681 O O . LEU A 1 487 ? -3.201 -17.584 31.411 1 23.097 479 LEU A O 1
ATOM 3686 N N . ASN A 1 488 ? -1.11 -17.733 32.241 1 22.5 480 ASN A N 1
ATOM 3687 C CA . ASN A 1 488 ? -0.548 -16.566 31.565 1 22.595 480 ASN A CA 1
ATOM 3688 C C . ASN A 1 488 ? -1.493 -15.39 31.839 1 18.708 480 ASN A C 1
ATOM 3689 O O . ASN A 1 488 ? -1.85 -14.643 30.944 1 19.925 480 ASN A O 1
ATOM 3694 N N . ARG A 1 489 ? -1.817 -15.186 33.13 1 17.603 481 ARG A N 1
ATOM 3695 C CA . ARG A 1 489 ? -2.547 -13.968 33.494 1 17.177 481 ARG A CA 1
ATOM 3696 C C . ARG A 1 489 ? -2.137 -13.487 34.888 1 15.56 481 ARG A C 1
ATOM 3697 O O . ARG A 1 489 ? -1.605 -14.262 35.694 1 16.841 481 ARG A O 1
ATOM 3705 N N . SER A 1 490 ? -2.464 -12.224 35.185 1 12.985 482 SER A N 1
ATOM 3706 C CA . SER A 1 490 ? -2.228 -11.58 36.467 1 12.986 482 SER A CA 1
ATOM 3707 C C . SER A 1 490 ? -3.565 -11.12 37.009 1 13.013 482 SER A C 1
ATOM 3708 O O . SER A 1 490 ? -4.468 -10.794 36.216 1 14.089 482 SER A O 1
ATOM 3711 N N . GLU A 1 491 ? -3.666 -11.118 38.342 1 12.987 483 GLU A N 1
ATOM 3712 C CA . GLU A 1 491 ? -4.894 -10.724 39.013 1 13.284 483 GLU A CA 1
ATOM 3713 C C . GLU A 1 491 ? -4.529 -9.874 40.219 1 12.832 483 GLU A C 1
ATOM 3714 O O . GLU A 1 491 ? -3.427 -9.944 40.717 1 15.336 483 GLU A O 1
ATOM 3720 N N . VAL A 1 492 ? -5.437 -9.037 40.707 1 12.867 484 VAL A N 1
ATOM 3721 C CA . VAL A 1 492 ? -5.281 -8.365 41.995 1 12.059 484 VAL A CA 1
ATOM 3722 C C . VAL A 1 492 ? -6.127 -9.129 42.992 1 13.338 484 VAL A C 1
ATOM 3723 O O . VAL A 1 492 ? -7.339 -9.219 42.776 1 15.118 484 VAL A O 1
ATOM 3727 N N . VAL A 1 493 ? -5.542 -9.61 44.086 1 12.672 485 VAL A N 1
ATOM 3728 C CA . VAL A 1 493 ? -6.404 -10.184 45.115 1 12.22 485 VAL A CA 1
ATOM 3729 C C . VAL A 1 493 ? -6.721 -9.139 46.177 1 13.783 485 VAL A C 1
ATOM 3730 O O . VAL A 1 493 ? -5.905 -8.233 46.417 1 14.054 485 VAL A O 1
ATOM 3734 N N . VAL A 1 494 ? -7.892 -9.269 46.828 1 12.76 486 VAL A N 1
ATOM 3735 C CA . VAL A 1 494 ? -8.282 -8.336 47.871 1 13.277 486 VAL A CA 1
ATOM 3736 C C . VAL A 1 494 ? -8.61 -9.215 49.079 1 14.257 486 VAL A C 1
ATOM 3737 O O . VAL A 1 494 ? -9.478 -10.088 48.966 1 14.958 486 VAL A O 1
ATOM 3741 N N . ILE A 1 495 ? -7.953 -8.921 50.21 1 13.444 487 ILE A N 1
ATOM 3742 C CA . ILE A 1 495 ? -8.099 -9.722 51.439 1 12.391 487 ILE A CA 1
ATOM 3743 C C . ILE A 1 495 ? -8.627 -8.789 52.517 1 14.062 487 ILE A C 1
ATOM 3744 O O . ILE A 1 495 ? -8.083 -7.702 52.707 1 14.489 487 ILE A O 1
ATOM 3749 N N . ASP A 1 496 ? -9.652 -9.208 53.285 1 13.764 488 ASP A N 1
ATOM 3750 C CA . ASP A 1 496 ? -10.064 -8.487 54.488 1 14.871 488 ASP A CA 1
ATOM 3751 C C . ASP A 1 496 ? -9.267 -9.038 55.676 1 15.788 488 ASP A C 1
ATOM 3752 O O . ASP A 1 496 ? -9.205 -10.256 55.871 1 15.938 488 ASP A O 1
ATOM 3757 N N . THR A 1 497 ? -8.618 -8.141 56.421 1 14.88 489 THR A N 1
ATOM 3758 C CA . THR A 1 497 ? -7.769 -8.535 57.544 1 15.652 489 THR A CA 1
ATOM 3759 C C . THR A 1 497 ? -8.534 -9.303 58.633 1 15.692 489 THR A C 1
ATOM 3760 O O . THR A 1 497 ? -7.881 -9.926 59.477 1 17.105 489 THR A O 1
ATOM 3764 N N . ARG A 1 498 ? -9.87 -9.261 58.586 1 17.214 490 ARG A N 1
ATOM 3765 C CA . ARG A 1 498 ? -10.621 -10.018 59.594 1 18.827 490 ARG A CA 1
ATOM 3766 C C . ARG A 1 498 ? -10.508 -11.512 59.311 1 22.385 490 ARG A C 1
ATOM 3767 O O . ARG A 1 498 ? -10.761 -12.331 60.205 1 23.131 490 ARG A O 1
ATOM 3775 N N . ASP A 1 499 ? -10.146 -11.907 58.087 1 18.434 491 ASP A N 1
ATOM 3776 C CA . ASP A 1 499 ? -9.725 -13.26 57.802 1 20.262 491 ASP A CA 1
ATOM 3777 C C . ASP A 1 499 ? -8.628 -13.21 56.736 1 17.001 491 ASP A C 1
ATOM 3778 O O . ASP A 1 499 ? -8.907 -13.331 55.54 1 18.536 491 ASP A O 1
ATOM 3783 N N . PHE A 1 500 ? -7.394 -13.18 57.216 1 18.465 492 PHE A N 1
ATOM 3784 C CA . PHE A 1 500 ? -6.255 -12.963 56.335 1 16.242 492 PHE A CA 1
ATOM 3785 C C . PHE A 1 500 ? -6.032 -14.131 55.373 1 18.444 492 PHE A C 1
ATOM 3786 O O . PHE A 1 500 ? -5.339 -13.979 54.363 1 17.919 492 PHE A O 1
ATOM 3794 N N . THR A 1 501 ? -6.572 -15.321 55.722 1 17.217 493 THR A N 1
ATOM 3795 C CA . THR A 1 501 ? -6.338 -16.515 54.931 1 16.46 493 THR A CA 1
ATOM 3796 C C . THR A 1 501 ? -7.175 -16.56 53.65 1 15.721 493 THR A C 1
ATOM 3797 O O . THR A 1 501 ? -6.938 -17.441 52.819 1 18.171 493 THR A O 1
ATOM 3801 N N . LYS A 1 502 ? -8.178 -15.677 53.521 1 16.73 494 LYS A N 1
ATOM 3802 C CA . LYS A 1 502 ? -9.13 -15.783 52.403 1 17.506 494 LYS A CA 1
ATOM 3803 C C . LYS A 1 502 ? -9.215 -14.486 51.585 1 17.245 494 LYS A C 1
ATOM 3804 O O . LYS A 1 502 ? -9.3 -13.404 52.159 1 17.927 494 LYS A O 1
ATOM 3810 N N . ALA A 1 503 ? -9.203 -14.634 50.263 1 16.131 495 ALA A N 1
ATOM 3811 C CA . ALA A 1 503 ? -9.532 -13.508 49.39 1 16.238 495 ALA A CA 1
ATOM 3812 C C . ALA A 1 503 ? -11.036 -13.275 49.378 1 17.448 495 ALA A C 1
ATOM 3813 O O . ALA A 1 503 ? -11.821 -14.253 49.244 1 20.057 495 ALA A O 1
ATOM 3815 N N . VAL A 1 504 ? -11.459 -11.994 49.469 1 14.981 496 VAL A N 1
ATOM 3816 C CA . VAL A 1 504 ? -12.872 -11.663 49.275 1 15.314 496 VAL A CA 1
ATOM 3817 C C . VAL A 1 504 ? -13.172 -11.36 47.802 1 15.407 496 VAL A C 1
ATOM 3818 O O . VAL A 1 504 ? -14.336 -11.335 47.405 1 17.432 496 VAL A O 1
ATOM 3822 N N . ALA A 1 505 ? -12.152 -10.968 47.018 1 15.454 497 ALA A N 1
ATOM 3823 C CA . ALA A 1 505 ? -12.381 -10.594 45.639 1 15.45 497 ALA A CA 1
ATOM 3824 C C . ALA A 1 505 ? -11.091 -10.789 44.867 1 13.314 497 ALA A C 1
ATOM 3825 O O . ALA A 1 505 ? -10.003 -10.815 45.45 1 14.189 497 ALA A O 1
ATOM 3827 N N . ALA A 1 506 ? -11.25 -10.922 43.54 1 15.507 498 ALA A N 1
ATOM 3828 C CA . ALA A 1 506 ? -10.115 -10.928 42.625 1 14.523 498 ALA A CA 1
ATOM 3829 C C . ALA A 1 506 ? -10.473 -10.031 41.471 1 16.935 498 ALA A C 1
ATOM 3830 O O . ALA A 1 506 ? -11.592 -10.124 40.978 1 18.155 498 ALA A O 1
ATOM 3832 N N . VAL A 1 507 ? -9.525 -9.2 41.062 1 13.665 499 VAL A N 1
ATOM 3833 C CA . VAL A 1 507 ? -9.647 -8.41 39.849 1 12.754 499 VAL A CA 1
ATOM 3834 C C . VAL A 1 507 ? -8.902 -9.159 38.757 1 13.447 499 VAL A C 1
ATOM 3835 O O . VAL A 1 507 ? -7.695 -9.396 38.901 1 16.2 499 VAL A O 1
ATOM 3839 N N . GLN A 1 508 ? -9.609 -9.593 37.719 1 13.032 500 GLN A N 1
ATOM 3840 C CA . GLN A 1 508 ? -9.031 -10.557 36.78 1 12.617 500 GLN A CA 1
ATOM 3841 C C . GLN A 1 508 ? -8.696 -9.822 35.477 1 12.471 500 GLN A C 1
ATOM 3842 O O . GLN A 1 508 ? -9.586 -9.548 34.653 1 13.566 500 GLN A O 1
ATOM 3848 N N . LEU A 1 509 ? -7.407 -9.565 35.245 1 13.051 501 LEU A N 1
ATOM 3849 C CA . LEU A 1 509 ? -7.012 -9.068 33.93 1 13.374 501 LEU A CA 1
ATOM 3850 C C . LEU A 1 509 ? -7.124 -10.205 32.915 1 15.338 501 LEU A C 1
ATOM 3851 O O . LEU A 1 509 ? -7.074 -11.381 33.294 1 15.677 501 LEU A O 1
ATOM 3856 N N . PRO A 1 510 ? -7.27 -9.864 31.618 1 14.206 502 PRO A N 1
ATOM 3857 C CA . PRO A 1 510 ? -7.293 -10.838 30.546 1 14.911 502 PRO A CA 1
ATOM 3858 C C . PRO A 1 510 ? -5.907 -11.253 30.035 1 16.239 502 PRO A C 1
ATOM 3859 O O . PRO A 1 510 ? -5.792 -11.927 29.012 1 18.197 502 PRO A O 1
ATOM 3863 N N . PHE A 1 511 ? -4.868 -10.854 30.783 1 15.052 503 PHE A N 1
ATOM 3864 C CA . PHE A 1 511 ? -3.465 -11.075 30.39 1 14.157 503 PHE A CA 1
ATOM 3865 C C . PHE A 1 511 ? -2.613 -10.971 31.631 1 14.776 503 PHE A C 1
ATOM 3866 O O . PHE A 1 511 ? -3.124 -10.624 32.71 1 13.942 503 PHE A O 1
ATOM 3874 N N . ALA A 1 512 ? -1.324 -11.273 31.434 1 14.051 504 ALA A N 1
ATOM 3875 C CA . ALA A 1 512 ? -0.316 -11.111 32.485 1 13.869 504 ALA A CA 1
ATOM 3876 C C . ALA A 1 512 ? 0.418 -9.796 32.278 1 13.749 504 ALA A C 1
ATOM 3877 O O . ALA A 1 512 ? 0.575 -9.314 31.149 1 14.973 504 ALA A O 1
ATOM 3879 N N . ILE A 1 513 ? 0.832 -9.199 33.399 1 14.044 505 ILE A N 1
ATOM 3880 C CA . ILE A 1 513 ? 1.707 -8.036 33.4 1 13.39 505 ILE A CA 1
ATOM 3881 C C . ILE A 1 513 ? 3.051 -8.474 33.993 1 12.67 505 ILE A C 1
ATOM 3882 O O . ILE A 1 513 ? 3.176 -9.546 34.6 1 13.152 505 ILE A O 1
ATOM 3887 N N . ARG A 1 514 ? 4.092 -7.63 33.804 1 12.924 506 ARG A N 1
ATOM 3888 C CA . ARG A 1 514 ? 5.367 -7.957 34.431 1 13.005 506 ARG A CA 1
ATOM 3889 C C . ARG A 1 514 ? 5.216 -8.062 35.95 1 13.435 506 ARG A C 1
ATOM 3890 O O . ARG A 1 514 ? 4.376 -7.37 36.574 1 13.523 506 ARG A O 1
ATOM 3898 N N . SER A 1 515 ? 6.079 -8.901 36.569 1 13.627 507 SER A N 1
ATOM 3899 C CA . SER A 1 515 ? 6.205 -8.904 38.006 1 13.969 507 SER A CA 1
ATOM 3900 C C . SER A 1 515 ? 6.991 -7.642 38.377 1 15.357 507 SER A C 1
ATOM 3901 O O . SER A 1 515 ? 8.059 -7.371 37.798 1 15.658 507 SER A O 1
ATOM 3904 N N . GLY A 1 516 ? 6.432 -6.824 39.265 1 12.765 508 GLY A N 1
ATOM 3905 C CA . GLY A 1 516 ? 6.967 -5.493 39.509 1 13.378 508 GLY A CA 1
ATOM 3906 C C . GLY A 1 516 ? 7.893 -5.412 40.716 1 13.728 508 GLY A C 1
ATOM 3907 O O . GLY A 1 516 ? 8.397 -6.41 41.237 1 14.477 508 GLY A O 1
ATOM 3908 N N . ILE A 1 517 ? 8.132 -4.173 41.134 1 12.245 509 ILE A N 1
ATOM 3909 C CA . ILE A 1 517 ? 8.971 -3.881 42.281 1 12.607 509 ILE A CA 1
ATOM 3910 C C . ILE A 1 517 ? 8.009 -3.439 43.379 1 12.762 509 ILE A C 1
ATOM 3911 O O . ILE A 1 517 ? 7.501 -4.343 44.069 1 13.38 509 ILE A O 1
ATOM 3916 N N . HIS A 1 518 ? 7.791 -2.134 43.55 1 11.783 510 HIS A N 1
ATOM 3917 C CA . HIS A 1 518 ? 6.865 -1.674 44.563 1 11.679 510 HIS A CA 1
ATOM 3918 C C . HIS A 1 518 ? 5.586 -1.193 43.894 1 13.054 510 HIS A C 1
ATOM 3919 O O . HIS A 1 518 ? 5.484 -0.94 42.681 1 13.74 510 HIS A O 1
ATOM 3926 N N . GLY A 1 519 ? 4.587 -1.036 44.755 1 12.025 511 GLY A N 1
ATOM 3927 C CA . GLY A 1 519 ? 3.337 -0.382 44.446 1 13.003 511 GLY A CA 1
ATOM 3928 C C . GLY A 1 519 ? 2.872 0.34 45.706 1 11.781 511 GLY A C 1
ATOM 3929 O O . GLY A 1 519 ? 3.363 0.093 46.816 1 12.489 511 GLY A O 1
ATOM 3930 N N . GLN A 1 520 ? 1.802 1.115 45.535 1 11.876 512 GLN A N 1
ATOM 3931 C CA . GLN A 1 520 ? 1.258 1.815 46.691 1 11.697 512 GLN A CA 1
ATOM 3932 C C . GLN A 1 520 ? -0.244 1.922 46.549 1 11.487 512 GLN A C 1
ATOM 3933 O O . GLN A 1 520 ? -0.794 2.128 45.431 1 11.228 512 GLN A O 1
ATOM 3939 N N . TRP A 1 521 ? -0.932 1.783 47.699 1 11.784 513 TRP A N 1
ATOM 3940 C CA . TRP A 1 521 ? -2.328 2.213 47.752 1 11.451 513 TRP A CA 1
ATOM 3941 C C . TRP A 1 521 ? -2.361 3.725 47.947 1 11.769 513 TRP A C 1
ATOM 3942 O O . TRP A 1 521 ? -1.788 4.226 48.917 1 13.329 513 TRP A O 1
ATOM 3953 N N A ILE A 1 522 ? -3.026 4.418 47.013 0.5 12.091 514 ILE A N 1
ATOM 3954 N N B ILE A 1 522 ? -3.032 4.416 47.017 0.5 12.338 514 ILE A N 1
ATOM 3955 C CA A ILE A 1 522 ? -3.127 5.868 47.105 0.5 12.532 514 ILE A CA 1
ATOM 3956 C CA B ILE A 1 522 ? -3.135 5.865 47.112 0.5 13.056 514 ILE A CA 1
ATOM 3957 C C A ILE A 1 522 ? -4.603 6.191 47.256 0.5 13.408 514 ILE A C 1
ATOM 3958 C C B ILE A 1 522 ? -4.606 6.198 47.251 0.5 13.723 514 ILE A C 1
ATOM 3959 O O A ILE A 1 522 ? -5.358 6.004 46.292 0.5 13.032 514 ILE A O 1
ATOM 3960 O O B ILE A 1 522 ? -5.358 6.014 46.284 0.5 13.321 514 ILE A O 1
ATOM 3969 N N . PRO A 1 523 ? -5.046 6.676 48.44 1 13.847 515 PRO A N 1
ATOM 3970 C CA . PRO A 1 523 ? -6.471 6.952 48.653 1 15.084 515 PRO A CA 1
ATOM 3971 C C . PRO A 1 523 ? -6.99 8.022 47.712 1 12.924 515 PRO A C 1
ATOM 3972 O O . PRO A 1 523 ? -6.269 8.958 47.3 1 14.879 515 PRO A O 1
ATOM 3976 N N . GLY A 1 524 ? -8.255 7.9 47.33 1 14.47 516 GLY A N 1
ATOM 3977 C CA . GLY A 1 524 ? -8.84 8.917 46.454 1 15.403 516 GLY A CA 1
ATOM 3978 C C . GLY A 1 524 ? -8.823 10.305 47.113 1 16.454 516 GLY A C 1
ATOM 3979 O O . GLY A 1 524 ? -8.633 11.305 46.398 1 15.43 516 GLY A O 1
ATOM 3980 N N . GLU A 1 525 ? -8.89 10.315 48.457 1 16.402 517 GLU A N 1
ATOM 3981 C CA . GLU A 1 525 ? -8.919 11.563 49.214 1 16.824 517 GLU A CA 1
ATOM 3982 C C . GLU A 1 525 ? -7.722 12.448 48.879 1 18.385 517 GLU A C 1
ATOM 3983 O O . GLU A 1 525 ? -7.886 13.654 48.842 1 19.855 517 GLU A O 1
ATOM 3989 N N . VAL A 1 526 ? -6.533 11.873 48.607 1 14.697 518 VAL A N 1
ATOM 3990 C CA . VAL A 1 526 ? -5.29 12.607 48.402 1 14.572 518 VAL A CA 1
ATOM 3991 C C . VAL A 1 526 ? -4.982 12.76 46.917 1 13.731 518 VAL A C 1
ATOM 3992 O O . VAL A 1 526 ? -3.944 13.319 46.561 1 16.67 518 VAL A O 1
ATOM 3996 N N . THR A 1 527 ? -5.884 12.297 46.042 1 13.856 519 THR A N 1
ATOM 3997 C CA . THR A 1 527 ? -5.628 12.272 44.624 1 13.846 519 THR A CA 1
ATOM 3998 C C . THR A 1 527 ? -6.371 13.451 44.015 1 13.931 519 THR A C 1
ATOM 3999 O O . THR A 1 527 ? -7.603 13.431 44.04 1 14.113 519 THR A O 1
ATOM 4003 N N . PRO A 1 528 ? -5.676 14.445 43.407 1 13.407 520 PRO A N 1
ATOM 4004 C CA . PRO A 1 528 ? -6.398 15.545 42.759 1 13.218 520 PRO A CA 1
ATOM 4005 C C . PRO A 1 528 ? -7.411 15.049 41.764 1 13.508 520 PRO A C 1
ATOM 4006 O O . PRO A 1 528 ? -7.114 14.176 40.966 1 14.177 520 PRO A O 1
ATOM 4010 N N . ASP A 1 529 ? -8.637 15.611 41.834 1 13.814 521 ASP A N 1
ATOM 4011 C CA . ASP A 1 529 ? -9.685 15.364 40.858 1 13.479 521 ASP A CA 1
ATOM 4012 C C . ASP A 1 529 ? -10.209 13.92 40.873 1 13.037 521 ASP A C 1
ATOM 401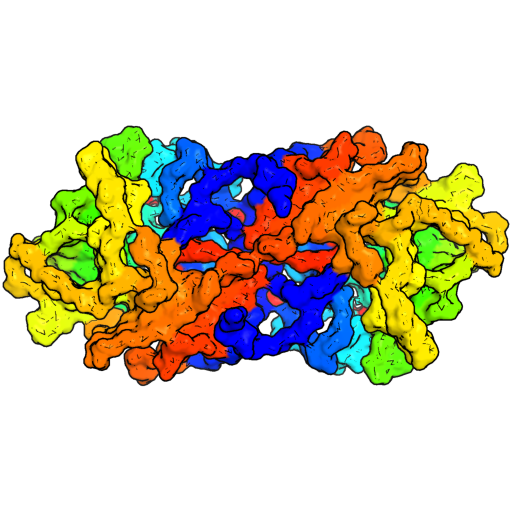3 O O . ASP A 1 529 ? -10.892 13.537 39.929 1 14.617 521 ASP A O 1
ATOM 4018 N N . PHE A 1 530 ? -9.937 13.147 41.937 1 13.841 522 PHE A N 1
ATOM 4019 C CA . PHE A 1 530 ? -10.463 11.794 41.987 1 14.926 522 PHE A CA 1
ATOM 4020 C C . PHE A 1 530 ? -11.989 11.75 41.882 1 15.688 522 PHE A C 1
ATOM 4021 O O . PHE A 1 530 ? -12.53 10.79 41.323 1 16.421 522 PHE A O 1
ATOM 4029 N N . GLU A 1 531 ? -12.644 12.804 42.404 1 17.911 523 GLU A N 1
ATOM 4030 C CA . GLU A 1 531 ? -14.105 12.768 42.333 1 22.476 523 GLU A CA 1
ATOM 4031 C C . GLU A 1 531 ? -14.633 12.881 40.896 1 23.674 523 GLU A C 1
ATOM 4032 O O . GLU A 1 531 ? -15.764 12.491 40.643 1 27.935 523 GLU A O 1
ATOM 4038 N N . THR A 1 532 ? -13.866 13.431 39.957 1 19.557 524 THR A N 1
ATOM 4039 C CA . THR A 1 532 ? -14.408 13.716 38.628 1 18.619 524 THR A CA 1
ATOM 4040 C C . THR A 1 532 ? -13.682 12.997 37.498 1 19.811 524 THR A C 1
ATOM 4041 O O . THR A 1 532 ? -14.191 12.983 36.369 1 21.187 524 THR A O 1
ATOM 4045 N N . LYS A 1 533 ? -12.463 12.506 37.762 1 19.227 525 LYS A N 1
ATOM 4046 C CA . LYS A 1 533 ? -11.683 11.939 36.671 1 20.321 525 LYS A CA 1
ATOM 4047 C C . LYS A 1 533 ? -11.477 10.455 36.937 1 18.074 525 LYS A C 1
ATOM 4048 O O . LYS A 1 533 ? -10.954 10.066 37.987 1 22.368 525 LYS A O 1
ATOM 4054 N N . GLY A 1 534 ? -11.808 9.63 35.948 1 16.992 526 GLY A N 1
ATOM 4055 C CA . GLY A 1 534 ? -11.444 8.213 35.951 1 17.222 526 GLY A CA 1
ATOM 4056 C C . GLY A 1 534 ? -10.096 7.994 35.248 1 15.152 526 GLY A C 1
ATOM 4057 O O . GLY A 1 534 ? -9.525 8.886 34.632 1 16.27 526 GLY A O 1
ATOM 4058 N N . LEU A 1 535 ? -9.653 6.733 35.276 1 13.295 527 LEU A N 1
ATOM 4059 C CA . LEU A 1 535 ? -8.506 6.312 34.48 1 13.874 527 LEU A CA 1
ATOM 4060 C C . LEU A 1 535 ? -8.857 6.288 33.007 1 13.5 527 LEU A C 1
ATOM 4061 O O . LEU A 1 535 ? -7.936 6.399 32.203 1 16.495 527 LEU A O 1
ATOM 4066 N N . VAL A 1 536 ? -10.149 6.13 32.634 1 14.895 528 VAL A N 1
ATOM 4067 C CA . VAL A 1 536 ? -10.571 6.086 31.237 1 14.96 528 VAL A CA 1
ATOM 4068 C C . VAL A 1 536 ? -11.506 7.289 31.021 1 16.327 528 VAL A C 1
ATOM 4069 O O . VAL A 1 536 ? -12.457 7.453 31.771 1 19.594 528 VAL A O 1
ATOM 4073 N N . ASP A 1 537 ? -11.241 8.117 30.015 1 21.77 529 ASP A N 1
ATOM 4074 C CA . ASP A 1 537 ? -12.204 9.194 29.756 1 21.735 529 ASP A CA 1
ATOM 4075 C C . ASP A 1 537 ? -13.429 8.633 29.036 1 18.711 529 ASP A C 1
ATOM 4076 O O . ASP A 1 537 ? -13.281 7.794 28.147 1 20.115 529 ASP A O 1
ATOM 4081 N N . LEU A 1 538 ? -14.603 9.076 29.469 1 21.504 530 LEU A N 1
ATOM 4082 C CA . LEU A 1 538 ? -15.833 8.59 28.884 1 17.644 530 LEU A CA 1
ATOM 4083 C C . LEU A 1 538 ? -16.019 9.134 27.476 1 16.517 530 LEU A C 1
ATOM 4084 O O . LEU A 1 538 ? -15.578 10.264 27.167 1 19.79 530 LEU A O 1
ATOM 4089 N N . PRO A 1 539 ? -16.662 8.358 26.589 1 15.722 531 PRO A N 1
ATOM 4090 C CA . PRO A 1 539 ? -17.027 8.895 25.277 1 16.169 531 PRO A CA 1
ATOM 4091 C C . PRO A 1 539 ? -18.144 9.915 25.47 1 16.254 531 PRO A C 1
ATOM 4092 O O . PRO A 1 539 ? -18.751 10.025 26.537 1 16.425 531 PRO A O 1
ATOM 4096 N N . LYS A 1 540 ? -18.39 10.675 24.399 1 17.737 532 LYS A N 1
ATOM 4097 C CA . LYS A 1 540 ? -19.375 11.743 24.473 1 18.313 532 LYS A CA 1
ATOM 4098 C C . LYS A 1 540 ? -20.804 11.207 24.654 1 16.508 532 LYS A C 1
ATOM 4099 O O . LYS A 1 540 ? -21.166 10.089 24.237 1 16.447 532 LYS A O 1
ATOM 4105 N N . GLU A 1 541 ? -21.639 12.078 25.227 1 17.496 533 GLU A N 1
ATOM 4106 C CA . GLU A 1 541 ? -23.036 11.726 25.452 1 16.551 533 GLU A CA 1
ATOM 4107 C C . GLU A 1 541 ? -23.871 11.733 24.159 1 18.194 533 GLU A C 1
ATOM 4108 O O . GLU A 1 541 ? -24.652 10.791 23.938 1 19.754 533 GLU A O 1
ATOM 4114 N N . GLU A 1 542 ? -23.721 12.801 23.34 1 18.136 534 GLU A N 1
ATOM 4115 C CA . GLU A 1 542 ? -24.566 12.964 22.164 1 20.031 534 GLU A CA 1
ATOM 4116 C C . GLU A 1 542 ? -24.408 11.745 21.245 1 17.315 534 GLU A C 1
ATOM 4117 O O . GLU A 1 542 ? -23.281 11.305 21.002 1 17.111 534 GLU A O 1
ATOM 4123 N N . HIS A 1 543 ? -25.527 11.259 20.69 1 17.843 535 HIS A N 1
ATOM 4124 C CA . HIS A 1 543 ? -25.442 10.186 19.695 1 16.13 535 HIS A CA 1
ATOM 4125 C C . HIS A 1 543 ? -24.8 10.694 18.406 1 17.169 535 HIS A C 1
ATOM 4126 O O . HIS A 1 543 ? -25.013 11.863 17.999 1 19.976 535 HIS A O 1
ATOM 4133 N N . TRP A 1 544 ? -24.051 9.796 17.732 1 15.179 536 TRP A N 1
ATOM 4134 C CA . TRP A 1 544 ? -23.554 10.106 16.397 1 15.029 536 TRP A CA 1
ATOM 4135 C C . TRP A 1 544 ? -24.694 10.113 15.386 1 19.044 536 TRP A C 1
ATOM 4136 O O . TRP A 1 544 ? -24.662 10.894 14.418 1 20.724 536 TRP A O 1
ATOM 4147 N N . ALA A 1 545 ? -25.581 9.132 15.484 1 17.231 537 ALA A N 1
ATOM 4148 C CA . ALA A 1 545 ? -26.565 8.888 14.435 1 17.326 537 ALA A CA 1
ATOM 4149 C C . ALA A 1 545 ? -27.802 9.747 14.667 1 19.644 537 ALA A C 1
ATOM 4150 O O . ALA A 1 545 ? -28.195 9.962 15.803 1 20.308 537 ALA A O 1
ATOM 4152 N N . PRO A 1 546 ? -28.472 10.227 13.587 1 20.051 538 PRO A N 1
ATOM 4153 C CA . PRO A 1 546 ? -29.77 10.902 13.755 1 20.756 538 PRO A CA 1
ATOM 4154 C C . PRO A 1 546 ? -30.863 9.917 14.152 1 19.752 538 PRO A C 1
ATOM 4155 O O . PRO A 1 546 ? -30.801 8.709 13.858 1 20.449 538 PRO A O 1
ATOM 4159 N N . LEU A 1 547 ? -31.896 10.473 14.809 1 21.229 539 LEU A N 1
ATOM 4160 C CA . LEU A 1 547 ? -33.024 9.678 15.261 1 22.433 539 LEU A CA 1
ATOM 4161 C C . LEU A 1 547 ? -33.639 8.834 14.141 1 22.352 539 LEU A C 1
ATOM 4162 O O . LEU A 1 547 ? -34.025 7.695 14.384 1 22.799 539 LEU A O 1
ATOM 4167 N N . SER A 1 548 ? -33.667 9.38 12.922 1 23.313 540 SER A N 1
ATOM 4168 C CA . SER A 1 548 ? -34.31 8.759 11.773 1 24.39 540 SER A CA 1
ATOM 4169 C C . SER A 1 548 ? -33.673 7.429 11.375 1 22.629 540 SER A C 1
ATOM 4170 O O . SER A 1 548 ? -34.303 6.624 10.709 1 24.217 540 SER A O 1
ATOM 4173 N N . GLN A 1 549 ? -32.408 7.185 11.787 1 19.785 541 GLN A N 1
ATOM 4174 C CA . GLN A 1 549 ? -31.745 5.957 11.376 1 18.388 541 GLN A CA 1
ATOM 4175 C C . GLN A 1 549 ? -32.107 4.749 12.25 1 17.409 541 GLN A C 1
ATOM 4176 O O . GLN A 1 549 ? -31.71 3.643 11.89 1 19.346 541 GLN A O 1
ATOM 4182 N N . SER A 1 550 ? -32.854 4.918 13.353 1 19.245 542 SER A N 1
ATOM 4183 C CA . SER A 1 550 ? -33.177 3.74 14.157 1 19.838 542 SER A CA 1
ATOM 4184 C C . SER A 1 550 ? -33.981 2.715 13.359 1 18.39 542 SER A C 1
ATOM 4185 O O . SER A 1 550 ? -34.885 3.108 12.599 1 18.076 542 SER A O 1
ATOM 4188 N N . PRO A 1 551 ? -33.702 1.401 13.504 1 18.491 543 PRO A N 1
ATOM 4189 C CA . PRO A 1 551 ? -34.554 0.373 12.919 1 19.148 543 PRO A CA 1
ATOM 4190 C C . PRO A 1 551 ? -35.97 0.387 13.499 1 17.862 543 PRO A C 1
ATOM 4191 O O . PRO A 1 551 ? -36.897 -0.077 12.833 1 18.549 543 PRO A O 1
ATOM 4195 N N . TYR A 1 552 ? -36.105 0.893 14.719 1 17.295 544 TYR A N 1
ATOM 4196 C CA . TYR A 1 552 ? -37.378 0.82 15.434 1 17.899 544 TYR A CA 1
ATOM 4197 C C . TYR A 1 552 ? -38.254 2.028 15.13 1 20.314 544 TYR A C 1
ATOM 4198 O O . TYR A 1 552 ? -37.813 3.173 15.175 1 19.9 544 TYR A O 1
ATOM 4207 N N . ASP A 1 553 ? -39.567 1.734 14.978 1 21.919 545 ASP A N 1
ATOM 4208 C CA . ASP A 1 553 ? -40.586 2.761 14.827 1 22.704 545 ASP A CA 1
ATOM 4209 C C . ASP A 1 553 ? -41.641 2.542 15.911 1 19.277 545 ASP A C 1
ATOM 4210 O O . ASP A 1 553 ? -42.226 1.455 15.897 1 20.543 545 ASP A O 1
ATOM 4215 N N . PRO A 1 554 ? -41.886 3.498 16.851 1 21.871 546 PRO A N 1
ATOM 4216 C CA . PRO A 1 554 ? -42.878 3.283 17.919 1 22.436 546 PRO A CA 1
ATOM 4217 C C . PRO A 1 554 ? -44.299 3.031 17.425 1 20.711 546 PRO A C 1
ATOM 4218 O O . PRO A 1 554 ? -45.102 2.485 18.173 1 22.476 546 PRO A O 1
ATOM 4222 N N . ASP A 1 555 ? -44.562 3.377 16.148 1 22.178 547 ASP A N 1
ATOM 4223 C CA . ASP A 1 555 ? -45.891 3.211 15.544 1 22.432 547 ASP A CA 1
ATOM 4224 C C . ASP A 1 555 ? -46.054 1.871 14.841 1 21.765 547 ASP A C 1
ATOM 4225 O O . ASP A 1 555 ? -47.175 1.472 14.517 1 24.018 547 ASP A O 1
ATOM 4230 N N . ALA A 1 556 ? -44.975 1.138 14.626 1 21.484 548 ALA A N 1
ATOM 4231 C CA . ALA A 1 556 ? -45.029 -0.083 13.856 1 20.985 548 ALA A CA 1
ATOM 4232 C C . ALA A 1 556 ? -45.574 -1.245 14.695 1 22.973 548 ALA A C 1
ATOM 4233 O O . ALA A 1 556 ? -45.962 -2.235 14.074 1 27.678 548 ALA A O 1
ATOM 4236 N N . TYR B 1 32 ? -4.739 -28.517 41.647 1 31.516 24 TYR B N 1
ATOM 4237 C CA . TYR B 1 32 ? -5.764 -28.123 42.664 1 26.987 24 TYR B CA 1
ATOM 4238 C C . TYR B 1 32 ? -6.525 -26.91 42.145 1 32.227 24 TYR B C 1
ATOM 4239 O O . TYR B 1 32 ? -5.908 -26.014 41.573 1 31.349 24 TYR B O 1
ATOM 4248 N N . VAL B 1 33 ? -7.843 -26.902 42.368 1 28.142 25 VAL B N 1
ATOM 4249 C CA . VAL B 1 33 ? -8.725 -25.788 42.017 1 27.322 25 VAL B CA 1
ATOM 4250 C C . VAL B 1 33 ? -8.265 -24.617 42.894 1 26.285 25 VAL B C 1
ATOM 4251 O O . VAL B 1 33 ? -7.86 -24.773 44.056 1 26.636 25 VAL B O 1
ATOM 4255 N N . HIS B 1 34 ? -8.29 -23.422 42.3 1 23.229 26 HIS B N 1
ATOM 4256 C CA . HIS B 1 34 ? -7.934 -22.222 43.036 1 21.631 26 HIS B CA 1
ATOM 4257 C C . HIS B 1 34 ? -9.155 -21.704 43.794 1 21.123 26 HIS B C 1
ATOM 4258 O O . HIS B 1 34 ? -10.185 -21.48 43.183 1 21.451 26 HIS B O 1
ATOM 4265 N N . PRO B 1 35 ? -9.097 -21.455 45.125 1 18.979 27 PRO B N 1
ATOM 4266 C CA . PRO B 1 35 ? -10.232 -20.911 45.871 1 19.88 27 PRO B CA 1
ATOM 4267 C C . PRO B 1 35 ? -10.881 -19.655 45.294 1 21.33 27 PRO B C 1
ATOM 4268 O O . PRO B 1 35 ? -12.101 -19.49 45.373 1 19.756 27 PRO B O 1
ATOM 4272 N N . THR B 1 36 ? -10.046 -18.757 44.706 1 19.86 28 THR B N 1
ATOM 4273 C CA . THR B 1 36 ? -10.6 -17.514 44.198 1 19.592 28 THR B CA 1
ATOM 4274 C C . THR B 1 36 ? -11.374 -17.743 42.89 1 18.698 28 THR B C 1
ATOM 4275 O O . THR B 1 36 ? -12.195 -16.885 42.53 1 17.903 28 THR B O 1
ATOM 4279 N N . ASP B 1 37 ? -11.15 -18.91 42.247 1 19.013 29 ASP B N 1
ATOM 4280 C CA . ASP B 1 37 ? -11.81 -19.189 40.975 1 20.38 29 ASP B CA 1
ATOM 4281 C C . ASP B 1 37 ? -13.277 -19.547 41.141 1 22.276 29 ASP B C 1
ATOM 4282 O O . ASP B 1 37 ? -14.006 -19.489 40.13 1 26.42 29 ASP B O 1
ATOM 4287 N N . ILE B 1 38 ? -13.658 -19.952 42.361 1 21.586 30 ILE B N 1
ATOM 4288 C CA . ILE B 1 38 ? -15.051 -20.256 42.627 1 22.712 30 ILE B CA 1
ATOM 4289 C C . ILE B 1 38 ? -15.806 -19.064 43.219 1 24.179 30 ILE B C 1
ATOM 4290 O O . ILE B 1 38 ? -17.01 -19.17 43.436 1 23.655 30 ILE B O 1
ATOM 4295 N N . LEU B 1 39 ? -15.151 -17.897 43.402 1 20.23 31 LEU B N 1
ATOM 4296 C CA . LEU B 1 39 ? -15.868 -16.68 43.761 1 20.583 31 LEU B CA 1
ATOM 4297 C C . LEU B 1 39 ? -16.759 -16.285 42.575 1 21.509 31 LEU B C 1
ATOM 4298 O O . LEU B 1 39 ? -16.339 -16.412 41.442 1 21.934 31 LEU B O 1
ATOM 4303 N N . PRO B 1 40 ? -17.985 -15.798 42.823 1 22.053 32 PRO B N 1
ATOM 4304 C CA . PRO B 1 40 ? -18.914 -15.484 41.736 1 23.451 32 PRO B CA 1
ATOM 4305 C C . PRO B 1 40 ? -18.529 -14.324 40.83 1 24.337 32 PRO B C 1
ATOM 4306 O O . PRO B 1 40 ? -17.977 -13.321 41.254 1 19.907 32 PRO B O 1
ATOM 4310 N N . SER B 1 41 ? -18.939 -14.491 39.583 1 23.338 33 SER B N 1
ATOM 4311 C CA . SER B 1 41 ? -18.753 -13.535 38.514 1 24.09 33 SER B CA 1
ATOM 4312 C C . SER B 1 41 ? -20.159 -13.056 38.144 1 23.521 33 SER B C 1
ATOM 4313 O O . SER B 1 41 ? -21.123 -13.853 38.121 1 25.533 33 SER B O 1
ATOM 4316 N N . GLY B 1 42 ? -20.256 -11.752 37.862 1 21.774 34 GLY B N 1
ATOM 4317 C CA . GLY B 1 42 ? -21.448 -11.16 37.276 1 21.195 34 GLY B CA 1
ATOM 4318 C C . GLY B 1 42 ? -21.467 -11.258 35.759 1 21.895 34 GLY B C 1
ATOM 4319 O O . GLY B 1 42 ? -22.414 -10.744 35.173 1 23.612 34 GLY B O 1
ATOM 4320 N N . TRP B 1 43 ? -20.481 -11.891 35.119 1 18.462 35 TRP B N 1
ATOM 4321 C CA . TRP B 1 43 ? -20.513 -11.989 33.669 1 19.11 35 TRP B CA 1
ATOM 4322 C C . TRP B 1 43 ? -21.329 -13.198 33.24 1 20.42 35 TRP B C 1
ATOM 4323 O O . TRP B 1 43 ? -21.093 -14.318 33.722 1 23.566 35 TRP B O 1
ATOM 4334 N N . PRO B 1 44 ? -22.225 -13.026 32.237 1 17.81 36 PRO B N 1
ATOM 4335 C CA . PRO B 1 44 ? -22.785 -14.174 31.536 1 21.093 36 PRO B CA 1
ATOM 4336 C C . PRO B 1 44 ? -21.708 -14.67 30.577 1 20.462 36 PRO B C 1
ATOM 4337 O O . PRO B 1 44 ? -20.677 -14.021 30.353 1 21.822 36 PRO B O 1
ATOM 4341 N N . THR B 1 45 ? -21.965 -15.845 30.007 1 20.921 37 THR B N 1
ATOM 4342 C CA . THR B 1 45 ? -21.067 -16.412 29.015 1 20.297 37 THR B CA 1
ATOM 4343 C C . THR B 1 45 ? -21.201 -15.659 27.697 1 20.573 37 THR B C 1
ATOM 4344 O O . THR B 1 45 ? -22.258 -15.696 27.077 1 23.406 37 THR B O 1
ATOM 4348 N N . ALA B 1 46 ? -20.115 -14.974 27.295 1 18.448 38 ALA B N 1
ATOM 4349 C CA . ALA B 1 46 ? -20.107 -14.118 26.109 1 19.471 38 ALA B CA 1
ATOM 4350 C C . ALA B 1 46 ? -19.143 -14.73 25.107 1 17.626 38 ALA B C 1
ATOM 4351 O O . ALA B 1 46 ? -17.946 -14.473 25.157 1 19.248 38 ALA B O 1
ATOM 4353 N N . THR B 1 47 ? -19.638 -15.621 24.229 1 17.779 39 THR B N 1
ATOM 4354 C CA . THR B 1 47 ? -18.796 -16.327 23.271 1 18.923 39 THR B CA 1
ATOM 4355 C C . THR B 1 47 ? -18.516 -15.423 22.066 1 19.347 39 THR B C 1
ATOM 4356 O O . THR B 1 47 ? -19.261 -14.469 21.792 1 19.493 39 THR B O 1
ATOM 4360 N N . ASP B 1 48 ? -17.425 -15.725 21.36 1 17.546 40 ASP B N 1
ATOM 4361 C CA . ASP B 1 48 ? -17.199 -15.264 20 1 17.868 40 ASP B CA 1
ATOM 4362 C C . ASP B 1 48 ? -17.435 -16.453 19.051 1 18.63 40 ASP B C 1
ATOM 4363 O O . ASP B 1 48 ? -17.776 -17.549 19.515 1 19.175 40 ASP B O 1
ATOM 4368 N N . LEU B 1 49 ? -17.242 -16.254 17.753 1 18.317 41 LEU B N 1
ATOM 4369 C CA . LEU B 1 49 ? -17.591 -17.307 16.788 1 18.843 41 LEU B CA 1
ATOM 4370 C C . LEU B 1 49 ? -16.759 -18.582 16.969 1 19.784 41 LEU B C 1
ATOM 4371 O O . LEU B 1 49 ? -17.188 -19.682 16.599 1 20.968 41 LEU B O 1
ATOM 4376 N N . SER B 1 50 ? -15.546 -18.443 17.516 1 18.198 42 SER B N 1
ATOM 4377 C CA . SER B 1 50 ? -14.681 -19.578 17.785 1 18.869 42 SER B CA 1
ATOM 4378 C C . SER B 1 50 ? -15.261 -20.474 18.885 1 20.57 42 SER B C 1
ATOM 4379 O O . SER B 1 50 ? -14.789 -21.624 19.006 1 21.014 42 SER B O 1
ATOM 4382 N N . GLY B 1 51 ? -16.199 -19.933 19.695 1 19.563 43 GLY B N 1
ATOM 4383 C CA . GLY B 1 51 ? -16.678 -20.604 20.903 1 21.056 43 GLY B CA 1
ATOM 4384 C C . GLY B 1 51 ? -15.947 -20.164 22.176 1 19.333 43 GLY B C 1
ATOM 4385 O O . GLY B 1 51 ? -16.42 -20.439 23.276 1 21.737 43 GLY B O 1
ATOM 4386 N N . GLY B 1 52 ? -14.822 -19.463 22.001 1 18.11 44 GLY B N 1
ATOM 4387 C CA . GLY B 1 52 ? -14.078 -18.891 23.128 1 19.451 44 GLY B CA 1
ATOM 4388 C C . GLY B 1 52 ? -14.948 -17.902 23.9 1 18.227 44 GLY B C 1
ATOM 4389 O O . GLY B 1 52 ? -15.737 -17.188 23.291 1 20.126 44 GLY B O 1
ATOM 4390 N N . ALA B 1 53 ? -14.787 -17.827 25.233 1 19.368 45 ALA B N 1
ATOM 4391 C CA . ALA B 1 53 ? -15.693 -16.961 25.981 1 19.485 45 ALA B CA 1
ATOM 4392 C C . ALA B 1 53 ? -14.913 -16.051 26.932 1 19.338 45 ALA B C 1
ATOM 4393 O O . ALA B 1 53 ? -15.483 -15.637 27.938 1 21.587 45 ALA B O 1
ATOM 4395 N N . GLN B 1 54 ? -13.631 -15.8 26.651 1 18.209 46 GLN B N 1
ATOM 4396 C CA . GLN B 1 54 ? -12.887 -14.945 27.588 1 16.771 46 GLN B CA 1
ATOM 4397 C C . GLN B 1 54 ? -13.007 -13.498 27.099 1 14.399 46 GLN B C 1
ATOM 4398 O O . GLN B 1 54 ? -12.441 -13.155 26.046 1 14.794 46 GLN B O 1
ATOM 4404 N N . PRO B 1 55 ? -13.612 -12.56 27.867 1 14.55 47 PRO B N 1
ATOM 4405 C CA . PRO B 1 55 ? -13.582 -11.145 27.503 1 14.447 47 PRO B CA 1
ATOM 4406 C C . PRO B 1 55 ? -12.153 -10.607 27.542 1 13.495 47 PRO B C 1
ATOM 4407 O O . PRO B 1 55 ? -11.395 -10.946 28.478 1 14.471 47 PRO B O 1
ATOM 4411 N N . ARG B 1 56 ? -11.812 -9.744 26.572 1 13.359 48 ARG B N 1
ATOM 4412 C CA . ARG B 1 56 ? -10.458 -9.183 26.511 1 13.423 48 ARG B CA 1
ATOM 4413 C C . ARG B 1 56 ? -10.561 -7.683 26.771 1 14.201 48 ARG B C 1
ATOM 4414 O O . ARG B 1 56 ? -10.262 -7.226 27.884 1 14.83 48 ARG B O 1
ATOM 4422 N N . ARG B 1 57 ? -11.01 -6.909 25.774 1 14.782 49 ARG B N 1
ATOM 4423 C CA . ARG B 1 57 ? -11.512 -5.537 25.958 1 15.293 49 ARG B CA 1
ATOM 4424 C C . ARG B 1 57 ? -10.395 -4.513 26.192 1 15.476 49 ARG B C 1
ATOM 4425 O O . ARG B 1 57 ? -10.71 -3.417 26.659 1 16.303 49 ARG B O 1
ATOM 4433 N N . PHE B 1 58 ? -9.16 -4.848 25.816 1 16.439 50 PHE B N 1
ATOM 4434 C CA . PHE B 1 58 ? -8.052 -3.894 25.976 1 15.116 50 PHE B CA 1
ATOM 4435 C C . PHE B 1 58 ? -8.193 -2.832 24.9 1 14.463 50 PHE B C 1
ATOM 4436 O O . PHE B 1 58 ? -8.463 -3.118 23.733 1 14.311 50 PHE B O 1
ATOM 4444 N N . GLU B 1 59 ? -7.838 -1.6 25.292 1 12.896 51 GLU B N 1
ATOM 4445 C CA . GLU B 1 59 ? -7.715 -0.493 24.35 1 11.833 51 GLU B CA 1
ATOM 4446 C C . GLU B 1 59 ? -6.315 0.087 24.537 1 12.804 51 GLU B C 1
ATOM 4447 O O . GLU B 1 59 ? -6.034 0.636 25.624 1 12.964 51 GLU B O 1
ATOM 4453 N N . GLY B 1 60 ? -5.47 0.018 23.509 1 13.052 52 GLY B N 1
ATOM 4454 C CA . GLY B 1 60 ? -4.165 0.665 23.642 1 12.693 52 GLY B CA 1
ATOM 4455 C C . GLY B 1 60 ? -3.193 0.139 22.6 1 14.046 52 GLY B C 1
ATOM 4456 O O . GLY B 1 60 ? -3.631 -0.376 21.56 1 14.502 52 GLY B O 1
ATOM 4457 N N . THR B 1 61 ? -1.896 0.22 22.932 1 13.488 53 THR B N 1
ATOM 4458 C CA . THR B 1 61 ? -0.873 0.017 21.894 1 12.879 53 THR B CA 1
ATOM 4459 C C . THR B 1 61 ? 0.274 -0.834 22.394 1 13.176 53 THR B C 1
ATOM 4460 O O . THR B 1 61 ? 0.545 -0.903 23.588 1 14.948 53 THR B O 1
ATOM 4464 N N . ILE B 1 62 ? 1.016 -1.392 21.415 1 13.843 54 ILE B N 1
ATOM 4465 C CA . ILE B 1 62 ? 2.373 -1.879 21.654 1 14.123 54 ILE B CA 1
ATOM 4466 C C . ILE B 1 62 ? 3.219 -1.333 20.512 1 14.703 54 ILE B C 1
ATOM 4467 O O . ILE B 1 62 ? 2.881 -1.554 19.339 1 16.396 54 ILE B O 1
ATOM 4472 N N . PHE B 1 63 ? 4.304 -0.613 20.858 1 14.473 55 PHE B N 1
ATOM 4473 C CA . PHE B 1 63 ? 5.231 -0.108 19.85 1 15.215 55 PHE B CA 1
ATOM 4474 C C . PHE B 1 63 ? 6.304 -1.172 19.609 1 14.743 55 PHE B C 1
ATOM 4475 O O . PHE B 1 63 ? 6.868 -1.677 20.57 1 14.175 55 PHE B O 1
ATOM 4483 N N . ASP B 1 64 ? 6.548 -1.529 18.33 1 15.284 56 ASP B N 1
ATOM 4484 C CA . ASP B 1 64 ? 7.608 -2.498 17.981 1 14.93 56 ASP B CA 1
ATOM 4485 C C . ASP B 1 64 ? 7.305 -3.851 18.631 1 14.199 56 ASP B C 1
ATOM 4486 O O . ASP B 1 64 ? 8.038 -4.352 19.513 1 15.352 56 ASP B O 1
ATOM 4491 N N . VAL B 1 65 ? 6.175 -4.445 18.188 1 14.406 57 VAL B N 1
ATOM 4492 C CA . VAL B 1 65 ? 5.72 -5.735 18.698 1 13.933 57 VAL B CA 1
ATOM 4493 C C . VAL B 1 65 ? 6.833 -6.771 18.455 1 13.892 57 VAL B C 1
ATOM 4494 O O . VAL B 1 65 ? 7.467 -6.736 17.381 1 15.948 57 VAL B O 1
ATOM 4498 N N . MET B 1 66 ? 7.047 -7.68 19.415 1 15.536 58 MET B N 1
ATOM 4499 C CA . MET B 1 66 ? 8.031 -8.759 19.261 1 15.771 58 MET B CA 1
ATOM 4500 C C . MET B 1 66 ? 7.72 -9.55 18.001 1 16.461 58 MET B C 1
ATOM 4501 O O . MET B 1 66 ? 6.55 -9.85 17.713 1 16.746 58 MET B O 1
ATOM 4506 N N . THR B 1 67 ? 8.793 -9.901 17.281 1 17.927 59 THR B N 1
ATOM 4507 C CA . THR B 1 67 ? 8.641 -10.729 16.087 1 18.525 59 THR B CA 1
ATOM 4508 C C . THR B 1 67 ? 9.62 -11.893 16.115 1 21.401 59 THR B C 1
ATOM 4509 O O . THR B 1 67 ? 10.694 -11.806 16.722 1 22.678 59 THR B O 1
ATOM 4513 N N . ARG B 1 68 ? 9.213 -12.981 15.476 1 19.472 60 ARG B N 1
ATOM 4514 C CA . ARG B 1 68 ? 10.095 -14.117 15.244 1 20.245 60 ARG B CA 1
ATOM 4515 C C . ARG B 1 68 ? 10.237 -14.303 13.755 1 20.261 60 ARG B C 1
ATOM 4516 O O . ARG B 1 68 ? 9.278 -14.179 13.017 1 21.595 60 ARG B O 1
ATOM 4524 N N . GLY B 1 69 ? 11.477 -14.495 13.309 1 22.464 61 GLY B N 1
ATOM 4525 C CA . GLY B 1 69 ? 11.68 -14.551 11.869 1 24.023 61 GLY B CA 1
ATOM 4526 C C . GLY B 1 69 ? 11.929 -13.159 11.322 1 27.352 61 GLY B C 1
ATOM 4527 O O . GLY B 1 69 ? 12.205 -12.237 12.08 1 32.371 61 GLY B O 1
ATOM 4528 N N . THR B 1 70 ? 11.859 -13.005 10.002 1 31.504 62 THR B N 1
ATOM 4529 C CA . THR B 1 70 ? 12.116 -11.722 9.362 1 28.615 62 THR B CA 1
ATOM 4530 C C . THR B 1 70 ? 10.82 -11.229 8.73 1 24.525 62 THR B C 1
ATOM 4531 O O . THR B 1 70 ? 10.241 -11.916 7.903 1 25.532 62 THR B O 1
ATOM 4535 N N . ILE B 1 71 ? 10.383 -10.042 9.153 1 24.428 63 ILE B N 1
ATOM 4536 C CA . ILE B 1 71 ? 9.202 -9.418 8.583 1 23.151 63 ILE B CA 1
ATOM 4537 C C . ILE B 1 71 ? 9.538 -9 7.155 1 20.865 63 ILE B C 1
ATOM 4538 O O . ILE B 1 71 ? 10.497 -8.262 6.948 1 23.199 63 ILE B O 1
ATOM 4543 N N . PRO B 1 72 ? 8.775 -9.452 6.124 1 21.107 64 PRO B N 1
ATOM 4544 C CA . PRO B 1 72 ? 9.085 -9.111 4.737 1 22.246 64 PRO B CA 1
ATOM 4545 C C . PRO B 1 72 ? 9.125 -7.605 4.543 1 24.133 64 PRO B C 1
ATOM 4546 O O . PRO B 1 72 ? 8.225 -6.874 5.005 1 22.207 64 PRO B O 1
ATOM 4550 N N . LYS B 1 73 ? 10.172 -7.132 3.859 1 24.408 65 LYS B N 1
ATOM 4551 C CA . LYS B 1 73 ? 10.294 -5.717 3.557 1 24.624 65 LYS B CA 1
ATOM 4552 C C . LYS B 1 73 ? 9.174 -5.21 2.636 1 22.174 65 LYS B C 1
ATOM 4553 O O . LYS B 1 73 ? 8.86 -4.022 2.603 1 22.24 65 LYS B O 1
ATOM 4559 N N . GLU B 1 74 ? 8.54 -6.141 1.921 1 23.139 66 GLU B N 1
ATOM 4560 C CA . GLU B 1 74 ? 7.506 -5.774 0.962 1 23.266 66 GLU B CA 1
ATOM 4561 C C . GLU B 1 74 ? 6.173 -5.436 1.643 1 22.634 66 GLU B C 1
ATOM 4562 O O . GLU B 1 74 ? 5.27 -4.929 0.98 1 23.333 66 GLU B O 1
ATOM 4568 N N . LEU B 1 75 ? 6.029 -5.758 2.943 1 20.257 67 LEU B N 1
ATOM 4569 C CA . LEU B 1 75 ? 4.803 -5.375 3.648 1 18.058 67 LEU B CA 1
ATOM 4570 C C . LEU B 1 75 ? 4.842 -3.903 4.018 1 18.465 67 LEU B C 1
ATOM 4571 O O . LEU B 1 75 ? 5.763 -3.47 4.733 1 21.042 67 LEU B O 1
ATOM 4576 N N . HIS B 1 76 ? 3.859 -3.149 3.525 1 17.772 68 HIS B N 1
ATOM 4577 C CA . HIS B 1 76 ? 3.823 -1.691 3.695 1 17.016 68 HIS B CA 1
ATOM 4578 C C . HIS B 1 76 ? 2.36 -1.319 3.805 1 17.803 68 HIS B C 1
ATOM 4579 O O . HIS B 1 76 ? 1.696 -0.982 2.834 1 18.88 68 HIS B O 1
ATOM 4586 N N . GLY B 1 77 ? 1.82 -1.45 5.029 1 16.687 69 GLY B N 1
ATOM 4587 C CA . GLY B 1 77 ? 0.39 -1.272 5.182 1 18.14 69 GLY B CA 1
ATOM 4588 C C . GLY B 1 77 ? -0.047 -1.766 6.564 1 16.776 69 GLY B C 1
ATOM 4589 O O . GLY B 1 77 ? 0.773 -1.878 7.463 1 16.182 69 GLY B O 1
ATOM 4590 N N . THR B 1 78 ? -1.361 -1.974 6.712 1 16.835 70 THR B N 1
ATOM 4591 C CA . THR B 1 78 ? -1.937 -2.303 8.024 1 15.812 70 THR B CA 1
ATOM 4592 C C . THR B 1 78 ? -2.886 -3.47 7.843 1 15.857 70 THR B C 1
ATOM 4593 O O . THR B 1 78 ? -3.756 -3.417 6.974 1 16.498 70 THR B O 1
ATOM 4597 N N . PHE B 1 79 ? -2.766 -4.453 8.727 1 15.29 71 PHE B N 1
ATOM 4598 C CA . PHE B 1 79 ? -3.752 -5.514 8.843 1 14.863 71 PHE B CA 1
ATOM 4599 C C . PHE B 1 79 ? -4.705 -5.085 9.947 1 15.832 71 PHE B C 1
ATOM 4600 O O . PHE B 1 79 ? -4.314 -4.999 11.11 1 14.794 71 PHE B O 1
ATOM 4608 N N . TYR B 1 80 ? -5.934 -4.745 9.542 1 15.175 72 TYR B N 1
ATOM 4609 C CA . TYR B 1 80 ? -6.981 -4.332 10.487 1 14.744 72 TYR B CA 1
ATOM 4610 C C . TYR B 1 80 ? -7.906 -5.517 10.686 1 18.035 72 TYR B C 1
ATOM 4611 O O . TYR B 1 80 ? -8.474 -6.021 9.718 1 17.059 72 TYR B O 1
ATOM 4620 N N . ARG B 1 81 ? -8.092 -5.981 11.935 1 15.832 73 ARG B N 1
ATOM 4621 C CA . ARG B 1 81 ? -9.01 -7.082 12.19 1 15.047 73 ARG B CA 1
ATOM 4622 C C . ARG B 1 81 ? -10.08 -6.584 13.149 1 15.758 73 ARG B C 1
ATOM 4623 O O . ARG B 1 81 ? -9.773 -5.752 14.009 1 17.142 73 ARG B O 1
ATOM 4631 N N . ILE B 1 82 ? -11.32 -7.046 12.973 1 14.244 74 ILE B N 1
ATOM 4632 C CA . ILE B 1 82 ? -12.375 -6.609 13.877 1 13.504 74 ILE B CA 1
ATOM 4633 C C . ILE B 1 82 ? -12.994 -7.804 14.59 1 15.453 74 ILE B C 1
ATOM 4634 O O . ILE B 1 82 ? -13.066 -8.914 14.048 1 15.735 74 ILE B O 1
ATOM 4639 N N . MET B 1 83 ? -13.345 -7.565 15.858 1 13.904 75 MET B N 1
ATOM 4640 C CA . MET B 1 83 ? -13.792 -8.633 16.731 1 14.375 75 MET B CA 1
ATOM 4641 C C . MET B 1 83 ? -14.983 -8.188 17.55 1 12.797 75 MET B C 1
ATOM 4642 O O . MET B 1 83 ? -15.121 -7.023 17.915 1 14.098 75 MET B O 1
ATOM 4647 N N . PRO B 1 84 ? -15.893 -9.121 17.902 1 13.275 76 PRO B N 1
ATOM 4648 C CA . PRO B 1 84 ? -16.921 -8.862 18.895 1 14.33 76 PRO B CA 1
ATOM 4649 C C . PRO B 1 84 ? -16.354 -9.069 20.295 1 14.642 76 PRO B C 1
ATOM 4650 O O . PRO B 1 84 ? -15.817 -10.125 20.58 1 15.396 76 PRO B O 1
ATOM 4654 N N . ASP B 1 85 ? -16.444 -8.047 21.146 1 12.536 77 ASP B N 1
ATOM 4655 C CA . ASP B 1 85 ? -15.851 -8.153 22.487 1 13.598 77 ASP B CA 1
ATOM 4656 C C . ASP B 1 85 ? -16.698 -7.279 23.398 1 13.182 77 ASP B C 1
ATOM 4657 O O . ASP B 1 85 ? -16.272 -6.174 23.744 1 14.004 77 ASP B O 1
ATOM 4662 N N . TYR B 1 86 ? -17.857 -7.796 23.834 1 12.826 78 TYR B N 1
ATOM 4663 C CA . TYR B 1 86 ? -18.727 -6.988 24.67 1 13.441 78 TYR B CA 1
ATOM 4664 C C . TYR B 1 86 ? -17.939 -6.226 25.734 1 14.453 78 TYR B C 1
ATOM 4665 O O . TYR B 1 86 ? -17.152 -6.803 26.513 1 14.021 78 TYR B O 1
ATOM 4674 N N . ALA B 1 87 ? -18.146 -4.899 25.735 1 13.214 79 ALA B N 1
ATOM 4675 C CA . ALA B 1 87 ? -17.336 -4.042 26.61 1 13.62 79 ALA B CA 1
ATOM 4676 C C . ALA B 1 87 ? -17.847 -4.045 28.046 1 12.897 79 ALA B C 1
ATOM 4677 O O . ALA B 1 87 ? -17.058 -3.894 28.999 1 13.895 79 ALA B O 1
ATOM 4679 N N . GLN B 1 88 ? -19.163 -4.203 28.203 1 14.214 80 GLN B N 1
ATOM 4680 C CA . GLN B 1 88 ? -19.776 -4.426 29.498 1 14.009 80 GLN B CA 1
ATOM 4681 C C . GLN B 1 88 ? -20.499 -5.764 29.518 1 14.373 80 GLN B C 1
ATOM 4682 O O . GLN B 1 88 ? -20.895 -6.285 28.462 1 14.198 80 GLN B O 1
ATOM 4688 N N . PRO B 1 89 ? -20.64 -6.412 30.692 1 14.374 81 PRO B N 1
ATOM 4689 C CA . PRO B 1 89 ? -21.324 -7.697 30.735 1 14.324 81 PRO B CA 1
ATOM 4690 C C . PRO B 1 89 ? -22.76 -7.531 30.227 1 13.83 81 PRO B C 1
ATOM 4691 O O . PRO B 1 89 ? -23.46 -6.67 30.737 1 14.031 81 PRO B O 1
ATOM 4695 N N . PRO B 1 90 ? -23.218 -8.325 29.222 1 12.87 82 PRO B N 1
ATOM 4696 C CA . PRO B 1 90 ? -24.465 -7.955 28.524 1 13.786 82 PRO B CA 1
ATOM 4697 C C . PRO B 1 90 ? -25.723 -8.499 29.213 1 14.651 82 PRO B C 1
ATOM 4698 O O . PRO B 1 90 ? -26.495 -9.238 28.59 1 16.288 82 PRO B O 1
ATOM 4702 N N . THR B 1 91 ? -25.951 -8.029 30.44 1 15.116 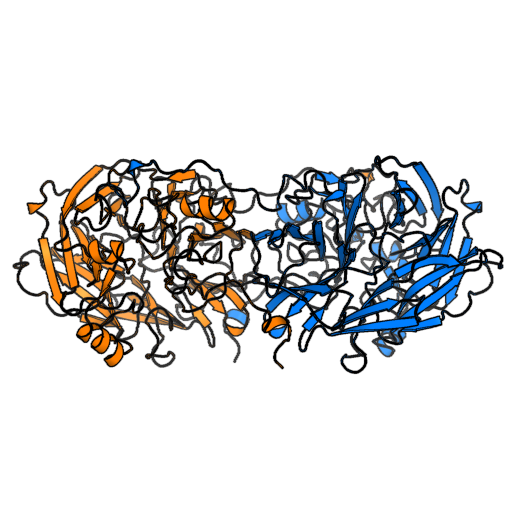83 THR B N 1
ATOM 4703 C CA . THR B 1 91 ? -26.974 -8.652 31.288 1 16.646 83 THR B CA 1
ATOM 4704 C C . THR B 1 91 ? -28.379 -8.041 31.133 1 16.374 83 THR B C 1
ATOM 4705 O O . THR B 1 91 ? -29.277 -8.459 31.875 1 19.243 83 THR B O 1
ATOM 4709 N N . TYR B 1 92 ? -28.605 -7.038 30.266 1 15.949 84 TYR B N 1
ATOM 4710 C CA . TYR B 1 92 ? -29.872 -6.288 30.311 1 14.592 84 TYR B CA 1
ATOM 4711 C C . TYR B 1 92 ? -31.088 -7.218 30.108 1 16.527 84 TYR B C 1
ATOM 4712 O O . TYR B 1 92 ? -32.063 -7.148 30.879 1 16.916 84 TYR B O 1
ATOM 4721 N N . TYR B 1 93 ? -31.048 -8.055 29.072 1 15.682 85 TYR B N 1
ATOM 4722 C CA . TYR B 1 93 ? -32.207 -8.867 28.726 1 18.04 85 TYR B CA 1
ATOM 4723 C C . TYR B 1 93 ? -31.964 -10.309 29.114 1 16.311 85 TYR B C 1
ATOM 4724 O O . TYR B 1 93 ? -31.05 -10.945 28.612 1 17.476 85 TYR B O 1
ATOM 4733 N N . LYS B 1 94 ? -32.83 -10.838 30.019 1 18.208 86 LYS B N 1
ATOM 4734 C CA . LYS B 1 94 ? -32.76 -12.251 30.405 1 18.966 86 LYS B CA 1
ATOM 4735 C C . LYS B 1 94 ? -31.354 -12.634 30.903 1 17.798 86 LYS B C 1
ATOM 4736 O O . LYS B 1 94 ? -30.863 -13.719 30.603 1 19.723 86 LYS B O 1
ATOM 4742 N N . GLY B 1 95 ? -30.703 -11.675 31.573 1 18.437 87 GLY B N 1
ATOM 4743 C CA . GLY B 1 95 ? -29.391 -11.912 32.166 1 18.29 87 GLY B CA 1
ATOM 4744 C C . GLY B 1 95 ? -28.304 -12.151 31.101 1 19.285 87 GLY B C 1
ATOM 4745 O O . GLY B 1 95 ? -27.217 -12.682 31.41 1 20.733 87 GLY B O 1
ATOM 4746 N N . GLY B 1 96 ? -28.597 -11.774 29.852 1 18.325 88 GLY B N 1
ATOM 4747 C CA . GLY B 1 96 ? -27.664 -12.018 28.749 1 17.475 88 GLY B CA 1
ATOM 4748 C C . GLY B 1 96 ? -27.602 -13.465 28.268 1 16.094 88 GLY B C 1
ATOM 4749 O O . GLY B 1 96 ? -26.719 -13.827 27.482 1 19.462 88 GLY B O 1
ATOM 4750 N N . GLU B 1 97 ? -28.555 -14.307 28.726 1 17.258 89 GLU B N 1
ATOM 4751 C CA . GLU B 1 97 ? -28.517 -15.735 28.448 1 18.955 89 GLU B CA 1
ATOM 4752 C C . GLU B 1 97 ? -28.548 -16.062 26.946 1 17.183 89 GLU B C 1
ATOM 4753 O O . GLU B 1 97 ? -28.005 -17.097 26.528 1 20.436 89 GLU B O 1
ATOM 4759 N N . LEU B 1 98 ? -29.169 -15.165 26.156 1 17.411 90 LEU B N 1
ATOM 4760 C CA . LEU B 1 98 ? -29.364 -15.417 24.733 1 18.499 90 LEU B CA 1
ATOM 4761 C C . LEU B 1 98 ? -28.487 -14.533 23.844 1 17.088 90 LEU B C 1
ATOM 4762 O O . LEU B 1 98 ? -28.76 -14.405 22.642 1 17.506 90 LEU B O 1
ATOM 4767 N N . ASN B 1 99 ? -27.42 -13.936 24.438 1 16.479 91 ASN B N 1
ATOM 4768 C CA . ASN B 1 99 ? -26.457 -13.227 23.606 1 16.836 91 ASN B CA 1
ATOM 4769 C C . ASN B 1 99 ? -25.859 -14.188 22.579 1 17.624 91 ASN B C 1
ATOM 4770 O O . ASN B 1 99 ? -25.634 -15.354 22.856 1 18.921 91 ASN B O 1
ATOM 4775 N N . ALA B 1 100 ? -25.58 -13.646 21.372 1 15.45 92 ALA B N 1
ATOM 4776 C CA . ALA B 1 100 ? -25.062 -14.412 20.264 1 17.687 92 ALA B CA 1
ATOM 4777 C C . ALA B 1 100 ? -23.587 -14.074 20.072 1 16.75 92 ALA B C 1
ATOM 4778 O O . ALA B 1 100 ? -23.165 -12.961 20.423 1 17.226 92 ALA B O 1
ATOM 4780 N N . PRO B 1 101 ? -22.786 -14.985 19.471 1 15.109 93 PRO B N 1
ATOM 4781 C CA . PRO B 1 101 ? -21.366 -14.701 19.233 1 15.04 93 PRO B CA 1
ATOM 4782 C C . PRO B 1 101 ? -21.116 -13.501 18.326 1 16.546 93 PRO B C 1
ATOM 4783 O O . PRO B 1 101 ? -20.033 -12.891 18.386 1 17.935 93 PRO B O 1
ATOM 4787 N N . ILE B 1 102 ? -22.143 -13.147 17.526 1 15.353 94 ILE B N 1
ATOM 4788 C CA . ILE B 1 102 ? -22.035 -12.017 16.601 1 14.748 94 ILE B CA 1
ATOM 4789 C C . ILE B 1 102 ? -22.537 -10.709 17.247 1 15.052 94 ILE B C 1
ATOM 4790 O O . ILE B 1 102 ? -22.62 -9.688 16.561 1 16.496 94 ILE B O 1
ATOM 4795 N N . ASP B 1 103 ? -22.899 -10.71 18.544 1 14.614 95 ASP B N 1
ATOM 4796 C CA . ASP B 1 103 ? -23.43 -9.487 19.144 1 14.702 95 ASP B CA 1
ATOM 4797 C C . ASP B 1 103 ? -22.417 -8.431 19.606 1 14.258 95 ASP B C 1
ATOM 4798 O O . ASP B 1 103 ? -22.727 -7.227 19.556 1 15.624 95 ASP B O 1
ATOM 4803 N N . GLY B 1 104 ? -21.275 -8.896 20.151 1 14.1 96 GLY B N 1
ATOM 4804 C CA . GLY B 1 104 ? -20.53 -8.047 21.086 1 13.717 96 GLY B CA 1
ATOM 4805 C C . GLY B 1 104 ? -19.944 -6.788 20.421 1 13.94 96 GLY B C 1
ATOM 4806 O O . GLY B 1 104 ? -19.585 -6.785 19.228 1 14.569 96 GLY B O 1
ATOM 4807 N N . ASP B 1 105 ? -19.751 -5.746 21.254 1 12.399 97 ASP B N 1
ATOM 4808 C CA . ASP B 1 105 ? -19.203 -4.477 20.772 1 12.348 97 ASP B CA 1
ATOM 4809 C C . ASP B 1 105 ? -17.97 -4.676 19.893 1 12.971 97 ASP B C 1
ATOM 4810 O O . ASP B 1 105 ? -17 -5.35 20.268 1 13.502 97 ASP B O 1
ATOM 4815 N N . GLY B 1 106 ? -17.96 -3.998 18.731 1 13.274 98 GLY B N 1
ATOM 4816 C CA . GLY B 1 106 ? -16.829 -4.06 17.813 1 13.542 98 GLY B CA 1
ATOM 4817 C C . GLY B 1 106 ? -15.574 -3.407 18.396 1 12.608 98 GLY B C 1
ATOM 4818 O O . GLY B 1 106 ? -15.605 -2.267 18.847 1 13.87 98 GLY B O 1
ATOM 4819 N N . THR B 1 107 ? -14.463 -4.12 18.239 1 12.575 99 THR B N 1
ATOM 4820 C CA . THR B 1 107 ? -13.142 -3.611 18.587 1 12.585 99 THR B CA 1
ATOM 4821 C C . THR B 1 107 ? -12.2 -3.934 17.432 1 12.886 99 THR B C 1
ATOM 4822 O O . THR B 1 107 ? -12.254 -5.041 16.884 1 13.359 99 THR B O 1
ATOM 4826 N N . VAL B 1 108 ? -11.426 -2.918 17.014 1 13.585 100 VAL B N 1
ATOM 4827 C CA . VAL B 1 108 ? -10.499 -3.035 15.909 1 13.212 100 VAL B CA 1
ATOM 4828 C C . VAL B 1 108 ? -9.083 -3.223 16.437 1 12.855 100 VAL B C 1
ATOM 4829 O O . VAL B 1 108 ? -8.647 -2.407 17.25 1 13.831 100 VAL B O 1
ATOM 4833 N N . ALA B 1 109 ? -8.408 -4.278 15.949 1 13.919 101 ALA B N 1
ATOM 4834 C CA . ALA B 1 109 ? -6.96 -4.416 16.181 1 13.578 101 ALA B CA 1
ATOM 4835 C C . ALA B 1 109 ? -6.248 -4.079 14.883 1 15.94 101 ALA B C 1
ATOM 4836 O O . ALA B 1 109 ? -6.562 -4.662 13.848 1 17.061 101 ALA B O 1
ATOM 4838 N N . ALA B 1 110 ? -5.289 -3.195 14.95 1 13.898 102 ALA B N 1
ATOM 4839 C CA . ALA B 1 110 ? -4.48 -2.783 13.805 1 13.758 102 ALA B CA 1
ATOM 4840 C C . ALA B 1 110 ? -3.049 -3.242 14.027 1 14.516 102 ALA B C 1
ATOM 4841 O O . ALA B 1 110 ? -2.457 -3.009 15.093 1 15.09 102 ALA B O 1
ATOM 4843 N N . PHE B 1 111 ? -2.501 -3.911 12.999 1 13.122 103 PHE B N 1
ATOM 4844 C CA . PHE B 1 111 ? -1.094 -4.323 13.003 1 14.886 103 PHE B CA 1
ATOM 4845 C C . PHE B 1 111 ? -0.435 -3.632 11.809 1 15.721 103 PHE B C 1
ATOM 4846 O O . PHE B 1 111 ? -0.737 -3.984 10.67 1 14.878 103 PHE B O 1
ATOM 4854 N N . ARG B 1 112 ? 0.383 -2.616 12.088 1 16.104 104 ARG B N 1
ATOM 4855 C CA . ARG B 1 112 ? 0.955 -1.806 11.02 1 16.363 104 ARG B CA 1
ATOM 4856 C C . ARG B 1 112 ? 2.391 -2.218 10.744 1 16.2 104 ARG B C 1
ATOM 4857 O O . ARG B 1 112 ? 3.217 -2.226 11.653 1 16.563 104 ARG B O 1
ATOM 4865 N N . PHE B 1 113 ? 2.651 -2.586 9.489 1 14.882 105 PHE B N 1
ATOM 4866 C CA . PHE B 1 113 ? 3.958 -3.077 9.028 1 14.844 105 PHE B CA 1
ATOM 4867 C C . PHE B 1 113 ? 4.608 -1.99 8.164 1 16.549 105 PHE B C 1
ATOM 4868 O O . PHE B 1 113 ? 4.048 -1.548 7.159 1 16.43 105 PHE B O 1
ATOM 4876 N N . LYS B 1 114 ? 5.801 -1.532 8.6 1 17.214 106 LYS B N 1
ATOM 4877 C CA . LYS B 1 114 ? 6.52 -0.543 7.803 1 19.683 106 LYS B CA 1
ATOM 4878 C C . LYS B 1 114 ? 8.005 -0.768 8.045 1 20.301 106 LYS B C 1
ATOM 4879 O O . LYS B 1 114 ? 8.44 -0.756 9.194 1 18.958 106 LYS B O 1
ATOM 4885 N N . ASP B 1 115 ? 8.742 -1.065 6.967 1 21.891 107 ASP B N 1
ATOM 4886 C CA . ASP B 1 115 ? 10.203 -1.218 7.061 1 21.966 107 ASP B CA 1
ATOM 4887 C C . ASP B 1 115 ? 10.578 -2.277 8.092 1 18.68 107 ASP B C 1
ATOM 4888 O O . ASP B 1 115 ? 11.525 -2.066 8.85 1 22.207 107 ASP B O 1
ATOM 4893 N N . GLY B 1 116 ? 9.829 -3.399 8.143 1 19.259 108 GLY B N 1
ATOM 4894 C CA . GLY B 1 116 ? 10.147 -4.544 9 1 19.655 108 GLY B CA 1
ATOM 4895 C C . GLY B 1 116 ? 9.651 -4.423 10.452 1 18.283 108 GLY B C 1
ATOM 4896 O O . GLY B 1 116 ? 9.767 -5.43 11.192 1 23.217 108 GLY B O 1
ATOM 4897 N N . LYS B 1 117 ? 9.165 -3.228 10.84 1 19.788 109 LYS B N 1
ATOM 4898 C CA . LYS B 1 117 ? 8.683 -2.934 12.191 1 20.297 109 LYS B CA 1
ATOM 4899 C C . LYS B 1 117 ? 7.166 -3.12 12.208 1 18.311 109 LYS B C 1
ATOM 4900 O O . LYS B 1 117 ? 6.496 -2.708 11.249 1 19.269 109 LYS B O 1
ATOM 4906 N N . VAL B 1 118 ? 6.667 -3.743 13.291 1 14.219 110 VAL B N 1
ATOM 4907 C CA . VAL B 1 118 ? 5.222 -3.876 13.461 1 16.421 110 VAL B CA 1
ATOM 4908 C C . VAL B 1 118 ? 4.814 -3.13 14.73 1 14.852 110 VAL B C 1
ATOM 4909 O O . VAL B 1 118 ? 5.404 -3.424 15.799 1 16.312 110 VAL B O 1
ATOM 4913 N N . ASP B 1 119 ? 3.733 -2.329 14.624 1 14.059 111 ASP B N 1
ATOM 4914 C CA . ASP B 1 119 ? 3.097 -1.723 15.798 1 13.702 111 ASP B CA 1
ATOM 4915 C C . ASP B 1 119 ? 1.676 -2.264 15.877 1 15.693 111 ASP B C 1
ATOM 4916 O O . ASP B 1 119 ? 1.101 -2.687 14.86 1 14.791 111 ASP B O 1
ATOM 4921 N N . TYR B 1 120 ? 1.137 -2.212 17.094 1 14.978 112 TYR B N 1
ATOM 4922 C CA . TYR B 1 120 ? -0.228 -2.669 17.302 1 14.252 112 TYR B CA 1
ATOM 4923 C C . TYR B 1 120 ? -1.013 -1.584 18.023 1 14.918 112 TYR B C 1
ATOM 4924 O O . TYR B 1 120 ? -0.512 -0.96 18.966 1 14.13 112 TYR B O 1
ATOM 4933 N N . ARG B 1 121 ? -2.294 -1.453 17.618 1 14.142 113 ARG B N 1
ATOM 4934 C CA . ARG B 1 121 ? -3.232 -0.616 18.37 1 13.885 113 ARG B CA 1
ATOM 4935 C C . ARG B 1 121 ? -4.581 -1.324 18.352 1 16.933 113 ARG B C 1
ATOM 4936 O O . ARG B 1 121 ? -4.998 -1.871 17.309 1 16.756 113 ARG B O 1
ATOM 4944 N N . GLN B 1 122 ? -5.277 -1.307 19.49 1 14.223 114 GLN B N 1
ATOM 4945 C CA . GLN B 1 122 ? -6.63 -1.842 19.534 1 14.677 114 GLN B CA 1
ATOM 4946 C C . GLN B 1 122 ? -7.556 -0.855 20.211 1 15.143 114 GLN B C 1
ATOM 4947 O O . GLN B 1 122 ? -7.138 -0.18 21.153 1 13.652 114 GLN B O 1
ATOM 4953 N N . ARG B 1 123 ? -8.799 -0.744 19.698 1 14.199 115 ARG B N 1
ATOM 4954 C CA . ARG B 1 123 ? -9.723 0.242 20.273 1 13.438 115 ARG B CA 1
ATOM 4955 C C . ARG B 1 123 ? -11.148 -0.155 19.907 1 12.93 115 ARG B C 1
ATOM 4956 O O . ARG B 1 123 ? -11.429 -0.579 18.78 1 13.043 115 ARG B O 1
ATOM 4964 N N . PHE B 1 124 ? -12.074 0.067 20.853 1 11.518 116 PHE B N 1
ATOM 4965 C CA . PHE B 1 124 ? -13.49 -0.122 20.547 1 11.935 116 PHE B CA 1
ATOM 4966 C C . PHE B 1 124 ? -13.952 0.992 19.619 1 12.86 116 PHE B C 1
ATOM 4967 O O . PHE B 1 124 ? -13.626 2.187 19.78 1 13.941 116 PHE B O 1
ATOM 4975 N N . VAL B 1 125 ? -14.849 0.582 18.706 1 13.37 117 VAL B N 1
ATOM 4976 C CA . VAL B 1 125 ? -15.648 1.545 17.919 1 12.659 117 VAL B CA 1
ATOM 4977 C C . VAL B 1 125 ? -16.613 2.273 18.864 1 12.644 117 VAL B C 1
ATOM 4978 O O . VAL B 1 125 ? -17.265 1.609 19.686 1 14.031 117 VAL B O 1
ATOM 4982 N N . GLU B 1 126 ? -16.672 3.623 18.818 1 13.84 118 GLU B N 1
ATOM 4983 C CA . GLU B 1 126 ? -17.537 4.312 19.753 1 14.347 118 GLU B CA 1
ATOM 4984 C C . GLU B 1 126 ? -18.936 4.403 19.142 1 14.755 118 GLU B C 1
ATOM 4985 O O . GLU B 1 126 ? -19.426 5.501 18.805 1 16.992 118 GLU B O 1
ATOM 4991 N N . THR B 1 127 ? -19.551 3.243 18.904 1 12.352 119 THR B N 1
ATOM 4992 C CA . THR B 1 127 ? -20.937 3.211 18.416 1 12.369 119 THR B CA 1
ATOM 4993 C C . THR B 1 127 ? -21.843 3.917 19.437 1 12.849 119 THR B C 1
ATOM 4994 O O . THR B 1 127 ? -21.507 4.015 20.625 1 13.819 119 THR B O 1
ATOM 4998 N N . ASP B 1 128 ? -23.026 4.362 18.984 1 13.222 120 ASP B N 1
ATOM 4999 C CA . ASP B 1 128 ? -23.941 4.99 19.94 1 13.471 120 ASP B CA 1
ATOM 5000 C C . ASP B 1 128 ? -24.284 4.032 21.086 1 12.312 120 ASP B C 1
ATOM 5001 O O . ASP B 1 128 ? -24.4 4.442 22.247 1 13.372 120 ASP B O 1
ATOM 5006 N N . ARG B 1 129 ? -24.392 2.747 20.765 1 12.773 121 ARG B N 1
ATOM 5007 C CA . ARG B 1 129 ? -24.62 1.681 21.73 1 12.929 121 ARG B CA 1
ATOM 5008 C C . ARG B 1 129 ? -23.477 1.572 22.752 1 14.18 121 ARG B C 1
ATOM 5009 O O . ARG B 1 129 ? -23.735 1.482 23.95 1 13.356 121 ARG B O 1
ATOM 5017 N N . PHE B 1 130 ? -22.237 1.515 22.235 1 13.357 122 PHE B N 1
ATOM 5018 C CA . PHE B 1 130 ? -21.094 1.434 23.135 1 13.76 122 PHE B CA 1
ATOM 5019 C C . PHE B 1 130 ? -21.045 2.643 24.041 1 13.233 122 PHE B C 1
ATOM 5020 O O . PHE B 1 130 ? -20.72 2.491 25.222 1 13.732 122 PHE B O 1
ATOM 5028 N N . LYS B 1 131 ? -21.324 3.844 23.489 1 13.143 123 LYS B N 1
ATOM 5029 C CA . LYS B 1 131 ? -21.22 5.049 24.318 1 13.578 123 LYS B CA 1
ATOM 5030 C C . LYS B 1 131 ? -22.252 5 25.449 1 13.951 123 LYS B C 1
ATOM 5031 O O . LYS B 1 131 ? -21.917 5.35 26.584 1 14.138 123 LYS B O 1
ATOM 5037 N N . VAL B 1 132 ? -23.501 4.616 25.098 1 13.892 124 VAL B N 1
ATOM 5038 C CA . VAL B 1 132 ? -24.548 4.525 26.128 1 14.478 124 VAL B CA 1
ATOM 5039 C C . VAL B 1 132 ? -24.109 3.564 27.235 1 14.202 124 VAL B C 1
ATOM 5040 O O . VAL B 1 132 ? -24.238 3.89 28.434 1 15.932 124 VAL B O 1
ATOM 5044 N N . GLU B 1 133 ? -23.635 2.375 26.837 1 13.802 125 GLU B N 1
ATOM 5045 C CA . GLU B 1 133 ? -23.361 1.381 27.867 1 13.471 125 GLU B CA 1
ATOM 5046 C C . GLU B 1 133 ? -22.124 1.75 28.692 1 13.976 125 GLU B C 1
ATOM 5047 O O . GLU B 1 133 ? -22.073 1.424 29.887 1 14.704 125 GLU B O 1
ATOM 5053 N N . ARG B 1 134 ? -21.104 2.354 28.07 1 12.588 126 ARG B N 1
ATOM 5054 C CA . ARG B 1 134 ? -19.911 2.72 28.831 1 13.099 126 ARG B CA 1
ATOM 5055 C C . ARG B 1 134 ? -20.255 3.832 29.832 1 14.484 126 ARG B C 1
ATOM 5056 O O . ARG B 1 134 ? -19.823 3.779 30.981 1 14.557 126 ARG B O 1
ATOM 5064 N N . ARG B 1 135 ? -21.006 4.852 29.379 1 14.77 127 ARG B N 1
ATOM 5065 C CA . ARG B 1 135 ? -21.33 5.988 30.263 1 14.876 127 ARG B CA 1
ATOM 5066 C C . ARG B 1 135 ? -22.217 5.498 31.415 1 15.827 127 ARG B C 1
ATOM 5067 O O . ARG B 1 135 ? -22.07 6.018 32.52 1 17.746 127 ARG B O 1
ATOM 5075 N N . ALA B 1 136 ? -23.081 4.512 31.191 1 15.227 128 ALA B N 1
ATOM 5076 C CA . ALA B 1 136 ? -23.942 3.979 32.245 1 15.262 128 ALA B CA 1
ATOM 5077 C C . ALA B 1 136 ? -23.218 2.89 33.035 1 15.736 128 ALA B C 1
ATOM 5078 O O . ALA B 1 136 ? -23.718 2.428 34.073 1 17.576 128 ALA B O 1
ATOM 5080 N N . ARG B 1 137 ? -22.044 2.42 32.55 1 15.482 129 ARG B N 1
ATOM 5081 C CA . ARG B 1 137 ? -21.385 1.218 33.064 1 15.645 129 ARG B CA 1
ATOM 5082 C C . ARG B 1 137 ? -22.369 0.053 33.199 1 17.649 129 ARG B C 1
ATOM 5083 O O . ARG B 1 137 ? -22.395 -0.658 34.212 1 17.935 129 ARG B O 1
ATOM 5091 N N . LYS B 1 138 ? -23.197 -0.132 32.159 1 16.407 130 LYS B N 1
ATOM 5092 C CA . LYS B 1 138 ? -24.309 -1.068 32.261 1 16.965 130 LYS B CA 1
ATOM 5093 C C . LYS B 1 138 ? -24.839 -1.442 30.884 1 15.006 130 LYS B C 1
ATOM 5094 O O . LYS B 1 138 ? -24.979 -0.578 30.007 1 16.231 130 LYS B O 1
ATOM 5100 N N . SER B 1 139 ? -25.102 -2.746 30.724 1 14.659 131 SER B N 1
ATOM 5101 C CA . SER B 1 139 ? -25.822 -3.256 29.562 1 13.962 131 SER B CA 1
ATOM 5102 C C . SER B 1 139 ? -27.22 -2.631 29.443 1 14.983 131 SER B C 1
ATOM 5103 O O . SER B 1 139 ? -27.97 -2.564 30.434 1 16.648 131 SER B O 1
ATOM 5106 N N . MET B 1 140 ? -27.552 -2.169 28.214 1 14.55 132 MET B N 1
ATOM 5107 C CA . MET B 1 140 ? -28.851 -1.522 27.932 1 14.824 132 MET B CA 1
ATOM 5108 C C . MET B 1 140 ? -29.485 -2.103 26.666 1 14.98 132 MET B C 1
ATOM 5109 O O . MET B 1 140 ? -30.509 -1.57 26.229 1 16.411 132 MET B O 1
ATOM 5114 N N . TYR B 1 141 ? -28.918 -3.165 26.107 1 13.864 133 TYR B N 1
ATOM 5115 C CA . TYR B 1 141 ? -29.371 -3.762 24.864 1 14.989 133 TYR B CA 1
ATOM 5116 C C . TYR B 1 141 ? -29.589 -5.243 25.064 1 15.298 133 TYR B C 1
ATOM 5117 O O . TYR B 1 141 ? -28.884 -5.875 25.867 1 14.85 133 TYR B O 1
ATOM 5126 N N . GLY B 1 142 ? -30.577 -5.781 24.317 1 14.722 134 GLY B N 1
ATOM 5127 C CA . GLY B 1 142 ? -30.972 -7.171 24.461 1 14.762 134 GLY B CA 1
ATOM 5128 C C . GLY B 1 142 ? -30.481 -8.03 23.319 1 16.299 134 GLY B C 1
ATOM 5129 O O . GLY B 1 142 ? -29.274 -8.009 23.025 1 16.123 134 GLY B O 1
ATOM 5130 N N . LEU B 1 143 ? -31.428 -8.74 22.678 1 14.372 135 LEU B N 1
ATOM 5131 C CA . LEU B 1 143 ? -31.127 -9.694 21.606 1 14.728 135 LEU B CA 1
ATOM 5132 C C . LEU B 1 143 ? -30.625 -8.995 20.348 1 14.668 135 LEU B C 1
ATOM 5133 O O . LEU B 1 143 ? -30.997 -7.851 20.046 1 15.543 135 LEU B O 1
ATOM 5138 N N . TYR B 1 144 ? -29.836 -9.782 19.588 1 16.212 136 TYR B N 1
ATOM 5139 C CA . TYR B 1 144 ? -29.354 -9.362 18.28 1 15.388 136 TYR B CA 1
ATOM 5140 C C . TYR B 1 144 ? -30.544 -8.84 17.45 1 15.801 136 TYR B C 1
ATOM 5141 O O . TYR B 1 144 ? -31.534 -9.544 17.224 1 16.171 136 TYR B O 1
ATOM 5150 N N . ARG B 1 145 ? -30.432 -7.591 16.996 1 14.777 137 ARG B N 1
ATOM 5151 C CA . ARG B 1 145 ? -31.394 -6.97 16.073 1 13.889 137 ARG B CA 1
ATOM 5152 C C . ARG B 1 145 ? -32.823 -6.983 16.638 1 16.135 137 ARG B C 1
ATOM 5153 O O . ARG B 1 145 ? -33.759 -7.075 15.84 1 14.827 137 ARG B O 1
ATOM 5161 N N . ASN B 1 146 ? -33.031 -6.921 17.951 1 15.193 138 ASN B N 1
ATOM 5162 C CA . ASN B 1 146 ? -34.416 -6.862 18.433 1 15.337 138 ASN B CA 1
ATOM 5163 C C . ASN B 1 146 ? -34.59 -5.675 19.378 1 15.32 138 ASN B C 1
ATOM 5164 O O . ASN B 1 146 ? -34.456 -5.829 20.606 1 16.396 138 ASN B O 1
ATOM 5169 N N . PRO B 1 147 ? -34.885 -4.466 18.884 1 16.244 139 PRO B N 1
ATOM 5170 C CA . PRO B 1 147 ? -35.15 -3.295 19.721 1 15.125 139 PRO B CA 1
ATOM 5171 C C . PRO B 1 147 ? -36.206 -3.445 20.823 1 16.097 139 PRO B C 1
ATOM 5172 O O . PRO B 1 147 ? -36.135 -2.734 21.831 1 16.319 139 PRO B O 1
ATOM 5176 N N . TYR B 1 148 ? -37.159 -4.387 20.623 1 16.11 140 TYR B N 1
ATOM 5177 C CA . TYR B 1 148 ? -38.197 -4.611 21.632 1 16.812 140 TYR B CA 1
ATOM 5178 C C . TYR B 1 148 ? -37.581 -5.225 22.894 1 18.03 140 TYR B C 1
ATOM 5179 O O . TYR B 1 148 ? -38.238 -5.218 23.942 1 20.266 140 TYR B O 1
ATOM 5188 N N . THR B 1 149 ? -36.338 -5.706 22.81 1 15.385 141 THR B N 1
ATOM 5189 C CA . THR B 1 149 ? -35.651 -6.275 23.971 1 15.44 141 THR B CA 1
ATOM 5190 C C . THR B 1 149 ? -34.516 -5.35 24.449 1 15.847 141 THR B C 1
ATOM 5191 O O . THR B 1 149 ? -33.731 -5.77 25.313 1 14.975 141 THR B O 1
ATOM 5195 N N . HIS B 1 150 ? -34.402 -4.113 23.936 1 15.365 142 HIS B N 1
ATOM 5196 C CA . HIS B 1 150 ? -33.438 -3.152 24.476 1 15.228 142 HIS B CA 1
ATOM 5197 C C . HIS B 1 150 ? -34.13 -2.285 25.52 1 17.603 142 HIS B C 1
ATOM 5198 O O . HIS B 1 150 ? -35.371 -2.278 25.647 1 17.901 142 HIS B O 1
ATOM 5205 N N . HIS B 1 151 ? -33.318 -1.595 26.328 1 14.923 143 HIS B N 1
ATOM 5206 C CA . HIS B 1 151 ? -33.826 -0.712 27.361 1 14.242 143 HIS B CA 1
ATOM 5207 C C . HIS B 1 151 ? -34.698 0.372 26.724 1 17.613 143 HIS B C 1
ATOM 5208 O O . HIS B 1 151 ? -34.37 0.911 25.681 1 16.626 143 HIS B O 1
ATOM 5215 N N . PRO B 1 152 ? -35.847 0.739 27.312 1 15.061 144 PRO B N 1
ATOM 5216 C CA . PRO B 1 152 ? -36.703 1.795 26.759 1 16.219 144 PRO B CA 1
ATOM 5217 C C . PRO B 1 152 ? -36.006 3.073 26.307 1 17.214 144 PRO B C 1
ATOM 5218 O O . PRO B 1 152 ? -36.383 3.647 25.282 1 19.965 144 PRO B O 1
ATOM 5222 N N . CYS B 1 153 ? -34.983 3.507 27.058 1 16.319 145 CYS B N 1
ATOM 5223 C CA . CYS B 1 153 ? -34.32 4.767 26.72 1 18.49 145 CYS B CA 1
ATOM 5224 C C . CYS B 1 153 ? -33.506 4.666 25.425 1 16.903 145 CYS B C 1
ATOM 5225 O O . CYS B 1 153 ? -33.194 5.726 24.881 1 21.368 145 CYS B O 1
ATOM 5228 N N . VAL B 1 154 ? -33.188 3.455 24.987 1 15.772 146 VAL B N 1
ATOM 5229 C CA . VAL B 1 154 ? -32.326 3.314 23.797 1 16.881 146 VAL B CA 1
ATOM 5230 C C . VAL B 1 154 ? -33.038 2.614 22.632 1 18.775 146 VAL B C 1
ATOM 5231 O O . VAL B 1 154 ? -32.392 2.312 21.621 1 17.538 146 VAL B O 1
ATOM 5235 N N . ARG B 1 155 ? -34.349 2.346 22.739 1 17.971 147 ARG B N 1
ATOM 5236 C CA . ARG B 1 155 ? -35.024 1.569 21.718 1 19.736 147 ARG B CA 1
ATOM 5237 C C . ARG B 1 155 ? -34.947 2.251 20.351 1 17.952 147 ARG B C 1
ATOM 5238 O O . ARG B 1 155 ? -34.883 1.51 19.371 1 18.599 147 ARG B O 1
ATOM 5246 N N . GLN B 1 156 ? -34.938 3.598 20.347 1 18.136 148 GLN B N 1
ATOM 5247 C CA . GLN B 1 156 ? -34.913 4.343 19.105 1 19.899 148 GLN B CA 1
ATOM 5248 C C . GLN B 1 156 ? -33.502 4.828 18.74 1 20.788 148 GLN B C 1
ATOM 5249 O O . GLN B 1 156 ? -33.356 5.831 18.065 1 22.209 148 GLN B O 1
ATOM 5255 N N . THR B 1 157 ? -32.473 4.052 19.107 1 18.493 149 THR B N 1
ATOM 5256 C CA . THR B 1 157 ? -31.103 4.377 18.753 1 16.017 149 THR B CA 1
ATOM 5257 C C . THR B 1 157 ? -30.715 3.47 17.593 1 15.722 149 THR B C 1
ATOM 5258 O O . THR B 1 157 ? -31.404 2.504 17.259 1 17.166 149 THR B O 1
ATOM 5262 N N . VAL B 1 158 ? -29.575 3.819 16.961 1 15.511 150 VAL B N 1
ATOM 5263 C CA . VAL B 1 158 ? -28.862 2.847 16.124 1 15.103 150 VAL B CA 1
ATOM 5264 C C . VAL B 1 158 ? -28.252 1.791 17.044 1 13.635 150 VAL B C 1
ATOM 5265 O O . VAL B 1 158 ? -27.465 2.157 17.919 1 14.566 150 VAL B O 1
ATOM 5269 N N . GLU B 1 159 ? -28.629 0.521 16.844 1 14.355 151 GLU B N 1
ATOM 5270 C CA . GLU B 1 159 ? -28.262 -0.563 17.746 1 13.991 151 GLU B CA 1
ATOM 5271 C C . GLU B 1 159 ? -27.015 -1.319 17.265 1 14.931 151 GLU B C 1
ATOM 5272 O O . GLU B 1 159 ? -26.573 -2.228 17.941 1 15.277 151 GLU B O 1
ATOM 5278 N N . SER B 1 160 ? -26.444 -0.92 16.118 1 13.728 152 SER B N 1
ATOM 5279 C CA . SER B 1 160 ? -25.263 -1.583 15.58 1 13.126 152 SER B CA 1
ATOM 5280 C C . SER B 1 160 ? -24.094 -1.56 16.582 1 12.692 152 SER B C 1
ATOM 5281 O O . SER B 1 160 ? -23.756 -0.521 17.114 1 13.506 152 SER B O 1
ATOM 5284 N N . THR B 1 161 ? -23.437 -2.715 16.678 1 13.607 153 THR B N 1
ATOM 5285 C CA . THR B 1 161 ? -22.167 -2.807 17.39 1 12.942 153 THR B CA 1
ATOM 5286 C C . THR B 1 161 ? -20.97 -2.773 16.434 1 13.483 153 THR B C 1
ATOM 5287 O O . THR B 1 161 ? -19.821 -2.893 16.877 1 13.133 153 THR B O 1
ATOM 5291 N N . ALA B 1 162 ? -21.203 -2.546 15.121 1 12.812 154 ALA B N 1
ATOM 5292 C CA . ALA B 1 162 ? -20.11 -2.228 14.183 1 14.056 154 ALA B CA 1
ATOM 5293 C C . ALA B 1 162 ? -18.921 -3.179 14.348 1 12.909 154 ALA B C 1
ATOM 5294 O O . ALA B 1 162 ? -17.772 -2.739 14.558 1 14.186 154 ALA B O 1
ATOM 5296 N N . ASN B 1 163 ? -19.212 -4.487 14.244 1 13.46 155 ASN B N 1
ATOM 5297 C CA . ASN B 1 163 ? -18.264 -5.483 14.742 1 14.173 155 ASN B CA 1
ATOM 5298 C C . ASN B 1 163 ? -17.921 -6.561 13.711 1 15.043 155 ASN B C 1
ATOM 5299 O O . ASN B 1 163 ? -17.283 -7.538 14.125 1 15.145 155 ASN B O 1
ATOM 5304 N N . THR B 1 164 ? -18.284 -6.402 12.423 1 14.924 156 THR B N 1
ATOM 5305 C CA . THR B 1 164 ? -18.064 -7.536 11.53 1 15.675 156 THR B CA 1
ATOM 5306 C C . THR B 1 164 ? -16.983 -7.348 10.465 1 13.287 156 THR B C 1
ATOM 5307 O O . THR B 1 164 ? -16.324 -8.333 10.137 1 14.323 156 THR B O 1
ATOM 5311 N N . ASN B 1 165 ? -16.842 -6.14 9.889 1 13.608 157 ASN B N 1
ATOM 5312 C CA . ASN B 1 165 ? -15.813 -5.986 8.844 1 13.106 157 ASN B CA 1
ATOM 5313 C C . ASN B 1 165 ? -15.43 -4.515 8.738 1 13.312 157 ASN B C 1
ATOM 5314 O O . ASN B 1 165 ? -16.061 -3.659 9.359 1 14.55 157 ASN B O 1
ATOM 5319 N N . VAL B 1 166 ? -14.336 -4.257 7.994 1 13.911 158 VAL B N 1
ATOM 5320 C CA . VAL B 1 166 ? -13.819 -2.897 7.824 1 13.787 158 VAL B CA 1
ATOM 5321 C C . VAL B 1 166 ? -13.523 -2.693 6.349 1 15.258 158 VAL B C 1
ATOM 5322 O O . VAL B 1 166 ? -13.354 -3.655 5.603 1 15.668 158 VAL B O 1
ATOM 5326 N N . VAL B 1 167 ? -13.437 -1.424 5.969 1 14.896 159 VAL B N 1
ATOM 5327 C CA . VAL B 1 167 ? -13.032 -1.053 4.603 1 15.78 159 VAL B CA 1
ATOM 5328 C C . VAL B 1 167 ? -12.37 0.317 4.652 1 14.899 159 VAL B C 1
ATOM 5329 O O . VAL B 1 167 ? -12.724 1.15 5.486 1 15.607 159 VAL B O 1
ATOM 5333 N N . MET B 1 168 ? -11.394 0.547 3.756 1 15.562 160 MET B N 1
ATOM 5334 C CA . MET B 1 168 ? -10.916 1.898 3.474 1 16.307 160 MET B CA 1
ATOM 5335 C C . MET B 1 168 ? -11.428 2.282 2.083 1 16.078 160 MET B C 1
ATOM 5336 O O . MET B 1 168 ? -11.045 1.641 1.098 1 17.432 160 MET B O 1
ATOM 5341 N N . HIS B 1 169 ? -12.266 3.316 2.036 1 15.705 161 HIS B N 1
ATOM 5342 C CA . HIS B 1 169 ? -12.838 3.704 0.759 1 16.557 161 HIS B CA 1
ATOM 5343 C C . HIS B 1 169 ? -12.861 5.219 0.735 1 16.186 161 HIS B C 1
ATOM 5344 O O . HIS B 1 169 ? -13.337 5.849 1.668 1 17.326 161 HIS B O 1
ATOM 5351 N N . ALA B 1 170 ? -12.409 5.808 -0.39 1 17.549 162 ALA B N 1
ATOM 5352 C CA . ALA B 1 170 ? -12.455 7.263 -0.549 1 20.673 162 ALA B CA 1
ATOM 5353 C C . ALA B 1 170 ? -11.727 7.956 0.601 1 17.917 162 ALA B C 1
ATOM 5354 O O . ALA B 1 170 ? -12.138 9.028 1.04 1 21.064 162 ALA B O 1
ATOM 5356 N N . GLY B 1 171 ? -10.632 7.33 1.061 1 17.75 163 GLY B N 1
ATOM 5357 C CA . GLY B 1 171 ? -9.821 7.887 2.146 1 19.202 163 GLY B CA 1
ATOM 5358 C C . GLY B 1 171 ? -10.496 7.837 3.523 1 19.911 163 GLY B C 1
ATOM 5359 O O . GLY B 1 171 ? -10.029 8.514 4.448 1 21.175 163 GLY B O 1
ATOM 5360 N N . ARG B 1 172 ? -11.59 7.067 3.661 1 18.951 164 ARG B N 1
ATOM 5361 C CA . ARG B 1 172 ? -12.333 6.947 4.928 1 17.468 164 ARG B CA 1
ATOM 5362 C C . ARG B 1 172 ? -12.277 5.487 5.382 1 16.016 164 ARG B C 1
ATOM 5363 O O . ARG B 1 172 ? -12.594 4.558 4.624 1 16.81 164 ARG B O 1
ATOM 5371 N N . PHE B 1 173 ? -11.889 5.301 6.656 1 16.837 165 PHE B N 1
ATOM 5372 C CA . PHE B 1 173 ? -11.796 3.962 7.247 1 15.311 165 PHE B CA 1
ATOM 5373 C C . PHE B 1 173 ? -13.074 3.695 8.055 1 15.682 165 PHE B C 1
ATOM 5374 O O . PHE B 1 173 ? -13.433 4.471 8.929 1 17.094 165 PHE B O 1
ATOM 5382 N N . LEU B 1 174 ? -13.767 2.626 7.664 1 14.064 166 LEU B N 1
ATOM 5383 C CA . LEU B 1 174 ? -15.123 2.323 8.181 1 15.797 166 LEU B CA 1
ATOM 5384 C C . LEU B 1 174 ? -15.13 0.983 8.931 1 14.817 166 LEU B C 1
ATOM 5385 O O . LEU B 1 174 ? -14.606 -0.005 8.439 1 15.041 166 LEU B O 1
ATOM 5390 N N . ALA B 1 175 ? -15.865 0.967 10.038 1 13.772 167 ALA B N 1
ATOM 5391 C CA . ALA B 1 175 ? -16.281 -0.251 10.719 1 13.433 167 ALA B CA 1
ATOM 5392 C C . ALA B 1 175 ? -17.759 -0.485 10.381 1 14.226 167 ALA B C 1
ATOM 5393 O O . ALA B 1 175 ? -18.549 0.449 10.47 1 14.777 167 ALA B O 1
ATOM 5395 N N . MET B 1 176 ? -18.062 -1.74 10.029 1 13.116 168 MET B N 1
ATOM 5396 C CA . MET B 1 176 ? -19.38 -2.03 9.475 1 13.911 168 MET B CA 1
ATOM 5397 C C . MET B 1 176 ? -20.065 -3.154 10.239 1 14.354 168 MET B C 1
ATOM 5398 O O . MET B 1 176 ? -19.42 -4.095 10.759 1 14.666 168 MET B O 1
ATOM 5403 N N . LYS B 1 177 ? -21.405 -3.098 10.2 1 14.19 169 LYS B N 1
ATOM 5404 C CA . LYS B 1 177 ? -22.276 -4.2 10.637 1 14.154 169 LYS B CA 1
ATOM 5405 C C . LYS B 1 177 ? -23.617 -3.989 9.92 1 13.284 169 LYS B C 1
ATOM 5406 O O . LYS B 1 177 ? -24.077 -2.861 9.803 1 14.35 169 LYS B O 1
ATOM 5412 N N . GLU B 1 178 ? -24.205 -5.085 9.419 1 15.177 170 GLU B N 1
ATOM 5413 C CA . GLU B 1 178 ? -25.286 -5.027 8.43 1 14.656 170 GLU B CA 1
ATOM 5414 C C . GLU B 1 178 ? -26.598 -4.429 8.928 1 16.097 170 GLU B C 1
ATOM 5415 O O . GLU B 1 178 ? -27.525 -4.215 8.111 1 15.649 170 GLU B O 1
ATOM 5421 N N . ASN B 1 179 ? -26.744 -4.217 10.243 1 14.763 171 ASN B N 1
ATOM 5422 C CA . ASN B 1 179 ? -27.982 -3.651 10.795 1 14.004 171 ASN B CA 1
ATOM 5423 C C . ASN B 1 179 ? -27.904 -2.135 11 1 14.646 171 ASN B C 1
ATOM 5424 O O . ASN B 1 179 ? -28.751 -1.551 11.67 1 15.122 171 ASN B O 1
ATOM 5429 N N . GLY B 1 180 ? -26.913 -1.468 10.392 1 13.507 172 GLY B N 1
ATOM 5430 C CA . GLY B 1 180 ? -26.753 -0.028 10.494 1 13.73 172 GLY B CA 1
ATOM 5431 C C . GLY B 1 180 ? -25.861 0.455 9.367 1 14.048 172 GLY B C 1
ATOM 5432 O O . GLY B 1 180 ? -25.217 -0.357 8.685 1 14.721 172 GLY B O 1
ATOM 5433 N N . ASN B 1 181 ? -25.789 1.785 9.219 1 14.111 173 ASN B N 1
ATOM 5434 C CA . ASN B 1 181 ? -24.707 2.326 8.394 1 15.078 173 ASN B CA 1
ATOM 5435 C C . ASN B 1 181 ? -23.364 2.205 9.131 1 16.147 173 ASN B C 1
ATOM 5436 O O . ASN B 1 181 ? -23.312 1.842 10.313 1 16.091 173 ASN B O 1
ATOM 5441 N N . ALA B 1 182 ? -22.272 2.482 8.416 1 15.464 174 ALA B N 1
ATOM 5442 C CA . ALA B 1 182 ? -20.919 2.353 8.967 1 15.439 174 ALA B CA 1
ATOM 5443 C C . ALA B 1 182 ? -20.606 3.469 9.944 1 16.089 174 ALA B C 1
ATOM 5444 O O . ALA B 1 182 ? -21.095 4.566 9.83 1 17.174 174 ALA B O 1
ATOM 5446 N N . TYR B 1 183 ? -19.655 3.187 10.856 1 14.253 175 TYR B N 1
ATOM 5447 C CA . TYR B 1 183 ? -19.02 4.232 11.652 1 13.943 175 TYR B CA 1
ATOM 5448 C C . TYR B 1 183 ? -17.609 4.444 11.136 1 15.077 175 TYR B C 1
ATOM 5449 O O . TYR B 1 183 ? -16.887 3.487 10.839 1 14.819 175 TYR B O 1
ATOM 5458 N N . GLU B 1 184 ? -17.235 5.713 11.015 1 14.537 176 GLU B N 1
ATOM 5459 C CA . GLU B 1 184 ? -15.891 6.012 10.537 1 15.297 176 GLU B CA 1
ATOM 5460 C C . GLU B 1 184 ? -14.939 6.159 11.716 1 15.421 176 GLU B C 1
ATOM 5461 O O . GLU B 1 184 ? -15.318 6.704 12.753 1 16.397 176 GLU B O 1
ATOM 5467 N N . MET B 1 185 ? -13.696 5.703 11.51 1 15.508 177 MET B N 1
ATOM 5468 C CA . MET B 1 185 ? -12.645 5.851 12.525 1 15.259 177 MET B CA 1
ATOM 5469 C C . MET B 1 185 ? -11.403 6.462 11.884 1 15.739 177 MET B C 1
ATOM 5470 O O . MET B 1 185 ? -11.16 6.259 10.695 1 16.403 177 MET B O 1
ATOM 5475 N N . ASP B 1 186 ? -10.578 7.128 12.709 1 14.348 178 ASP B N 1
ATOM 5476 C CA . ASP B 1 186 ? -9.273 7.594 12.232 1 15.658 178 ASP B CA 1
ATOM 5477 C C . ASP B 1 186 ? -8.4 6.346 12.063 1 15.335 178 ASP B C 1
ATOM 5478 O O . ASP B 1 186 ? -8.387 5.473 12.941 1 15.8 178 ASP B O 1
ATOM 5483 N N . PRO B 1 187 ? -7.692 6.165 10.921 1 15.653 179 PRO B N 1
ATOM 5484 C CA . PRO B 1 187 ? -6.951 4.911 10.686 1 15.707 179 PRO B CA 1
ATOM 5485 C C . PRO B 1 187 ? -5.654 4.768 11.495 1 16.574 179 PRO B C 1
ATOM 5486 O O . PRO B 1 187 ? -5.079 3.691 11.465 1 17.535 179 PRO B O 1
ATOM 5490 N N . HIS B 1 188 ? -5.263 5.823 12.233 1 15.885 180 HIS B N 1
ATOM 5491 C CA . HIS B 1 188 ? -4.038 5.786 13.02 1 16.389 180 HIS B CA 1
ATOM 5492 C C . HIS B 1 188 ? -4.326 5.699 14.503 1 16.818 180 HIS B C 1
ATOM 5493 O O . HIS B 1 188 ? -3.64 4.926 15.185 1 16.946 180 HIS B O 1
ATOM 5500 N N . THR B 1 189 ? -5.262 6.54 14.992 1 15.038 181 THR B N 1
ATOM 5501 C CA . THR B 1 189 ? -5.593 6.523 16.423 1 15.744 181 THR B CA 1
ATOM 5502 C C . THR B 1 189 ? -6.786 5.622 16.703 1 15.435 181 THR B C 1
ATOM 5503 O O . THR B 1 189 ? -7.071 5.337 17.873 1 14.159 181 THR B O 1
ATOM 5507 N N . LEU B 1 190 ? -7.547 5.27 15.639 1 15.226 182 LEU B N 1
ATOM 5508 C CA . LEU B 1 190 ? -8.792 4.508 15.764 1 15.217 182 LEU B CA 1
ATOM 5509 C C . LEU B 1 190 ? -9.865 5.279 16.523 1 15.951 182 LEU B C 1
ATOM 5510 O O . LEU B 1 190 ? -10.865 4.669 16.905 1 15.277 182 LEU B O 1
ATOM 5515 N N . LYS B 1 191 ? -9.696 6.594 16.704 1 15.025 183 LYS B N 1
ATOM 5516 C CA . LYS B 1 191 ? -10.766 7.4 17.29 1 16.242 183 LYS B CA 1
ATOM 5517 C C . LYS B 1 191 ? -11.987 7.409 16.363 1 14.2 183 LYS B C 1
ATOM 5518 O O . LYS B 1 191 ? -11.825 7.499 15.141 1 16.525 183 LYS B O 1
ATOM 5524 N N . THR B 1 192 ? -13.198 7.32 16.939 1 14.256 184 THR B N 1
ATOM 5525 C CA . THR B 1 192 ? -14.39 7.326 16.098 1 14.304 184 THR B CA 1
ATOM 5526 C C . THR B 1 192 ? -14.659 8.759 15.665 1 15.617 184 THR B C 1
ATOM 5527 O O . THR B 1 192 ? -14.599 9.665 16.47 1 15.033 184 THR B O 1
ATOM 5531 N N . LEU B 1 193 ? -14.996 8.933 14.381 1 15.519 185 LEU B N 1
ATOM 5532 C CA . LEU B 1 193 ? -15.186 10.263 13.799 1 16.906 185 LEU B CA 1
ATOM 5533 C C . LEU B 1 193 ? -16.64 10.586 13.441 1 17.098 185 LEU B C 1
ATOM 5534 O O . LEU B 1 193 ? -16.976 11.77 13.343 1 19.186 185 LEU B O 1
ATOM 5539 N N . GLY B 1 194 ? -17.479 9.566 13.198 1 16.612 186 GLY B N 1
ATOM 5540 C CA . GLY B 1 194 ? -18.839 9.829 12.755 1 15.495 186 GLY B CA 1
ATOM 5541 C C . GLY B 1 194 ? -19.557 8.586 12.29 1 18.539 186 GLY B C 1
ATOM 5542 O O . GLY B 1 194 ? -19.014 7.492 12.352 1 16.749 186 GLY B O 1
ATOM 5543 N N . TYR B 1 195 ? -20.798 8.817 11.812 1 18.658 187 TYR B N 1
ATOM 5544 C CA . TYR B 1 195 ? -21.688 7.74 11.398 1 17.607 187 TYR B CA 1
ATOM 5545 C C . TYR B 1 195 ? -22.195 8.098 10.005 1 16.249 187 TYR B C 1
ATOM 5546 O O . TYR B 1 195 ? -22.495 9.264 9.721 1 18.259 187 TYR B O 1
ATOM 5555 N N . ASN B 1 196 ? -22.336 7.07 9.177 1 15.207 188 ASN B N 1
ATOM 5556 C CA . ASN B 1 196 ? -22.911 7.181 7.831 1 16.226 188 ASN B CA 1
ATOM 5557 C C . ASN B 1 196 ? -22.158 8.245 7.008 1 18.179 188 ASN B C 1
ATOM 5558 O O . ASN B 1 196 ? -22.775 9.201 6.503 1 18.647 188 ASN B O 1
ATOM 5563 N N . PRO B 1 197 ? -20.829 8.14 6.831 1 18.459 189 PRO B N 1
ATOM 5564 C CA . PRO B 1 197 ? -20.079 9.184 6.112 1 21.377 189 PRO B CA 1
ATOM 5565 C C . PRO B 1 197 ? -20.467 9.453 4.663 1 18.965 189 PRO B C 1
ATOM 5566 O O . PRO B 1 197 ? -20.269 10.568 4.184 1 22.656 189 PRO B O 1
ATOM 5570 N N . PHE B 1 198 ? -21.011 8.432 3.993 1 18.811 190 PHE B N 1
ATOM 5571 C CA . PHE B 1 198 ? -21.426 8.571 2.599 1 18.887 190 PHE B CA 1
ATOM 5572 C C . PHE B 1 198 ? -22.885 9.016 2.508 1 20.591 190 PHE B C 1
ATOM 5573 O O . PHE B 1 198 ? -23.416 9.102 1.388 1 20.316 190 PHE B O 1
ATOM 5581 N N . ASN B 1 199 ? -23.563 9.243 3.642 1 19.733 191 ASN B N 1
ATOM 5582 C CA . ASN B 1 199 ? -24.936 9.754 3.703 1 20.813 191 ASN B CA 1
ATOM 5583 C C . ASN B 1 199 ? -25.872 8.877 2.873 1 21.83 191 ASN B C 1
ATOM 5584 O O . ASN B 1 199 ? -26.657 9.385 2.059 1 22.339 191 ASN B O 1
ATOM 5589 N N . LEU B 1 200 ? -25.791 7.548 3.039 1 19.663 192 LEU B N 1
ATOM 5590 C CA . LEU B 1 200 ? -26.703 6.653 2.354 1 20.494 192 LEU B CA 1
ATOM 5591 C C . LEU B 1 200 ? -28.107 6.886 2.899 1 22.073 192 LEU B C 1
ATOM 5592 O O . LEU B 1 200 ? -28.3 7.149 4.087 1 20.477 192 LEU B O 1
ATOM 5597 N N . PRO B 1 201 ? -29.146 6.833 2.032 1 18.35 193 PRO B N 1
ATOM 5598 C CA . PRO B 1 201 ? -30.515 7.028 2.501 1 20.857 193 PRO B CA 1
ATOM 5599 C C . PRO B 1 201 ? -31.205 5.849 3.192 1 23.061 193 PRO B C 1
ATOM 5600 O O . PRO B 1 201 ? -32.295 5.997 3.757 1 24.374 193 PRO B O 1
ATOM 5604 N N A SER B 1 202 ? -30.571 4.676 3.121 0.5 18.81 194 SER B N 1
ATOM 5605 N N B SER B 1 202 ? -30.534 4.694 3.166 0.5 19.18 194 SER B N 1
ATOM 5606 C CA A SER B 1 202 ? -31.045 3.486 3.813 0.5 18.053 194 SER B CA 1
ATOM 5607 C CA B SER B 1 202 ? -30.958 3.452 3.794 0.5 19.041 194 SER B CA 1
ATOM 5608 C C A SER B 1 202 ? -30.68 3.598 5.297 0.5 17.65 194 SER B C 1
ATOM 5609 C C B SER B 1 202 ? -30.625 3.538 5.283 0.5 18.054 194 SER B C 1
ATOM 5610 O O A SER B 1 202 ? -29.798 4.362 5.698 0.5 18.321 194 SER B O 1
ATOM 5611 O O B SER B 1 202 ? -29.681 4.221 5.667 0.5 18.243 194 SER B O 1
ATOM 5616 N N . LYS B 1 203 ? -31.393 2.819 6.105 1 16.811 195 LYS B N 1
ATOM 5617 C CA . LYS B 1 203 ? -31.05 2.67 7.532 1 16.174 195 LYS B CA 1
ATOM 5618 C C . LYS B 1 203 ? -29.861 1.737 7.731 1 15.581 195 LYS B C 1
ATOM 5619 O O . LYS B 1 203 ? -29.296 1.698 8.846 1 17.119 195 LYS B O 1
ATOM 5625 N N . THR B 1 204 ? -29.479 0.957 6.71 1 15.919 196 THR B N 1
ATOM 5626 C CA . THR B 1 204 ? -28.48 -0.083 6.824 1 16.707 196 THR B CA 1
ATOM 5627 C C . THR B 1 204 ? -27.51 -0.011 5.656 1 18.322 196 THR B C 1
ATOM 5628 O O . THR B 1 204 ? -27.839 0.476 4.548 1 17.37 196 THR B O 1
ATOM 5632 N N . MET B 1 205 ? -26.336 -0.603 5.9 1 15.828 197 MET B N 1
ATOM 5633 C CA . MET B 1 205 ? -25.388 -0.893 4.854 1 16.836 197 MET B CA 1
ATOM 5634 C C . MET B 1 205 ? -24.826 -2.265 5.154 1 16.825 197 MET B C 1
ATOM 5635 O O . MET B 1 205 ? -24.473 -2.539 6.306 1 17.066 197 MET B O 1
ATOM 5640 N N . THR B 1 206 ? -24.657 -3.097 4.13 1 17.218 198 THR B N 1
ATOM 5641 C CA . THR B 1 206 ? -23.987 -4.383 4.263 1 15.639 198 THR B CA 1
ATOM 5642 C C . THR B 1 206 ? -22.601 -4.164 4.866 1 15.921 198 THR B C 1
ATOM 5643 O O . THR B 1 206 ? -21.975 -3.126 4.618 1 16.922 198 THR B O 1
ATOM 5647 N N . ALA B 1 207 ? -22.159 -5.196 5.577 1 15.666 199 ALA B N 1
ATOM 5648 C CA . ALA B 1 207 ? -20.77 -5.207 6 1 15.972 199 ALA B CA 1
ATOM 5649 C C . ALA B 1 207 ? -19.912 -5.975 5.008 1 17.501 199 ALA B C 1
ATOM 5650 O O . ALA B 1 207 ? -18.72 -6.156 5.256 1 17.293 199 ALA B O 1
ATOM 5652 N N . HIS B 1 208 ? -20.509 -6.414 3.864 1 15.209 200 HIS B N 1
ATOM 5653 C CA . HIS B 1 208 ? -19.753 -7.103 2.821 1 15.878 200 HIS B CA 1
ATOM 5654 C C . HIS B 1 208 ? -19.856 -6.314 1.508 1 15.921 200 HIS B C 1
ATOM 5655 O O . HIS B 1 208 ? -20.16 -6.922 0.479 1 17.577 200 HIS B O 1
ATOM 5662 N N . PRO B 1 209 ? -19.564 -5.006 1.453 1 14.897 201 PRO B N 1
ATOM 5663 C CA . PRO B 1 209 ? -19.47 -4.325 0.156 1 15.667 201 PRO B CA 1
ATOM 5664 C C . PRO B 1 209 ? -18.197 -4.815 -0.535 1 15.23 201 PRO B C 1
ATOM 5665 O O . PRO B 1 209 ? -17.289 -5.366 0.079 1 17.169 201 PRO B O 1
ATOM 5669 N N . LYS B 1 210 ? -18.13 -4.571 -1.853 1 16.813 202 LYS B N 1
ATOM 5670 C CA . LYS B 1 210 ? -16.967 -5.04 -2.608 1 15.713 202 LYS B CA 1
ATOM 5671 C C . LYS B 1 210 ? -16.375 -3.851 -3.361 1 16.534 202 LYS B C 1
ATOM 5672 O O . LYS B 1 210 ? -17.138 -3.074 -3.935 1 18.424 202 LYS B O 1
ATOM 5678 N N . GLN B 1 211 ? -15.042 -3.751 -3.351 1 17.866 203 GLN B N 1
ATOM 5679 C CA . GLN B 1 211 ? -14.382 -2.644 -4.052 1 17.932 203 GLN B CA 1
ATOM 5680 C C . GLN B 1 211 ? -13.977 -3.092 -5.449 1 17.92 203 GLN B C 1
ATOM 5681 O O . GLN B 1 211 ? -13.027 -3.85 -5.607 1 18.807 203 GLN B O 1
ATOM 5687 N N . CYS B 1 212 ? -14.754 -2.611 -6.444 1 18.801 204 CYS B N 1
ATOM 5688 C CA . CYS B 1 212 ? -14.565 -2.964 -7.851 1 19.709 204 CYS B CA 1
ATOM 5689 C C . CYS B 1 212 ? -13.144 -2.59 -8.313 1 19.238 204 CYS B C 1
ATOM 5690 O O . CYS B 1 212 ? -12.773 -1.429 -8.235 1 19.898 204 CYS B O 1
ATOM 5693 N N . SER B 1 213 ? -12.414 -3.58 -8.841 1 20.61 205 SER B N 1
ATOM 5694 C CA . SER B 1 213 ? -11.077 -3.355 -9.367 1 21.046 205 SER B CA 1
ATOM 5695 C C . SER B 1 213 ? -11.093 -2.544 -10.667 1 21.77 205 SER B C 1
ATOM 5696 O O . SER B 1 213 ? -10.032 -2.03 -11.02 1 25.823 205 SER B O 1
ATOM 5699 N N . VAL B 1 214 ? -12.253 -2.439 -11.34 1 20.27 206 VAL B N 1
ATOM 5700 C CA . VAL B 1 214 ? -12.303 -1.755 -12.625 1 24.033 206 VAL B CA 1
ATOM 5701 C C . VAL B 1 214 ? -12.634 -0.279 -12.396 1 25.422 206 VAL B C 1
ATOM 5702 O O . VAL B 1 214 ? -11.889 0.604 -12.881 1 26.272 206 VAL B O 1
ATOM 5706 N N . THR B 1 215 ? -13.744 -0.025 -11.682 1 21.693 207 THR B N 1
ATOM 5707 C CA . THR B 1 215 ? -14.249 1.32 -11.463 1 21.004 207 THR B CA 1
ATOM 5708 C C . THR B 1 215 ? -13.648 1.978 -10.218 1 21.258 207 THR B C 1
ATOM 5709 O O . THR B 1 215 ? -13.766 3.19 -10.063 1 23.482 207 THR B O 1
ATOM 5713 N N . GLY B 1 216 ? -13.211 1.156 -9.232 1 20.123 208 GLY B N 1
ATOM 5714 C CA . GLY B 1 216 ? -12.888 1.695 -7.913 1 19.185 208 GLY B CA 1
ATOM 5715 C C . GLY B 1 216 ? -14.139 1.912 -7.055 1 20.006 208 GLY B C 1
ATOM 5716 O O . GLY B 1 216 ? -14.023 2.412 -5.941 1 22.31 208 GLY B O 1
ATOM 5717 N N . ASN B 1 217 ? -15.34 1.596 -7.568 1 20.093 209 ASN B N 1
ATOM 5718 C CA . ASN B 1 217 ? -16.546 1.842 -6.778 1 17.696 209 ASN B CA 1
ATOM 5719 C C . ASN B 1 217 ? -16.609 0.89 -5.574 1 17.813 209 ASN B C 1
ATOM 5720 O O . ASN B 1 217 ? -16.258 -0.282 -5.688 1 19.414 209 ASN B O 1
ATOM 5725 N N . LEU B 1 218 ? -17.154 1.395 -4.464 1 17.427 210 LEU B N 1
ATOM 5726 C CA . LEU B 1 218 ? -17.655 0.562 -3.375 1 18.06 210 LEU B CA 1
ATOM 5727 C C . LEU B 1 218 ? -19.064 0.12 -3.776 1 16.263 210 LEU B C 1
ATOM 5728 O O . LEU B 1 218 ? -19.979 0.939 -3.752 1 16.992 210 LEU B O 1
ATOM 5733 N N . VAL B 1 219 ? -19.211 -1.177 -4.037 1 16.882 211 VAL B N 1
ATOM 5734 C CA . VAL B 1 219 ? -20.484 -1.683 -4.539 1 15.134 211 VAL B CA 1
ATOM 5735 C C . VAL B 1 219 ? -21.13 -2.469 -3.398 1 17.058 211 VAL B C 1
ATOM 5736 O O . VAL B 1 219 ? -20.483 -3.361 -2.827 1 18.224 211 VAL B O 1
ATOM 5740 N N . GLY B 1 220 ? -22.383 -2.122 -3.085 1 16.289 212 GLY B N 1
ATOM 5741 C CA . GLY B 1 220 ? -23.054 -2.857 -2.018 1 16.964 212 GLY B CA 1
ATOM 5742 C C . GLY B 1 220 ? -24.546 -2.617 -1.993 1 19.485 212 GLY B C 1
ATOM 5743 O O . GLY B 1 220 ? -25.176 -2.218 -2.981 1 17.34 212 GLY B O 1
ATOM 5744 N N . PHE B 1 221 ? -25.127 -2.911 -0.827 1 16.521 213 PHE B N 1
ATOM 5745 C CA . PHE B 1 221 ? -26.562 -2.863 -0.654 1 17.309 213 PHE B CA 1
ATOM 5746 C C . PHE B 1 221 ? -26.798 -2.696 0.839 1 17.274 213 PHE B C 1
ATOM 5747 O O . PHE B 1 221 ? -25.864 -2.857 1.623 1 17.696 213 PHE B O 1
ATOM 5755 N N . GLY B 1 222 ? -28.026 -2.334 1.206 1 18.555 214 GLY B N 1
ATOM 5756 C CA . GLY B 1 222 ? -28.481 -2.457 2.592 1 18.478 214 GLY B CA 1
ATOM 5757 C C . GLY B 1 222 ? -29.844 -3.141 2.563 1 17.323 214 GLY B C 1
ATOM 5758 O O . GLY B 1 222 ? -30.684 -2.781 1.726 1 18.736 214 GLY B O 1
ATOM 5759 N N . TYR B 1 223 ? -30.065 -4.158 3.408 1 16.114 215 TYR B N 1
ATOM 5760 C CA . TYR B 1 223 ? -31.378 -4.794 3.499 1 15.831 215 TYR B CA 1
ATOM 5761 C C . TYR B 1 223 ? -32.04 -4.41 4.819 1 17.663 215 TYR B C 1
ATOM 5762 O O . TYR B 1 223 ? -31.437 -3.752 5.68 1 17.856 215 TYR B O 1
ATOM 5771 N N . GLU B 1 224 ? -33.339 -4.755 4.96 1 16.258 216 GLU B N 1
ATOM 5772 C CA . GLU B 1 224 ? -34.175 -4.108 5.974 1 16.498 216 GLU B CA 1
ATOM 5773 C C . GLU B 1 224 ? -33.978 -2.6 5.904 1 17.715 216 GLU B C 1
ATOM 5774 O O . GLU B 1 224 ? -33.836 -1.903 6.902 1 17.476 216 GLU B O 1
ATOM 5780 N N . ALA B 1 225 ? -33.939 -2.077 4.658 1 17.406 217 ALA B N 1
ATOM 5781 C CA . ALA B 1 225 ? -33.402 -0.742 4.447 1 17.26 217 ALA B CA 1
ATOM 5782 C C . ALA B 1 225 ? -34.309 0.365 4.978 1 18.973 217 ALA B C 1
ATOM 5783 O O . ALA B 1 225 ? -33.843 1.486 5.147 1 18.252 217 ALA B O 1
ATOM 5785 N N . LYS B 1 226 ? -35.605 0.035 5.247 1 19.333 218 LYS B N 1
ATOM 5786 C CA . LYS B 1 226 ? -36.561 1.004 5.757 1 20.373 218 LYS B CA 1
ATOM 5787 C C . LYS B 1 226 ? -36.962 0.74 7.201 1 24.945 218 LYS B C 1
ATOM 5788 O O . LYS B 1 226 ? -37.888 1.39 7.705 1 25.811 218 LYS B O 1
ATOM 5794 N N . GLY B 1 227 ? -36.222 -0.151 7.874 1 19.081 219 GLY B N 1
ATOM 5795 C CA . GLY B 1 227 ? -36.515 -0.425 9.281 1 19.605 219 GLY B CA 1
ATOM 5796 C C . GLY B 1 227 ? -36.714 -1.899 9.563 1 17.286 219 GLY B C 1
ATOM 5797 O O . GLY B 1 227 ? -36.636 -2.778 8.694 1 18.019 219 GLY B O 1
ATOM 5798 N N . LEU B 1 228 ? -36.983 -2.18 10.849 1 17.594 220 LEU B N 1
ATOM 5799 C CA . LEU B 1 228 ? -37.054 -3.568 11.28 1 18.012 220 LEU B CA 1
ATOM 5800 C C . LEU B 1 228 ? -38.051 -4.413 10.473 1 19.385 220 LEU B C 1
ATOM 5801 O O . LEU B 1 228 ? -39.226 -4.046 10.36 1 19.79 220 LEU B O 1
ATOM 5806 N N . ALA B 1 229 ? -37.586 -5.562 9.98 1 17.774 221 ALA B N 1
ATOM 5807 C CA . ALA B 1 229 ? -38.343 -6.59 9.274 1 19.351 221 ALA B CA 1
ATOM 5808 C C . ALA B 1 229 ? -38.872 -6.114 7.905 1 22.02 221 ALA B C 1
ATOM 5809 O O . ALA B 1 229 ? -39.624 -6.86 7.26 1 25.137 221 ALA B O 1
ATOM 5811 N N . THR B 1 230 ? -38.401 -4.955 7.421 1 18.596 222 THR B N 1
ATOM 5812 C CA . THR B 1 230 ? -38.775 -4.477 6.079 1 18.176 222 THR B CA 1
ATOM 5813 C C . THR B 1 230 ? -38.072 -5.298 4.994 1 19.416 222 THR B C 1
ATOM 5814 O O . THR B 1 230 ? -36.922 -5.754 5.13 1 19.383 222 THR B O 1
ATOM 5818 N N . LYS B 1 231 ? -38.774 -5.504 3.86 1 19.479 223 LYS B N 1
ATOM 5819 C CA . LYS B 1 231 ? -38.225 -6.281 2.757 1 19.179 223 LYS B CA 1
ATOM 5820 C C . LYS B 1 231 ? -37.381 -5.434 1.798 1 17.649 223 LYS B C 1
ATOM 5821 O O . LYS B 1 231 ? -36.707 -5.987 0.916 1 18.943 223 LYS B O 1
ATOM 5827 N N . ASP B 1 232 ? -37.389 -4.122 2.021 1 16.704 224 ASP B N 1
ATOM 5828 C CA . ASP B 1 232 ? -36.671 -3.176 1.168 1 17.7 224 ASP B CA 1
ATOM 5829 C C . ASP B 1 232 ? -35.17 -3.464 1.141 1 21.081 224 ASP B C 1
ATOM 5830 O O . ASP B 1 232 ? -34.522 -3.702 2.18 1 19.692 224 ASP B O 1
ATOM 5835 N N . VAL B 1 233 ? -34.624 -3.379 -0.068 1 17.997 225 VAL B N 1
ATOM 5836 C CA . VAL B 1 233 ? -33.184 -3.47 -0.321 1 17.616 225 VAL B CA 1
ATOM 5837 C C . VAL B 1 233 ? -32.778 -2.234 -1.106 1 19.182 225 VAL B C 1
ATOM 5838 O O . VAL B 1 233 ? -33.423 -1.906 -2.109 1 18.822 225 VAL B O 1
ATOM 5842 N N . TYR B 1 234 ? -31.773 -1.51 -0.627 1 19.523 226 TYR B N 1
ATOM 5843 C CA . TYR B 1 234 ? -31.167 -0.417 -1.37 1 17.709 226 TYR B CA 1
ATOM 5844 C C . TYR B 1 234 ? -29.828 -0.845 -1.97 1 19.16 226 TYR B C 1
ATOM 5845 O O . TYR B 1 234 ? -28.956 -1.282 -1.222 1 20.267 226 TYR B O 1
ATOM 5854 N N . TYR B 1 235 ? -29.644 -0.762 -3.303 1 17.471 227 TYR B N 1
ATOM 5855 C CA . TYR B 1 235 ? -28.405 -1.071 -3.988 1 17.669 227 TYR B CA 1
ATOM 5856 C C . TYR B 1 235 ? -27.685 0.248 -4.269 1 17.994 227 TYR B C 1
ATOM 5857 O O . TYR B 1 235 ? -28.34 1.266 -4.54 1 18.279 227 TYR B O 1
ATOM 5866 N N . PHE B 1 236 ? -26.344 0.244 -4.15 1 17.931 228 PHE B N 1
ATOM 5867 C CA . PHE B 1 236 ? -25.585 1.451 -4.416 1 17.457 228 PHE B CA 1
ATOM 5868 C C . PHE B 1 236 ? -24.193 1.11 -4.938 1 17.946 228 PHE B C 1
ATOM 5869 O O . PHE B 1 236 ? -23.632 0.024 -4.718 1 19.047 228 PHE B O 1
ATOM 5877 N N . GLU B 1 237 ? -23.616 2.103 -5.636 1 17.987 229 GLU B N 1
ATOM 5878 C CA . GLU B 1 237 ? -22.18 2.122 -5.916 1 17.708 229 GLU B CA 1
ATOM 5879 C C . GLU B 1 237 ? -21.703 3.519 -5.575 1 20.11 229 GLU B C 1
ATOM 5880 O O . GLU B 1 237 ? -22.25 4.498 -6.086 1 18.684 229 GLU B O 1
ATOM 5886 N N . VAL B 1 238 ? -20.739 3.606 -4.642 1 18.495 230 VAL B N 1
ATOM 5887 C CA . VAL B 1 238 ? -20.088 4.827 -4.205 1 18.924 230 VAL B CA 1
ATOM 5888 C C . VAL B 1 238 ? -18.753 4.923 -4.945 1 18.044 230 VAL B C 1
ATOM 5889 O O . VAL B 1 238 ? -17.901 4.029 -4.884 1 18.296 230 VAL B O 1
ATOM 5893 N N . ASP B 1 239 ? -18.549 6.045 -5.662 1 20.225 231 ASP B N 1
ATOM 5894 C CA . ASP B 1 239 ? -17.34 6.137 -6.459 1 20.915 231 ASP B CA 1
ATOM 5895 C C . ASP B 1 239 ? -16.109 6.457 -5.589 1 21.451 231 ASP B C 1
ATOM 5896 O O . ASP B 1 239 ? -16.239 6.679 -4.364 1 20.877 231 ASP B O 1
ATOM 5901 N N . PRO B 1 240 ? -14.884 6.495 -6.165 1 19.997 232 PRO B N 1
ATOM 5902 C CA . PRO B 1 240 ? -13.663 6.757 -5.379 1 21.603 232 PRO B CA 1
ATOM 5903 C C . PRO B 1 240 ? -13.616 8.108 -4.696 1 21.078 232 PRO B C 1
ATOM 5904 O O . PRO B 1 240 ? -12.773 8.303 -3.79 1 21.974 232 PRO B O 1
ATOM 5908 N N . SER B 1 241 ? -14.516 9.016 -5.106 1 22.059 233 SER B N 1
ATOM 5909 C CA . SER B 1 241 ? -14.584 10.318 -4.468 1 22.975 233 SER B CA 1
ATOM 5910 C C . SER B 1 241 ? -15.597 10.384 -3.325 1 23.998 233 SER B C 1
ATOM 5911 O O . SER B 1 241 ? -15.716 11.415 -2.666 1 27.151 233 SER B O 1
ATOM 5914 N N . GLY B 1 242 ? -16.352 9.294 -3.103 1 24.374 234 GLY B N 1
ATOM 5915 C CA . GLY B 1 242 ? -17.319 9.241 -2.02 1 20.898 234 GLY B CA 1
ATOM 5916 C C . GLY B 1 242 ? -18.753 9.55 -2.447 1 22.469 234 GLY B C 1
ATOM 5917 O O . GLY B 1 242 ? -19.582 9.773 -1.566 1 22.746 234 GLY B O 1
ATOM 5918 N N . LYS B 1 243 ? -19.04 9.631 -3.766 1 23.084 235 LYS B N 1
ATOM 5919 C CA . LYS B 1 243 ? -20.374 10.025 -4.227 1 23.971 235 LYS B CA 1
ATOM 5920 C C . LYS B 1 243 ? -21.139 8.783 -4.691 1 20.705 235 LYS B C 1
ATOM 5921 O O . LYS B 1 243 ? -20.566 7.942 -5.392 1 20.363 235 LYS B O 1
ATOM 5927 N N . VAL B 1 244 ? -22.45 8.71 -4.366 1 21.733 236 VAL B N 1
ATOM 5928 C CA . VAL B 1 244 ? -23.29 7.633 -4.882 1 20.438 236 VAL B CA 1
ATOM 5929 C C . VAL B 1 244 ? -23.548 7.922 -6.364 1 21.422 236 VAL B C 1
ATOM 5930 O O . VAL B 1 244 ? -24.163 8.939 -6.661 1 25.369 236 VAL B O 1
ATOM 5934 N N . VAL B 1 245 ? -23.03 7.042 -7.235 1 21.055 237 VAL B N 1
ATOM 5935 C CA . VAL B 1 245 ? -23.145 7.261 -8.673 1 21.66 237 VAL B CA 1
ATOM 5936 C C . VAL B 1 245 ? -24.164 6.333 -9.319 1 23.935 237 VAL B C 1
ATOM 5937 O O . VAL B 1 245 ? -24.558 6.573 -10.471 1 23.68 237 VAL B O 1
ATOM 5941 N N . ARG B 1 246 ? -24.57 5.251 -8.633 1 21.83 238 ARG B N 1
ATOM 5942 C CA . ARG B 1 246 ? -25.595 4.333 -9.083 1 19.447 238 ARG B CA 1
ATOM 5943 C C . ARG B 1 246 ? -26.343 3.833 -7.852 1 21.621 238 ARG B C 1
ATOM 5944 O O . ARG B 1 246 ? -25.739 3.576 -6.809 1 21.739 238 ARG B O 1
ATOM 5952 N N . ASP B 1 247 ? -27.658 3.781 -7.927 1 20.361 239 ASP B N 1
ATOM 5953 C CA . ASP B 1 247 ? -28.467 3.238 -6.83 1 19.389 239 ASP B CA 1
ATOM 5954 C C . ASP B 1 247 ? -29.801 2.765 -7.39 1 22.254 239 ASP B C 1
ATOM 5955 O O . ASP B 1 247 ? -30.17 3.057 -8.543 1 20.826 239 ASP B O 1
ATOM 5960 N N . LEU B 1 248 ? -30.515 2.018 -6.567 1 19.535 240 LEU B N 1
ATOM 5961 C CA . LEU B 1 248 ? -31.832 1.471 -6.905 1 20.745 240 LEU B CA 1
ATOM 5962 C C . LEU B 1 248 ? -32.489 0.936 -5.635 1 21.848 240 LEU B C 1
ATOM 5963 O O . LEU B 1 248 ? -31.817 0.289 -4.821 1 19.512 240 LEU B O 1
ATOM 5968 N N . TRP B 1 249 ? -33.787 1.188 -5.479 1 19.794 241 TRP B N 1
ATOM 5969 C CA . TRP B 1 249 ? -34.602 0.563 -4.437 1 21.774 241 TRP B CA 1
ATOM 5970 C C . TRP B 1 249 ? -35.298 -0.657 -5.017 1 23.042 241 TRP B C 1
ATOM 5971 O O . TRP B 1 249 ? -35.883 -0.612 -6.109 1 22.426 241 TRP B O 1
ATOM 5982 N N . LEU B 1 250 ? -35.273 -1.768 -4.281 1 19.719 242 LEU B N 1
ATOM 5983 C CA . LEU B 1 250 ? -35.9 -3.034 -4.68 1 19.995 242 LEU B CA 1
ATOM 5984 C C . LEU B 1 250 ? -36.354 -3.755 -3.405 1 22.206 242 LEU B C 1
ATOM 5985 O O . LEU B 1 250 ? -36.364 -3.154 -2.318 1 21.415 242 LEU B O 1
ATOM 5990 N N . GLU B 1 251 ? -36.774 -5.015 -3.553 1 23.17 243 GLU B N 1
ATOM 5991 C CA . GLU B 1 251 ? -37.219 -5.803 -2.413 1 23.974 243 GLU B CA 1
ATOM 5992 C C . GLU B 1 251 ? -36.658 -7.201 -2.542 1 23.253 243 GLU B C 1
ATOM 5993 O O . GLU B 1 251 ? -36.359 -7.67 -3.646 1 26.46 243 GLU B O 1
ATOM 5999 N N . ALA B 1 252 ? -36.5 -7.864 -1.37 1 20.584 244 ALA B N 1
ATOM 6000 C CA . ALA B 1 252 ? -36.188 -9.284 -1.352 1 21.26 244 ALA B CA 1
ATOM 6001 C C . ALA B 1 252 ? -37.49 -10.08 -1.385 1 19.765 244 ALA B C 1
ATOM 6002 O O . ALA B 1 252 ? -38.522 -9.556 -0.992 1 22.816 244 ALA B O 1
ATOM 6004 N N . PRO B 1 253 ? -37.494 -11.356 -1.839 1 21.154 245 PRO B N 1
ATOM 6005 C CA . PRO B 1 253 ? -38.751 -12.125 -1.864 1 22.901 245 PRO B CA 1
ATOM 6006 C C . PRO B 1 253 ? -39.402 -12.409 -0.509 1 27.147 245 PRO B C 1
ATOM 6007 O O . PRO B 1 253 ? -40.618 -12.595 -0.438 1 27.673 245 PRO B O 1
ATOM 6011 N N . TRP B 1 254 ? -38.572 -12.456 0.546 1 22.638 246 TRP B N 1
ATOM 6012 C CA . TRP B 1 254 ? -39.027 -12.507 1.933 1 21.574 246 TRP B CA 1
ATOM 6013 C C . TRP B 1 254 ? -38.031 -11.652 2.737 1 21.62 246 TRP B C 1
ATOM 6014 O O . TRP B 1 254 ? -37.021 -11.248 2.152 1 21.777 246 TRP B O 1
ATOM 6025 N N . CYS B 1 255 ? -38.329 -11.346 4.01 1 22.78 247 CYS B N 1
ATOM 6026 C CA . CYS B 1 255 ? -37.329 -10.633 4.8 1 23.501 247 CYS B CA 1
ATOM 6027 C C . CYS B 1 255 ? -36.265 -11.649 5.216 1 23.464 247 CYS B C 1
ATOM 6028 O O . CYS B 1 255 ? -36.434 -12.389 6.203 1 20.852 247 CYS B O 1
ATOM 6031 N N . ALA B 1 256 ? -35.19 -11.663 4.438 1 21.902 248 ALA B N 1
ATOM 6032 C CA . ALA B 1 256 ? -34.154 -12.668 4.498 1 19.166 248 ALA B CA 1
ATOM 6033 C C . ALA B 1 256 ? -32.866 -12.084 5.077 1 18.103 248 ALA B C 1
ATOM 6034 O O . ALA B 1 256 ? -32.628 -10.887 4.964 1 17.72 248 ALA B O 1
ATOM 6036 N N . PHE B 1 257 ? -31.988 -12.979 5.557 1 18.298 249 PHE B N 1
ATOM 6037 C CA . PHE B 1 257 ? -30.707 -12.577 6.122 1 16.634 249 PHE B CA 1
ATOM 6038 C C . PHE B 1 257 ? -29.732 -12.566 4.934 1 16.448 249 PHE B C 1
ATOM 6039 O O . PHE B 1 257 ? -29.253 -13.63 4.523 1 17.554 249 PHE B O 1
ATOM 6047 N N . ILE B 1 258 ? -29.476 -11.354 4.436 1 17.012 250 ILE B N 1
ATOM 6048 C CA . ILE B 1 258 ? -28.626 -11.199 3.247 1 17.672 250 ILE B CA 1
ATOM 6049 C C . ILE B 1 258 ? -27.233 -10.731 3.701 1 15.603 250 ILE B C 1
ATOM 6050 O O . ILE B 1 258 ? -26.935 -9.524 3.679 1 15.335 250 ILE B O 1
ATOM 6055 N N . HIS B 1 259 ? -26.431 -11.697 4.114 1 15.788 251 HIS B N 1
ATOM 6056 C CA . HIS B 1 259 ? -25.172 -11.367 4.769 1 16.627 251 HIS B CA 1
ATOM 6057 C C . HIS B 1 259 ? -24.135 -10.88 3.739 1 17.015 251 HIS B C 1
ATOM 6058 O O . HIS B 1 259 ? -23.379 -9.94 4.005 1 15.839 251 HIS B O 1
ATOM 6065 N N . ASP B 1 260 ? -24.015 -11.591 2.617 1 18.344 252 ASP B N 1
ATOM 6066 C CA . ASP B 1 260 ? -22.894 -11.377 1.725 1 16.489 252 ASP B CA 1
ATOM 6067 C C . ASP B 1 260 ? -23.439 -11.389 0.294 1 18.715 252 ASP B C 1
ATOM 6068 O O . ASP B 1 260 ? -24.622 -11.538 0.057 1 18.733 252 ASP B O 1
ATOM 6073 N N . CYS B 1 261 ? -22.532 -11.107 -0.641 1 17.354 253 CYS B N 1
ATOM 6074 C CA . CYS B 1 261 ? -22.893 -10.904 -2.047 1 16.578 253 CYS B CA 1
ATOM 6075 C C . CYS B 1 261 ? -21.665 -11.257 -2.885 1 16.899 253 CYS B C 1
ATOM 6076 O O . CYS B 1 261 ? -20.568 -11.522 -2.364 1 17.958 253 CYS B O 1
ATOM 6079 N N . ALA B 1 262 ? -21.843 -11.232 -4.234 1 17.81 254 ALA B N 1
ATOM 6080 C CA . ALA B 1 262 ? -20.684 -11.352 -5.112 1 17.837 254 ALA B CA 1
ATOM 6081 C C . ALA B 1 262 ? -20.765 -10.292 -6.192 1 18.261 254 ALA B C 1
ATOM 6082 O O . ALA B 1 262 ? -21.866 -10.033 -6.701 1 18.681 254 ALA B O 1
ATOM 6084 N N . LEU B 1 263 ? -19.601 -9.724 -6.532 1 18.576 255 LEU B N 1
ATOM 6085 C CA . LEU B 1 263 ? -19.488 -8.664 -7.536 1 18.157 255 LEU B CA 1
ATOM 6086 C C . LEU B 1 263 ? -18.874 -9.272 -8.797 1 18.829 255 LEU B C 1
ATOM 6087 O O . LEU B 1 263 ? -17.859 -9.941 -8.732 1 19.32 255 LEU B O 1
ATOM 6092 N N . THR B 1 264 ? -19.555 -8.992 -9.936 1 19.251 256 THR B N 1
ATOM 6093 C CA . THR B 1 264 ? -19.062 -9.415 -11.245 1 21.566 256 THR B CA 1
ATOM 6094 C C . THR B 1 264 ? -19.007 -8.162 -12.12 1 20.117 256 THR B C 1
ATOM 6095 O O . THR B 1 264 ? -19.495 -7.1 -11.717 1 20.629 256 THR B O 1
ATOM 6099 N N . PRO B 1 265 ? -18.472 -8.212 -13.368 1 21.603 257 PRO B N 1
ATOM 6100 C CA . PRO B 1 265 ? -18.441 -6.969 -14.141 1 20.715 257 PRO B CA 1
ATOM 6101 C C . PRO B 1 265 ? -19.784 -6.299 -14.351 1 19.441 257 PRO B C 1
ATOM 6102 O O . PRO B 1 265 ? -19.836 -5.076 -14.361 1 21.54 257 PRO B O 1
ATOM 6106 N N . ASN B 1 266 ? -20.856 -7.092 -14.508 1 20.274 258 ASN B N 1
ATOM 6107 C CA . ASN B 1 266 ? -22.156 -6.533 -14.863 1 20.753 258 ASN B CA 1
ATOM 6108 C C . ASN B 1 266 ? -23.254 -6.788 -13.828 1 21.224 258 ASN B C 1
ATOM 6109 O O . ASN B 1 266 ? -24.392 -6.333 -14.02 1 20.398 258 ASN B O 1
ATOM 6114 N N . TYR B 1 267 ? -22.894 -7.395 -12.663 1 19.95 259 TYR B N 1
ATOM 6115 C CA . TYR B 1 267 ? -23.92 -7.723 -11.672 1 18.946 259 TYR B CA 1
ATOM 6116 C C . TYR B 1 267 ? -23.379 -7.551 -10.246 1 17.552 259 TYR B C 1
ATOM 6117 O O . TYR B 1 267 ? -22.195 -7.744 -10.001 1 20.022 259 TYR B O 1
ATOM 6126 N N . LEU B 1 268 ? -24.302 -7.162 -9.361 1 18.513 260 LEU B N 1
ATOM 6127 C CA . LEU B 1 268 ? -24.139 -7.445 -7.937 1 18.302 260 LEU B CA 1
ATOM 6128 C C . LEU B 1 268 ? -25.141 -8.533 -7.595 1 19.25 260 LEU B C 1
ATOM 6129 O O . LEU B 1 268 ? -26.317 -8.428 -7.962 1 19.633 260 LEU B O 1
ATOM 6134 N N . VAL B 1 269 ? -24.65 -9.617 -6.975 1 18.539 261 VAL B N 1
ATOM 6135 C CA . VAL B 1 269 ? -25.498 -10.787 -6.738 1 19.174 261 VAL B CA 1
ATOM 6136 C C . VAL B 1 269 ? -25.631 -10.968 -5.221 1 18.198 261 VAL B C 1
ATOM 6137 O O . VAL B 1 269 ? -24.633 -11.272 -4.577 1 18.63 261 VAL B O 1
ATOM 6141 N N . LEU B 1 270 ? -26.851 -10.802 -4.702 1 17.777 262 LEU B N 1
ATOM 6142 C CA . LEU B 1 270 ? -27.097 -10.95 -3.257 1 17.675 262 LEU B CA 1
ATOM 6143 C C . LEU B 1 270 ? -27.299 -12.425 -2.938 1 21.517 262 LEU B C 1
ATOM 6144 O O . LEU B 1 270 ? -28.004 -13.119 -3.674 1 19.655 262 LEU B O 1
ATOM 6149 N N . MET B 1 271 ? -26.828 -12.875 -1.778 1 18.197 263 MET B N 1
ATOM 6150 C CA . MET B 1 271 ? -26.905 -14.268 -1.343 1 17.766 263 MET B CA 1
ATOM 6151 C C . MET B 1 271 ? -27.833 -14.334 -0.122 1 20.515 263 MET B C 1
ATOM 6152 O O . MET B 1 271 ? -27.529 -13.743 0.919 1 18.893 263 MET B O 1
ATOM 6157 N N . LEU B 1 272 ? -29.001 -14.99 -0.25 1 17.874 264 LEU B N 1
ATOM 6158 C CA . LEU B 1 272 ? -29.988 -15.038 0.829 1 18.747 264 LEU B CA 1
ATOM 6159 C C . LEU B 1 272 ? -29.846 -16.33 1.614 1 21.329 264 LEU B C 1
ATOM 6160 O O . LEU B 1 272 ? -29.958 -17.44 1.056 1 20.334 264 LEU B O 1
ATOM 6165 N N . TRP B 1 273 ? -29.573 -16.161 2.911 1 17.718 265 TRP B N 1
ATOM 6166 C CA . TRP B 1 273 ? -29.628 -17.306 3.813 1 18.849 265 TRP B CA 1
ATOM 6167 C C . TRP B 1 273 ? -31.08 -17.63 4.134 1 19.681 265 TRP B C 1
ATOM 6168 O O . TRP B 1 273 ? -31.925 -16.737 4.159 1 19.067 265 TRP B O 1
ATOM 6179 N N . PRO B 1 274 ? -31.376 -18.912 4.472 1 19.085 266 PRO B N 1
ATOM 6180 C CA . PRO B 1 274 ? -32.729 -19.362 4.827 1 20.573 266 PRO B CA 1
ATOM 6181 C C . PRO B 1 274 ? -33.159 -19.032 6.252 1 21.89 266 PRO B C 1
ATOM 6182 O O . PRO B 1 274 ? -33.522 -19.923 7.027 1 21.229 266 PRO B O 1
ATOM 6186 N N . PHE B 1 275 ? -33.035 -17.756 6.613 1 19.976 267 PHE B N 1
ATOM 6187 C CA . PHE B 1 275 ? -33.633 -17.249 7.835 1 18.666 267 PHE B CA 1
ATOM 6188 C C . PHE B 1 275 ? -34.7 -16.252 7.437 1 21.385 267 PHE B C 1
ATOM 6189 O O . PHE B 1 275 ? -34.535 -15.512 6.453 1 20.399 267 PHE B O 1
ATOM 6197 N N . GLU B 1 276 ? -35.745 -16.162 8.253 1 20.185 268 GLU B N 1
ATOM 6198 C CA . GLU B 1 276 ? -36.774 -15.163 8.033 1 21.662 268 GLU B CA 1
ATOM 6199 C C . GLU B 1 276 ? -36.962 -14.354 9.305 1 21.769 268 GLU B C 1
ATOM 6200 O O . GLU B 1 276 ? -36.866 -14.903 10.408 1 21.254 268 GLU B O 1
ATOM 6206 N N . ALA B 1 277 ? -37.204 -13.058 9.125 1 20.608 269 ALA B N 1
ATOM 6207 C CA . ALA B 1 277 ? -37.512 -12.101 10.179 1 20.722 269 ALA B CA 1
ATOM 6208 C C . ALA B 1 277 ? -39.017 -12.04 10.386 1 24.017 269 ALA B C 1
ATOM 6209 O O . ALA B 1 277 ? -39.783 -12.086 9.411 1 23.928 269 ALA B O 1
ATOM 6211 N N . ASN B 1 278 ? -39.424 -11.907 11.646 1 23.06 270 ASN B N 1
ATOM 6212 C CA . ASN B 1 278 ? -40.837 -11.83 11.984 1 25.159 270 ASN B CA 1
ATOM 6213 C C . ASN B 1 278 ? -41.027 -10.767 13.054 1 22.225 270 ASN B C 1
ATOM 6214 O O . ASN B 1 278 ? -40.504 -10.924 14.159 1 20.519 270 ASN B O 1
ATOM 6219 N N . LEU B 1 279 ? -41.752 -9.679 12.747 1 20.957 271 LEU B N 1
ATOM 6220 C CA . LEU B 1 279 ? -41.991 -8.576 13.668 1 19.869 271 LEU B CA 1
ATOM 6221 C C . LEU B 1 279 ? -42.776 -9.034 14.908 1 23.558 271 LEU B C 1
ATOM 6222 O O . LEU B 1 279 ? -42.46 -8.615 16.023 1 20.425 271 LEU B O 1
ATOM 6227 N N . GLU B 1 280 ? -43.818 -9.882 14.717 1 24.195 272 GLU B N 1
ATOM 6228 C CA . GLU B 1 280 ? -44.608 -10.347 15.86 1 25.809 272 GLU B CA 1
ATOM 6229 C C . GLU B 1 280 ? -43.729 -11.115 16.865 1 20.311 272 GLU B C 1
ATOM 6230 O O . GLU B 1 280 ? -43.84 -10.884 18.073 1 23.945 272 GLU B O 1
ATOM 6236 N N . ARG B 1 281 ? -42.877 -12.004 16.344 1 20.64 273 ARG B N 1
ATOM 6237 C CA . ARG B 1 281 ? -41.927 -12.751 17.18 1 20.05 273 ARG B CA 1
ATOM 6238 C C . ARG B 1 281 ? -41.047 -11.783 17.999 1 19.624 273 ARG B C 1
ATOM 6239 O O . ARG B 1 281 ? -40.825 -11.965 19.212 1 20.121 273 ARG B O 1
ATOM 6247 N N . MET B 1 282 ? -40.53 -10.745 17.323 1 19.036 274 MET B N 1
ATOM 6248 C CA . MET B 1 282 ? -39.666 -9.779 18.001 1 17.105 274 MET B CA 1
ATOM 6249 C C . MET B 1 282 ? -40.44 -9.054 19.098 1 17.718 274 MET B C 1
ATOM 6250 O O . MET B 1 282 ? -39.93 -8.864 20.197 1 19.236 274 MET B O 1
ATOM 6255 N N . LYS B 1 283 ? -41.68 -8.617 18.78 1 20.853 275 LYS B N 1
ATOM 6256 C CA . LYS B 1 283 ? -42.451 -7.902 19.789 1 20.219 275 LYS B CA 1
ATOM 6257 C C . LYS B 1 283 ? -42.778 -8.777 21.013 1 19.017 275 LYS B C 1
ATOM 6258 O O . LYS B 1 283 ? -42.873 -8.229 22.105 1 22.022 275 LYS B O 1
ATOM 6264 N N . ALA B 1 284 ? -42.844 -10.108 20.814 1 19.789 276 ALA B N 1
ATOM 6265 C CA . ALA B 1 284 ? -43.068 -11.096 21.862 1 21.799 276 ALA B CA 1
ATOM 6266 C C . ALA B 1 284 ? -41.763 -11.398 22.597 1 28.08 276 ALA B C 1
ATOM 6267 O O . ALA B 1 284 ? -41.766 -12.237 23.482 1 29.027 276 ALA B O 1
ATOM 6269 N N . GLY B 1 285 ? -40.655 -10.741 22.209 1 22.199 277 GLY B N 1
ATOM 6270 C CA . GLY B 1 285 ? -39.396 -10.864 22.938 1 20.227 277 GLY B CA 1
ATOM 6271 C C . GLY B 1 285 ? -38.467 -11.954 22.385 1 20.243 277 GLY B C 1
ATOM 6272 O O . GLY B 1 285 ? -37.491 -12.324 23.044 1 20.52 277 GLY B O 1
ATOM 6273 N N . GLY B 1 286 ? -38.768 -12.492 21.196 1 20.381 278 GLY B N 1
ATOM 6274 C CA . GLY B 1 286 ? -37.964 -13.546 20.599 1 18.6 278 GLY B CA 1
ATOM 6275 C C . GLY B 1 286 ? -36.943 -12.995 19.598 1 16.781 278 GLY B C 1
ATOM 6276 O O . GLY B 1 286 ? -36.833 -11.771 19.392 1 17.856 278 GLY B O 1
ATOM 6277 N N . HIS B 1 287 ? -36.221 -13.941 19.003 1 16.681 279 HIS B N 1
ATOM 6278 C CA . HIS B 1 287 ? -35.13 -13.634 18.079 1 16.881 279 HIS B CA 1
ATOM 6279 C C . HIS B 1 287 ? -35.645 -12.938 16.819 1 17.664 279 HIS B C 1
ATOM 6280 O O . HIS B 1 287 ? -36.749 -13.201 16.324 1 19.029 279 HIS B O 1
ATOM 6287 N N . HIS B 1 288 ? -34.78 -12.091 16.25 1 16.611 280 HIS B N 1
ATOM 6288 C CA . HIS B 1 288 ? -35.061 -11.468 14.969 1 16.128 280 HIS B CA 1
ATOM 6289 C C . HIS B 1 288 ? -35.217 -12.544 13.891 1 16.374 280 HIS B C 1
ATOM 6290 O O . HIS B 1 288 ? -36.206 -12.502 13.144 1 18.216 280 HIS B O 1
ATOM 6297 N N . TRP B 1 289 ? -34.253 -13.458 13.781 1 16.033 28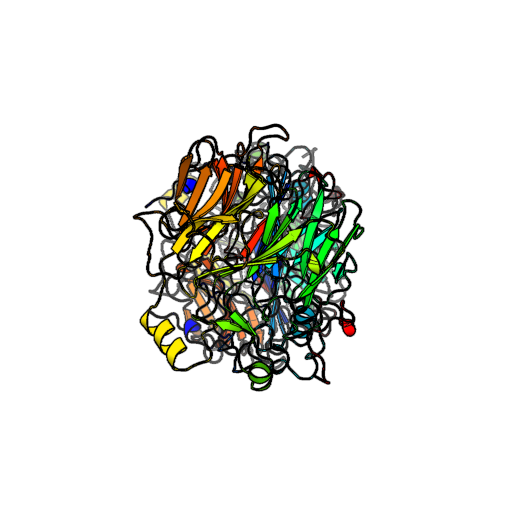1 TRP B N 1
ATOM 6298 C CA . TRP B 1 289 ? -34.175 -14.479 12.752 1 16.847 281 TRP B CA 1
ATOM 6299 C C . TRP B 1 289 ? -34.566 -15.85 13.287 1 19.965 281 TRP B C 1
ATOM 6300 O O . TRP B 1 289 ? -34.258 -16.171 14.439 1 20.974 281 TRP B O 1
ATOM 6311 N N . ALA B 1 290 ? -35.183 -16.663 12.409 1 19.053 282 ALA B N 1
ATOM 6312 C CA . ALA B 1 290 ? -35.395 -18.084 12.656 1 20.186 282 ALA B CA 1
ATOM 6313 C C . ALA B 1 290 ? -35.04 -18.843 11.395 1 21.409 282 ALA B C 1
ATOM 6314 O O . ALA B 1 290 ? -35.488 -18.471 10.314 1 20.984 282 ALA B O 1
ATOM 6316 N N . TYR B 1 291 ? -34.246 -19.89 11.523 1 19.421 283 TYR B N 1
ATOM 6317 C CA . TYR B 1 291 ? -33.856 -20.746 10.41 1 20.509 283 TYR B CA 1
ATOM 6318 C C . TYR B 1 291 ? -35.108 -21.433 9.867 1 20.626 283 TYR B C 1
ATOM 6319 O O . TYR B 1 291 ? -35.958 -21.839 10.662 1 22.052 283 TYR B O 1
ATOM 6328 N N . ASP B 1 292 ? -35.2 -21.563 8.542 1 22.693 284 ASP B N 1
ATOM 6329 C CA . ASP B 1 292 ? -36.338 -22.268 7.957 1 24.632 284 ASP B CA 1
ATOM 6330 C C . ASP B 1 292 ? -35.833 -23.299 6.946 1 26.119 284 ASP B C 1
ATOM 6331 O O . ASP B 1 292 ? -35.342 -22.937 5.885 1 22.525 284 ASP B O 1
ATOM 6336 N N . TYR B 1 293 ? -35.981 -24.595 7.281 1 23.978 285 TYR B N 1
ATOM 6337 C CA . TYR B 1 293 ? -35.61 -25.708 6.411 1 24.867 285 TYR B CA 1
ATOM 6338 C C . TYR B 1 293 ? -36.359 -25.709 5.065 1 24.014 285 TYR B C 1
ATOM 6339 O O . TYR B 1 293 ? -35.845 -26.319 4.131 1 27.093 285 TYR B O 1
ATOM 6348 N N . THR B 1 294 ? -37.5 -25.027 4.975 1 26.112 286 THR B N 1
ATOM 6349 C CA . THR B 1 294 ? -38.298 -24.991 3.749 1 26.665 286 THR B CA 1
ATOM 6350 C C . THR B 1 294 ? -37.826 -23.897 2.785 1 30.344 286 THR B C 1
ATOM 6351 O O . THR B 1 294 ? -38.325 -23.828 1.652 1 30.472 286 THR B O 1
ATOM 6355 N N . LYS B 1 295 ? -36.944 -22.982 3.24 1 25.962 287 LYS B N 1
ATOM 6356 C CA . LYS B 1 295 ? -36.477 -21.903 2.378 1 24.306 287 LYS B CA 1
ATOM 6357 C C . LYS B 1 295 ? -35.299 -22.401 1.554 1 23.696 287 LYS B C 1
ATOM 6358 O O . LYS B 1 295 ? -34.346 -22.978 2.099 1 23.896 287 LYS B O 1
ATOM 6364 N N . PRO B 1 296 ? -35.269 -22.19 0.213 1 21.485 288 PRO B N 1
ATOM 6365 C CA . PRO B 1 296 ? -34.09 -22.57 -0.562 1 21.871 288 PRO B CA 1
ATOM 6366 C C . PRO B 1 296 ? -33.1 -21.412 -0.488 1 20.768 288 PRO B C 1
ATOM 6367 O O . PRO B 1 296 ? -33.516 -20.239 -0.362 1 21.361 288 PRO B O 1
ATOM 6371 N N . ILE B 1 297 ? -31.814 -21.758 -0.594 1 21.447 289 ILE B N 1
ATOM 6372 C CA . ILE B 1 297 ? -30.802 -20.734 -0.88 1 20.003 289 ILE B CA 1
ATOM 6373 C C . ILE B 1 297 ? -31.286 -19.98 -2.117 1 21.579 289 ILE B C 1
ATOM 6374 O O . ILE B 1 297 ? -31.665 -20.605 -3.128 1 23.166 289 ILE B O 1
ATOM 6379 N N . THR B 1 298 ? -31.315 -18.645 -2.011 1 19.339 290 THR B N 1
ATOM 6380 C CA . THR B 1 298 ? -31.873 -17.792 -3.051 1 20.09 290 THR B CA 1
ATOM 6381 C C . THR B 1 298 ? -30.822 -16.73 -3.375 1 21.71 290 THR B C 1
ATOM 6382 O O . THR B 1 298 ? -30.073 -16.299 -2.48 1 20.439 290 THR B O 1
ATOM 6386 N N . TRP B 1 299 ? -30.768 -16.305 -4.641 1 21.396 291 TRP B N 1
ATOM 6387 C CA . TRP B 1 299 ? -29.834 -15.291 -5.115 1 22.137 291 TRP B CA 1
ATOM 6388 C C . TRP B 1 299 ? -30.648 -14.199 -5.791 1 24.816 291 TRP B C 1
ATOM 6389 O O . TRP B 1 299 ? -31.599 -14.488 -6.523 1 23.949 291 TRP B O 1
ATOM 6400 N N . ILE B 1 300 ? -30.257 -12.948 -5.566 1 19.608 292 ILE B N 1
ATOM 6401 C CA . ILE B 1 300 ? -30.863 -11.817 -6.265 1 19.054 292 ILE B CA 1
ATOM 6402 C C . ILE B 1 300 ? -29.818 -11.224 -7.193 1 20.176 292 ILE B C 1
ATOM 6403 O O . ILE B 1 300 ? -28.806 -10.698 -6.73 1 19.995 292 ILE B O 1
ATOM 6408 N N . THR B 1 301 ? -30.061 -11.304 -8.513 1 19.088 293 THR B N 1
ATOM 6409 C CA . THR B 1 301 ? -29.158 -10.664 -9.476 1 20.144 293 THR B CA 1
ATOM 6410 C C . THR B 1 301 ? -29.601 -9.23 -9.721 1 20.931 293 THR B C 1
ATOM 6411 O O . THR B 1 301 ? -30.762 -8.991 -10.068 1 21.85 293 THR B O 1
ATOM 6415 N N . ILE B 1 302 ? -28.673 -8.284 -9.534 1 20.739 294 ILE B N 1
ATOM 6416 C CA . ILE B 1 302 ? -28.938 -6.873 -9.751 1 20.482 294 ILE B CA 1
ATOM 6417 C C . ILE B 1 302 ? -28.016 -6.422 -10.866 1 21.994 294 ILE B C 1
ATOM 6418 O O . ILE B 1 302 ? -26.806 -6.318 -10.657 1 20.547 294 ILE B O 1
ATOM 6423 N N . PRO B 1 303 ? -28.531 -6.17 -12.101 1 20.304 295 PRO B N 1
ATOM 6424 C CA . PRO B 1 303 ? -27.66 -5.611 -13.126 1 20.585 295 PRO B CA 1
ATOM 6425 C C . PRO B 1 303 ? -27.052 -4.298 -12.648 1 18.538 295 PRO B C 1
ATOM 6426 O O . PRO B 1 303 ? -27.768 -3.451 -12.128 1 19.676 295 PRO B O 1
ATOM 6430 N N . ARG B 1 304 ? -25.728 -4.164 -12.815 1 19.237 296 ARG B N 1
ATOM 6431 C CA . ARG B 1 304 ? -25.116 -2.94 -12.296 1 20.367 296 ARG B CA 1
ATOM 6432 C C . ARG B 1 304 ? -25.62 -1.762 -13.12 1 23.112 296 ARG B C 1
ATOM 6433 O O . ARG B 1 304 ? -25.757 -1.888 -14.35 1 24.872 296 ARG B O 1
ATOM 6441 N N . GLY B 1 305 ? -25.982 -0.681 -12.438 1 20.312 297 GLY B N 1
ATOM 6442 C CA . GLY B 1 305 ? -26.609 0.488 -13.037 1 23.251 297 GLY B CA 1
ATOM 6443 C C . GLY B 1 305 ? -28.066 0.262 -13.456 1 22.566 297 GLY B C 1
ATOM 6444 O O . GLY B 1 305 ? -28.631 1.072 -14.198 1 24.048 297 GLY B O 1
ATOM 6445 N N . ALA B 1 306 ? -28.736 -0.802 -12.966 1 22.721 298 ALA B N 1
ATOM 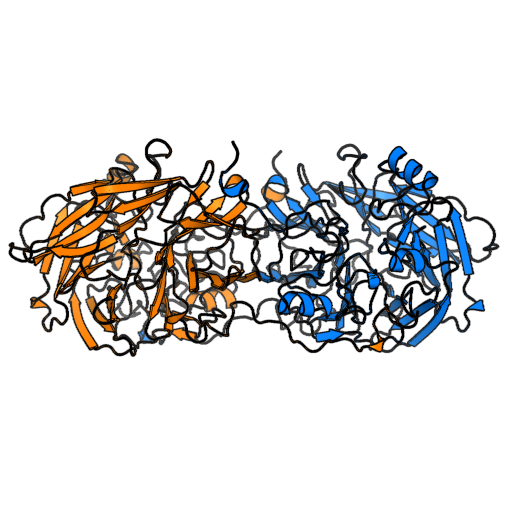6446 C CA . ALA B 1 306 ? -30.16 -0.997 -13.222 1 21.782 298 ALA B CA 1
ATOM 6447 C C . ALA B 1 306 ? -30.966 0.235 -12.863 1 23.593 298 ALA B C 1
ATOM 6448 O O . ALA B 1 306 ? -30.671 0.882 -11.866 1 24.818 298 ALA B O 1
ATOM 6450 N N . LYS B 1 307 ? -32.006 0.535 -13.653 1 19.758 299 LYS B N 1
ATOM 6451 C CA . LYS B 1 307 ? -32.871 1.673 -13.401 1 20.492 299 LYS B CA 1
ATOM 6452 C C . LYS B 1 307 ? -34.294 1.254 -13.032 1 18.795 299 LYS B C 1
ATOM 6453 O O . LYS B 1 307 ? -35.083 2.08 -12.592 1 23.988 299 LYS B O 1
ATOM 6459 N N . SER B 1 308 ? -34.613 -0.024 -13.235 1 23.21 300 SER B N 1
ATOM 6460 C CA . SER B 1 308 ? -35.903 -0.53 -12.821 1 25.191 300 SER B CA 1
ATOM 6461 C C . SER B 1 308 ? -35.704 -1.75 -11.945 1 23.663 300 SER B C 1
ATOM 6462 O O . SER B 1 308 ? -34.91 -2.61 -12.275 1 21.744 300 SER B O 1
ATOM 6465 N N . LYS B 1 309 ? -36.514 -1.836 -10.886 1 26.693 301 LYS B N 1
ATOM 6466 C CA . LYS B 1 309 ? -36.519 -3.061 -10.097 1 28.085 301 LYS B CA 1
ATOM 6467 C C . LYS B 1 309 ? -36.954 -4.27 -10.936 1 25.48 301 LYS B C 1
ATOM 6468 O O . LYS B 1 309 ? -36.625 -5.411 -10.616 1 26.48 301 LYS B O 1
ATOM 6474 N N . ASP B 1 310 ? -37.649 -4.054 -12.068 1 29.003 302 ASP B N 1
ATOM 6475 C CA . ASP B 1 310 ? -38.014 -5.212 -12.872 1 25.679 302 ASP B CA 1
ATOM 6476 C C . ASP B 1 310 ? -36.829 -5.863 -13.592 1 25.195 302 ASP B C 1
ATOM 6477 O O . ASP B 1 310 ? -36.979 -6.923 -14.183 1 26.8 302 ASP B O 1
ATOM 6482 N N . GLU B 1 311 ? -35.622 -5.271 -13.545 1 21.912 303 GLU B N 1
ATOM 6483 C CA . GLU B 1 311 ? -34.414 -5.862 -14.094 1 21.343 303 GLU B CA 1
ATOM 6484 C C . GLU B 1 311 ? -33.792 -6.882 -13.137 1 19.155 303 GLU B C 1
ATOM 6485 O O . GLU B 1 311 ? -32.938 -7.665 -13.563 1 21.303 303 GLU B O 1
ATOM 6491 N N . VAL B 1 312 ? -34.229 -6.839 -11.872 1 21.693 304 VAL B N 1
ATOM 6492 C CA . VAL B 1 312 ? -33.693 -7.738 -10.844 1 23.274 304 VAL B CA 1
ATOM 6493 C C . VAL B 1 312 ? -34.387 -9.094 -10.975 1 23.149 304 VAL B C 1
ATOM 6494 O O . VAL B 1 312 ? -35.578 -9.163 -11.303 1 24.054 304 VAL B O 1
ATOM 6498 N N . LYS B 1 313 ? -33.624 -10.175 -10.79 1 22.279 305 LYS B N 1
ATOM 6499 C CA . LYS B 1 313 ? -34.215 -11.507 -10.841 1 22.655 305 LYS B CA 1
ATOM 6500 C C . LYS B 1 313 ? -33.872 -12.301 -9.582 1 23.419 305 LYS B C 1
ATOM 6501 O O . LYS B 1 313 ? -32.771 -12.121 -9.026 1 23.864 305 LYS B O 1
ATOM 6507 N N . TYR B 1 314 ? -34.795 -13.18 -9.187 1 22.882 306 TYR B N 1
ATOM 6508 C CA . TYR B 1 314 ? -34.571 -14.093 -8.058 1 22.408 306 TYR B CA 1
ATOM 6509 C C . TYR B 1 314 ? -34.33 -15.508 -8.581 1 25.425 306 TYR B C 1
ATOM 6510 O O . TYR B 1 314 ? -35.064 -15.967 -9.473 1 26.248 306 TYR B O 1
ATOM 6519 N N . TRP B 1 315 ? -33.325 -16.2 -8.032 1 20.84 307 TRP B N 1
ATOM 6520 C CA . TRP B 1 315 ? -32.911 -17.535 -8.444 1 21.636 307 TRP B CA 1
ATOM 6521 C C . TRP B 1 315 ? -32.848 -18.417 -7.209 1 24.647 307 TRP B C 1
ATOM 6522 O O . TRP B 1 315 ? -32.5 -17.927 -6.144 1 23.268 307 TRP B O 1
ATOM 6533 N N . HIS B 1 316 ? -33.075 -19.731 -7.351 1 22.671 308 HIS B N 1
ATOM 6534 C CA . HIS B 1 316 ? -33.165 -20.553 -6.153 1 23.403 308 HIS B CA 1
ATOM 6535 C C . HIS B 1 316 ? -32.551 -21.92 -6.39 1 23.394 308 HIS B C 1
ATOM 6536 O O . HIS B 1 316 ? -32.54 -22.424 -7.508 1 24.121 308 HIS B O 1
ATOM 6543 N N . TRP B 1 317 ? -32.018 -22.507 -5.305 1 21.258 309 TRP B N 1
ATOM 6544 C CA . TRP B 1 317 ? -31.51 -23.868 -5.312 1 20.453 309 TRP B CA 1
ATOM 6545 C C . TRP B 1 317 ? -32.331 -24.676 -4.287 1 25.163 309 TRP B C 1
ATOM 6546 O O . TRP B 1 317 ? -33.517 -24.948 -4.525 1 24.025 309 TRP B O 1
ATOM 6557 N N . LYS B 1 318 ? -31.722 -25.017 -3.135 1 21.749 310 LYS B N 1
ATOM 6558 C CA . LYS B 1 318 ? -32.294 -25.894 -2.116 1 23.236 310 LYS B CA 1
ATOM 6559 C C . LYS B 1 318 ? -31.832 -25.346 -0.767 1 25.174 310 LYS B C 1
ATOM 6560 O O . LYS B 1 318 ? -30.983 -24.441 -0.721 1 23.347 310 LYS B O 1
ATOM 6566 N N . ASN B 1 319 ? -32.405 -25.889 0.326 1 21.345 311 ASN B N 1
ATOM 6567 C CA . ASN B 1 319 ? -32.033 -25.431 1.659 1 22.938 311 ASN B CA 1
ATOM 6568 C C . ASN B 1 319 ? -30.563 -25.71 1.967 1 22.973 311 ASN B C 1
ATOM 6569 O O . ASN B 1 319 ? -30.002 -26.758 1.623 1 21.997 311 ASN B O 1
ATOM 6574 N N . GLY B 1 320 ? -29.95 -24.725 2.657 1 20.934 312 GLY B N 1
ATOM 6575 C CA . GLY B 1 320 ? -28.561 -24.802 3.1 1 21.126 312 GLY B CA 1
ATOM 6576 C C . GLY B 1 320 ? -28.111 -23.386 3.485 1 18.822 312 GLY B C 1
ATOM 6577 O O . GLY B 1 320 ? -28.892 -22.45 3.365 1 19.776 312 GLY B O 1
ATOM 6578 N N . MET B 1 321 ? -26.846 -23.281 3.891 1 19.893 313 MET B N 1
ATOM 6579 C CA . MET B 1 321 ? -26.315 -22.018 4.395 1 21.414 313 MET B CA 1
ATOM 6580 C C . MET B 1 321 ? -24.958 -21.744 3.769 1 18.032 313 MET B C 1
ATOM 6581 O O . MET B 1 321 ? -23.913 -22.221 4.248 1 19.942 313 MET B O 1
ATOM 6586 N N . PRO B 1 322 ? -24.92 -20.954 2.651 1 18.024 314 PRO B N 1
ATOM 6587 C CA . PRO B 1 322 ? -23.64 -20.555 2.052 1 18.433 314 PRO B CA 1
ATOM 6588 C C . PRO B 1 322 ? -23.229 -19.244 2.728 1 17.593 314 PRO B C 1
ATOM 6589 O O . PRO B 1 322 ? -23.958 -18.245 2.594 1 18.475 314 PRO B O 1
ATOM 6593 N N . ILE B 1 323 ? -22.186 -19.3 3.564 1 17.412 315 ILE B N 1
ATOM 6594 C CA . ILE B 1 323 ? -21.985 -18.204 4.513 1 17.167 315 ILE B CA 1
ATOM 6595 C C . ILE B 1 323 ? -21.309 -17.002 3.835 1 15.381 315 ILE B C 1
ATOM 6596 O O . ILE B 1 323 ? -21.815 -15.868 3.963 1 17.503 315 ILE B O 1
ATOM 6601 N N . HIS B 1 324 ? -20.192 -17.264 3.132 1 16.635 316 HIS B N 1
ATOM 6602 C CA . HIS B 1 324 ? -19.44 -16.204 2.489 1 16.144 316 HIS B CA 1
ATOM 6603 C C . HIS B 1 324 ? -19.058 -16.605 1.073 1 17.462 316 HIS B C 1
ATOM 6604 O O . HIS B 1 324 ? -18.72 -17.766 0.837 1 19.221 316 HIS B O 1
ATOM 6611 N N . THR B 1 325 ? -19.052 -15.599 0.196 1 17.749 317 THR B N 1
ATOM 6612 C CA . THR B 1 325 ? -18.47 -15.796 -1.135 1 19.477 317 THR B CA 1
ATOM 6613 C C . THR B 1 325 ? -16.959 -15.605 -1.083 1 17.706 317 THR B C 1
ATOM 6614 O O . THR B 1 325 ? -16.457 -14.798 -0.274 1 17.73 317 THR B O 1
ATOM 6618 N N . ALA B 1 326 ? -16.215 -16.333 -1.933 1 16.39 318 ALA B N 1
ATOM 6619 C CA . ALA B 1 326 ? -14.841 -15.937 -2.236 1 16.902 318 ALA B CA 1
ATOM 6620 C C . ALA B 1 326 ? -14.91 -14.707 -3.145 1 18.976 318 ALA B C 1
ATOM 6621 O O . ALA B 1 326 ? -14.691 -13.58 -2.695 1 18.134 318 ALA B O 1
ATOM 6623 N N . SER B 1 327 ? -15.328 -14.932 -4.408 1 18.749 319 SER B N 1
ATOM 6624 C CA . SER B 1 327 ? -15.77 -13.834 -5.259 1 18.349 319 SER B CA 1
ATOM 6625 C C . SER B 1 327 ? -16.611 -14.419 -6.399 1 20.59 319 SER B C 1
ATOM 6626 O O . SER B 1 327 ? -16.963 -15.602 -6.36 1 19.529 319 SER B O 1
ATOM 6629 N N . GLY B 1 328 ? -16.949 -13.562 -7.37 1 20.747 320 GLY B N 1
ATOM 6630 C CA . GLY B 1 328 ? -17.664 -14.007 -8.565 1 21.512 320 GLY B CA 1
ATOM 6631 C C . GLY B 1 328 ? -17.044 -13.409 -9.815 1 22.324 320 GLY B C 1
ATOM 6632 O O . GLY B 1 328 ? -16.192 -12.508 -9.756 1 22.057 320 GLY B O 1
ATOM 6633 N N . PHE B 1 329 ? -17.499 -13.971 -10.949 1 21.194 321 PHE B N 1
ATOM 6634 C CA . PHE B 1 329 ? -17.107 -13.439 -12.251 1 21.338 321 PHE B CA 1
ATOM 6635 C C . PHE B 1 329 ? -18.107 -13.95 -13.291 1 24.285 321 PHE B C 1
ATOM 6636 O O . PHE B 1 329 ? -18.98 -14.761 -12.997 1 22.286 321 PHE B O 1
ATOM 6644 N N . GLU B 1 330 ? -17.97 -13.475 -14.529 1 22.35 322 GLU B N 1
ATOM 6645 C CA . GLU B 1 330 ? -18.792 -13.976 -15.614 1 21.262 322 GLU B CA 1
ATOM 6646 C C . GLU B 1 330 ? -17.896 -14.742 -16.578 1 22.085 322 GLU B C 1
ATOM 6647 O O . GLU B 1 330 ? -16.857 -14.222 -16.988 1 25.496 322 GLU B O 1
ATOM 6653 N N . ASP B 1 331 ? -18.353 -15.926 -16.973 1 24.944 323 ASP B N 1
ATOM 6654 C CA . ASP B 1 331 ? -17.582 -16.762 -17.892 1 27.521 323 ASP B CA 1
ATOM 6655 C C . ASP B 1 331 ? -17.757 -16.258 -19.333 1 28.891 323 ASP B C 1
ATOM 6656 O O . ASP B 1 331 ? -18.425 -15.245 -19.581 1 25.788 323 ASP B O 1
ATOM 6661 N N . GLU B 1 332 ? -17.171 -17.007 -20.286 1 33.901 324 GLU B N 1
ATOM 6662 C CA . GLU B 1 332 ? -17.194 -16.687 -21.715 1 42.325 324 GLU B CA 1
ATOM 6663 C C . GLU B 1 332 ? -18.614 -16.614 -22.288 1 39.26 324 GLU B C 1
ATOM 6664 O O . GLU B 1 332 ? -18.825 -15.913 -23.284 1 37.565 324 GLU B O 1
ATOM 6670 N N . GLN B 1 333 ? -19.583 -17.309 -21.656 1 32.213 325 GLN B N 1
ATOM 6671 C CA . GLN B 1 333 ? -20.972 -17.339 -22.086 1 32.35 325 GLN B CA 1
ATOM 6672 C C . GLN B 1 333 ? -21.866 -16.398 -21.274 1 33.159 325 GLN B C 1
ATOM 6673 O O . GLN B 1 333 ? -23.086 -16.451 -21.42 1 30.357 325 GLN B O 1
ATOM 6679 N N . GLY B 1 334 ? -21.258 -15.544 -20.418 1 27.665 326 GLY B N 1
ATOM 6680 C CA . GLY B 1 334 ? -21.985 -14.564 -19.626 1 27.432 326 GLY B CA 1
ATOM 6681 C C . GLY B 1 334 ? -22.585 -15.163 -18.341 1 23.121 326 GLY B C 1
ATOM 6682 O O . GLY B 1 334 ? -23.358 -14.459 -17.691 1 27.248 326 GLY B O 1
ATOM 6683 N N . ARG B 1 335 ? -22.243 -16.415 -18.016 1 24.564 327 ARG B N 1
ATOM 6684 C CA . ARG B 1 335 ? -22.804 -17.054 -16.833 1 24.504 327 ARG B CA 1
ATOM 6685 C C . ARG B 1 335 ? -22.064 -16.517 -15.608 1 22.743 327 ARG B C 1
ATOM 6686 O O . ARG B 1 335 ? -20.849 -16.323 -15.638 1 24.436 327 ARG B O 1
ATOM 6694 N N . ILE B 1 336 ? -22.841 -16.296 -14.538 1 21.835 328 ILE B N 1
ATOM 6695 C CA . ILE B 1 336 ? -22.298 -15.83 -13.261 1 20.22 328 ILE B CA 1
ATOM 6696 C C . ILE B 1 336 ? -21.772 -17.055 -12.514 1 19.497 328 ILE B C 1
ATOM 6697 O O . ILE B 1 336 ? -22.508 -18.014 -12.265 1 22.135 328 ILE B O 1
ATOM 6702 N N . ILE B 1 337 ? -20.485 -16.999 -12.174 1 19.824 329 ILE B N 1
ATOM 6703 C CA . ILE B 1 337 ? -19.803 -18.058 -11.442 1 20.924 329 ILE B CA 1
ATOM 6704 C C . ILE B 1 337 ? -19.421 -17.467 -10.086 1 21.537 329 ILE B C 1
ATOM 6705 O O . ILE B 1 337 ? -18.772 -16.422 -10.041 1 21.853 329 ILE B O 1
ATOM 6710 N N . ILE B 1 338 ? -19.822 -18.161 -9.013 1 21.324 330 ILE B N 1
ATOM 6711 C CA . ILE B 1 338 ? -19.555 -17.688 -7.654 1 20.717 330 ILE B CA 1
ATOM 6712 C C . ILE B 1 338 ? -19.029 -18.889 -6.866 1 20.362 330 ILE B C 1
ATOM 6713 O O . ILE B 1 338 ? -19.653 -19.958 -6.865 1 20.65 330 ILE B O 1
ATOM 6718 N N . ASP B 1 339 ? -17.928 -18.699 -6.117 1 18.806 331 ASP B N 1
ATOM 6719 C CA . ASP B 1 339 ? -17.549 -19.738 -5.157 1 18.436 331 ASP B CA 1
ATOM 6720 C C . ASP B 1 339 ? -17.933 -19.283 -3.749 1 17.377 331 ASP B C 1
ATOM 6721 O O . ASP B 1 339 ? -17.835 -18.086 -3.44 1 19.809 331 ASP B O 1
ATOM 6726 N N . SER B 1 340 ? -18.339 -20.25 -2.92 1 19.565 332 SER B N 1
ATOM 6727 C CA . SER B 1 340 ? -18.708 -19.894 -1.552 1 18.601 332 SER B CA 1
ATOM 6728 C C . SER B 1 340 ? -18.512 -21.071 -0.628 1 20.331 332 SER B C 1
ATOM 6729 O O . SER B 1 340 ? -18.445 -22.209 -1.084 1 20.367 332 SER B O 1
ATOM 6732 N N . SER B 1 341 ? -18.471 -20.79 0.691 1 18.962 333 SER B N 1
ATOM 6733 C CA . SER B 1 341 ? -18.705 -21.918 1.593 1 19.539 333 SER B CA 1
ATOM 6734 C C . SER B 1 341 ? -20.139 -22.442 1.429 1 18.306 333 SER B C 1
ATOM 6735 O O . SER B 1 341 ? -21.028 -21.723 0.972 1 18.765 333 SER B O 1
ATOM 6738 N N . LEU B 1 342 ? -20.359 -23.706 1.838 1 18.898 334 LEU B N 1
ATOM 6739 C CA . LEU B 1 342 ? -21.713 -24.234 1.919 1 18.423 334 LEU B CA 1
ATOM 6740 C C . LEU B 1 342 ? -21.79 -25.186 3.108 1 19.904 334 LEU B C 1
ATOM 6741 O O . LEU B 1 342 ? -21.144 -26.242 3.098 1 20.588 334 LEU B O 1
ATOM 6746 N N . VAL B 1 343 ? -22.638 -24.814 4.061 1 19.227 335 VAL B N 1
ATOM 6747 C CA . VAL B 1 343 ? -22.961 -25.692 5.19 1 19.058 335 VAL B CA 1
ATOM 6748 C C . VAL B 1 343 ? -24.356 -26.238 4.91 1 20.51 335 VAL B C 1
ATOM 6749 O O . VAL B 1 343 ? -25.293 -25.472 4.669 1 20.201 335 VAL B O 1
ATOM 6753 N N . HIS B 1 344 ? -24.48 -27.585 4.996 1 18.572 336 HIS B N 1
ATOM 6754 C CA . HIS B 1 344 ? -25.711 -28.258 4.585 1 22.312 336 HIS B CA 1
ATOM 6755 C C . HIS B 1 344 ? -26.688 -28.33 5.76 1 22.352 336 HIS B C 1
ATOM 6756 O O . HIS B 1 344 ? -27.08 -29.427 6.194 1 22.297 336 HIS B O 1
ATOM 6763 N N . GLY B 1 345 ? -27.02 -27.151 6.325 1 20.019 337 GLY B N 1
ATOM 6764 C CA . GLY B 1 345 ? -27.831 -26.997 7.519 1 20.648 337 GLY B CA 1
ATOM 6765 C C . GLY B 1 345 ? -27.54 -25.662 8.206 1 23.788 337 GLY B C 1
ATOM 6766 O O . GLY B 1 345 ? -26.907 -24.798 7.599 1 21.076 337 GLY B O 1
ATOM 6767 N N . ASN B 1 346 ? -27.932 -25.547 9.479 1 20.861 338 ASN B N 1
ATOM 6768 C CA . ASN B 1 346 ? -27.839 -24.269 10.182 1 21.784 338 ASN B CA 1
ATOM 6769 C C . ASN B 1 346 ? -26.467 -24.109 10.854 1 21.114 338 ASN B C 1
ATOM 6770 O O . ASN B 1 346 ? -26.193 -24.754 11.865 1 21.112 338 ASN B O 1
ATOM 6775 N N . ALA B 1 347 ? -25.639 -23.179 10.361 1 20.312 339 ALA B N 1
ATOM 6776 C CA . ALA B 1 347 ? -24.352 -22.848 10.981 1 19.278 339 ALA B CA 1
ATOM 6777 C C . ALA B 1 347 ? -24.509 -21.825 12.1 1 18.912 339 ALA B C 1
ATOM 6778 O O . ALA B 1 347 ? -23.502 -21.568 12.773 1 20.091 339 ALA B O 1
ATOM 6780 N N . PHE B 1 348 ? -25.699 -21.242 12.253 1 18.547 340 PHE B N 1
ATOM 6781 C CA . PHE B 1 348 ? -26.005 -20.361 13.394 1 18.865 340 PHE B CA 1
ATOM 6782 C C . PHE B 1 348 ? -27.099 -21.031 14.231 1 18.619 340 PHE B C 1
ATOM 6783 O O . PHE B 1 348 ? -28.244 -20.553 14.279 1 19.147 340 PHE B O 1
ATOM 6791 N N . PRO B 1 349 ? -26.8 -22.167 14.914 1 19.537 341 PRO B N 1
ATOM 6792 C CA . PRO B 1 349 ? -27.861 -22.911 15.599 1 21.103 341 PRO B CA 1
ATOM 6793 C C . PRO B 1 349 ? -28.528 -22.115 16.729 1 20.559 341 PRO B C 1
ATOM 6794 O O . PRO B 1 349 ? -29.608 -22.478 17.205 1 21.453 341 PRO B O 1
ATOM 6798 N N . PHE B 1 350 ? -27.856 -21.053 17.2 1 19.805 342 PHE B N 1
ATOM 6799 C CA . PHE B 1 350 ? -28.393 -20.148 18.212 1 18.551 342 PHE B CA 1
ATOM 6800 C C . PHE B 1 350 ? -29.551 -19.289 17.689 1 20.134 342 PHE B C 1
ATOM 6801 O O . PHE B 1 350 ? -30.22 -18.629 18.485 1 20.673 342 PHE B O 1
ATOM 6809 N N . PHE B 1 351 ? -29.843 -19.357 16.368 1 19.676 343 PHE B N 1
ATOM 6810 C CA . PHE B 1 351 ? -31.1 -18.806 15.86 1 18.866 343 PHE B CA 1
ATOM 6811 C C . PHE B 1 351 ? -31.868 -19.971 15.241 1 20.668 343 PHE B C 1
ATOM 6812 O O . PHE B 1 351 ? -31.897 -20.151 14.011 1 20.457 343 PHE B O 1
ATOM 6820 N N . PRO B 1 352 ? -32.485 -20.838 16.079 1 20.589 344 PRO B N 1
ATOM 6821 C CA . PRO B 1 352 ? -33.116 -22.047 15.55 1 22.457 344 PRO B CA 1
ATOM 6822 C C . PRO B 1 352 ? -34.434 -21.744 14.839 1 20.495 344 PRO B C 1
ATOM 6823 O O . PRO B 1 352 ? -34.943 -20.602 14.859 1 22.245 344 PRO B O 1
ATOM 6827 N N . PRO B 1 353 ? -35.061 -22.779 14.223 1 22.93 345 PRO B N 1
ATOM 6828 C CA . PRO B 1 353 ? -36.394 -22.615 13.667 1 21.819 345 PRO B CA 1
ATOM 6829 C C . PRO B 1 353 ? -37.457 -22.236 14.69 1 26.011 345 PRO B C 1
ATOM 6830 O O . PRO B 1 353 ? -37.259 -22.381 15.888 1 24.308 345 PRO B O 1
ATOM 6834 N N . ASP B 1 354 ? -38.584 -21.774 14.17 1 28.45 346 ASP B N 1
ATOM 6835 C CA . ASP B 1 354 ? -39.733 -21.312 14.93 1 32.907 346 ASP B CA 1
ATOM 6836 C C . ASP B 1 354 ? -40.549 -22.518 15.419 1 37.34 346 ASP B C 1
ATOM 6837 O O . ASP B 1 354 ? -40.818 -22.641 16.614 1 35.614 346 ASP B O 1
ATOM 6842 N N . SER B 1 355 ? -40.869 -23.435 14.496 1 35.455 347 SER B N 1
ATOM 6843 C CA . SER B 1 355 ? -41.794 -24.53 14.757 1 38.641 347 SER B CA 1
ATOM 6844 C C . SER B 1 355 ? -41.11 -25.647 15.534 1 38.636 347 SER B C 1
ATOM 6845 O O . SER B 1 355 ? -39.909 -25.895 15.417 1 36.747 347 SER B O 1
ATOM 6848 N N . ASP B 1 356 ? -41.929 -26.377 16.303 1 43.226 348 ASP B N 1
ATOM 6849 C CA . ASP B 1 356 ? -41.475 -27.52 17.074 1 44.498 348 ASP B CA 1
ATOM 6850 C C . ASP B 1 356 ? -40.809 -28.591 16.204 1 38.493 348 ASP B C 1
ATOM 6851 O O . ASP B 1 356 ? -39.728 -29.083 16.544 1 32.307 348 ASP B O 1
ATOM 6856 N N . GLU B 1 357 ? -41.44 -28.936 15.07 1 40.063 349 GLU B N 1
ATOM 6857 C CA . GLU B 1 357 ? -40.91 -29.99 14.211 1 38.957 349 GLU B CA 1
ATOM 6858 C C . GLU B 1 357 ? -39.537 -29.616 13.641 1 34.765 349 GLU B C 1
ATOM 6859 O O . GLU B 1 357 ? -38.622 -30.445 13.634 1 32.937 349 GLU B O 1
ATOM 6865 N N . GLN B 1 358 ? -39.4 -28.362 13.185 1 32.92 350 GLN B N 1
ATOM 6866 C CA . GLN B 1 358 ? -38.136 -27.939 12.589 1 31.498 350 GLN B CA 1
ATOM 6867 C C . GLN B 1 358 ? -37.047 -27.838 13.655 1 27.244 350 GLN B C 1
ATOM 6868 O O . GLN B 1 358 ? -35.895 -28.163 13.366 1 26.577 350 GLN B O 1
ATOM 6874 N N . LYS B 1 359 ? -37.404 -27.408 14.885 1 28.776 351 LYS B N 1
ATOM 6875 C CA . LYS B 1 359 ? -36.429 -27.397 15.971 1 29.547 351 LYS B CA 1
ATOM 6876 C C . LYS B 1 359 ? -35.907 -28.804 16.261 1 30.936 351 LYS B C 1
ATOM 6877 O O . LYS B 1 359 ? -34.721 -28.998 16.492 1 29.691 351 LYS B O 1
ATOM 6883 N N . LYS B 1 360 ? -36.815 -29.794 16.215 1 39.006 352 LYS B N 1
ATOM 6884 C CA . LYS B 1 360 ? -36.433 -31.182 16.464 1 39.47 352 LYS B CA 1
ATOM 6885 C C . LYS B 1 360 ? -35.559 -31.699 15.328 1 28.478 352 LYS B C 1
ATOM 6886 O O . LYS B 1 360 ? -34.625 -32.426 15.595 1 32.251 352 LYS B O 1
ATOM 6892 N N . LYS B 1 361 ? -35.788 -31.231 14.095 1 28.417 353 LYS B N 1
ATOM 6893 C CA . LYS B 1 361 ? -34.915 -31.569 12.979 1 29.027 353 LYS B CA 1
ATOM 6894 C C . LYS B 1 361 ? -33.513 -31.005 13.202 1 27.988 353 LYS B C 1
ATOM 6895 O O . LYS B 1 361 ? -32.54 -31.7 12.983 1 25.895 353 LYS B O 1
ATOM 6901 N N . GLN B 1 362 ? -33.396 -29.736 13.639 1 27.132 354 GLN B N 1
ATOM 6902 C CA . GLN B 1 362 ? -32.068 -29.166 13.833 1 26.32 354 GLN B CA 1
ATOM 6903 C C . GLN B 1 362 ? -31.3 -29.982 14.88 1 26.596 354 GLN B C 1
ATOM 6904 O O . GLN B 1 362 ? -30.126 -30.266 14.698 1 27.512 354 GLN B O 1
ATOM 6910 N N . GLU B 1 363 ? -32.021 -30.332 15.958 1 31.436 355 GLU B N 1
ATOM 6911 C CA . GLU B 1 363 ? -31.417 -31.043 17.068 1 35.253 355 GLU B CA 1
ATOM 6912 C C . GLU B 1 363 ? -31.082 -32.451 16.597 1 34.342 355 GLU B C 1
ATOM 6913 O O . GLU B 1 363 ? -29.968 -32.914 16.792 1 34.036 355 GLU B O 1
ATOM 6919 N N . ALA B 1 364 ? -32.029 -33.07 15.869 1 31.401 356 ALA B N 1
ATOM 6920 C CA . ALA B 1 364 ? -31.885 -34.461 15.441 1 30.691 356 ALA B CA 1
ATOM 6921 C C . ALA B 1 364 ? -30.74 -34.602 14.446 1 33.498 356 ALA B C 1
ATOM 6922 O O . ALA B 1 364 ? -29.999 -35.579 14.495 1 43.927 356 ALA B O 1
ATOM 6924 N N . ASP B 1 365 ? -30.59 -33.608 13.558 1 34.098 357 ASP B N 1
ATOM 6925 C CA . ASP B 1 365 ? -29.625 -33.698 12.475 1 33.492 357 ASP B CA 1
ATOM 6926 C C . ASP B 1 365 ? -28.191 -33.445 12.93 1 37.615 357 ASP B C 1
ATOM 6927 O O . ASP B 1 365 ? -27.279 -33.926 12.266 1 40.636 357 ASP B O 1
ATOM 6932 N N . GLY B 1 366 ? -27.985 -32.66 13.999 1 37.466 358 GLY B N 1
ATOM 6933 C CA . GLY B 1 366 ? -26.65 -32.355 14.506 1 36.374 358 GLY B CA 1
ATOM 6934 C C . GLY B 1 366 ? -25.799 -31.547 13.52 1 38.91 358 GLY B C 1
ATOM 6935 O O . GLY B 1 366 ? -26.34 -30.865 12.639 1 37.113 358 GLY B O 1
ATOM 6936 N N . THR B 1 367 ? -24.47 -31.679 13.646 1 33.505 359 THR B N 1
ATOM 6937 C CA . THR B 1 367 ? -23.505 -30.845 12.925 1 34.461 359 THR B CA 1
ATOM 6938 C C . THR B 1 367 ? -23.61 -31.083 11.416 1 29.936 359 THR B C 1
ATOM 6939 O O . THR B 1 367 ? -23.322 -32.19 10.971 1 29.102 359 THR B O 1
ATOM 6943 N N . PRO B 1 368 ? -23.977 -30.055 10.594 1 26.199 360 PRO B N 1
ATOM 6944 C CA . PRO B 1 368 ? -24.069 -30.253 9.145 1 25.218 360 PRO B CA 1
ATOM 6945 C C . PRO B 1 368 ? -22.732 -30.456 8.445 1 26.362 360 PRO B C 1
ATOM 6946 O O . PRO B 1 368 ? -21.678 -30.065 8.958 1 26.889 360 PRO B O 1
ATOM 6950 N N . LYS B 1 369 ? -22.772 -31.148 7.293 1 23.896 361 LYS B N 1
ATOM 6951 C CA . LYS B 1 369 ? -21.661 -31.244 6.348 1 24.682 361 LYS B CA 1
ATOM 6952 C C . LYS B 1 369 ? -21.28 -29.842 5.875 1 23.368 361 LYS B C 1
ATOM 6953 O O . LYS B 1 369 ? -22.163 -29.008 5.7 1 24.261 361 LYS B O 1
ATOM 6959 N N . ALA B 1 370 ? -19.978 -29.616 5.693 1 23.198 362 ALA B N 1
ATOM 6960 C CA . ALA B 1 370 ? -19.504 -28.302 5.295 1 21.196 362 ALA B CA 1
ATOM 6961 C C . ALA B 1 370 ? -18.427 -28.438 4.229 1 21.906 362 ALA B C 1
ATOM 6962 O O . ALA B 1 370 ? -17.502 -29.256 4.364 1 22.082 362 ALA B O 1
ATOM 6964 N N . GLN B 1 371 ? -18.598 -27.636 3.153 1 22.363 363 GLN B N 1
ATOM 6965 C CA . GLN B 1 371 ? -17.751 -27.727 1.962 1 21.378 363 GLN B CA 1
ATOM 6966 C C . GLN B 1 371 ? -17.481 -26.33 1.389 1 20.894 363 GLN B C 1
ATOM 6967 O O . GLN B 1 371 ? -18.013 -25.342 1.908 1 22.032 363 GLN B O 1
ATOM 6973 N N . PHE B 1 372 ? -16.611 -26.255 0.362 1 21.978 364 PHE B N 1
ATOM 6974 C CA . PHE B 1 372 ? -16.438 -25.072 -0.48 1 20.634 364 PHE B CA 1
ATOM 6975 C C . PHE B 1 372 ? -16.895 -25.443 -1.894 1 20.124 364 PHE B C 1
ATOM 6976 O O . PHE B 1 372 ? -16.453 -26.48 -2.42 1 23.551 364 PHE B O 1
ATOM 6984 N N . VAL B 1 373 ? -17.769 -24.607 -2.463 1 20.638 365 VAL B N 1
ATOM 6985 C CA . VAL B 1 373 ? -18.475 -25.007 -3.679 1 21.591 365 VAL B CA 1
ATOM 6986 C C . VAL B 1 373 ? -18.482 -23.884 -4.712 1 22.526 365 VAL B C 1
ATOM 6987 O O . VAL B 1 373 ? -18.225 -22.71 -4.415 1 21.003 365 VAL B O 1
ATOM 6991 N N . ARG B 1 374 ? -18.932 -24.257 -5.933 1 21.337 366 ARG B N 1
ATOM 6992 C CA . ARG B 1 374 ? -19.014 -23.343 -7.071 1 21.987 366 ARG B CA 1
ATOM 6993 C C . ARG B 1 374 ? -20.422 -23.365 -7.639 1 22.425 366 ARG B C 1
ATOM 6994 O O . ARG B 1 374 ? -20.911 -24.433 -8.029 1 23.138 366 ARG B O 1
ATOM 7002 N N . TRP B 1 375 ? -21.025 -22.187 -7.715 1 19.261 367 TRP B N 1
ATOM 7003 C CA . TRP B 1 375 ? -22.368 -21.944 -8.228 1 19.121 367 TRP B CA 1
ATOM 7004 C C . TRP B 1 375 ? -22.283 -21.436 -9.668 1 23.235 367 TRP B C 1
ATOM 7005 O O . TRP B 1 375 ? -21.401 -20.639 -9.992 1 20.071 367 TRP B O 1
ATOM 7016 N N . THR B 1 376 ? -23.256 -21.84 -10.517 1 22.663 368 THR B N 1
ATOM 7017 C CA . THR B 1 376 ? -23.388 -21.29 -11.869 1 22.832 368 THR B CA 1
ATOM 7018 C C . THR B 1 376 ? -24.812 -20.762 -12.022 1 23.049 368 THR B C 1
ATOM 7019 O O . THR B 1 376 ? -25.789 -21.526 -11.907 1 23.736 368 THR B O 1
ATOM 7023 N N . ILE B 1 377 ? -24.926 -19.447 -12.247 1 22.623 369 ILE B N 1
ATOM 7024 C CA . ILE B 1 377 ? -26.198 -18.786 -12.484 1 22.29 369 ILE B CA 1
ATOM 7025 C C . ILE B 1 377 ? -26.148 -18.253 -13.912 1 24.794 369 ILE B C 1
ATOM 7026 O O . ILE B 1 377 ? -25.499 -17.255 -14.175 1 22.63 369 ILE B O 1
ATOM 7031 N N . ASP B 1 378 ? -26.858 -18.944 -14.819 1 26.352 370 ASP B N 1
ATOM 7032 C CA . ASP B 1 378 ? -26.868 -18.577 -16.228 1 26.791 370 ASP B CA 1
ATOM 7033 C C . ASP B 1 378 ? -28.027 -17.622 -16.496 1 26.147 370 ASP B C 1
ATOM 7034 O O . ASP B 1 378 ? -29.183 -18.053 -16.496 1 26.66 370 ASP B O 1
ATOM 7039 N N . PRO B 1 379 ? -27.787 -16.303 -16.718 1 26.444 371 PRO B N 1
ATOM 7040 C CA . PRO B 1 379 ? -28.86 -15.331 -16.948 1 27.568 371 PRO B CA 1
ATOM 7041 C C . PRO B 1 379 ? -29.742 -15.547 -18.179 1 26.634 371 PRO B C 1
ATOM 7042 O O . PRO B 1 379 ? -30.773 -14.907 -18.287 1 26.728 371 PRO B O 1
ATOM 7046 N N . ARG B 1 380 ? -29.314 -16.441 -19.067 1 28.487 372 ARG B N 1
ATOM 7047 C CA . ARG B 1 380 ? -30.094 -16.788 -20.253 1 30.515 372 ARG B CA 1
ATOM 7048 C C . ARG B 1 380 ? -31.215 -17.753 -19.883 1 35.202 372 ARG B C 1
ATOM 7049 O O . ARG B 1 380 ? -32.179 -17.871 -20.636 1 34.477 372 ARG B O 1
ATOM 7057 N N . LYS B 1 381 ? -31.086 -18.438 -18.736 1 31.914 373 LYS B N 1
ATOM 7058 C CA . LYS B 1 381 ? -32.06 -19.426 -18.309 1 31.696 373 LYS B CA 1
ATOM 7059 C C . LYS B 1 381 ? -33.271 -18.748 -17.693 1 29.492 373 LYS B C 1
ATOM 7060 O O . LYS B 1 381 ? -33.232 -17.59 -17.268 1 31.889 373 LYS B O 1
ATOM 7066 N N . ASP B 1 382 ? -34.367 -19.503 -17.606 1 28.513 374 ASP B N 1
ATOM 7067 C CA . ASP B 1 382 ? -35.538 -19.082 -16.869 1 28.594 374 ASP B CA 1
ATOM 7068 C C . ASP B 1 382 ? -35.197 -19.115 -15.369 1 27.887 374 ASP B C 1
ATOM 7069 O O . ASP B 1 382 ? -34.897 -20.192 -14.834 1 27.805 374 ASP B O 1
ATOM 7074 N N . ASN B 1 383 ? -35.3 -17.943 -14.709 1 28.555 375 ASN B N 1
ATOM 7075 C CA . ASN B 1 383 ? -34.946 -17.829 -13.285 1 29.9 375 ASN B CA 1
ATOM 7076 C C . ASN B 1 383 ? -35.928 -18.603 -12.398 1 31.393 375 ASN B C 1
ATOM 7077 O O . ASN B 1 383 ? -35.614 -18.874 -11.242 1 29.497 375 ASN B O 1
ATOM 7082 N N . ASN B 1 384 ? -37.107 -19.001 -12.921 1 28.534 376 ASN B N 1
ATOM 7083 C CA . ASN B 1 384 ? -37.994 -19.875 -12.149 1 28.791 376 ASN B CA 1
ATOM 7084 C C . ASN B 1 384 ? -37.535 -21.328 -12.075 1 28.434 376 ASN B C 1
ATOM 7085 O O . ASN B 1 384 ? -38.087 -22.087 -11.271 1 30.083 376 ASN B O 1
ATOM 7090 N N . GLU B 1 385 ? -36.577 -21.739 -12.917 1 30.063 377 GLU B N 1
ATOM 7091 C CA . GLU B 1 385 ? -36.066 -23.095 -12.872 1 28.417 377 GLU B CA 1
ATOM 7092 C C . GLU B 1 385 ? -34.994 -23.195 -11.78 1 29.337 377 GLU B C 1
ATOM 7093 O O . GLU B 1 385 ? -34.102 -22.345 -11.728 1 30.274 377 GLU B O 1
ATOM 7099 N N . GLN B 1 386 ? -35.08 -24.263 -10.97 1 24.938 378 GLN B N 1
ATOM 7100 C CA . GLN B 1 386 ? -34.094 -24.528 -9.924 1 24.127 378 GLN B CA 1
ATOM 7101 C C . GLN B 1 386 ? -32.692 -24.549 -10.522 1 27.337 378 GLN B C 1
ATOM 7102 O O . GLN B 1 386 ? -32.431 -25.17 -11.557 1 26.291 378 GLN B O 1
ATOM 7108 N N . LEU B 1 387 ? -31.756 -23.858 -9.845 1 25.511 379 LEU B N 1
ATOM 7109 C CA . LEU B 1 387 ? -30.347 -23.834 -10.24 1 23.781 379 LEU B CA 1
ATOM 7110 C C . LEU B 1 387 ? -29.755 -25.245 -10.224 1 21.387 379 LEU B C 1
ATOM 7111 O O . LEU B 1 387 ? -30.175 -26.09 -9.408 1 23.395 379 LEU B O 1
ATOM 7116 N N . PRO B 1 388 ? -28.699 -25.51 -11.031 1 25.257 380 PRO B N 1
ATOM 7117 C CA . PRO B 1 388 ? -27.96 -26.767 -10.974 1 24.322 380 PRO B CA 1
ATOM 7118 C C . PRO B 1 388 ? -27.247 -26.883 -9.621 1 26.518 380 PRO B C 1
ATOM 7119 O O . PRO B 1 388 ? -26.924 -25.866 -8.981 1 27.563 380 PRO B O 1
ATOM 7123 N N . ASP B 1 389 ? -27.003 -28.123 -9.196 1 27.943 381 ASP B N 1
ATOM 7124 C CA . ASP B 1 389 ? -26.32 -28.348 -7.933 1 27.555 381 ASP B CA 1
ATOM 7125 C C . ASP B 1 389 ? -24.924 -27.756 -8.031 1 28.213 381 ASP B C 1
ATOM 7126 O O . ASP B 1 389 ? -24.27 -27.849 -9.073 1 27.839 381 ASP B O 1
ATOM 7131 N N . PRO B 1 390 ? -24.413 -27.085 -6.964 1 25.704 382 PRO B N 1
ATOM 7132 C CA . PRO B 1 390 ? -23.077 -26.516 -7.042 1 26.393 382 PRO B CA 1
ATOM 7133 C C . PRO B 1 390 ? -22.03 -27.623 -7.067 1 25.54 382 PRO B C 1
ATOM 7134 O O . PRO B 1 390 ? -22.285 -28.724 -6.589 1 25.5 382 PRO B O 1
ATOM 7138 N N . GLU B 1 391 ? -20.894 -27.314 -7.695 1 23.707 383 GLU B N 1
ATOM 7139 C CA . GLU B 1 391 ? -19.779 -28.239 -7.781 1 23.7 383 GLU B CA 1
ATOM 7140 C C . GLU B 1 391 ? -18.968 -28.16 -6.483 1 24.881 383 GLU B C 1
ATOM 7141 O O . GLU B 1 391 ? -18.662 -27.049 -6.02 1 22.677 383 GLU B O 1
ATOM 7147 N N . VAL B 1 392 ? -18.592 -29.335 -5.955 1 23.482 384 VAL B N 1
ATOM 7148 C CA . VAL B 1 392 ? -17.755 -29.411 -4.768 1 24.905 384 VAL B CA 1
ATOM 7149 C C . VAL B 1 392 ? -16.315 -29.098 -5.176 1 26.875 384 VAL B C 1
ATOM 7150 O O . VAL B 1 392 ? -15.727 -29.815 -5.987 1 26.485 384 VAL B O 1
ATOM 7154 N N . ILE B 1 393 ? -15.746 -28.017 -4.597 1 22.821 385 ILE B N 1
ATOM 7155 C CA . ILE B 1 393 ? -14.391 -27.599 -4.883 1 23.924 385 ILE B CA 1
ATOM 7156 C C . ILE B 1 393 ? -13.443 -28.13 -3.805 1 21.435 385 ILE B C 1
ATOM 7157 O O . ILE B 1 393 ? -12.414 -28.705 -4.134 1 24.705 385 ILE B O 1
ATOM 7162 N N . LEU B 1 394 ? -13.822 -27.954 -2.522 1 24.846 386 LEU B N 1
ATOM 7163 C CA . LEU B 1 394 ? -13.117 -28.552 -1.401 1 24.977 386 LEU B CA 1
ATOM 7164 C C . LEU B 1 394 ? -14.129 -29.306 -0.562 1 23.278 386 LEU B C 1
ATOM 7165 O O . LEU B 1 394 ? -15.129 -28.738 -0.125 1 25.282 386 LEU B O 1
ATOM 7170 N N . ASP B 1 395 ? -13.884 -30.605 -0.386 1 26.337 387 ASP B N 1
ATOM 7171 C CA . ASP B 1 395 ? -14.719 -31.388 0.509 1 25.19 387 ASP B CA 1
ATOM 7172 C C . ASP B 1 395 ? -14.144 -31.335 1.923 1 30.636 387 ASP B C 1
ATOM 7173 O O . ASP B 1 395 ? -13.797 -32.36 2.502 1 27.357 387 ASP B O 1
ATOM 7178 N N . THR B 1 396 ? -14.047 -30.121 2.488 1 27.355 388 THR B N 1
ATOM 7179 C CA . THR B 1 396 ? -13.574 -29.925 3.849 1 26.834 388 THR B CA 1
ATOM 7180 C C . THR B 1 396 ? -14.277 -28.67 4.358 1 25.757 388 THR B C 1
ATOM 7181 O O . THR B 1 396 ? -14.6 -27.778 3.557 1 23.046 388 THR B O 1
ATOM 7185 N N . PRO B 1 397 ? -14.587 -28.592 5.668 1 23.543 389 PRO B N 1
ATOM 7186 C CA . PRO B 1 397 ? -15.176 -27.363 6.214 1 23.128 389 PRO B CA 1
ATOM 7187 C C . PRO B 1 397 ? -14.244 -26.192 5.915 1 21.079 389 PRO B C 1
ATOM 7188 O O . PRO B 1 397 ? -13.043 -26.248 6.171 1 22.931 389 PRO B O 1
ATOM 7192 N N . SER B 1 398 ? -14.851 -25.149 5.332 1 20.517 390 SER B N 1
ATOM 7193 C CA . SER B 1 398 ? -14.18 -24.018 4.721 1 20.917 390 SER B CA 1
ATOM 7194 C C . SER B 1 398 ? -14.964 -22.769 5.085 1 20.693 390 SER B C 1
ATOM 7195 O O . SER B 1 398 ? -16.193 -22.762 5.03 1 21.095 390 SER B O 1
ATOM 7198 N N . GLU B 1 399 ? -14.25 -21.701 5.472 1 19.304 391 GLU B N 1
ATOM 7199 C CA . GLU B 1 399 ? -14.996 -20.485 5.778 1 18.814 391 GLU B CA 1
ATOM 7200 C C . GLU B 1 399 ? -14.042 -19.302 5.572 1 18.325 391 GLU B C 1
ATOM 7201 O O . GLU B 1 399 ? -12.888 -19.488 5.205 1 18.729 391 GLU B O 1
ATOM 7207 N N . PHE B 1 400 ? -14.567 -18.09 5.817 1 20.795 392 PHE B N 1
ATOM 7208 C CA . PHE B 1 400 ? -13.813 -16.843 5.744 1 18.998 392 PHE B CA 1
ATOM 7209 C C . PHE B 1 400 ? -12.877 -16.808 4.533 1 17.979 392 PHE B C 1
ATOM 7210 O O . PHE B 1 400 ? -11.669 -16.585 4.684 1 17.368 392 PHE B O 1
ATOM 7218 N N . PRO B 1 401 ? -13.378 -17.007 3.289 1 18.093 393 PRO B N 1
ATOM 7219 C CA . PRO B 1 401 ? -12.515 -16.88 2.121 1 18.052 393 PRO B CA 1
ATOM 7220 C C . PRO B 1 401 ? -12.25 -15.422 1.74 1 16.498 393 PRO B C 1
ATOM 7221 O O . PRO B 1 401 ? -13.131 -14.587 1.909 1 17.943 393 PRO B O 1
ATOM 7225 N N . GLN B 1 402 ? -11.028 -15.169 1.217 1 17.241 394 GLN B N 1
ATOM 7226 C CA . GLN B 1 402 ? -10.699 -13.893 0.592 1 16.921 394 GLN B CA 1
ATOM 7227 C C . GLN B 1 402 ? -9.957 -14.199 -0.704 1 17.443 394 GLN B C 1
ATOM 7228 O O . GLN B 1 402 ? -9.615 -15.355 -0.976 1 19.263 394 GLN B O 1
ATOM 7234 N N . ILE B 1 403 ? -9.736 -13.142 -1.494 1 17.404 395 ILE B N 1
ATOM 7235 C CA . ILE B 1 403 ? -9.128 -13.32 -2.814 1 18.109 395 ILE B CA 1
ATOM 7236 C C . ILE B 1 403 ? -8.022 -12.283 -2.963 1 20.584 395 ILE B C 1
ATOM 7237 O O . ILE B 1 403 ? -7.659 -11.603 -1.997 1 18.48 395 ILE B O 1
ATOM 7242 N N . ASP B 1 404 ? -7.433 -12.203 -4.179 1 19.13 396 ASP B N 1
ATOM 7243 C CA . ASP B 1 404 ? -6.539 -11.108 -4.51 1 18.874 396 ASP B CA 1
ATOM 7244 C C . ASP B 1 404 ? -7.385 -9.976 -5.074 1 20.419 396 ASP B C 1
ATOM 7245 O O . ASP B 1 404 ? -7.91 -10.085 -6.199 1 21.096 396 ASP B O 1
ATOM 7250 N N . ASN B 1 405 ? -7.567 -8.909 -4.29 1 19.229 397 ASN B N 1
ATOM 7251 C CA . ASN B 1 405 ? -8.553 -7.887 -4.609 1 20.758 397 ASN B CA 1
ATOM 7252 C C . ASN B 1 405 ? -8.203 -7.083 -5.866 1 20.001 397 ASN B C 1
ATOM 7253 O O . ASN B 1 405 ? -9.043 -6.327 -6.358 1 20.425 397 ASN B O 1
ATOM 7258 N N . ARG B 1 406 ? -6.99 -7.289 -6.403 1 18.657 398 ARG B N 1
ATOM 7259 C CA . ARG B 1 406 ? -6.677 -6.725 -7.72 1 21.187 398 ARG B CA 1
ATOM 7260 C C . ARG B 1 406 ? -7.558 -7.365 -8.798 1 21.46 398 ARG B C 1
ATOM 7261 O O . ARG B 1 406 ? -7.653 -6.817 -9.906 1 23.976 398 ARG B O 1
ATOM 7269 N N . PHE B 1 407 ? -8.25 -8.466 -8.455 1 22.051 399 PHE B N 1
ATOM 7270 C CA . PHE B 1 407 ? -9.161 -9.168 -9.356 1 20.708 399 PHE B CA 1
ATOM 7271 C C . PHE B 1 407 ? -10.598 -9.123 -8.827 1 20.403 399 PHE B C 1
ATOM 7272 O O . PHE B 1 407 ? -11.456 -9.886 -9.28 1 20.917 399 PHE B O 1
ATOM 7280 N N . MET B 1 408 ? -10.902 -8.197 -7.904 1 18.325 400 MET B N 1
ATOM 7281 C CA . MET B 1 408 ? -12.255 -8.086 -7.392 1 18.173 400 MET B CA 1
ATOM 7282 C C . MET B 1 408 ? -13.189 -7.53 -8.474 1 20.57 400 MET B C 1
ATOM 7283 O O . MET B 1 408 ? -12.955 -6.445 -9.022 1 20.488 400 MET B O 1
ATOM 7288 N N . GLY B 1 409 ? -14.299 -8.257 -8.705 1 19.984 401 GLY B N 1
ATOM 7289 C CA . GLY B 1 409 ? -15.298 -7.886 -9.698 1 21.936 401 GLY B CA 1
ATOM 7290 C C . GLY B 1 409 ? -14.929 -8.266 -11.143 1 20.497 401 GLY B C 1
ATOM 7291 O O . GLY B 1 409 ? -15.659 -7.84 -12.049 1 21.819 401 GLY B O 1
ATOM 7292 N N . VAL B 1 410 ? -13.828 -8.989 -11.328 1 20.331 402 VAL B N 1
ATOM 7293 C CA . VAL B 1 410 ? -13.479 -9.617 -12.606 1 21.463 402 VAL B CA 1
ATOM 7294 C C . VAL B 1 410 ? -13.101 -11.081 -12.379 1 23.776 402 VAL B C 1
ATOM 7295 O O . VAL B 1 410 ? -13.061 -11.583 -11.248 1 20.136 402 VAL B O 1
ATOM 7299 N N . GLU B 1 411 ? -12.724 -11.78 -13.466 1 21.071 403 GLU B N 1
ATOM 7300 C CA . GLU B 1 411 ? -12.284 -13.134 -13.35 1 19.441 403 GLU B CA 1
ATOM 7301 C C . GLU B 1 411 ? -11.104 -13.213 -12.377 1 21.506 403 GLU B C 1
ATOM 7302 O O . GLU B 1 411 ? -10.114 -12.486 -12.496 1 24.108 403 GLU B O 1
ATOM 7308 N N . TYR B 1 412 ? -11.244 -14.156 -11.436 1 20.665 404 TYR B N 1
ATOM 7309 C CA . TYR B 1 412 ? -10.239 -14.379 -10.41 1 20.294 404 TYR B CA 1
ATOM 7310 C C . TYR B 1 412 ? -9.954 -15.872 -10.348 1 23.021 404 TYR B C 1
ATOM 7311 O O . TYR B 1 412 ? -10.803 -16.685 -10.754 1 23.092 404 TYR B O 1
ATOM 7320 N N . SER B 1 413 ? -8.803 -16.215 -9.773 1 21.404 405 SER B N 1
ATOM 7321 C CA . SER B 1 413 ? -8.332 -17.583 -9.657 1 22.456 405 SER B CA 1
ATOM 7322 C C . SER B 1 413 ? -7.986 -17.976 -8.207 1 22.111 405 SER B C 1
ATOM 7323 O O . SER B 1 413 ? -8.339 -19.082 -7.764 1 22.84 405 SER B O 1
ATOM 7326 N N . SER B 1 414 ? -7.184 -17.127 -7.528 1 21.047 406 SER B N 1
ATOM 7327 C CA . SER B 1 414 ? -6.73 -17.447 -6.171 1 21.373 406 SER B CA 1
ATOM 7328 C C . SER B 1 414 ? -7.841 -17.21 -5.152 1 19.468 406 SER B C 1
ATOM 7329 O O . SER B 1 414 ? -8.504 -16.178 -5.196 1 20.053 406 SER B O 1
ATOM 7332 N N . ALA B 1 415 ? -7.983 -18.183 -4.237 1 20.649 407 ALA B N 1
ATOM 7333 C CA . ALA B 1 415 ? -8.815 -17.992 -3.045 1 19.031 407 ALA B CA 1
ATOM 7334 C C . ALA B 1 415 ? -7.986 -18.444 -1.852 1 20.772 407 ALA B C 1
ATOM 7335 O O . ALA B 1 415 ? -7.318 -19.476 -1.888 1 21.428 407 ALA B O 1
ATOM 7337 N N . PHE B 1 416 ? -8.029 -17.625 -0.789 1 20.157 408 PHE B N 1
ATOM 7338 C CA . PHE B 1 416 ? -7.377 -17.93 0.485 1 19.123 408 PHE B CA 1
ATOM 7339 C C . PHE B 1 416 ? -8.486 -18.27 1.475 1 17.892 408 PHE B C 1
ATOM 7340 O O . PHE B 1 416 ? -9.394 -17.461 1.707 1 19.743 408 PHE B O 1
ATOM 7348 N N . ILE B 1 417 ? -8.449 -19.504 1.999 1 18.664 409 ILE B N 1
ATOM 7349 C CA . ILE B 1 417 ? -9.624 -20.037 2.703 1 21.009 409 ILE B CA 1
ATOM 7350 C C . ILE B 1 417 ? -9.216 -20.537 4.095 1 20.135 409 ILE B C 1
ATOM 7351 O O . ILE B 1 417 ? -8.183 -21.184 4.251 1 19.345 409 ILE B O 1
ATOM 7356 N N . ASN B 1 418 ? -10.049 -20.222 5.102 1 17.59 410 ASN B N 1
ATOM 7357 C CA . ASN B 1 418 ? -9.879 -20.741 6.461 1 18.741 410 ASN B CA 1
ATOM 7358 C C . ASN B 1 418 ? -10.479 -22.15 6.456 1 19.667 410 ASN B C 1
ATOM 7359 O O . ASN B 1 418 ? -11.629 -22.326 6.034 1 21.14 410 ASN B O 1
ATOM 7364 N N . VAL B 1 419 ? -9.699 -23.144 6.879 1 19.183 411 VAL B N 1
ATOM 7365 C CA . VAL B 1 419 ? -10.139 -24.533 6.736 1 20.257 411 VAL B CA 1
ATOM 7366 C C . VAL B 1 419 ? -10 -25.327 8.031 1 21.749 411 VAL B C 1
ATOM 7367 O O . VAL B 1 419 ? -9.141 -25.025 8.855 1 22.758 411 VAL B O 1
ATOM 7371 N N . PHE B 1 420 ? -10.818 -26.377 8.141 1 25.94 412 PHE B N 1
ATOM 7372 C CA . PHE B 1 420 ? -10.488 -27.53 8.962 1 28.177 412 PHE B CA 1
ATOM 7373 C C . PHE B 1 420 ? -9.554 -28.405 8.132 1 28.835 412 PHE B C 1
ATOM 7374 O O . PHE B 1 420 ? -9.938 -28.835 7.037 1 29.326 412 PHE B O 1
ATOM 7382 N N . VAL B 1 421 ? -8.309 -28.603 8.602 1 29.131 413 VAL B N 1
ATOM 7383 C CA . VAL B 1 421 ? -7.29 -29.272 7.798 1 32.159 413 VAL B CA 1
ATOM 7384 C C . VAL B 1 421 ? -7.674 -30.747 7.68 1 35.834 413 VAL B C 1
ATOM 7385 O O . VAL B 1 421 ? -7.878 -31.375 8.718 1 37.839 413 VAL B O 1
ATOM 7389 N N . PRO B 1 422 ? -7.814 -31.323 6.45 1 42.37 414 PRO B N 1
ATOM 7390 C CA . PRO B 1 422 ? -8.204 -32.734 6.289 1 40.374 414 PRO B CA 1
ATOM 7391 C C . PRO B 1 422 ? -7.305 -33.663 7.113 1 41.499 414 PRO B C 1
ATOM 7392 O O . PRO B 1 422 ? -6.082 -33.482 7.149 1 41.794 414 PRO B O 1
ATOM 7396 N N . ASP B 1 423 ? -7.949 -34.568 7.866 1 46.282 415 ASP B N 1
ATOM 7397 C CA . ASP B 1 423 ? -7.346 -35.643 8.655 1 60.152 415 ASP B CA 1
ATOM 7398 C C . ASP B 1 423 ? -6.711 -35.136 9.955 1 63.892 415 ASP B C 1
ATOM 7399 O O . ASP B 1 423 ? -6.159 -35.937 10.714 1 53.764 415 ASP B O 1
ATOM 7404 N N . ARG B 1 424 ? -6.799 -33.82 10.221 1 70.595 416 ARG B N 1
ATOM 7405 C CA . ARG B 1 424 ? -6.105 -33.172 11.328 1 74.834 416 ARG B CA 1
ATOM 7406 C C . ARG B 1 424 ? -7.049 -32.186 12.023 1 77.738 416 ARG B C 1
ATOM 7407 O O . ARG B 1 424 ? -6.596 -31.211 12.628 1 73.655 416 ARG B O 1
ATOM 7415 N N . SER B 1 425 ? -8.36 -32.452 11.937 1 73.588 417 SER B N 1
ATOM 7416 C CA . SER B 1 425 ? -9.4 -31.563 12.443 1 67.824 417 SER B CA 1
ATOM 7417 C C . SER B 1 425 ? -10.6 -32.371 12.937 1 67.326 417 SER B C 1
ATOM 7418 O O . SER B 1 425 ? -10.688 -33.574 12.68 1 63.631 417 SER B O 1
ATOM 7421 N N . ASP B 1 426 ? -11.505 -31.694 13.66 1 68.378 418 ASP B N 1
ATOM 7422 C CA . ASP B 1 426 ? -12.681 -32.31 14.255 1 72.9 418 ASP B CA 1
ATOM 7423 C C . ASP B 1 426 ? -13.922 -31.918 13.453 1 80.79 418 ASP B C 1
ATOM 7424 O O . ASP B 1 426 ? -14.492 -30.844 13.667 1 80.657 418 ASP B O 1
ATOM 7429 N N . GLY B 1 427 ? -14.354 -32.847 12.582 1 82.175 419 GLY B N 1
ATOM 7430 C CA . GLY B 1 427 ? -15.489 -32.695 11.676 1 75.342 419 GLY B CA 1
ATOM 7431 C C . GLY B 1 427 ? -16.83 -32.49 12.386 1 70.113 419 GLY B C 1
ATOM 7432 O O . GLY B 1 427 ? -17.798 -32.052 11.757 1 68.893 419 GLY B O 1
ATOM 7433 N N . ASN B 1 428 ? -16.88 -32.789 13.695 1 62.55 420 ASN B N 1
ATOM 7434 C CA . ASN B 1 428 ? -18.111 -32.659 14.46 1 67.351 420 ASN B CA 1
ATOM 7435 C C . ASN B 1 428 ? -18.318 -31.233 14.988 1 60.664 420 ASN B C 1
ATOM 7436 O O . ASN B 1 428 ? -19.395 -30.931 15.503 1 65.357 420 ASN B O 1
ATOM 7441 N N . LYS B 1 429 ? -17.301 -30.363 14.865 1 50.596 421 LYS B N 1
ATOM 7442 C CA . LYS B 1 429 ? -17.416 -28.975 15.296 1 42.394 421 LYS B CA 1
ATOM 7443 C C . LYS B 1 429 ? -18.244 -28.169 14.288 1 37.042 421 LYS B C 1
ATOM 7444 O O . LYS B 1 429 ? -18.144 -28.38 13.077 1 37.786 421 LYS B O 1
ATOM 7450 N N . ASN B 1 430 ? -19.058 -27.239 14.82 1 27.367 422 ASN B N 1
ATOM 7451 C CA . ASN B 1 430 ? -19.605 -26.086 14.088 1 24.536 422 ASN B CA 1
ATOM 7452 C C . ASN B 1 430 ? -18.493 -25.47 13.228 1 21.686 422 ASN B C 1
ATOM 7453 O O . ASN B 1 430 ? -17.32 -25.455 13.618 1 24.04 422 ASN B O 1
ATOM 7458 N N . VAL B 1 431 ? -18.858 -25.006 12.02 1 19.912 423 VAL B N 1
ATOM 7459 C CA . VAL B 1 431 ? -17.925 -24.56 10.99 1 20.895 423 VAL B CA 1
ATOM 7460 C C . VAL B 1 431 ? -16.968 -23.455 11.482 1 20.857 423 VAL B C 1
ATOM 7461 O O . VAL B 1 431 ? -15.847 -23.349 10.999 1 22.114 423 VAL B O 1
ATOM 7465 N N . PHE B 1 432 ? -17.427 -22.622 12.423 1 20.882 424 PHE B N 1
ATOM 7466 C CA . PHE B 1 432 ? -16.616 -21.494 12.885 1 18.63 424 PHE B CA 1
ATOM 7467 C C . PHE B 1 432 ? -15.63 -21.907 13.967 1 20.489 424 PHE B C 1
ATOM 7468 O O . PHE B 1 432 ? -14.818 -21.061 14.385 1 19.615 424 PHE B O 1
ATOM 7476 N N . GLN B 1 433 ? -15.702 -23.161 14.446 1 21.882 425 GLN B N 1
ATOM 7477 C CA . GLN B 1 433 ? -15.053 -23.529 15.711 1 23.124 425 GLN B CA 1
ATOM 7478 C C . GLN B 1 433 ? -13.894 -24.518 15.53 1 25.525 425 GLN B C 1
ATOM 7479 O O . GLN B 1 433 ? -13.075 -24.667 16.443 1 26.346 425 GLN B O 1
ATOM 7485 N N . GLY B 1 434 ? -13.789 -25.155 14.371 1 23.352 426 GLY B N 1
ATOM 7486 C CA . GLY B 1 434 ? -12.636 -26.051 14.204 1 29.715 426 GLY B CA 1
ATOM 7487 C C . GLY B 1 434 ? -11.556 -25.576 13.217 1 29.937 426 GLY B C 1
ATOM 7488 O O . GLY B 1 434 ? -10.889 -26.403 12.594 1 29.125 426 GLY B O 1
ATOM 7489 N N . LEU B 1 435 ? -11.407 -24.251 13.015 1 25.299 427 LEU B N 1
ATOM 7490 C CA . LEU B 1 435 ? -10.62 -23.767 11.879 1 25.013 427 LEU B CA 1
ATOM 7491 C C . LEU B 1 435 ? -9.149 -23.679 12.271 1 26.781 427 LEU B C 1
ATOM 7492 O O . LEU B 1 435 ? -8.76 -22.789 13.025 1 24.135 427 LEU B O 1
ATOM 7497 N N . ASN B 1 436 ? -8.34 -24.644 11.802 1 22.618 428 ASN B N 1
ATOM 7498 C CA . ASN B 1 436 ? -6.96 -24.818 12.237 1 21.683 428 ASN B CA 1
ATOM 7499 C C . ASN B 1 436 ? -5.983 -24.824 11.064 1 21.394 428 ASN B C 1
ATOM 7500 O O . ASN B 1 436 ? -4.825 -25.19 11.226 1 22.715 428 ASN B O 1
ATOM 7505 N N . GLY B 1 437 ? -6.435 -24.324 9.904 1 19.659 429 GLY B N 1
ATOM 7506 C CA . GLY B 1 437 ? -5.522 -24.159 8.794 1 18.97 429 GLY B CA 1
ATOM 7507 C C . GLY B 1 437 ? -6.003 -23.122 7.804 1 19.293 429 GLY B C 1
ATOM 7508 O O . GLY B 1 437 ? -7.09 -22.55 7.961 1 19.816 429 GLY B O 1
ATOM 7509 N N . LEU B 1 438 ? -5.151 -22.937 6.789 1 18.575 430 LEU B N 1
ATOM 7510 C CA . LEU B 1 438 ? -5.489 -22.113 5.631 1 17.544 430 LEU B CA 1
ATOM 7511 C C . LEU B 1 438 ? -5.275 -22.963 4.379 1 21.654 430 LEU B C 1
ATOM 7512 O O . LEU B 1 438 ? -4.39 -23.829 4.357 1 20.583 430 LEU B O 1
ATOM 7517 N N . ALA B 1 439 ? -6.038 -22.625 3.339 1 20.352 431 ALA B N 1
ATOM 7518 C CA . ALA B 1 439 ? -5.778 -23.187 2.021 1 22.308 431 ALA B CA 1
ATOM 7519 C C . ALA B 1 439 ? -5.58 -22.067 1.009 1 19.037 431 ALA B C 1
ATOM 7520 O O . ALA B 1 439 ? -6.265 -21.051 1.083 1 20.709 431 ALA B O 1
ATOM 7522 N N . HIS B 1 440 ? -4.646 -22.263 0.085 1 20.398 432 HIS B N 1
ATOM 7523 C CA . HIS B 1 440 ? -4.531 -21.401 -1.084 1 18.92 432 HIS B CA 1
ATOM 7524 C C . HIS B 1 440 ? -4.975 -22.232 -2.281 1 20.962 432 HIS B C 1
ATOM 7525 O O . HIS B 1 440 ? -4.235 -23.136 -2.695 1 21.628 432 HIS B O 1
ATOM 7532 N N . TYR B 1 441 ? -6.213 -21.996 -2.713 1 20.143 433 TYR B N 1
ATOM 7533 C CA . TYR B 1 441 ? -6.805 -22.654 -3.871 1 23.292 433 TYR B CA 1
ATOM 7534 C C . TYR B 1 441 ? -6.56 -21.787 -5.104 1 23.842 433 TYR B C 1
ATOM 7535 O O . TYR B 1 441 ? -6.708 -20.572 -5.07 1 22.878 433 TYR B O 1
ATOM 7544 N N . LYS B 1 442 ? -6.157 -22.441 -6.217 1 23.727 434 LYS B N 1
ATOM 7545 C CA . LYS B 1 442 ? -6.026 -21.756 -7.494 1 21.63 434 LYS B CA 1
ATOM 7546 C C . LYS B 1 442 ? -6.893 -22.479 -8.533 1 26.156 434 LYS B C 1
ATOM 7547 O O . LYS B 1 442 ? -6.574 -23.639 -8.891 1 25.881 434 LYS B O 1
ATOM 7553 N N . ARG B 1 443 ? -7.947 -21.777 -9.005 1 23.293 435 ARG B N 1
ATOM 7554 C CA . ARG B 1 443 ? -8.881 -22.385 -9.953 1 23.958 435 ARG B CA 1
ATOM 7555 C C . ARG B 1 443 ? -8.147 -22.736 -11.249 1 26.505 435 ARG B C 1
ATOM 7556 O O . ARG B 1 443 ? -8.335 -23.852 -11.756 1 29.913 435 ARG B O 1
ATOM 7564 N N . LYS B 1 444 ? -7.291 -21.827 -11.743 1 27.175 436 LYS B N 1
ATOM 7565 C CA . LYS B 1 444 ? -6.684 -22.002 -13.06 1 29.722 436 LYS B CA 1
ATOM 7566 C C . LYS B 1 444 ? -5.794 -23.241 -13.079 1 33.585 436 LYS B C 1
ATOM 7567 O O . LYS B 1 444 ? -5.932 -24.088 -13.963 1 34.112 436 LYS B O 1
ATOM 7573 N N . GLU B 1 445 ? -4.921 -23.374 -12.075 1 29.368 437 GLU B N 1
ATOM 7574 C CA . GLU B 1 445 ? -4.008 -24.497 -11.936 1 29.882 437 GLU B CA 1
ATOM 7575 C C . GLU B 1 445 ? -4.695 -25.737 -11.342 1 29.769 437 GLU B C 1
ATOM 7576 O O . GLU B 1 445 ? -4.162 -26.842 -11.489 1 36.094 437 GLU B O 1
ATOM 7582 N N . GLY B 1 446 ? -5.81 -25.562 -10.623 1 25.889 438 GLY B N 1
ATOM 7583 C CA . GLY B 1 446 ? -6.595 -26.625 -10 1 27.646 438 GLY B CA 1
ATOM 7584 C C . GLY B 1 446 ? -6.006 -27.159 -8.691 1 26.482 438 GLY B C 1
ATOM 7585 O O . GLY B 1 446 ? -6.498 -28.165 -8.163 1 28.122 438 GLY B O 1
ATOM 7586 N N . THR B 1 447 ? -5.021 -26.448 -8.125 1 29.639 439 THR B N 1
ATOM 7587 C CA . THR B 1 447 ? -4.259 -26.92 -6.966 1 26.61 439 THR B CA 1
ATOM 7588 C C . THR B 1 447 ? -4.781 -26.25 -5.689 1 25.616 439 THR B C 1
ATOM 7589 O O . THR B 1 447 ? -5.378 -25.181 -5.759 1 25.512 439 THR B O 1
ATOM 7593 N N . THR B 1 448 ? -4.613 -26.963 -4.572 1 28.716 440 THR B N 1
ATOM 7594 C CA . THR B 1 448 ? -4.828 -26.417 -3.24 1 24.215 440 THR B CA 1
ATOM 7595 C C . THR B 1 448 ? -3.578 -26.715 -2.425 1 25.161 440 THR B C 1
ATOM 7596 O O . THR B 1 448 ? -3.132 -27.862 -2.34 1 25.607 440 THR B O 1
ATOM 7600 N N . GLU B 1 449 ? -3.024 -25.664 -1.813 1 23.067 441 GLU B N 1
ATOM 7601 C CA . GLU B 1 449 ? -1.888 -25.781 -0.906 1 22.127 441 GLU B CA 1
ATOM 7602 C C . GLU B 1 449 ? -2.401 -25.496 0.504 1 24.979 441 GLU B C 1
ATOM 7603 O O . GLU B 1 449 ? -3.364 -24.73 0.665 1 24.82 441 GLU B O 1
ATOM 7609 N N . TRP B 1 450 ? -1.764 -26.152 1.487 1 24.732 442 TRP B N 1
ATOM 7610 C CA . TRP B 1 450 ? -2.314 -26.169 2.841 1 27.408 442 TRP B CA 1
ATOM 7611 C C . TRP B 1 450 ? -1.292 -25.642 3.848 1 25.284 442 TRP B C 1
ATOM 7612 O O . TRP B 1 450 ? -0.125 -26.022 3.819 1 25.87 442 TRP B O 1
ATOM 7623 N N . TYR B 1 451 ? -1.774 -24.76 4.75 1 24.806 443 TYR B N 1
ATOM 7624 C CA . TYR B 1 451 ? -0.998 -24.31 5.896 1 23.862 443 TYR B CA 1
ATOM 7625 C C . TYR B 1 451 ? -1.681 -24.828 7.16 1 21.709 443 TYR B C 1
ATOM 7626 O O . TYR B 1 451 ? -2.88 -24.601 7.35 1 22.115 443 TYR B O 1
ATOM 7635 N N . TYR B 1 452 ? -0.906 -25.522 8.017 1 21.843 444 TYR B N 1
ATOM 7636 C CA . TYR B 1 452 ? -1.433 -26.014 9.283 1 23.563 444 TYR B CA 1
ATOM 7637 C C . TYR B 1 452 ? -1.039 -25.067 10.419 1 21.904 444 TYR B C 1
ATOM 7638 O O . TYR B 1 452 ? 0.136 -24.766 10.59 1 23.844 444 TYR B O 1
ATOM 7647 N N . ALA B 1 453 ? -2.031 -24.63 11.217 1 22.057 445 ALA B N 1
ATOM 7648 C CA . ALA B 1 453 ? -1.749 -23.603 12.233 1 25.678 445 ALA B CA 1
ATOM 7649 C C . ALA B 1 453 ? -0.841 -24.127 13.347 1 25.905 445 ALA B C 1
ATOM 7650 O O . ALA B 1 453 ? -0.148 -23.35 14.016 1 24.427 445 ALA B O 1
ATOM 7652 N N . GLY B 1 454 ? -0.891 -25.44 13.588 1 25.517 446 GLY B N 1
ATOM 7653 C CA . GLY B 1 454 ? -0.094 -26.079 14.63 1 24.877 446 GLY B CA 1
ATOM 7654 C C . GLY B 1 454 ? -0.992 -26.79 15.639 1 25.35 446 GLY B C 1
ATOM 7655 O O . GLY B 1 454 ? -2.191 -26.537 15.736 1 26.2 446 GLY B O 1
ATOM 7656 N N . ASP B 1 455 ? -0.387 -27.704 16.423 1 28.047 447 ASP B N 1
ATOM 7657 C CA . ASP B 1 455 ? -1.123 -28.371 17.489 1 27.396 447 ASP B CA 1
ATOM 7658 C C . ASP B 1 455 ? -1.558 -27.345 18.532 1 27.148 447 ASP B C 1
ATOM 7659 O O . ASP B 1 455 ? -0.781 -26.438 18.848 1 29.168 447 ASP B O 1
ATOM 7664 N N . ASN B 1 456 ? -2.8 -27.501 19.006 1 29.043 448 ASN B N 1
ATOM 7665 C CA . ASN B 1 456 ? -3.426 -26.66 20.026 1 30.053 448 ASN B CA 1
ATOM 7666 C C . ASN B 1 456 ? -3.473 -25.201 19.558 1 31.953 448 ASN B C 1
ATOM 7667 O O . ASN B 1 456 ? -3.317 -24.272 20.368 1 27.928 448 ASN B O 1
ATOM 7672 N N . CYS B 1 457 ? -3.679 -25.036 18.244 1 26.515 449 CYS B N 1
ATOM 7673 C CA . CYS B 1 457 ? -3.826 -23.734 17.619 1 24.876 449 CYS B CA 1
ATOM 7674 C C . CYS B 1 457 ? -5.122 -23.653 16.82 1 24.892 449 CYS B C 1
ATOM 7675 O O . CYS B 1 457 ? -5.595 -24.638 16.248 1 25.981 449 CYS B O 1
ATOM 7678 N N . LEU B 1 458 ? -5.657 -22.431 16.742 1 21.9 450 LEU B N 1
ATOM 7679 C CA . LEU B 1 458 ? -6.637 -22.096 15.731 1 22.045 450 LEU B CA 1
ATOM 7680 C C . LEU B 1 458 ? -6.041 -20.987 14.892 1 21.619 450 LEU B C 1
ATOM 7681 O O . LEU B 1 458 ? -5.064 -20.343 15.302 1 23.07 450 LEU B O 1
ATOM 7686 N N . ILE B 1 459 ? -6.617 -20.796 13.701 1 19.786 451 ILE B N 1
ATOM 7687 C CA . ILE B 1 459 ? -6.194 -19.693 12.85 1 17.891 451 ILE B CA 1
ATOM 7688 C C . ILE B 1 459 ? -7.455 -19.059 12.254 1 18.423 451 ILE B C 1
ATOM 7689 O O . ILE B 1 459 ? -8.469 -19.725 12.018 1 20.377 451 ILE B O 1
ATOM 7694 N N . GLN B 1 460 ? -7.41 -17.73 12.099 1 18.161 452 GLN B N 1
ATOM 7695 C CA . GLN B 1 460 ? -8.568 -16.951 11.653 1 17.389 452 GLN B CA 1
ATOM 7696 C C . GLN B 1 460 ? -8.412 -16.568 10.175 1 16.163 452 GLN B C 1
ATOM 7697 O O . GLN B 1 460 ? -7.49 -17.03 9.484 1 17.463 452 GLN B O 1
ATOM 7703 N N . GLU B 1 461 ? -9.313 -15.709 9.691 1 16.491 453 GLU B N 1
ATOM 7704 C CA . GLU B 1 461 ? -9.455 -15.451 8.254 1 16.252 453 GLU B CA 1
ATOM 7705 C C . GLU B 1 461 ? -8.139 -14.901 7.685 1 17.964 453 GLU B C 1
ATOM 7706 O O . GLU B 1 461 ? -7.526 -14.004 8.279 1 17.815 453 GLU B O 1
ATOM 7712 N N . PRO B 1 462 ? -7.666 -15.411 6.53 1 16.799 454 PRO B N 1
ATOM 7713 C CA . PRO B 1 462 ? -6.458 -14.877 5.889 1 17.274 454 PRO B CA 1
ATOM 7714 C C . PRO B 1 462 ? -6.728 -13.609 5.093 1 17.245 454 PRO B C 1
ATOM 7715 O O . PRO B 1 462 ? -7.831 -13.417 4.552 1 19.059 454 PRO B O 1
ATOM 7719 N N . VAL B 1 463 ? -5.692 -12.767 5.011 1 17.025 455 VAL B N 1
ATOM 7720 C CA . VAL B 1 463 ? -5.66 -11.647 4.091 1 16.142 455 VAL B CA 1
ATOM 7721 C C . VAL B 1 463 ? -4.392 -11.768 3.262 1 16.839 455 VAL B C 1
ATOM 7722 O O . VAL B 1 463 ? -3.379 -12.27 3.735 1 16.663 455 VAL B O 1
ATOM 7726 N N . PHE B 1 464 ? -4.449 -11.16 2.062 1 20.004 456 PHE B N 1
ATOM 7727 C CA . PHE B 1 464 ? -3.319 -11.221 1.148 1 18.476 456 PHE B CA 1
ATOM 7728 C C . PHE B 1 464 ? -2.781 -9.831 0.814 1 17.671 456 PHE B C 1
ATOM 7729 O O . PHE B 1 464 ? -3.519 -8.847 0.663 1 17.623 456 PHE B O 1
ATOM 7737 N N . SER B 1 465 ? -1.445 -9.765 0.705 1 17.962 457 SER B N 1
ATOM 7738 C CA . SER B 1 465 ? -0.773 -8.56 0.232 1 18.158 457 SER B CA 1
ATOM 7739 C C . SER B 1 465 ? 0.122 -8.962 -0.947 1 20.496 457 SER B C 1
ATOM 7740 O O . SER B 1 465 ? 1.006 -9.8 -0.756 1 20.333 457 SER B O 1
ATOM 7743 N N . PRO B 1 466 ? -0.043 -8.37 -2.153 1 18.552 458 PRO B N 1
ATOM 7744 C CA . PRO B 1 466 ? 0.81 -8.775 -3.284 1 20.953 458 PRO B CA 1
ATOM 7745 C C . PRO B 1 466 ? 2.274 -8.434 -3.041 1 22.099 458 PRO B C 1
ATOM 7746 O O . PRO B 1 466 ? 2.578 -7.417 -2.423 1 21.164 458 PRO B O 1
ATOM 7750 N N . ARG B 1 467 ? 3.179 -9.268 -3.574 1 20.523 459 ARG B N 1
ATOM 7751 C CA . ARG B 1 467 ? 4.595 -9.008 -3.371 1 20.356 459 ARG B CA 1
ATOM 7752 C C . ARG B 1 467 ? 5.007 -7.616 -3.852 1 22.774 459 ARG B C 1
ATOM 7753 O O . ARG B 1 467 ? 5.899 -7.02 -3.256 1 24.182 459 ARG B O 1
ATOM 7761 N N . SER B 1 468 ? 4.41 -7.172 -4.964 1 23.599 460 SER B N 1
ATOM 7762 C CA . SER B 1 468 ? 4.515 -5.84 -5.545 1 27.307 460 SER B CA 1
ATOM 7763 C C . SER B 1 468 ? 3.241 -5.597 -6.358 1 26.548 460 SER B C 1
ATOM 7764 O O . SER B 1 468 ? 2.484 -6.539 -6.603 1 27.483 460 SER B O 1
ATOM 7767 N N . LYS B 1 469 ? 3.025 -4.344 -6.795 1 29.44 461 LYS B N 1
ATOM 7768 C CA . LYS B 1 469 ? 1.764 -3.971 -7.432 1 34.734 461 LYS B CA 1
ATOM 7769 C C . LYS B 1 469 ? 1.513 -4.776 -8.711 1 35.445 461 LYS B C 1
ATOM 7770 O O . LYS B 1 469 ? 0.346 -5.057 -9.011 1 32.478 461 LYS B O 1
ATOM 7776 N N . ASP B 1 470 ? 2.588 -5.203 -9.407 1 32.199 462 ASP B N 1
ATOM 7777 C CA . ASP B 1 470 ? 2.431 -5.972 -10.636 1 32.83 462 ASP B CA 1
ATOM 7778 C C . ASP B 1 470 ? 2.893 -7.416 -10.491 1 33.774 462 ASP B C 1
ATOM 7779 O O . ASP B 1 470 ? 3.063 -8.102 -11.502 1 32.97 462 ASP B O 1
ATOM 7784 N N . ALA B 1 471 ? 2.998 -7.928 -9.256 1 26.841 463 ALA B N 1
ATOM 7785 C CA . ALA B 1 471 ? 3.181 -9.354 -9.035 1 24.418 463 ALA B CA 1
ATOM 7786 C C . ALA B 1 471 ? 2.028 -10.132 -9.691 1 24.018 463 ALA B C 1
ATOM 7787 O O . ALA B 1 471 ? 0.906 -9.622 -9.767 1 27.979 463 ALA B O 1
ATOM 7789 N N . PRO B 1 472 ? 2.242 -11.404 -10.122 1 26.204 464 PRO B N 1
ATOM 7790 C CA . PRO B 1 472 ? 1.143 -12.244 -10.604 1 24.47 464 PRO B CA 1
ATOM 7791 C C . PRO B 1 472 ? 0.062 -12.432 -9.535 1 25.391 464 PRO B C 1
ATOM 7792 O O . PRO B 1 472 ? 0.326 -12.276 -8.333 1 23.852 464 PRO B O 1
ATOM 7796 N N . GLU B 1 473 ? -1.138 -12.757 -9.989 1 23.045 465 GLU B N 1
ATOM 7797 C CA . GLU B 1 473 ? -2.242 -13.039 -9.077 1 24.598 465 GLU B CA 1
ATOM 7798 C C . GLU B 1 473 ? -1.833 -14.045 -7.995 1 24.976 465 GLU B C 1
ATOM 7799 O O . GLU B 1 473 ? -1.312 -15.128 -8.267 1 24.051 465 GLU B O 1
ATOM 7805 N N . GLY B 1 474 ? -2.111 -13.673 -6.723 1 20.892 466 GLY B N 1
ATOM 7806 C CA . GLY B 1 474 ? -1.878 -14.574 -5.608 1 23.4 466 GLY B CA 1
ATOM 7807 C C . GLY B 1 474 ? -0.402 -14.777 -5.292 1 20.465 466 GLY B C 1
ATOM 7808 O O . GLY B 1 474 ? -0.084 -15.719 -4.588 1 21.963 466 GLY B O 1
ATOM 7809 N N . ASP B 1 475 ? 0.494 -13.913 -5.798 1 21.889 467 ASP B N 1
ATOM 7810 C CA . ASP B 1 475 ? 1.916 -13.977 -5.466 1 22.191 467 ASP B CA 1
ATOM 7811 C C . ASP B 1 475 ? 2.249 -12.892 -4.439 1 19.096 467 ASP B C 1
ATOM 7812 O O . ASP B 1 475 ? 2.137 -11.716 -4.727 1 21.587 467 ASP B O 1
ATOM 7817 N N . GLY B 1 476 ? 2.618 -13.327 -3.233 1 19.844 468 GLY B N 1
ATOM 7818 C CA . GLY B 1 476 ? 2.893 -12.344 -2.187 1 22.532 468 GLY B CA 1
ATOM 7819 C C . GLY B 1 476 ? 2.804 -12.995 -0.819 1 22.482 468 GLY B C 1
ATOM 7820 O O . GLY B 1 476 ? 3.297 -14.109 -0.621 1 23.344 468 GLY B O 1
ATOM 7821 N N . PHE B 1 477 ? 2.144 -12.277 0.11 1 20.222 469 PHE B N 1
ATOM 7822 C CA . PHE B 1 477 ? 2.133 -12.696 1.509 1 20.534 469 PHE B CA 1
ATOM 7823 C C . PHE B 1 477 ? 0.707 -12.838 2.007 1 18.208 469 PHE B C 1
ATOM 7824 O O . PHE B 1 477 ? -0.174 -12.067 1.625 1 20.357 469 PHE B O 1
ATOM 7832 N N . VAL B 1 478 ? 0.537 -13.859 2.844 1 19.433 470 VAL B N 1
ATOM 7833 C CA . VAL B 1 478 ? -0.728 -14.123 3.513 1 19.813 470 VAL B CA 1
ATOM 7834 C C . VAL B 1 478 ? -0.487 -13.959 5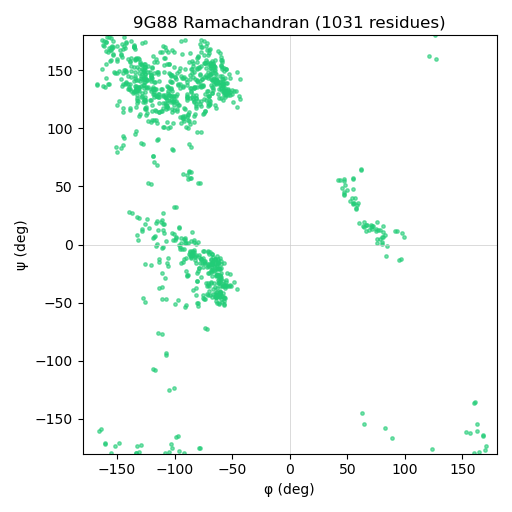.009 1 17.327 470 VAL B C 1
ATOM 7835 O O . VAL B 1 478 ? 0.498 -14.453 5.573 1 19.429 470 VAL B O 1
ATOM 7839 N N . LEU B 1 479 ? -1.42 -13.226 5.65 1 16.535 471 LEU B N 1
ATOM 7840 C CA . LEU B 1 479 ? -1.345 -12.947 7.085 1 18.397 471 LEU B CA 1
ATOM 7841 C C . LEU B 1 479 ? -2.63 -13.444 7.729 1 16.489 471 LEU B C 1
ATOM 7842 O O . LEU B 1 479 ? -3.695 -13.408 7.096 1 16.326 471 LEU B O 1
ATOM 7847 N N . ALA B 1 480 ? -2.523 -13.887 8.974 1 15.931 472 ALA B N 1
ATOM 7848 C CA . ALA B 1 480 ? -3.699 -14.356 9.71 1 16.645 472 ALA B CA 1
ATOM 7849 C C . ALA B 1 480 ? -3.378 -14.405 11.191 1 16.516 472 ALA B C 1
ATOM 7850 O O . ALA B 1 480 ? -2.224 -14.585 11.57 1 18.162 472 ALA B O 1
ATOM 7852 N N . ILE B 1 481 ? -4.438 -14.22 12.005 1 17.003 473 ILE B N 1
ATOM 7853 C CA . ILE B 1 481 ? -4.293 -14.333 13.466 1 15.764 473 ILE B CA 1
ATOM 7854 C C . ILE B 1 481 ? -4.34 -15.802 13.881 1 16.476 473 ILE B C 1
ATOM 7855 O O . ILE B 1 481 ? -5.262 -16.551 13.509 1 16.874 473 ILE B O 1
ATOM 7860 N N . VAL B 1 482 ? -3.322 -16.199 14.674 1 16.895 474 VAL B N 1
ATOM 7861 C CA . VAL B 1 482 ? -3.256 -17.54 15.248 1 17.873 474 VAL B CA 1
ATOM 7862 C C . VAL B 1 482 ? -3.492 -17.459 16.747 1 18.694 474 VAL B C 1
ATOM 7863 O O . VAL B 1 482 ? -2.864 -16.642 17.438 1 18.778 474 VAL B O 1
ATOM 7867 N N . ASP B 1 483 ? -4.419 -18.28 17.221 1 17.724 475 ASP B N 1
ATOM 7868 C CA . ASP B 1 483 ? -4.637 -18.469 18.655 1 19.876 475 ASP B CA 1
ATOM 7869 C C . ASP B 1 483 ? -3.723 -19.567 19.169 1 19.427 475 ASP B C 1
ATOM 7870 O O . ASP B 1 483 ? -3.855 -20.73 18.754 1 21.231 475 ASP B O 1
ATOM 7875 N N . ARG B 1 484 ? -2.76 -19.203 20.038 1 19.786 476 ARG B N 1
ATOM 7876 C CA . ARG B 1 484 ? -1.907 -20.178 20.702 1 22.072 476 ARG B CA 1
ATOM 7877 C C . ARG B 1 484 ? -2.637 -20.597 21.971 1 24.215 476 ARG B C 1
ATOM 7878 O O . ARG B 1 484 ? -2.478 -19.961 23.015 1 24.543 476 ARG B O 1
ATOM 7886 N N . LEU B 1 485 ? -3.519 -21.604 21.842 1 24.771 477 LEU B N 1
ATOM 7887 C CA . LEU B 1 485 ? -4.496 -21.911 22.879 1 24.963 477 LEU B CA 1
ATOM 7888 C C . LEU B 1 485 ? -3.862 -22.313 24.206 1 26.17 477 LEU B C 1
ATOM 7889 O O . LEU B 1 485 ? -4.439 -22.022 25.246 1 31.74 477 LEU B O 1
ATOM 7894 N N . ASP B 1 486 ? -2.709 -22.983 24.17 1 27.133 478 ASP B N 1
ATOM 7895 C CA . ASP B 1 486 ? -2.074 -23.411 25.417 1 29.166 478 ASP B CA 1
ATOM 7896 C C . ASP B 1 486 ? -1.271 -22.272 26.059 1 29.094 478 ASP B C 1
ATOM 7897 O O . ASP B 1 486 ? -0.823 -22.416 27.196 1 29.779 478 ASP B O 1
ATOM 7902 N N . LEU B 1 487 ? -1.097 -21.141 25.353 1 28.479 479 LEU B N 1
ATOM 7903 C CA . LEU B 1 487 ? -0.24 -20.056 25.811 1 26.158 479 LEU B CA 1
ATOM 7904 C C . LEU B 1 487 ? -1.019 -18.804 26.212 1 29.272 479 LEU B C 1
ATOM 7905 O O . LEU B 1 487 ? -0.381 -17.845 26.669 1 26.088 479 LEU B O 1
ATOM 7910 N N . ASN B 1 488 ? -2.368 -18.785 26.056 1 23.442 480 ASN B N 1
ATOM 7911 C CA . ASN B 1 488 ? -3.149 -17.58 26.318 1 24.244 480 ASN B CA 1
ATOM 7912 C C . ASN B 1 488 ? -2.495 -16.402 25.582 1 21.072 480 ASN B C 1
ATOM 7913 O O . ASN B 1 488 ? -2.375 -15.308 26.127 1 24.041 480 ASN B O 1
ATOM 7918 N N . ARG B 1 489 ? -2.148 -16.611 24.288 1 21.077 481 ARG B N 1
ATOM 7919 C CA . ARG B 1 489 ? -1.698 -15.495 23.463 1 19.169 481 ARG B CA 1
ATOM 7920 C C . ARG B 1 489 ? -2.154 -15.669 22.015 1 16.427 481 ARG B C 1
ATOM 7921 O O . ARG B 1 489 ? -2.496 -16.758 21.578 1 18.969 481 ARG B O 1
ATOM 7929 N N . SER B 1 490 ? -2.151 -14.571 21.281 1 16.347 482 SER B N 1
ATOM 7930 C CA . SER B 1 490 ? -2.456 -14.477 19.853 1 14.883 482 SER B CA 1
ATOM 7931 C C . SER B 1 490 ? -1.227 -13.972 19.125 1 17.96 482 SER B C 1
ATOM 7932 O O . SER B 1 490 ? -0.409 -13.25 19.703 1 16.941 482 SER B O 1
ATOM 7935 N N . GLU B 1 491 ? -1.068 -14.436 17.875 1 16.666 483 GLU B N 1
ATOM 7936 C CA . GLU B 1 491 ? 0.062 -14.036 17.051 1 18.175 483 GLU B CA 1
ATOM 7937 C C . GLU B 1 491 ? -0.415 -13.793 15.626 1 19.247 483 GLU B C 1
ATOM 7938 O O . GLU B 1 491 ? -1.501 -14.217 15.248 1 18.874 483 GLU B O 1
ATOM 7944 N N . VAL B 1 492 ? 0.334 -13.011 14.863 1 17.502 484 VAL B N 1
ATOM 7945 C CA . VAL B 1 492 ? 0.042 -12.87 13.441 1 16.503 484 VAL B CA 1
ATOM 7946 C C . VAL B 1 492 ? 1.074 -13.713 12.705 1 18.307 484 VAL B C 1
ATOM 7947 O O . VAL B 1 492 ? 2.261 -13.467 12.86 1 19.472 484 VAL B O 1
ATOM 7951 N N . VAL B 1 493 ? 0.63 -14.642 11.865 1 17.592 485 VAL B N 1
ATOM 7952 C CA . VAL B 1 493 ? 1.607 -15.386 11.051 1 18.258 485 VAL B CA 1
ATOM 7953 C C . VAL B 1 493 ? 1.694 -14.726 9.682 1 18.941 485 VAL B C 1
ATOM 7954 O O . VAL B 1 493 ? 0.721 -14.152 9.204 1 18.014 485 VAL B O 1
ATOM 7958 N N . VAL B 1 494 ? 2.886 -14.816 9.086 1 18.146 486 VAL B N 1
ATOM 7959 C CA . VAL B 1 494 ? 3.115 -14.248 7.768 1 19.844 486 VAL B CA 1
ATOM 7960 C C . VAL B 1 494 ? 3.668 -15.407 6.933 1 18.672 486 VAL B C 1
ATOM 7961 O O . VAL B 1 494 ? 4.674 -16.006 7.309 1 19.6 486 VAL B O 1
ATOM 7965 N N . ILE B 1 495 ? 2.981 -15.677 5.815 1 20.86 487 ILE B N 1
ATOM 7966 C CA . ILE B 1 495 ? 3.336 -16.78 4.903 1 22.091 487 ILE B CA 1
ATOM 7967 C C . ILE B 1 495 ? 3.667 -16.163 3.547 1 20.207 487 ILE B C 1
ATOM 7968 O O . ILE B 1 495 ? 2.915 -15.342 3.035 1 20.653 487 ILE B O 1
ATOM 7973 N N . ASP B 1 496 ? 4.766 -16.636 2.918 1 21.217 488 ASP B N 1
ATOM 7974 C CA . ASP B 1 496 ? 5.055 -16.332 1.518 1 22.01 488 ASP B CA 1
ATOM 7975 C C . ASP B 1 496 ? 4.389 -17.408 0.65 1 21.257 488 ASP B C 1
ATOM 7976 O O . ASP B 1 496 ? 4.58 -18.609 0.904 1 21.95 488 ASP B O 1
ATOM 7981 N N . THR B 1 497 ? 3.537 -16.985 -0.302 1 20.148 489 THR B N 1
ATOM 7982 C CA . THR B 1 497 ? 2.833 -17.898 -1.193 1 22.059 489 THR B CA 1
ATOM 7983 C C . THR B 1 497 ? 3.78 -18.812 -1.987 1 25.34 489 THR B C 1
ATOM 7984 O O . THR B 1 497 ? 3.318 -19.814 -2.509 1 25.591 489 THR B O 1
ATOM 7988 N N . ARG B 1 498 ? 5.076 -18.485 -2.048 1 23.327 490 ARG B N 1
ATOM 7989 C CA . ARG B 1 498 ? 6.024 -19.369 -2.723 1 23.59 490 ARG B CA 1
ATOM 7990 C C . ARG B 1 498 ? 6.215 -20.671 -1.958 1 29.302 490 ARG B C 1
ATOM 7991 O O . ARG B 1 498 ? 6.638 -21.68 -2.536 1 26.885 490 ARG B O 1
ATOM 7999 N N . ASP B 1 499 ? 5.942 -20.656 -0.65 1 25.04 491 ASP B N 1
ATOM 8000 C CA . ASP B 1 499 ? 5.81 -21.897 0.094 1 29.025 491 ASP B CA 1
ATOM 8001 C C . ASP B 1 499 ? 4.724 -21.73 1.145 1 25.658 491 ASP B C 1
ATOM 8002 O O . ASP B 1 499 ? 5.013 -21.382 2.289 1 25.272 491 ASP B O 1
ATOM 8007 N N . PHE B 1 500 ? 3.508 -22.093 0.748 1 25.877 492 PHE B N 1
ATOM 8008 C CA . PHE B 1 500 ? 2.345 -21.827 1.573 1 22.669 492 PHE B CA 1
ATOM 8009 C C . PHE B 1 500 ? 2.347 -22.654 2.856 1 27.061 492 PHE B C 1
ATOM 8010 O O 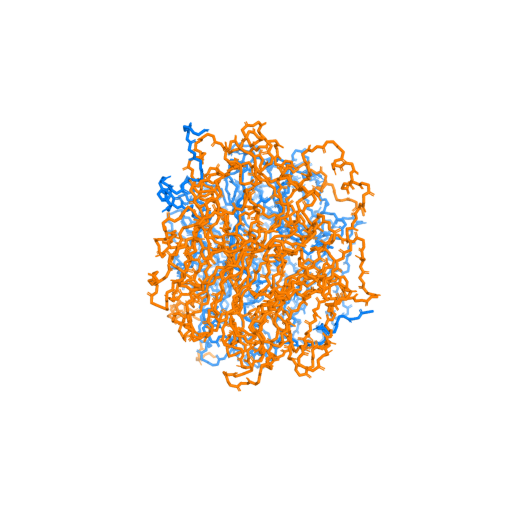. PHE B 1 500 ? 1.617 -22.306 3.77 1 23.548 492 PHE B O 1
ATOM 8018 N N . THR B 1 501 ? 3.155 -23.726 2.938 1 24.357 493 THR B N 1
ATOM 8019 C CA . THR B 1 501 ? 3.171 -24.598 4.099 1 23.538 493 THR B CA 1
ATOM 8020 C C . THR B 1 501 ? 3.975 -24.008 5.267 1 23.348 493 THR B C 1
ATOM 8021 O O . THR B 1 501 ? 3.917 -24.602 6.339 1 25.426 493 THR B O 1
ATOM 8025 N N . LYS B 1 502 ? 4.7 -22.904 5.059 1 23.689 494 LYS B N 1
ATOM 8026 C CA . LYS B 1 502 ? 5.68 -22.441 6.032 1 27.659 494 LYS B CA 1
ATOM 8027 C C . LYS B 1 502 ? 5.48 -20.952 6.323 1 23.159 494 LYS B C 1
ATOM 8028 O O . LYS B 1 502 ? 5.412 -20.122 5.41 1 24.959 494 LYS B O 1
ATOM 8034 N N . ALA B 1 503 ? 5.46 -20.623 7.623 1 23.605 495 ALA B N 1
ATOM 8035 C CA . ALA B 1 503 ? 5.516 -19.241 8.044 1 24.299 495 ALA B CA 1
ATOM 8036 C C . ALA B 1 503 ? 6.936 -18.695 7.9 1 21.362 495 ALA B C 1
ATOM 8037 O O . ALA B 1 503 ? 7.885 -19.375 8.288 1 25.818 495 ALA B O 1
ATOM 8039 N N . VAL B 1 504 ? 7.06 -17.469 7.376 1 20.616 496 VAL B N 1
ATOM 8040 C CA . VAL B 1 504 ? 8.327 -16.76 7.334 1 23.382 496 VAL B CA 1
ATOM 8041 C C . VAL B 1 504 ? 8.536 -15.925 8.595 1 22.799 496 VAL B C 1
ATOM 8042 O O . VAL B 1 504 ? 9.679 -15.649 8.956 1 24.374 496 VAL B O 1
ATOM 8046 N N . ALA B 1 505 ? 7.436 -15.494 9.246 1 20.622 497 ALA B N 1
ATOM 8047 C CA . ALA B 1 505 ? 7.558 -14.636 10.418 1 20.632 497 ALA B CA 1
ATOM 8048 C C . ALA B 1 505 ? 6.291 -14.816 11.258 1 22.672 497 ALA B C 1
ATOM 8049 O O . ALA B 1 505 ? 5.259 -15.27 10.764 1 18.783 497 ALA B O 1
ATOM 8051 N N . ALA B 1 506 ? 6.409 -14.49 12.547 1 19.746 498 ALA B N 1
ATOM 8052 C CA . ALA B 1 506 ? 5.275 -14.402 13.462 1 19.515 498 ALA B CA 1
ATOM 8053 C C . ALA B 1 506 ? 5.422 -13.109 14.24 1 22.369 498 ALA B C 1
ATOM 8054 O O . ALA B 1 506 ? 6.537 -12.772 14.647 1 24.235 498 ALA B O 1
ATOM 8056 N N . VAL B 1 507 ? 4.304 -12.388 14.399 1 18.38 499 VAL B N 1
ATOM 8057 C CA . VAL B 1 507 ? 4.224 -11.218 15.253 1 16.667 499 VAL B CA 1
ATOM 8058 C C . VAL B 1 507 ? 3.623 -11.723 16.555 1 17.695 499 VAL B C 1
ATOM 8059 O O . VAL B 1 507 ? 2.523 -12.245 16.576 1 20.813 499 VAL B O 1
ATOM 8063 N N . GLN B 1 508 ? 4.404 -11.664 17.635 1 16.432 500 GLN B N 1
ATOM 8064 C CA . GLN B 1 508 ? 4.037 -12.287 18.899 1 16.456 500 GLN B CA 1
ATOM 8065 C C . GLN B 1 508 ? 3.51 -11.21 19.863 1 16.553 500 GLN B C 1
ATOM 8066 O O . GLN B 1 508 ? 4.289 -10.496 20.498 1 18.006 500 GLN B O 1
ATOM 8072 N N . LEU B 1 509 ? 2.196 -11.177 20.04 1 15.897 501 LEU B N 1
ATOM 8073 C CA . LEU B 1 509 ? 1.617 -10.35 21.101 1 15.144 501 LEU B CA 1
ATOM 8074 C C . LEU B 1 509 ? 1.973 -10.965 22.437 1 16.361 501 LEU B C 1
ATOM 8075 O O . LEU B 1 509 ? 2.175 -12.172 22.525 1 17.016 501 LEU B O 1
ATOM 8080 N N . PRO B 1 510 ? 1.987 -10.166 23.534 1 15.855 502 PRO B N 1
ATOM 8081 C CA . PRO B 1 510 ? 2.166 -10.743 24.875 1 17.387 502 PRO B CA 1
ATOM 8082 C C . PRO B 1 510 ? 0.881 -11.284 25.514 1 19.557 502 PRO B C 1
ATOM 8083 O O . PRO B 1 510 ? 0.869 -11.71 26.675 1 22.743 502 PRO B O 1
ATOM 8087 N N . PHE B 1 511 ? -0.219 -11.247 24.76 1 16.889 503 PHE B N 1
ATOM 8088 C CA . PHE B 1 511 ? -1.535 -11.566 25.271 1 16.037 503 PHE B CA 1
ATOM 8089 C C . PHE B 1 511 ? -2.38 -12.059 24.104 1 16.693 503 PHE B C 1
ATOM 8090 O O . PHE B 1 511 ? -1.902 -12.063 22.959 1 16.691 503 PHE B O 1
ATOM 8098 N N . ALA B 1 512 ? -3.557 -12.588 24.472 1 16.792 504 ALA B N 1
ATOM 8099 C CA . ALA B 1 512 ? -4.565 -13.031 23.512 1 15.318 504 ALA B CA 1
ATOM 8100 C C . ALA B 1 512 ? -5.554 -11.915 23.267 1 16.817 504 ALA B C 1
ATOM 8101 O O . ALA B 1 512 ? -5.882 -11.145 24.178 1 16.943 504 ALA B O 1
ATOM 8103 N N . ILE B 1 513 ? -6.022 -11.848 22.019 1 16.92 505 ILE B N 1
ATOM 8104 C CA . ILE B 1 513 ? -7.145 -11.002 21.639 1 16.248 505 ILE B CA 1
ATOM 8105 C C . ILE B 1 513 ? -8.323 -11.916 21.296 1 15.907 505 ILE B C 1
ATOM 8106 O O . ILE B 1 513 ? -8.155 -13.136 21.119 1 15.703 505 ILE B O 1
ATOM 8111 N N . ARG B 1 514 ? -9.515 -11.317 21.217 1 15.546 506 ARG B N 1
ATOM 8112 C CA . ARG B 1 514 ? -10.683 -12.085 20.815 1 14.888 506 ARG B CA 1
ATOM 8113 C C . ARG B 1 514 ? -10.476 -12.736 19.439 1 15.043 506 ARG B C 1
ATOM 8114 O O . ARG B 1 514 ? -9.771 -12.196 18.588 1 16.007 506 ARG B O 1
ATOM 8122 N N . SER B 1 515 ? -11.115 -13.902 19.245 1 15.341 507 SER B N 1
ATOM 8123 C CA . SER B 1 515 ? -11.263 -14.465 17.905 1 16.814 507 SER B CA 1
ATOM 8124 C C . SER B 1 515 ? -12.296 -13.617 17.177 1 16.446 507 SER B C 1
ATOM 8125 O O . SER B 1 515 ? -13.375 -13.396 17.7 1 17.211 507 SER B O 1
ATOM 8128 N N . GLY B 1 516 ? -11.899 -13.088 16.022 1 16.451 508 GLY B N 1
ATOM 8129 C CA . GLY B 1 516 ? -12.703 -12.082 15.337 1 15.969 508 GLY B CA 1
ATOM 8130 C C . GLY B 1 516 ? -13.559 -12.639 14.203 1 17.436 508 GLY B C 1
ATOM 8131 O O . GLY B 1 516 ? -13.755 -13.859 14.064 1 17.913 508 GLY B O 1
ATOM 8132 N N . ILE B 1 517 ? -14.035 -11.666 13.419 1 16.083 509 ILE B N 1
ATOM 8133 C CA . ILE B 1 517 ? -14.881 -11.993 12.277 1 15.368 509 ILE B CA 1
ATOM 8134 C C . ILE B 1 517 ? -14.006 -11.75 11.042 1 16.808 509 ILE B C 1
ATOM 8135 O O . ILE B 1 517 ? -13.253 -12.669 10.68 1 16.132 509 ILE B O 1
ATOM 8140 N N . HIS B 1 518 ? -14.07 -10.554 10.441 1 15.023 510 HIS B N 1
ATOM 8141 C CA . HIS B 1 518 ? -13.245 -10.303 9.259 1 14.925 510 HIS B CA 1
ATOM 8142 C C . HIS B 1 518 ? -12.106 -9.359 9.629 1 16.862 510 HIS B C 1
ATOM 8143 O O . HIS B 1 518 ? -12.102 -8.689 10.684 1 16.454 510 HIS B O 1
ATOM 8150 N N . GLY B 1 519 ? -11.17 -9.292 8.697 1 16.065 511 GLY B N 1
ATOM 8151 C CA . GLY B 1 519 ? -10.12 -8.29 8.73 1 16.228 511 GLY B CA 1
ATOM 8152 C C . GLY B 1 519 ? -9.719 -7.992 7.302 1 17.281 511 GLY B C 1
ATOM 8153 O O . GLY B 1 519 ? -10.102 -8.721 6.374 1 16.143 511 GLY B O 1
ATOM 8154 N N . GLN B 1 520 ? -8.889 -6.952 7.159 1 15.395 512 GLN B N 1
ATOM 8155 C CA . GLN B 1 520 ? -8.478 -6.526 5.822 1 15.978 512 GLN B CA 1
ATOM 8156 C C . GLN B 1 520 ? -7.04 -6.1 5.823 1 16.098 512 GLN B C 1
ATOM 8157 O O . GLN B 1 520 ? -6.604 -5.391 6.75 1 16.691 512 GLN B O 1
ATOM 8163 N N . TRP B 1 521 ? -6.318 -6.47 4.751 1 16.807 513 TRP B N 1
ATOM 8164 C CA . TRP B 1 521 ? -5.039 -5.823 4.473 1 16.416 513 TRP B CA 1
ATOM 8165 C C . TRP B 1 521 ? -5.33 -4.517 3.768 1 17.078 513 TRP B C 1
ATOM 8166 O O . TRP B 1 521 ? -6.005 -4.513 2.726 1 19.56 513 TRP B O 1
ATOM 8177 N N A ILE B 1 522 ? -4.865 -3.418 4.36 0.5 14.841 514 ILE B N 1
ATOM 8178 N N B ILE B 1 522 ? -4.896 -3.415 4.375 0.5 15.071 514 ILE B N 1
ATOM 8179 C CA A ILE B 1 522 ? -5.072 -2.102 3.784 0.5 16.978 514 ILE B CA 1
ATOM 8180 C CA B ILE B 1 522 ? -5.071 -2.086 3.823 0.5 17.521 514 ILE B CA 1
ATOM 8181 C C A ILE B 1 522 ? -3.698 -1.531 3.466 0.5 18.422 514 ILE B C 1
ATOM 8182 C C B ILE B 1 522 ? -3.685 -1.564 3.467 0.5 18.551 514 ILE B C 1
ATOM 8183 O O A ILE B 1 522 ? -2.932 -1.206 4.38 0.5 17.663 514 ILE B O 1
ATOM 8184 O O B ILE B 1 522 ? -2.881 -1.294 4.359 0.5 17.09 514 ILE B O 1
ATOM 8193 N N . PRO B 1 523 ? -3.323 -1.437 2.163 1 18.724 515 PRO B N 1
ATOM 8194 C CA . PRO B 1 523 ? -1.992 -0.934 1.792 1 20.241 515 PRO B CA 1
ATOM 8195 C C . PRO B 1 523 ? -1.768 0.492 2.267 1 18.619 515 PRO B C 1
ATOM 8196 O O . PRO B 1 523 ? -2.701 1.311 2.369 1 19.369 515 PRO B O 1
ATOM 8200 N N . GLY B 1 524 ? -0.486 0.797 2.539 1 17.782 516 GLY B N 1
ATOM 8201 C CA . GLY B 1 524 ? -0.138 2.154 2.935 1 17.573 516 GLY B CA 1
ATOM 8202 C C . GLY B 1 524 ? -0.569 3.211 1.926 1 18.618 516 GLY B C 1
ATOM 8203 O O . GLY B 1 524 ? -0.982 4.298 2.314 1 18.874 516 GLY B O 1
ATOM 8204 N N . GLU B 1 525 ? -0.493 2.849 0.623 1 21.086 517 GLU B N 1
ATOM 8205 C CA . GLU B 1 525 ? -0.735 3.831 -0.431 1 21.316 517 GLU B CA 1
ATOM 8206 C C . GLU B 1 525 ? -2.179 4.359 -0.437 1 23.294 517 GLU B C 1
ATOM 8207 O O . GLU B 1 525 ? -2.417 5.45 -0.961 1 23.985 517 GLU B O 1
ATOM 8213 N N . VAL B 1 526 ? -3.144 3.608 0.145 1 18.383 518 VAL B N 1
ATOM 8214 C CA . VAL B 1 526 ? -4.537 4.014 0.178 1 20.332 518 VAL B CA 1
ATOM 8215 C C . VAL B 1 526 ? -4.881 4.594 1.549 1 19.267 518 VAL B C 1
ATOM 8216 O O . VAL B 1 526 ? -6.043 4.928 1.792 1 20.502 518 VAL B O 1
ATOM 8220 N N . THR B 1 527 ? -3.873 4.711 2.43 1 18.499 519 THR B N 1
ATOM 8221 C CA . THR B 1 527 ? -4.133 5.169 3.789 1 18.492 519 THR B CA 1
ATOM 8222 C C . THR B 1 527 ? -3.627 6.603 3.903 1 20.758 519 THR B C 1
ATOM 8223 O O . THR B 1 527 ? -2.402 6.816 3.806 1 19.046 519 THR B O 1
ATOM 8227 N N . PRO B 1 528 ? -4.477 7.612 4.164 1 19.959 520 PRO B N 1
ATOM 8228 C CA . PRO B 1 528 ? -3.991 8.989 4.321 1 22.241 520 PRO B CA 1
ATOM 8229 C C . PRO B 1 528 ? -2.886 9.073 5.367 1 21.067 520 PRO B C 1
ATOM 8230 O O . PRO B 1 528 ? -2.992 8.495 6.464 1 21.341 520 PRO B O 1
ATOM 8234 N N . ASP B 1 529 ? -1.783 9.741 5.012 1 20.052 521 ASP B N 1
ATOM 8235 C CA . ASP B 1 529 ? -0.664 10.066 5.9 1 20.102 521 ASP B CA 1
ATOM 8236 C C . ASP B 1 529 ? 0.09 8.843 6.414 1 20.1 521 ASP B C 1
ATOM 8237 O O . ASP B 1 529 ? 0.869 8.95 7.376 1 20.465 521 ASP B O 1
ATOM 8242 N N . PHE B 1 530 ? -0.047 7.695 5.735 1 20.016 522 PHE B N 1
ATOM 8243 C CA . PHE B 1 530 ? 0.723 6.508 6.096 1 17.805 522 PHE B CA 1
ATOM 8244 C C . PHE B 1 530 ? 2.233 6.762 6.19 1 19.813 522 PHE B C 1
ATOM 8245 O O . PHE B 1 530 ? 2.921 6.174 7.037 1 20.163 522 PHE B O 1
ATOM 8253 N N . GLU B 1 531 ? 2.742 7.652 5.329 1 21.715 523 GLU B N 1
ATOM 8254 C CA . GLU B 1 531 ? 4.189 7.859 5.295 1 20.676 523 GLU B CA 1
ATOM 8255 C C . GLU B 1 531 ? 4.729 8.526 6.551 1 21.78 523 GLU B C 1
ATOM 8256 O O . GLU B 1 531 ? 5.927 8.358 6.826 1 23.93 523 GLU B O 1
ATOM 8262 N N . THR B 1 532 ? 3.893 9.242 7.314 1 21.254 524 THR B N 1
ATOM 8263 C CA . THR B 1 532 ? 4.434 9.962 8.455 1 24.891 524 THR B CA 1
ATOM 8264 C C . THR B 1 532 ? 3.721 9.627 9.759 1 25.484 524 THR B C 1
ATOM 8265 O O . THR B 1 532 ? 4.255 9.991 10.821 1 26.54 524 THR B O 1
ATOM 8269 N N . LYS B 1 533 ? 2.518 9.02 9.7 1 22.619 525 LYS B N 1
ATOM 8270 C CA . LYS B 1 533 ? 1.724 8.801 10.912 1 21.892 525 LYS B CA 1
ATOM 8271 C C . LYS B 1 533 ? 1.754 7.329 11.303 1 20.449 525 LYS B C 1
ATOM 8272 O O . LYS B 1 533 ? 1.39 6.467 10.517 1 23.877 525 LYS B O 1
ATOM 8278 N N . GLY B 1 534 ? 2.231 7.044 12.521 1 19.98 526 GLY B N 1
ATOM 8279 C CA . GLY B 1 534 ? 2.244 5.671 13.019 1 18.431 526 GLY B CA 1
ATOM 8280 C C . GLY B 1 534 ? 1.001 5.385 13.846 1 15.309 526 GLY B C 1
ATOM 8281 O O . GLY B 1 534 ? 0.219 6.284 14.144 1 18.745 526 GLY B O 1
ATOM 8282 N N . LEU B 1 535 ? 0.862 4.116 14.261 1 15.249 527 LEU B N 1
ATOM 8283 C CA . LEU B 1 535 ? -0.208 3.815 15.209 1 15.846 527 LEU B CA 1
ATOM 8284 C C . LEU B 1 535 ? 0.112 4.387 16.591 1 17.421 527 LEU B C 1
ATOM 8285 O O . LEU B 1 535 ? -0.81 4.568 17.389 1 16.513 527 LEU B O 1
ATOM 8290 N N . VAL B 1 536 ? 1.398 4.6 16.909 1 16.106 528 VAL B N 1
ATOM 8291 C CA . VAL B 1 536 ? 1.823 5.125 18.2 1 16.668 528 VAL B CA 1
ATOM 8292 C C . VAL B 1 536 ? 2.576 6.425 17.934 1 16.647 528 VAL B C 1
ATOM 8293 O O . VAL B 1 536 ? 3.532 6.442 17.175 1 20.774 528 VAL B O 1
ATOM 8297 N N . ASP B 1 537 ? 2.138 7.517 18.566 1 17.706 529 ASP B N 1
ATOM 8298 C CA . ASP B 1 537 ? 2.856 8.77 18.363 1 19.213 529 ASP B CA 1
ATOM 8299 C C . ASP B 1 537 ? 4.096 8.754 19.26 1 16.027 529 ASP B C 1
ATOM 8300 O O . ASP B 1 537 ? 4.055 8.241 20.394 1 17.932 529 ASP B O 1
ATOM 8305 N N . LEU B 1 538 ? 5.19 9.261 18.708 1 17.281 530 LEU B N 1
ATOM 8306 C CA . LEU B 1 538 ? 6.436 9.25 19.442 1 18.153 530 LEU B CA 1
ATOM 8307 C C . LEU B 1 538 ? 6.391 10.274 20.57 1 17.089 530 LEU B C 1
ATOM 8308 O O . LEU B 1 538 ? 5.686 11.296 20.525 1 19.243 530 LEU B O 1
ATOM 8313 N N . PRO B 1 539 ? 7.153 10.019 21.671 1 16.058 531 PRO B N 1
ATOM 8314 C CA . PRO B 1 539 ? 7.3 11.047 22.703 1 16.58 531 PRO B CA 1
ATOM 8315 C C . PRO B 1 539 ? 8.146 12.197 22.15 1 15.571 531 PRO B C 1
ATOM 8316 O O . PRO B 1 539 ? 8.778 12.052 21.105 1 16.795 531 PRO B O 1
ATOM 8320 N N . LYS B 1 540 ? 8.17 13.315 22.867 1 15.165 532 LYS B N 1
ATOM 8321 C CA . LYS B 1 540 ? 8.899 14.481 22.37 1 16.302 532 LYS B CA 1
ATOM 8322 C C . LYS B 1 540 ? 10.413 14.241 22.359 1 16.51 532 LYS B C 1
ATOM 8323 O O . LYS B 1 540 ? 10.951 13.432 23.133 1 16.682 532 LYS B O 1
ATOM 8329 N N . GLU B 1 541 ? 11.113 15.002 21.498 1 17.62 533 GLU B N 1
ATOM 8330 C CA . GLU B 1 541 ? 12.569 14.902 21.439 1 15.767 533 GLU B CA 1
ATOM 8331 C C . GLU B 1 541 ? 13.251 15.595 22.614 1 16.871 533 GLU B C 1
ATOM 8332 O O . GLU B 1 541 ? 14.206 15.011 23.145 1 17.894 533 GLU B O 1
ATOM 8338 N N . GLU B 1 542 ? 12.819 16.8 23.005 1 17.894 534 GLU B N 1
ATOM 8339 C CA . GLU B 1 542 ? 13.524 17.569 24.03 1 17.165 534 GLU B CA 1
ATOM 8340 C C . GLU B 1 542 ? 13.595 16.732 25.319 1 16.718 534 GLU B C 1
ATOM 8341 O O . GLU B 1 542 ? 12.563 16.167 25.729 1 17.748 534 GLU B O 1
ATOM 8347 N N . HIS B 1 543 ? 14.765 16.73 25.973 1 16.852 535 HIS B N 1
ATOM 8348 C CA . HIS B 1 543 ? 14.878 16.105 27.295 1 13.716 535 HIS B CA 1
ATOM 8349 C C . HIS B 1 543 ? 14.048 16.863 28.323 1 15.895 535 HIS B C 1
ATOM 8350 O O . HIS B 1 543 ? 13.956 18.102 28.323 1 18.292 535 HIS B O 1
ATOM 8357 N N . TRP B 1 544 ? 13.444 16.099 29.258 1 15.069 536 TRP B N 1
ATOM 8358 C CA . TRP B 1 544 ? 12.846 16.721 30.42 1 14.992 536 TRP B CA 1
ATOM 8359 C C . TRP B 1 544 ? 13.909 17.282 31.359 1 16.63 536 TRP B C 1
ATOM 8360 O O . TRP B 1 544 ? 13.656 18.284 32.011 1 17.831 536 TRP B O 1
ATOM 8371 N N . ALA B 1 545 ? 15.018 16.554 31.547 1 15.474 537 ALA B N 1
ATOM 8372 C CA . ALA B 1 545 ? 15.949 16.924 32.61 1 14.77 537 ALA B CA 1
ATOM 8373 C C . ALA B 1 545 ? 17.007 17.889 32.076 1 16.533 537 ALA B C 1
ATOM 8374 O O . ALA B 1 545 ? 17.431 17.755 30.924 1 18.029 537 ALA B O 1
ATOM 8376 N N . PRO B 1 546 ? 17.539 18.774 32.944 1 17.635 538 PRO B N 1
ATOM 8377 C CA . PRO B 1 546 ? 18.685 19.605 32.531 1 18.413 538 PRO B CA 1
ATOM 8378 C C . PRO B 1 546 ? 19.972 18.804 32.467 1 17.527 538 PRO B C 1
ATOM 8379 O O . PRO B 1 546 ? 20.152 17.771 33.136 1 18.023 538 PRO B O 1
ATOM 8383 N N . LEU B 1 547 ? 20.923 19.304 31.653 1 19.686 539 LEU B N 1
ATOM 8384 C CA . LEU B 1 547 ? 22.2 18.644 31.479 1 20.492 539 LEU B CA 1
ATOM 8385 C C . LEU B 1 547 ? 22.91 18.399 32.818 1 18.636 539 LEU B C 1
ATOM 8386 O O . LEU B 1 547 ? 23.511 17.337 32.993 1 20.74 539 LEU B O 1
ATOM 8391 N N . SER B 1 548 ? 22.752 19.348 33.752 1 19.059 540 SER B N 1
ATOM 8392 C CA . SER B 1 548 ? 23.435 19.313 35.044 1 21.806 540 SER B CA 1
ATOM 8393 C C . SER B 1 548 ? 23.023 18.095 35.886 1 21.144 540 SER B C 1
ATOM 8394 O O . SER B 1 548 ? 23.726 17.714 36.823 1 24.071 540 SER B O 1
ATOM 8397 N N . GLN B 1 549 ? 21.898 17.445 35.543 1 18.249 541 GLN B N 1
ATOM 8398 C CA . GLN B 1 549 ? 21.449 16.34 36.38 1 15.842 541 GLN B CA 1
ATOM 8399 C C . GLN B 1 549 ? 22.06 14.985 36.014 1 17.642 541 GLN B C 1
ATOM 8400 O O . GLN B 1 549 ? 21.793 14.009 36.703 1 17.912 541 GLN B O 1
ATOM 8406 N N . SER B 1 550 ? 22.834 14.891 34.926 1 17.993 542 SER B N 1
ATOM 8407 C CA . SER B 1 550 ? 23.403 13.583 34.597 1 19.002 542 SER B CA 1
ATOM 8408 C C . SER B 1 550 ? 24.368 13.121 35.69 1 16.64 542 SER B C 1
ATOM 8409 O O . SER B 1 550 ? 25.108 13.94 36.266 1 16.972 542 SER B O 1
ATOM 8412 N N . PRO B 1 551 ? 24.362 11.794 36.011 1 17.581 543 PRO B N 1
ATOM 8413 C CA . PRO B 1 551 ? 25.352 11.264 36.946 1 17.028 543 PRO B CA 1
ATOM 8414 C C . PRO B 1 551 ? 26.764 11.353 36.381 1 16.63 543 PRO B C 1
ATOM 8415 O O . PRO B 1 551 ? 27.735 11.403 37.138 1 15.945 543 PRO B O 1
ATOM 8419 N N . TYR B 1 552 ? 26.88 11.42 35.046 1 16.873 544 TYR B N 1
ATOM 8420 C CA . TYR B 1 552 ? 28.199 11.388 34.408 1 17.336 544 TYR B CA 1
ATOM 8421 C C . TYR B 1 552 ? 28.777 12.792 34.261 1 19.141 544 TYR B C 1
ATOM 8422 O O . TYR B 1 552 ? 28.111 13.717 33.81 1 20.228 544 TYR B O 1
ATOM 8431 N N . ASP B 1 553 ? 30.074 12.864 34.576 1 18.549 545 ASP B N 1
ATOM 8432 C CA . ASP B 1 553 ? 30.852 14.084 34.425 1 20.852 545 ASP B CA 1
ATOM 8433 C C . ASP B 1 553 ? 31.984 13.778 33.459 1 21.27 545 ASP B C 1
ATOM 8434 O O . ASP B 1 553 ? 32.804 12.937 33.769 1 21.432 545 ASP B O 1
ATOM 8439 N N . PRO B 1 554 ? 32.041 14.398 32.26 1 22.677 546 PRO B N 1
ATOM 8440 C CA . PRO B 1 554 ? 33.111 14.062 31.312 1 23.32 546 PRO B CA 1
ATOM 8441 C C . PRO B 1 554 ? 34.528 14.38 31.779 1 26.124 546 PRO B C 1
ATOM 8442 O O . PRO B 1 554 ? 35.457 13.82 31.213 1 29.185 546 PRO B O 1
ATOM 8446 N N . ASP B 1 555 ? 34.657 15.196 32.84 1 26.176 547 ASP B N 1
ATOM 8447 C CA . ASP B 1 555 ? 35.94 15.547 33.442 1 28.789 547 ASP B CA 1
ATOM 8448 C C . ASP B 1 555 ? 36.37 14.6 34.555 1 30.106 547 ASP B C 1
ATOM 8449 O O . ASP B 1 555 ? 37.517 14.643 35.003 1 27.833 547 ASP B O 1
ATOM 8454 N N . ALA B 1 556 ? 35.471 13.728 35.018 1 23.904 548 ALA B N 1
ATOM 8455 C CA . ALA B 1 556 ? 35.766 12.829 36.109 1 23.863 548 ALA B CA 1
ATOM 8456 C C . ALA B 1 556 ? 36.665 11.679 35.645 1 24.12 548 ALA B C 1
ATOM 8457 O O . ALA B 1 556 ? 37.279 11.092 36.555 1 28.027 548 ALA B O 1
#

Solvent-accessible surface area: 36429 Å² total; per-residue (Å²): 165,103,11,88,4,57,136,32,98,58,63,43,25,97,1,46,6,10,23,31,34,42,52,7,28,9,2,25,8,9,0,9,14,4,22,35,14,17,104,10,13,149,86,1,75,0,0,0,0,2,0,2,3,4,11,4,3,32,7,61,75,40,120,46,4,138,66,27,2,15,12,4,3,2,1,2,0,0,0,0,9,0,58,92,18,97,0,12,0,41,7,59,1,1,23,2,1,7,6,2,28,6,11,95,53,105,114,3,24,5,8,4,7,5,0,1,41,4,1,47,86,106,7,62,63,13,3,2,0,1,0,0,9,7,2,12,9,5,35,39,86,1,1,0,1,8,6,5,2,2,3,0,18,1,31,16,7,49,0,106,3,88,14,25,22,30,19,123,5,83,0,54,2,4,0,0,10,14,22,68,4,49,111,60,31,8,0,0,0,0,0,4,4,1,115,5,18,24,38,95,29,0,1,0,0,0,0,27,77,96,20,134,43,67,87,68,20,88,7,78,4,53,20,9,1,2,0,15,1,0,0,0,0,58,84,38,0,0,0,0,0,2,0,0,63,10,64,48,142,44,0,98,90,12,23,28,1,2,8,2,27,36,109,45,38,0,6,0,0,4,0,30,30,19,5,183,42,120,118,73,20,89,82,4,55,23,89,42,0,0,0,1,7,5,5,2,0,12,33,24,158,86,32,69,0,14,0,6,0,0,1,2,65,5,8,1,10,59,59,2,46,3,90,53,102,144,35,88,144,97,25,156,90,76,44,49,28,129,9,11,0,1,36,1,42,0,18,42,156,121,87,29,119,102,86,11,79,92,19,104,70,32,14,112,8,28,0,0,10,10,22,6,1,81,73,57,16,0,37,77,10,7,2,0,0,0,1,0,1,14,60,155,124,47,80,52,121,97,29,6,13,58,8,8,16,0,0,0,1,16,53,58,130,114,56,64,38,62,80,8,59,0,8,57,99,6,33,2,10,2,0,0,16,6,36,48,66,145,142,13,98,35,2,31,0,6,0,0,0,1,2,17,11,104,98,68,36,38,1,2,0,2,0,0,10,14,184,67,1,90,119,7,48,0,0,0,17,1,8,2,8,7,9,11,4,7,5,0,30,24,11,47,5,119,72,6,52,80,8,128,116,95,32,2,14,116,89,10,85,130,127,80,59,11,79,126,82,16,3,13,34,72,79,136,68,231,121,15,96,4,56,137,30,97,59,61,37,26,97,1,47,6,12,22,33,35,44,53,6,35,7,5,24,9,10,1,10,15,4,15,34,13,17,107,8,14,147,88,1,66,0,0,0,0,2,0,0,4,0,11,4,1,30,6,50,80,40,120,45,5,137,71,26,2,14,10,3,3,2,1,0,0,0,0,0,10,0,53,97,17,44,0,5,0,44,2,63,1,1,22,2,1,7,6,1,25,5,11,96,54,64,134,5,23,5,8,5,6,5,0,0,48,2,1,53,92,102,4,53,64,13,4,2,0,1,0,0,7,8,1,13,14,6,36,42,92,1,0,0,1,6,4,6,1,2,3,0,20,0,38,15,11,52,0,107,3,88,16,24,19,27,20,121,6,83,0,47,4,4,0,0,11,14,20,69,3,48,109,62,30,9,0,0,0,0,0,4,3,2,116,5,18,24,40,94,27,0,1,0,0,0,0,26,79,96,20,134,41,68,80,59,22,90,6,75,5,53,21,9,1,2,0,16,1,0,1,0,0,57,86,38,0,0,0,0,0,1,0,0,63,10,66,51,147,44,0,98,91,13,24,28,1,2,7,2,28,37,110,43,38,0,7,0,0,4,0,31,29,22,2,156,39,130,116,71,18,88,82,6,56,22,90,41,0,0,0,2,7,5,5,3,0,12,34,27,178,94,31,70,0,15,0,5,0,0,1,3,66,5,8,2,10,60,59,1,45,3,98,56,93,149,36,97,137,93,30,143,87,83,43,55,33,126,12,13,0,0,36,1,43,0,16,42,154,114,88,35,118,97,83,10,75,94,18,105,72,30,14,113,10,24,0,0,10,10,21,6,2,78,75,58,15,0,37,75,10,7,2,0,0,0,1,0,1,10,58,156,132,47,76,56,115,95,34,6,12,62,8,8,15,0,0,0,0,17,53,60,129,117,56,67,35,59,80,7,52,0,3,58,97,7,34,3,12,2,0,0,16,6,34,35,66,170,128,13,99,35,1,30,0,7,0,0,0,1,1,17,11,104,99,65,33,39,1,1,0,1,0,0,21,13,178,70,1,89,126,6,54,0,0,0,16,1,6,2,10,6,6,12,4,8,6,0,36,26,7,49,3,156,67,6,57,83,3,115,118,99,29,2,15,116,87,11,79,130,120,83,59,11,77,126,78,17,2,10,35,69,78,136,65

GO terms:
  GO:0005506 iron ion binding (F, IDA)
  GO:0042189 vanillin biosynthetic process (P, IDA)
  GO:0016702 oxidoreductase activity, acting on single donors with incorporation of molecular oxygen, incorporation of two atoms of oxygen (F, IDA)

Organism: Moesziomyces aphidis (NCBI:txid84754)

Foldseek 3Di:
DDDVVVPPDDLADQAAALQRDGDADQDWFKDFQFDKDFFQDQLAAFKWKFKAFHANARQLQFPGCNLEANPQHAIKIWIWGDHRRTTMITIGTACAVLVVVCVVVVHNQQDYDLQLLSGHVVCSPDQRDSLTFEWDQALQWIWRFDQQAFTWTAAPQQRHTDGGNVLPDQFRGWARAFAQALPQRWRWTKHACRNHQQFQKIKTFTQGRNSHTPAIDIEGDPARFDFRYWAFEQFWIKTKGAQWHADNVCSNVVHHRIAHDQAAFTKIWTDGTRDDYNVVIAIAGAHHWGFDYWQHWYADPLRKIKIKTKTFRDDLRCSRYHDDPVRNVVCVVCQGGFIFIWMFIHGPVDDRVDHGDDTHGLGRFLWHQKYFQSNQGNYDGFWIKIQTQPPPNWDSNDRSSNIRFKIWIGGRVVSDIDIEGNDPQKHKAHKEFDASDPPHPTPFGKIWIWMDNRVQQWIKIFIAGSVHRHDTSMIRTDPHHDRRGHDIYTDRCVSHPPSVPGHSDDDDDDDDPDDPVPDPDDPVD/DDDPVVPPDDLADQAAALQRDRDADQDFFKDWQFDKDFFDDQLAFFKWKFKAFHANARQLQFVGQNLEANPQHAIKIWIWGDHRRGTMIGIGTACAVLVVVCVVVVHHQQHYDLQLLRGHVVPSPDQRDSLTFEWDQALQWIWRFDQQAFTWTAAPQQRHTDGGNVLVDQFRGWARAFAQDLPQRWRWTKHAVRPHQQFQKIKTFTQGRNSHTPAIDIEGDPARFDFHYWAFAQFWTKTKGAQWHADNVCSNVVHHRTAHDQAAFTKMWIDGTRDDDNVVIAIAGAHHWDFDYWQHWYADPQRKIKIKTKTWRADLRCSRYHDDPVRPCVDVVVAGTQIFIWMFIHGPVDDRPDHGDDTHGLGRFLWHQKYFQSNQGNYDGFWIKIQTQPPPNWDRRDRSSNTGFKIWIGGRVVSDIDIEGNDPQKHKAHKEFDASDPPHPTPFGKIWIWMDNRVQQWIKIFIAGSVHRHDTSMIRTDNHHDHRGHDIYTGRLVSHPPSVPRHSDDDDDDDDPDDPVPDPDDPVD

B-factor: mean 21.32, std 9.51, range [10.13, 89.56]

InterPro domains:
  IPR004294 Carotenoid oxygenase [PF03055] (50-515)
  IPR004294 Carotenoid oxygenase [PTHR10543] (59-514)

Radius of gyration: 32.35 Å; Cα contacts (8 Å, |Δi|>4): 3011; chains: 2; bounding box: 84×59×98 Å

Secondary structure (DSSP, 8-state):
---GGGGSPP-------TTS-------EEEESS-EEEE---TT--EEEEEEEE--SS---TTGGGTT--TT-SPEEEEEEEEETTEEEEEEEE---HHHHHHHHHTS----STT-GGGS-GGGTTS------SEEEEETTEEEEE-TTSPPEEE-TTT--EEEE-TT--SSS---S--EE-TTT--EEEEEESTTSTT--EEEEEEE-TTS-EEEEEEEE-SSSEEEEEEEE-SSEEEEEEEEEEE-HHHHHTT--SEEE-TTSPPEEEEEETT-SSGGG-EEEE--S-B---EEEEEE-TTS-EEEEEEEESS-S-TTS--SSHHHHHHHHHH-SPPEEEEEEEE-TTS-TTSPPPPPEEEE-S-EEEEEE-GGGTTS---EEEEEEPPTTSS-TTS-TTT---EEEEEETTTTEEEEEE--TTEEE---EEEESSTTSPTT-EEEEEEEEETTTTEEEEEEEEGGGTTSEEEEEE-SS-----S-EEEEEGGGSTTTTT--SSPPPPSS-SS-GGG-S--TT-/---GGGGS---------TTS-------EEEESS-EEEE---TT--EEEEEEEE--SS---TTGGGTT--TT-SPEEEEEEEEETTEEEEEEEE---HHHHHHHHHTS----STT-GGGS-GGGTTS------SEEEEETTEEEEE-TTS--EEE-TTT--EEEE-TT--SSS---S--EE-TTT--EEEEEESTTSTT--EEEEEEE-TTS-EEEEEEEE-SSSEEEEEEEE-SSEEEEEEEEEEE-HHHHHTT--SEEE-TTSPPEEEEEETT--SGGG-EEEE--S-B---EEEEEE-TTS-EEEEEEEESS-S-TTS--SSHHHHHHHHHH-SPPEEEEEEEE-TTS-TTSPPPPPEEEESS-EEEEEE-GGGTTS---EEEEEEPPTTSS-TTS-TTT---EEEEEETTTTEEEEEE--TTEEE---EEEESSTTSPTT-EEEEEEEEETTTTEEEEEEEEGGGTTSEEEEEE-SS-----S-EEEEEGGGSTTTTT--SSPPPPSS-SS-GGG-S--TT-